Protein 2N93 (pdb70)

Radius of gyration: 13.74 Å; Cα contacts (8 Å, |Δi|>4): 330; chains: 1; bounding box: 31×36×31 Å

Solvent-accessible surface area: 6830 Å² total; per-residue (Å²): 210,72,130,108,34,19,35,0,86,9,87,79,7,62,31,10,53,65,15,1,49,27,20,65,10,78,94,94,32,0,87,148,5,5,34,47,68,26,64,11,44,0,23,1,14,22,136,100,19,30,10,73,7,55,41,63,70,142,12,89,10,98,51,79,79,74,34,110,32,81,17,64,78,0,112,23,88,14,76,6,94,0,70,36,113,53,84,88,1,25,0,55,0,49,3,81,68,45,113,138,16,66,17,49,0,87,36,66,81,160,8,0,36,1,38,6,85,37,94,84,81,55,0,98,2,64,1,30,129,134

Nearest PDB structures (foldseek):
  2n93-assembly1_A  TM=9.831E-01  e=6.015E-20  Abscondita cerata
  7fz5-assembly1_A  TM=6.656E-01  e=4.002E-07  Homo sapiens
  3pp6-assembly1_A  TM=6.828E-01  e=6.454E-07  Doryteuthis pealeii
  3ppt-assembly1_A  TM=6.770E-01  e=1.221E-06  Doryteuthis pealeii
  5gkb-assembly1_A  TM=6.613E-01  e=6.677E-06  Drosophila melanogaster

Sequence (130 aa):
MVQLAGTYKLEKNENFEEYLAALGVPQDSIKKANSPGVVYEIIVNGNKFTFKSSSGMNSTLIVNEEVEEVLGTVNMNIKSFTKLEGSKLVVNSELPDGRKGTRTYEFCDKGFVLTMCAGDMVAKRYFIRTMVQLAGTYKLEKNENFEEYLAALGVPQDSIKKANSPGVVYEIIVNGNKFTFKSSSGMNSTLIVNEEVEEVLGTVNMNIKSFTKLEGSKLVVNSELPDGRKGTRTYEFCDKGFVLTMCAGDMVAKRYFIRTMVQLAGTYKLEKNENFEEYLAALGVPQDSIKKANSPGVVYEIIVNGNKFTFKSSSGMNSTLIVNEEVEEVLGTVNMNIKSFTKLEGSKLVVNSELPDGRKGTRTYEFCDKGFVLTMCAGDMVAKRYFIRTMVQLAGTYKLEKNENFEEYLAALGVPQDSIKKANSPGVVYEIIVNGNKFTFKSSSGMNSTLIVNEEVEEVLGTVNMNIKSFTKLEGSKLVVNSELPDGRKGTRTYEFCDKGFVLTMCAGDMVAKRYFIRTMVQLAGTYKLEKNENFEEYLAALGVPQDSIKKANSPGVVYEIIVNGNKFTFKSSSGMNSTLIVNEEVEEVLGTVNMNIKSFTKLEGSKLVVNSELPDGRKGTRTYEFCDKGFVLTMCAGDMVAKRYFIRTMVQLAGTYKLEKNENFEEYLAALGVPQDSIKKANSPGVVYEIIVNGNKFTFKSSSGMNSTLIVNEEVEEVLGTVNMNIKSFTKLEGSKLVVNSELPDGRKGTRTYEFCDKGFVLTMCAGDMVAKRYFIRTMVQLAGTYKLEKNENFEEYLAALGVPQDSIKKANSPGVVYEIIVNGNKFTFKSSSGMNSTLIVNEEVEEVLGTVNMNIKSFTKLEGSKLVVNSELPDGRKGTRTYEFCDKGFVLTMCAGDMVAKRYFIRTMVQLAGTYKLEKNENFEEYLAALGVPQDSIKKANSPGVVYEIIVNGNKFTFKSSSGMNSTLIVNEEVEEVLGTVNMNIKSFTKLEGSKLVVNSELPDGRKGTRTYEFCDKGFVLTMCAGDMVAKRYFIRTMVQLAGTYKLEKNENFEEYLAALGVPQDSIKKANSPGVVYEIIVNGNKFTFKSSSGMNSTLIVNEEVEEVLGTVNMNIKSFTKLEGSKLVVNSELPDGRKGTRTYEFCDKGFVLTMCAGDMVAKRYFIRTMVQLAGTYKLEKNENFEEYLAALGVPQDSIKKANSPGVVYEIIVNGNKFTFKSSSGMNSTLIVNEEVEEVLGTVNMNIKSFTKLEGSKLVVNSELPDGRKGTRTYEFCDKGFVLTMCAGDMVAKRYFIRT

Organism: NCBI:txid2740424

Structure (mmCIF, N/CA/C/O backbone):
data_2N93
#
_entry.id   2N93
#
loop_
_atom_site.group_PDB
_atom_site.id
_atom_site.type_symbol
_atom_site.label_atom_id
_atom_site.label_alt_id
_atom_site.label_comp_id
_atom_site.label_asym_id
_atom_site.label_entity_id
_atom_site.label_seq_id
_atom_site.pdbx_PDB_ins_code
_atom_site.Cartn_x
_atom_site.Cartn_y
_atom_site.Cartn_z
_atom_site.occupancy
_atom_site.B_iso_or_equiv
_atom_site.auth_seq_id
_atom_site.auth_comp_id
_atom_site.auth_asym_id
_atom_site.auth_atom_id
_atom_site.pdbx_PDB_model_num
ATOM 1 N N . MET A 1 1 ? 15.482 47.648 24.408 1.00 0.00 1 MET A N 1
ATOM 2 C CA . MET A 1 1 ? 15.337 48.790 23.469 1.00 0.00 1 MET A CA 1
ATOM 3 C C . MET A 1 1 ? 16.660 49.435 22.999 1.00 0.00 1 MET A C 1
ATOM 4 O O . MET A 1 1 ? 16.949 49.303 21.818 1.00 0.00 1 MET A O 1
ATOM 20 N N . VAL A 1 2 ? 17.505 50.016 23.866 1.00 0.00 2 VAL A N 1
ATOM 21 C CA . VAL A 1 2 ? 18.921 50.331 23.521 1.00 0.00 2 VAL A CA 1
ATOM 22 C C . VAL A 1 2 ? 19.587 49.220 22.688 1.00 0.00 2 VAL A C 1
ATOM 23 O O . VAL A 1 2 ? 19.336 48.030 22.912 1.00 0.00 2 VAL A O 1
ATOM 36 N N . GLN A 1 3 ? 20.446 49.633 21.752 1.00 0.00 3 GLN A N 1
ATOM 37 C CA . GLN A 1 3 ? 21.309 48.791 20.935 1.00 0.00 3 GLN A CA 1
ATOM 38 C C . GLN A 1 3 ? 22.709 49.443 20.939 1.00 0.00 3 GLN A C 1
ATOM 39 O O . GLN A 1 3 ? 22.861 50.571 20.478 1.00 0.00 3 GLN A O 1
ATOM 53 N N . LEU A 1 4 ? 23.718 48.779 21.524 1.00 0.00 4 LEU A N 1
ATOM 54 C CA . LEU A 1 4 ? 25.115 49.262 21.598 1.00 0.00 4 LEU A CA 1
ATOM 55 C C . LEU A 1 4 ? 26.021 48.435 20.690 1.00 0.00 4 LEU A C 1
ATOM 56 O O . LEU A 1 4 ? 26.870 48.990 19.997 1.00 0.00 4 LEU A O 1
ATOM 72 N N . ALA A 1 5 ? 25.838 47.113 20.715 1.00 0.00 5 ALA A N 1
ATOM 73 C CA . ALA A 1 5 ? 26.661 46.169 19.968 1.00 0.00 5 ALA A CA 1
ATOM 74 C C . ALA A 1 5 ? 25.896 44.898 19.555 1.00 0.00 5 ALA A C 1
ATOM 75 O O . ALA A 1 5 ? 26.159 44.373 18.478 1.00 0.00 5 ALA A O 1
ATOM 82 N N . GLY A 1 6 ? 24.919 44.423 20.345 1.00 0.00 6 GLY A N 1
ATOM 83 C CA . GLY A 1 6 ? 23.969 43.375 19.934 1.00 0.00 6 GLY A CA 1
ATOM 84 C C . GLY A 1 6 ? 23.849 42.215 20.924 1.00 0.00 6 GLY A C 1
ATOM 85 O O . GLY A 1 6 ? 23.790 42.429 22.140 1.00 0.00 6 GLY A O 1
ATOM 89 N N . THR A 1 7 ? 23.788 40.984 20.393 1.00 0.00 7 THR A N 1
ATOM 90 C CA . THR A 1 7 ? 23.728 39.741 21.174 1.00 0.00 7 THR A CA 1
ATOM 91 C C . THR A 1 7 ? 24.641 38.674 20.598 1.00 0.00 7 THR A C 1
ATOM 92 O O . THR A 1 7 ? 24.738 38.527 19.378 1.00 0.00 7 THR A O 1
ATOM 103 N N . TYR A 1 8 ? 25.278 37.922 21.490 1.00 0.00 8 TYR A N 1
ATOM 104 C CA . TYR A 1 8 ? 26.311 36.933 21.195 1.00 0.00 8 TYR A CA 1
ATOM 105 C C . TYR A 1 8 ? 25.973 35.589 21.830 1.00 0.00 8 TYR A C 1
ATOM 106 O O . TYR A 1 8 ? 25.799 35.498 23.042 1.00 0.00 8 TYR A O 1
ATOM 124 N N . LYS A 1 9 ? 25.865 34.542 21.015 1.00 0.00 9 LYS A N 1
ATOM 125 C CA . LYS A 1 9 ? 25.651 33.167 21.468 1.00 0.00 9 LYS A CA 1
ATOM 126 C C . LYS A 1 9 ? 27.008 32.445 21.656 1.00 0.00 9 LYS A C 1
ATOM 127 O O . LYS A 1 9 ? 28.023 32.852 21.086 1.00 0.00 9 LYS A O 1
ATOM 146 N N . LEU A 1 10 ? 27.093 31.387 22.472 1.00 0.00 10 LEU A N 1
ATOM 147 C CA . LEU A 1 10 ? 28.352 30.633 22.605 1.00 0.00 10 LEU A CA 1
ATOM 148 C C . LEU A 1 10 ? 28.694 29.887 21.310 1.00 0.00 10 LEU A C 1
ATOM 149 O O . LEU A 1 10 ? 27.947 28.999 20.904 1.00 0.00 10 LEU A O 1
ATOM 165 N N . GLU A 1 11 ? 29.865 30.196 20.750 1.00 0.00 11 GLU A N 1
ATOM 166 C CA . GLU A 1 11 ? 30.471 29.490 19.618 1.00 0.00 11 GLU A CA 1
ATOM 167 C C . GLU A 1 11 ? 31.784 28.791 19.971 1.00 0.00 11 GLU A C 1
ATOM 168 O O . GLU A 1 11 ? 32.094 27.745 19.415 1.00 0.00 11 GLU A O 1
ATOM 180 N N . LYS A 1 12 ? 32.576 29.347 20.891 1.00 0.00 12 LYS A N 1
ATOM 181 C CA . LYS A 1 12 ? 33.903 28.826 21.198 1.00 0.00 12 LYS A CA 1
ATOM 182 C C . LYS A 1 12 ? 34.190 28.849 22.695 1.00 0.00 12 LYS A C 1
ATOM 183 O O . LYS A 1 12 ? 34.472 29.888 23.273 1.00 0.00 12 LYS A O 1
ATOM 202 N N . ASN A 1 13 ? 34.202 27.681 23.328 1.00 0.00 13 ASN A N 1
ATOM 203 C CA . ASN A 1 13 ? 34.678 27.546 24.700 1.00 0.00 13 ASN A CA 1
ATOM 204 C C . ASN A 1 13 ? 36.109 26.992 24.682 1.00 0.00 13 ASN A C 1
ATOM 205 O O . ASN A 1 13 ? 36.413 26.108 23.878 1.00 0.00 13 ASN A O 1
ATOM 216 N N . GLU A 1 14 ? 36.975 27.475 25.576 1.00 0.00 14 GLU A N 1
ATOM 217 C CA . GLU A 1 14 ? 38.333 26.960 25.793 1.00 0.00 14 GLU A CA 1
ATOM 218 C C . GLU A 1 14 ? 38.666 27.022 27.273 1.00 0.00 14 GLU A C 1
ATOM 219 O O . GLU A 1 14 ? 37.995 27.748 28.005 1.00 0.00 14 GLU A O 1
ATOM 231 N N . ASN A 1 15 ? 39.692 26.294 27.728 1.00 0.00 15 ASN A N 1
ATOM 232 C CA . ASN A 1 15 ? 40.406 26.562 28.983 1.00 0.00 15 ASN A CA 1
ATOM 233 C C . ASN A 1 15 ? 39.518 26.428 30.246 1.00 0.00 15 ASN A C 1
ATOM 234 O O . ASN A 1 15 ? 40.025 26.398 31.358 1.00 0.00 15 ASN A O 1
ATOM 245 N N . PHE A 1 16 ? 38.210 26.180 30.083 1.00 0.00 16 PHE A N 1
ATOM 246 C CA . PHE A 1 16 ? 37.289 25.607 31.050 1.00 0.00 16 PHE A CA 1
ATOM 247 C C . PHE A 1 16 ? 37.885 24.344 31.656 1.00 0.00 16 PHE A C 1
ATOM 248 O O . PHE A 1 16 ? 37.728 24.132 32.850 1.00 0.00 16 PHE A O 1
ATOM 265 N N . GLU A 1 17 ? 38.611 23.563 30.846 1.00 0.00 17 GLU A N 1
ATOM 266 C CA . GLU A 1 17 ? 39.304 22.379 31.316 1.00 0.00 17 GLU A CA 1
ATOM 267 C C . GLU A 1 17 ? 40.284 22.703 32.435 1.00 0.00 17 GLU A C 1
ATOM 268 O O . GLU A 1 17 ? 40.363 21.930 33.369 1.00 0.00 17 GLU A O 1
ATOM 280 N N . GLU A 1 18 ? 40.930 23.868 32.422 1.00 0.00 18 GLU A N 1
ATOM 281 C CA . GLU A 1 18 ? 41.878 24.258 33.457 1.00 0.00 18 GLU A CA 1
ATOM 282 C C . GLU A 1 18 ? 41.196 24.706 34.755 1.00 0.00 18 GLU A C 1
ATOM 283 O O . GLU A 1 18 ? 41.635 24.240 35.800 1.00 0.00 18 GLU A O 1
ATOM 295 N N . TYR A 1 19 ? 40.114 25.512 34.770 1.00 0.00 19 TYR A N 1
ATOM 296 C CA . TYR A 1 19 ? 39.406 25.685 36.057 1.00 0.00 19 TYR A CA 1
ATOM 297 C C . TYR A 1 19 ? 38.809 24.358 36.512 1.00 0.00 19 TYR A C 1
ATOM 298 O O . TYR A 1 19 ? 39.178 23.884 37.570 1.00 0.00 19 TYR A O 1
ATOM 316 N N . LEU A 1 20 ? 37.970 23.704 35.711 1.00 0.00 20 LEU A N 1
ATOM 317 C CA . LEU A 1 20 ? 37.282 22.467 36.089 1.00 0.00 20 LEU A CA 1
ATOM 318 C C . LEU A 1 20 ? 38.256 21.346 36.505 1.00 0.00 20 LEU A C 1
ATOM 319 O O . LEU A 1 20 ? 37.949 20.619 37.446 1.00 0.00 20 LEU A O 1
ATOM 335 N N . ALA A 1 21 ? 39.447 21.230 35.906 1.00 0.00 21 ALA A N 1
ATOM 336 C CA . ALA A 1 21 ? 40.505 20.343 36.402 1.00 0.00 21 ALA A CA 1
ATOM 337 C C . ALA A 1 21 ? 41.100 20.836 37.726 1.00 0.00 21 ALA A C 1
ATOM 338 O O . ALA A 1 21 ? 41.195 20.034 38.652 1.00 0.00 21 ALA A O 1
ATOM 345 N N . ALA A 1 22 ? 41.400 22.135 37.879 1.00 0.00 22 ALA A N 1
ATOM 346 C CA . ALA A 1 22 ? 41.786 22.726 39.169 1.00 0.00 22 ALA A CA 1
ATOM 347 C C . ALA A 1 22 ? 40.812 22.354 40.304 1.00 0.00 22 ALA A C 1
ATOM 348 O O . ALA A 1 22 ? 41.262 22.142 41.430 1.00 0.00 22 ALA A O 1
ATOM 355 N N . LEU A 1 23 ? 39.516 22.220 39.987 1.00 0.00 23 LEU A N 1
ATOM 356 C CA . LEU A 1 23 ? 38.451 21.829 40.920 1.00 0.00 23 LEU A CA 1
ATOM 357 C C . LEU A 1 23 ? 38.297 20.304 41.084 1.00 0.00 23 LEU A C 1
ATOM 358 O O . LEU A 1 23 ? 37.801 19.849 42.114 1.00 0.00 23 LEU A O 1
ATOM 374 N N . GLY A 1 24 ? 38.736 19.503 40.104 1.00 0.00 24 GLY A N 1
ATOM 375 C CA . GLY A 1 24 ? 38.684 18.031 40.139 1.00 0.00 24 GLY A CA 1
ATOM 376 C C . GLY A 1 24 ? 37.648 17.377 39.223 1.00 0.00 24 GLY A C 1
ATOM 377 O O . GLY A 1 24 ? 37.146 16.302 39.542 1.00 0.00 24 GLY A O 1
ATOM 381 N N . VAL A 1 25 ? 37.294 18.001 38.102 1.00 0.00 25 VAL A N 1
ATOM 382 C CA . VAL A 1 25 ? 36.406 17.437 37.064 1.00 0.00 25 VAL A CA 1
ATOM 383 C C . VAL A 1 25 ? 37.226 16.686 35.988 1.00 0.00 25 VAL A C 1
ATOM 384 O O . VAL A 1 25 ? 38.319 17.158 35.663 1.00 0.00 25 VAL A O 1
ATOM 397 N N . PRO A 1 26 ? 36.727 15.570 35.406 1.00 0.00 26 PRO A N 1
ATOM 398 C CA . PRO A 1 26 ? 37.424 14.770 34.392 1.00 0.00 26 PRO A CA 1
ATOM 399 C C . PRO A 1 26 ? 37.536 15.508 33.049 1.00 0.00 26 PRO A C 1
ATOM 400 O O . PRO A 1 26 ? 36.517 15.967 32.542 1.00 0.00 26 PRO A O 1
ATOM 411 N N . GLN A 1 27 ? 38.741 15.601 32.460 1.00 0.00 27 GLN A N 1
ATOM 412 C CA . GLN A 1 27 ? 39.031 16.398 31.254 1.00 0.00 27 GLN A CA 1
ATOM 413 C C . GLN A 1 27 ? 38.261 16.016 29.971 1.00 0.00 27 GLN A C 1
ATOM 414 O O . GLN A 1 27 ? 37.851 16.911 29.243 1.00 0.00 27 GLN A O 1
ATOM 428 N N . ASP A 1 28 ? 38.064 14.737 29.634 1.00 0.00 28 ASP A N 1
ATOM 429 C CA . ASP A 1 28 ? 37.421 14.359 28.365 1.00 0.00 28 ASP A CA 1
ATOM 430 C C . ASP A 1 28 ? 35.923 14.655 28.392 1.00 0.00 28 ASP A C 1
ATOM 431 O O . ASP A 1 28 ? 35.372 15.172 27.416 1.00 0.00 28 ASP A O 1
ATOM 440 N N . SER A 1 29 ? 35.302 14.435 29.550 1.00 0.00 29 SER A N 1
ATOM 441 C CA . SER A 1 29 ? 33.931 14.858 29.811 1.00 0.00 29 SER A CA 1
ATOM 442 C C . SER A 1 29 ? 33.818 16.387 29.905 1.00 0.00 29 SER A C 1
ATOM 443 O O . SER A 1 29 ? 32.928 16.953 29.282 1.00 0.00 29 SER A O 1
ATOM 451 N N . ILE A 1 30 ? 34.769 17.082 30.552 1.00 0.00 30 ILE A N 1
ATOM 452 C CA . ILE A 1 30 ? 34.927 18.560 30.590 1.00 0.00 30 ILE A CA 1
ATOM 453 C C . ILE A 1 30 ? 34.710 19.193 29.212 1.00 0.00 30 ILE A C 1
ATOM 454 O O . ILE A 1 30 ? 34.014 20.202 29.090 1.00 0.00 30 ILE A O 1
ATOM 470 N N . LYS A 1 31 ? 35.273 18.586 28.163 1.00 0.00 31 LYS A N 1
ATOM 471 C CA . LYS A 1 31 ? 35.203 19.070 26.782 1.00 0.00 31 LYS A CA 1
ATOM 472 C C . LYS A 1 31 ? 33.870 18.758 26.092 1.00 0.00 31 LYS A C 1
ATOM 473 O O . LYS A 1 31 ? 33.585 19.359 25.064 1.00 0.00 31 LYS A O 1
ATOM 492 N N . LYS A 1 32 ? 33.034 17.880 26.649 1.00 0.00 32 LYS A N 1
ATOM 493 C CA . LYS A 1 32 ? 31.598 17.757 26.334 1.00 0.00 32 LYS A CA 1
ATOM 494 C C . LYS A 1 32 ? 30.777 18.751 27.182 1.00 0.00 32 LYS A C 1
ATOM 495 O O . LYS A 1 32 ? 29.832 19.388 26.716 1.00 0.00 32 LYS A O 1
ATOM 514 N N . ALA A 1 33 ? 31.186 18.922 28.435 1.00 0.00 33 ALA A N 1
ATOM 515 C CA . ALA A 1 33 ? 30.482 19.600 29.508 1.00 0.00 33 ALA A CA 1
ATOM 516 C C . ALA A 1 33 ? 30.437 21.122 29.353 1.00 0.00 33 ALA A C 1
ATOM 517 O O . ALA A 1 33 ? 29.373 21.733 29.408 1.00 0.00 33 ALA A O 1
ATOM 524 N N . ASN A 1 34 ? 31.599 21.718 29.108 1.00 0.00 34 ASN A N 1
ATOM 525 C CA . ASN A 1 34 ? 31.779 23.104 28.694 1.00 0.00 34 ASN A CA 1
ATOM 526 C C . ASN A 1 34 ? 32.198 23.164 27.208 1.00 0.00 34 ASN A C 1
ATOM 527 O O . ASN A 1 34 ? 32.889 24.090 26.797 1.00 0.00 34 ASN A O 1
ATOM 538 N N . SER A 1 35 ? 31.782 22.206 26.373 1.00 0.00 35 SER A N 1
ATOM 539 C CA . SER A 1 35 ? 31.887 22.370 24.912 1.00 0.00 35 SER A CA 1
ATOM 540 C C . SER A 1 35 ? 31.134 23.631 24.441 1.00 0.00 35 SER A C 1
ATOM 541 O O . SER A 1 35 ? 30.199 24.068 25.124 1.00 0.00 35 SER A O 1
ATOM 549 N N . PRO A 1 36 ? 31.466 24.215 23.275 1.00 0.00 36 PRO A N 1
ATOM 550 C CA . PRO A 1 36 ? 30.572 25.157 22.629 1.00 0.00 36 PRO A CA 1
ATOM 551 C C . PRO A 1 36 ? 29.357 24.442 22.023 1.00 0.00 36 PRO A C 1
ATOM 552 O O . PRO A 1 36 ? 29.094 23.270 22.297 1.00 0.00 36 PRO A O 1
ATOM 563 N N . GLY A 1 37 ? 28.542 25.174 21.257 1.00 0.00 37 GLY A N 1
ATOM 564 C CA . GLY A 1 37 ? 27.269 24.676 20.721 1.00 0.00 37 GLY A CA 1
ATOM 565 C C . GLY A 1 37 ? 26.152 24.680 21.756 1.00 0.00 37 GLY A C 1
ATOM 566 O O . GLY A 1 37 ? 24.990 24.826 21.391 1.00 0.00 37 GLY A O 1
ATOM 570 N N . VAL A 1 38 ? 26.503 24.617 23.042 1.00 0.00 38 VAL A N 1
ATOM 571 C CA . VAL A 1 38 ? 25.630 25.032 24.143 1.00 0.00 38 VAL A CA 1
ATOM 572 C C . VAL A 1 38 ? 25.012 26.381 23.811 1.00 0.00 38 VAL A C 1
ATOM 573 O O . VAL A 1 38 ? 25.738 27.321 23.498 1.00 0.00 38 VAL A O 1
ATOM 586 N N . VAL A 1 39 ? 23.698 26.501 23.966 1.00 0.00 39 VAL A N 1
ATOM 587 C CA . VAL A 1 39 ? 23.048 27.814 23.991 1.00 0.00 39 VAL A CA 1
ATOM 588 C C . VAL A 1 39 ? 23.462 28.574 25.252 1.00 0.00 39 VAL A C 1
ATOM 589 O O . VAL A 1 39 ? 23.037 28.263 26.361 1.00 0.00 39 VAL A O 1
ATOM 602 N N . TYR A 1 40 ? 24.273 29.605 25.051 1.00 0.00 40 TYR A N 1
ATOM 603 C CA . TYR A 1 40 ? 24.370 30.757 25.941 1.00 0.00 40 TYR A CA 1
ATOM 604 C C . TYR A 1 40 ? 23.792 31.970 25.189 1.00 0.00 40 TYR A C 1
ATOM 605 O O . TYR A 1 40 ? 23.941 32.028 23.972 1.00 0.00 40 TYR A O 1
ATOM 623 N N . GLU A 1 41 ? 23.224 32.976 25.856 1.00 0.00 41 GLU A N 1
ATOM 624 C CA . GLU A 1 41 ? 22.760 34.233 25.221 1.00 0.00 41 GLU A CA 1
ATOM 625 C C . GLU A 1 41 ? 23.341 35.377 26.048 1.00 0.00 41 GLU A C 1
ATOM 626 O O . GLU A 1 41 ? 22.956 35.521 27.206 1.00 0.00 41 GLU A O 1
ATOM 638 N N . ILE A 1 42 ? 24.278 36.162 25.503 1.00 0.00 42 ILE A N 1
ATOM 639 C CA . ILE A 1 42 ? 24.679 37.438 26.111 1.00 0.00 42 ILE A CA 1
ATOM 640 C C . ILE A 1 42 ? 24.198 38.583 25.228 1.00 0.00 42 ILE A C 1
ATOM 641 O O . ILE A 1 42 ? 24.706 38.790 24.132 1.00 0.00 42 ILE A O 1
ATOM 657 N N . ILE A 1 43 ? 23.255 39.373 25.726 1.00 0.00 43 ILE A N 1
ATOM 658 C CA . ILE A 1 43 ? 22.854 40.629 25.085 1.00 0.00 43 ILE A CA 1
ATOM 659 C C . ILE A 1 43 ? 23.690 41.735 25.736 1.00 0.00 43 ILE A C 1
ATOM 660 O O . ILE A 1 43 ? 23.742 41.790 26.967 1.00 0.00 43 ILE A O 1
ATOM 676 N N . VAL A 1 44 ? 24.326 42.617 24.958 1.00 0.00 44 VAL A N 1
ATOM 677 C CA . VAL A 1 44 ? 24.913 43.847 25.514 1.00 0.00 44 VAL A CA 1
ATOM 678 C C . VAL A 1 44 ? 24.619 45.065 24.662 1.00 0.00 44 VAL A C 1
ATOM 679 O O . VAL A 1 44 ? 24.945 45.153 23.478 1.00 0.00 44 VAL A O 1
ATOM 692 N N . ASN A 1 45 ? 23.976 46.011 25.331 1.00 0.00 45 ASN A N 1
ATOM 693 C CA . ASN A 1 45 ? 23.315 47.162 24.764 1.00 0.00 45 ASN A CA 1
ATOM 694 C C . ASN A 1 45 ? 23.159 48.265 25.830 1.00 0.00 45 ASN A C 1
ATOM 695 O O . ASN A 1 45 ? 22.049 48.699 26.114 1.00 0.00 45 ASN A O 1
ATOM 706 N N . GLY A 1 46 ? 24.268 48.690 26.450 1.00 0.00 46 GLY A N 1
ATOM 707 C CA . GLY A 1 46 ? 24.328 49.854 27.348 1.00 0.00 46 GLY A CA 1
ATOM 708 C C . GLY A 1 46 ? 23.393 49.715 28.546 1.00 0.00 46 GLY A C 1
ATOM 709 O O . GLY A 1 46 ? 23.650 48.924 29.443 1.00 0.00 46 GLY A O 1
ATOM 713 N N . ASN A 1 47 ? 22.268 50.431 28.539 1.00 0.00 47 ASN A N 1
ATOM 714 C CA . ASN A 1 47 ? 21.179 50.247 29.509 1.00 0.00 47 ASN A CA 1
ATOM 715 C C . ASN A 1 47 ? 20.392 48.921 29.302 1.00 0.00 47 ASN A C 1
ATOM 716 O O . ASN A 1 47 ? 19.162 48.892 29.355 1.00 0.00 47 ASN A O 1
ATOM 727 N N . LYS A 1 48 ? 21.110 47.823 29.044 1.00 0.00 48 LYS A N 1
ATOM 728 C CA . LYS A 1 48 ? 20.628 46.477 28.730 1.00 0.00 48 LYS A CA 1
ATOM 729 C C . LYS A 1 48 ? 21.834 45.513 28.658 1.00 0.00 48 LYS A C 1
ATOM 730 O O . LYS A 1 48 ? 22.494 45.442 27.625 1.00 0.00 48 LYS A O 1
ATOM 749 N N . PHE A 1 49 ? 22.117 44.757 29.727 1.00 0.00 49 PHE A N 1
ATOM 750 C CA . PHE A 1 49 ? 23.047 43.614 29.695 1.00 0.00 49 PHE A CA 1
ATOM 751 C C . PHE A 1 49 ? 22.372 42.372 30.320 1.00 0.00 49 PHE A C 1
ATOM 752 O O . PHE A 1 49 ? 21.642 42.496 31.316 1.00 0.00 49 PHE A O 1
ATOM 769 N N . THR A 1 50 ? 22.569 41.203 29.697 1.00 0.00 50 THR A N 1
ATOM 770 C CA . THR A 1 50 ? 21.910 39.909 29.986 1.00 0.00 50 THR A CA 1
ATOM 771 C C . THR A 1 50 ? 22.900 38.811 29.642 1.00 0.00 50 THR A C 1
ATOM 772 O O . THR A 1 50 ? 23.431 38.888 28.547 1.00 0.00 50 THR A O 1
ATOM 783 N N . PHE A 1 51 ? 23.087 37.783 30.476 1.00 0.00 51 PHE A N 1
ATOM 784 C CA . PHE A 1 51 ? 23.845 36.555 30.163 1.00 0.00 51 PHE A CA 1
ATOM 785 C C . PHE A 1 51 ? 23.081 35.339 30.683 1.00 0.00 51 PHE A C 1
ATOM 786 O O . PHE A 1 51 ? 22.760 35.263 31.862 1.00 0.00 51 PHE A O 1
ATOM 803 N N . LYS A 1 52 ? 22.764 34.383 29.815 1.00 0.00 52 LYS A N 1
ATOM 804 C CA . LYS A 1 52 ? 22.216 33.078 30.207 1.00 0.00 52 LYS A CA 1
ATOM 805 C C . LYS A 1 52 ? 22.994 31.887 29.647 1.00 0.00 52 LYS A C 1
ATOM 806 O O . LYS A 1 52 ? 23.726 32.017 28.667 1.00 0.00 52 LYS A O 1
ATOM 825 N N . SER A 1 53 ? 22.762 30.722 30.229 1.00 0.00 53 SER A N 1
ATOM 826 C CA . SER A 1 53 ? 23.163 29.394 29.772 1.00 0.00 53 SER A CA 1
ATOM 827 C C . SER A 1 53 ? 21.927 28.475 29.780 1.00 0.00 53 SER A C 1
ATOM 828 O O . SER A 1 53 ? 21.073 28.573 30.656 1.00 0.00 53 SER A O 1
ATOM 836 N N . SER A 1 54 ? 21.807 27.611 28.772 1.00 0.00 54 SER A N 1
ATOM 837 C CA . SER A 1 54 ? 20.652 26.726 28.528 1.00 0.00 54 SER A CA 1
ATOM 838 C C . SER A 1 54 ? 21.128 25.276 28.244 1.00 0.00 54 SER A C 1
ATOM 839 O O . SER A 1 54 ? 20.466 24.502 27.549 1.00 0.00 54 SER A O 1
ATOM 847 N N . SER A 1 55 ? 22.325 24.913 28.730 1.00 0.00 55 SER A N 1
ATOM 848 C CA . SER A 1 55 ? 23.089 23.667 28.478 1.00 0.00 55 SER A CA 1
ATOM 849 C C . SER A 1 55 ? 22.495 22.395 29.114 1.00 0.00 55 SER A C 1
ATOM 850 O O . SER A 1 55 ? 23.221 21.428 29.352 1.00 0.00 55 SER A O 1
ATOM 858 N N . GLY A 1 56 ? 21.211 22.403 29.462 1.00 0.00 56 GLY A N 1
ATOM 859 C CA . GLY A 1 56 ? 20.581 21.439 30.373 1.00 0.00 56 GLY A CA 1
ATOM 860 C C . GLY A 1 56 ? 20.102 22.098 31.662 1.00 0.00 56 GLY A C 1
ATOM 861 O O . GLY A 1 56 ? 19.103 21.668 32.228 1.00 0.00 56 GLY A O 1
ATOM 865 N N . MET A 1 57 ? 20.750 23.188 32.074 1.00 0.00 57 MET A N 1
ATOM 866 C CA . MET A 1 57 ? 20.300 24.091 33.134 1.00 0.00 57 MET A CA 1
ATOM 867 C C . MET A 1 57 ? 19.718 25.353 32.511 1.00 0.00 57 MET A C 1
ATOM 868 O O . MET A 1 57 ? 20.299 25.896 31.578 1.00 0.00 57 MET A O 1
ATOM 882 N N . ASN A 1 58 ? 18.586 25.819 33.035 1.00 0.00 58 ASN A N 1
ATOM 883 C CA . ASN A 1 58 ? 17.909 27.039 32.583 1.00 0.00 58 ASN A CA 1
ATOM 884 C C . ASN A 1 58 ? 18.372 28.255 33.419 1.00 0.00 58 ASN A C 1
ATOM 885 O O . ASN A 1 58 ? 17.625 28.753 34.266 1.00 0.00 58 ASN A O 1
ATOM 896 N N . SER A 1 59 ? 19.607 28.721 33.215 1.00 0.00 59 SER A N 1
ATOM 897 C CA . SER A 1 59 ? 20.257 29.720 34.085 1.00 0.00 59 SER A CA 1
ATOM 898 C C . SER A 1 59 ? 20.374 31.082 33.397 1.00 0.00 59 SER A C 1
ATOM 899 O O . SER A 1 59 ? 20.991 31.177 32.340 1.00 0.00 59 SER A O 1
ATOM 907 N N . THR A 1 60 ? 19.829 32.157 33.981 1.00 0.00 60 THR A N 1
ATOM 908 C CA . THR A 1 60 ? 19.617 33.433 33.277 1.00 0.00 60 THR A CA 1
ATOM 909 C C . THR A 1 60 ? 19.727 34.603 34.248 1.00 0.00 60 THR A C 1
ATOM 910 O O . THR A 1 60 ? 19.039 34.641 35.262 1.00 0.00 60 THR A O 1
ATOM 921 N N . LEU A 1 61 ? 20.622 35.544 33.948 1.00 0.00 61 LEU A N 1
ATOM 922 C CA . LEU A 1 61 ? 20.952 36.688 34.800 1.00 0.00 61 LEU A CA 1
ATOM 923 C C . LEU A 1 61 ? 21.088 37.989 33.990 1.00 0.00 61 LEU A C 1
ATOM 924 O O . LEU A 1 61 ? 21.121 37.977 32.758 1.00 0.00 61 LEU A O 1
ATOM 940 N N . ILE A 1 62 ? 21.158 39.129 34.673 1.00 0.00 62 ILE A N 1
ATOM 941 C CA . ILE A 1 62 ? 21.183 40.477 34.063 1.00 0.00 62 ILE A CA 1
ATOM 942 C C . ILE A 1 62 ? 22.408 41.302 34.524 1.00 0.00 62 ILE A C 1
ATOM 943 O O . ILE A 1 62 ? 23.416 40.732 34.955 1.00 0.00 62 ILE A O 1
ATOM 959 N N . VAL A 1 63 ? 22.356 42.631 34.378 1.00 0.00 63 VAL A N 1
ATOM 960 C CA . VAL A 1 63 ? 23.371 43.598 34.832 1.00 0.00 63 VAL A CA 1
ATOM 961 C C . VAL A 1 63 ? 23.520 43.482 36.346 1.00 0.00 63 VAL A C 1
ATOM 962 O O . VAL A 1 63 ? 22.504 43.556 37.026 1.00 0.00 63 VAL A O 1
ATOM 975 N N . ASN A 1 64 ? 24.746 43.377 36.872 1.00 0.00 64 ASN A N 1
ATOM 976 C CA . ASN A 1 64 ? 25.016 43.410 38.321 1.00 0.00 64 ASN A CA 1
ATOM 977 C C . ASN A 1 64 ? 24.077 42.479 39.130 1.00 0.00 64 ASN A C 1
ATOM 978 O O . ASN A 1 64 ? 23.187 42.965 39.821 1.00 0.00 64 ASN A O 1
ATOM 989 N N . GLU A 1 65 ? 24.243 41.158 39.025 1.00 0.00 65 GLU A N 1
ATOM 990 C CA . GLU A 1 65 ? 23.412 40.161 39.719 1.00 0.00 65 GLU A CA 1
ATOM 991 C C . GLU A 1 65 ? 24.223 38.944 40.184 1.00 0.00 65 GLU A C 1
ATOM 992 O O . GLU A 1 65 ? 25.446 38.969 40.197 1.00 0.00 65 GLU A O 1
ATOM 1004 N N . GLU A 1 66 ? 23.564 37.852 40.557 1.00 0.00 66 GLU A N 1
ATOM 1005 C CA . GLU A 1 66 ? 24.179 36.572 40.868 1.00 0.00 66 GLU A CA 1
ATOM 1006 C C . GLU A 1 66 ? 23.330 35.446 40.250 1.00 0.00 66 GLU A C 1
ATOM 1007 O O . GLU A 1 66 ? 22.169 35.654 39.884 1.00 0.00 66 GLU A O 1
ATOM 1019 N N . VAL A 1 67 ? 23.935 34.268 40.085 1.00 0.00 67 VAL A N 1
ATOM 1020 C CA . VAL A 1 67 ? 23.262 33.016 39.709 1.00 0.00 67 VAL A CA 1
ATOM 1021 C C . VAL A 1 67 ? 24.079 31.806 40.177 1.00 0.00 67 VAL A C 1
ATOM 1022 O O . VAL A 1 67 ? 25.308 31.884 40.276 1.00 0.00 67 VAL A O 1
ATOM 1035 N N . GLU A 1 68 ? 23.417 30.670 40.389 1.00 0.00 68 GLU A N 1
ATOM 1036 C CA . GLU A 1 68 ? 24.044 29.372 40.650 1.00 0.00 68 GLU A CA 1
ATOM 1037 C C . GLU A 1 68 ? 23.754 28.393 39.504 1.00 0.00 68 GLU A C 1
ATOM 1038 O O . GLU A 1 68 ? 22.729 28.499 38.828 1.00 0.00 68 GLU A O 1
ATOM 1050 N N . GLU A 1 69 ? 24.649 27.429 39.265 1.00 0.00 69 GLU A N 1
ATOM 1051 C CA . GLU A 1 69 ? 24.452 26.426 38.217 1.00 0.00 69 GLU A CA 1
ATOM 1052 C C . GLU A 1 69 ? 25.301 25.173 38.464 1.00 0.00 69 GLU A C 1
ATOM 1053 O O . GLU A 1 69 ? 26.532 25.244 38.543 1.00 0.00 69 GLU A O 1
ATOM 1065 N N . VAL A 1 70 ? 24.623 24.024 38.509 1.00 0.00 70 VAL A N 1
ATOM 1066 C CA . VAL A 1 70 ? 25.212 22.679 38.547 1.00 0.00 70 VAL A CA 1
ATOM 1067 C C . VAL A 1 70 ? 25.045 21.984 37.204 1.00 0.00 70 VAL A C 1
ATOM 1068 O O . VAL A 1 70 ? 23.978 22.081 36.627 1.00 0.00 70 VAL A O 1
ATOM 1081 N N . LEU A 1 71 ? 26.055 21.262 36.711 1.00 0.00 71 LEU A N 1
ATOM 1082 C CA . LEU A 1 71 ? 25.972 20.554 35.428 1.00 0.00 71 LEU A CA 1
ATOM 1083 C C . LEU A 1 71 ? 26.368 19.084 35.576 1.00 0.00 71 LEU A C 1
ATOM 1084 O O . LEU A 1 71 ? 27.316 18.774 36.298 1.00 0.00 71 LEU A O 1
ATOM 1100 N N . GLY A 1 72 ? 25.705 18.195 34.829 1.00 0.00 72 GLY A N 1
ATOM 1101 C CA . GLY A 1 72 ? 25.898 16.742 34.910 1.00 0.00 72 GLY A CA 1
ATOM 1102 C C . GLY A 1 72 ? 27.235 16.269 34.344 1.00 0.00 72 GLY A C 1
ATOM 1103 O O . GLY A 1 72 ? 28.071 15.770 35.091 1.00 0.00 72 GLY A O 1
ATOM 1107 N N . THR A 1 73 ? 27.472 16.517 33.049 1.00 0.00 73 THR A N 1
ATOM 1108 C CA . THR A 1 73 ? 28.741 16.269 32.335 1.00 0.00 73 THR A CA 1
ATOM 1109 C C . THR A 1 73 ? 29.931 16.977 32.969 1.00 0.00 73 THR A C 1
ATOM 1110 O O . THR A 1 73 ? 31.034 16.454 32.924 1.00 0.00 73 THR A O 1
ATOM 1121 N N . VAL A 1 74 ? 29.726 18.152 33.570 1.00 0.00 74 VAL A N 1
ATOM 1122 C CA . VAL A 1 74 ? 30.812 18.874 34.262 1.00 0.00 74 VAL A CA 1
ATOM 1123 C C . VAL A 1 74 ? 30.998 18.341 35.690 1.00 0.00 74 VAL A C 1
ATOM 1124 O O . VAL A 1 74 ? 31.958 18.684 36.360 1.00 0.00 74 VAL A O 1
ATOM 1137 N N . ASN A 1 75 ? 30.051 17.558 36.206 1.00 0.00 75 ASN A N 1
ATOM 1138 C CA . ASN A 1 75 ? 29.998 17.073 37.583 1.00 0.00 75 ASN A CA 1
ATOM 1139 C C . ASN A 1 75 ? 30.295 18.149 38.660 1.00 0.00 75 ASN A C 1
ATOM 1140 O O . ASN A 1 75 ? 30.849 17.865 39.723 1.00 0.00 75 ASN A O 1
ATOM 1151 N N . MET A 1 76 ? 29.959 19.412 38.362 1.00 0.00 76 MET A N 1
ATOM 1152 C CA . MET A 1 76 ? 30.395 20.599 39.104 1.00 0.00 76 MET A CA 1
ATOM 1153 C C . MET A 1 76 ? 29.221 21.535 39.381 1.00 0.00 76 MET A C 1
ATOM 1154 O O . MET A 1 76 ? 28.416 21.791 38.488 1.00 0.00 76 MET A O 1
ATOM 1168 N N . ASN A 1 77 ? 29.137 22.030 40.617 1.00 0.00 77 ASN A N 1
ATOM 1169 C CA . ASN A 1 77 ? 28.056 22.859 41.163 1.00 0.00 77 ASN A CA 1
ATOM 1170 C C . ASN A 1 77 ? 28.650 24.135 41.762 1.00 0.00 77 ASN A C 1
ATOM 1171 O O . ASN A 1 77 ? 29.267 24.106 42.828 1.00 0.00 77 ASN A O 1
ATOM 1182 N N . ILE A 1 78 ? 28.538 25.246 41.032 1.00 0.00 78 ILE A N 1
ATOM 1183 C CA . ILE A 1 78 ? 29.309 26.472 41.296 1.00 0.00 78 ILE A CA 1
ATOM 1184 C C . ILE A 1 78 ? 28.410 27.693 41.144 1.00 0.00 78 ILE A C 1
ATOM 1185 O O . ILE A 1 78 ? 27.319 27.611 40.573 1.00 0.00 78 ILE A O 1
ATOM 1201 N N . LYS A 1 79 ? 28.860 28.831 41.665 1.00 0.00 79 LYS A N 1
ATOM 1202 C CA . LYS A 1 79 ? 28.067 30.060 41.642 1.00 0.00 79 LYS A CA 1
ATOM 1203 C C . LYS A 1 79 ? 28.835 31.219 41.012 1.00 0.00 79 LYS A C 1
ATOM 1204 O O . LYS A 1 79 ? 30.064 31.213 40.918 1.00 0.00 79 LYS A O 1
ATOM 1223 N N . SER A 1 80 ? 28.104 32.230 40.571 1.00 0.00 80 SER A N 1
ATOM 1224 C CA . SER A 1 80 ? 28.632 33.286 39.720 1.00 0.00 80 SER A CA 1
ATOM 1225 C C . SER A 1 80 ? 27.924 34.610 40.014 1.00 0.00 80 SER A C 1
ATOM 1226 O O . SER A 1 80 ? 26.708 34.705 39.859 1.00 0.00 80 SER A O 1
ATOM 1234 N N . PHE A 1 81 ? 28.683 35.621 40.441 1.00 0.00 81 PHE A N 1
ATOM 1235 C CA . PHE A 1 81 ? 28.184 36.927 40.868 1.00 0.00 81 PHE A CA 1
ATOM 1236 C C . PHE A 1 81 ? 28.594 37.990 39.849 1.00 0.00 81 PHE A C 1
ATOM 1237 O O . PHE A 1 81 ? 29.733 38.457 39.893 1.00 0.00 81 PHE A O 1
ATOM 1254 N N . THR A 1 82 ? 27.698 38.364 38.934 1.00 0.00 82 THR A N 1
ATOM 1255 C CA . THR A 1 82 ? 27.945 39.343 37.871 1.00 0.00 82 THR A CA 1
ATOM 1256 C C . THR A 1 82 ? 27.970 40.765 38.403 1.00 0.00 82 THR A C 1
ATOM 1257 O O . THR A 1 82 ? 27.374 41.101 39.422 1.00 0.00 82 THR A O 1
ATOM 1268 N N . LYS A 1 83 ? 28.675 41.620 37.678 1.00 0.00 83 LYS A N 1
ATOM 1269 C CA . LYS A 1 83 ? 28.908 43.018 38.021 1.00 0.00 83 LYS A CA 1
ATOM 1270 C C . LYS A 1 83 ? 29.435 43.802 36.820 1.00 0.00 83 LYS A C 1
ATOM 1271 O O . LYS A 1 83 ? 30.142 43.237 35.980 1.00 0.00 83 LYS A O 1
ATOM 1290 N N . LEU A 1 84 ? 29.012 45.054 36.654 1.00 0.00 84 LEU A N 1
ATOM 1291 C CA . LEU A 1 84 ? 29.248 45.809 35.422 1.00 0.00 84 LEU A CA 1
ATOM 1292 C C . LEU A 1 84 ? 30.309 46.890 35.625 1.00 0.00 84 LEU A C 1
ATOM 1293 O O . LEU A 1 84 ? 30.065 47.901 36.280 1.00 0.00 84 LEU A O 1
ATOM 1309 N N . GLU A 1 85 ? 31.478 46.676 35.025 1.00 0.00 85 GLU A N 1
ATOM 1310 C CA . GLU A 1 85 ? 32.634 47.565 35.078 1.00 0.00 85 GLU A CA 1
ATOM 1311 C C . GLU A 1 85 ? 32.700 48.413 33.793 1.00 0.00 85 GLU A C 1
ATOM 1312 O O . GLU A 1 85 ? 33.716 48.513 33.103 1.00 0.00 85 GLU A O 1
ATOM 1324 N N . GLY A 1 86 ? 31.553 49.017 33.464 1.00 0.00 86 GLY A N 1
ATOM 1325 C CA . GLY A 1 86 ? 31.393 50.000 32.402 1.00 0.00 86 GLY A CA 1
ATOM 1326 C C . GLY A 1 86 ? 31.372 49.394 31.012 1.00 0.00 86 GLY A C 1
ATOM 1327 O O . GLY A 1 86 ? 30.329 48.939 30.560 1.00 0.00 86 GLY A O 1
ATOM 1331 N N . SER A 1 87 ? 32.496 49.445 30.298 1.00 0.00 87 SER A N 1
ATOM 1332 C CA . SER A 1 87 ? 32.639 48.794 28.987 1.00 0.00 87 SER A CA 1
ATOM 1333 C C . SER A 1 87 ? 33.302 47.405 29.089 1.00 0.00 87 SER A C 1
ATOM 1334 O O . SER A 1 87 ? 34.029 46.960 28.201 1.00 0.00 87 SER A O 1
ATOM 1342 N N . LYS A 1 88 ? 33.042 46.712 30.200 1.00 0.00 88 LYS A N 1
ATOM 1343 C CA . LYS A 1 88 ? 33.235 45.273 30.398 1.00 0.00 88 LYS A CA 1
ATOM 1344 C C . LYS A 1 88 ? 32.356 44.793 31.560 1.00 0.00 88 LYS A C 1
ATOM 1345 O O . LYS A 1 88 ? 32.137 45.511 32.537 1.00 0.00 88 LYS A O 1
ATOM 1364 N N . LEU A 1 89 ? 31.841 43.574 31.484 1.00 0.00 89 LEU A N 1
ATOM 1365 C CA . LEU A 1 89 ? 31.183 42.917 32.609 1.00 0.00 89 LEU A CA 1
ATOM 1366 C C . LEU A 1 89 ? 32.227 42.076 33.360 1.00 0.00 89 LEU A C 1
ATOM 1367 O O . LEU A 1 89 ? 33.244 41.706 32.798 1.00 0.00 89 LEU A O 1
ATOM 1383 N N . VAL A 1 90 ? 31.994 41.777 34.631 1.00 0.00 90 VAL A N 1
ATOM 1384 C CA . VAL A 1 90 ? 32.785 40.857 35.459 1.00 0.00 90 VAL A CA 1
ATOM 1385 C C . VAL A 1 90 ? 31.820 39.844 36.092 1.00 0.00 90 VAL A C 1
ATOM 1386 O O . VAL A 1 90 ? 30.661 40.196 36.285 1.00 0.00 90 VAL A O 1
ATOM 1399 N N . VAL A 1 91 ? 32.240 38.610 36.409 1.00 0.00 91 VAL A N 1
ATOM 1400 C CA . VAL A 1 91 ? 31.457 37.697 37.274 1.00 0.00 91 VAL A CA 1
ATOM 1401 C C . VAL A 1 91 ? 32.387 36.988 38.260 1.00 0.00 91 VAL A C 1
ATOM 1402 O O . VAL A 1 91 ? 33.260 36.229 37.865 1.00 0.00 91 VAL A O 1
ATOM 1415 N N . ASN A 1 92 ? 32.226 37.213 39.560 1.00 0.00 92 ASN A N 1
ATOM 1416 C CA . ASN A 1 92 ? 32.989 36.463 40.555 1.00 0.00 92 ASN A CA 1
ATOM 1417 C C . ASN A 1 92 ? 32.463 35.018 40.587 1.00 0.00 92 ASN A C 1
ATOM 1418 O O . ASN A 1 92 ? 31.340 34.765 41.012 1.00 0.00 92 ASN A O 1
ATOM 1429 N N . SER A 1 93 ? 33.226 34.076 40.041 1.00 0.00 93 SER A N 1
ATOM 1430 C CA . SER A 1 93 ? 32.875 32.659 40.026 1.00 0.00 93 SER A CA 1
ATOM 1431 C C . SER A 1 93 ? 33.464 31.992 41.260 1.00 0.00 93 SER A C 1
ATOM 1432 O O . SER A 1 93 ? 34.676 31.784 41.336 1.00 0.00 93 SER A O 1
ATOM 1440 N N . GLU A 1 94 ? 32.596 31.649 42.209 1.00 0.00 94 GLU A N 1
ATOM 1441 C CA . GLU A 1 94 ? 32.965 30.917 43.407 1.00 0.00 94 GLU A CA 1
ATOM 1442 C C . GLU A 1 94 ? 32.828 29.422 43.163 1.00 0.00 94 GLU A C 1
ATOM 1443 O O . GLU A 1 94 ? 31.837 28.943 42.607 1.00 0.00 94 GLU A O 1
ATOM 1455 N N . LEU A 1 95 ? 33.853 28.695 43.591 1.00 0.00 95 LEU A N 1
ATOM 1456 C CA . LEU A 1 95 ? 33.980 27.261 43.449 1.00 0.00 95 LEU A CA 1
ATOM 1457 C C . LEU A 1 95 ? 33.916 26.685 44.886 1.00 0.00 95 LEU A C 1
ATOM 1458 O O . LEU A 1 95 ? 34.838 26.925 45.677 1.00 0.00 95 LEU A O 1
ATOM 1474 N N . PRO A 1 96 ? 32.776 26.076 45.287 1.00 0.00 96 PRO A N 1
ATOM 1475 C CA . PRO A 1 96 ? 32.521 25.602 46.655 1.00 0.00 96 PRO A CA 1
ATOM 1476 C C . PRO A 1 96 ? 33.414 24.454 47.133 1.00 0.00 96 PRO A C 1
ATOM 1477 O O . PRO A 1 96 ? 33.414 24.138 48.319 1.00 0.00 96 PRO A O 1
ATOM 1488 N N . ASP A 1 97 ? 34.189 23.856 46.232 1.00 0.00 97 ASP A N 1
ATOM 1489 C CA . ASP A 1 97 ? 35.207 22.839 46.497 1.00 0.00 97 ASP A CA 1
ATOM 1490 C C . ASP A 1 97 ? 36.458 23.404 47.211 1.00 0.00 97 ASP A C 1
ATOM 1491 O O . ASP A 1 97 ? 37.252 22.650 47.774 1.00 0.00 97 ASP A O 1
ATOM 1500 N N . GLY A 1 98 ? 36.628 24.734 47.188 1.00 0.00 98 GLY A N 1
ATOM 1501 C CA . GLY A 1 98 ? 37.668 25.487 47.893 1.00 0.00 98 GLY A CA 1
ATOM 1502 C C . GLY A 1 98 ? 38.429 26.467 47.009 1.00 0.00 98 GLY A C 1
ATOM 1503 O O . GLY A 1 98 ? 38.696 27.586 47.454 1.00 0.00 98 GLY A O 1
ATOM 1507 N N . ARG A 1 99 ? 38.768 26.082 45.773 1.00 0.00 99 ARG A N 1
ATOM 1508 C CA . ARG A 1 99 ? 39.602 26.889 44.864 1.00 0.00 99 ARG A CA 1
ATOM 1509 C C . ARG A 1 99 ? 38.751 27.906 44.088 1.00 0.00 99 ARG A C 1
ATOM 1510 O O . ARG A 1 99 ? 38.593 27.847 42.874 1.00 0.00 99 ARG A O 1
ATOM 1531 N N . LYS A 1 100 ? 38.186 28.867 44.827 1.00 0.00 100 LYS A N 1
ATOM 1532 C CA . LYS A 1 100 ? 37.425 30.015 44.310 1.00 0.00 100 LYS A CA 1
ATOM 1533 C C . LYS A 1 100 ? 38.281 30.926 43.390 1.00 0.00 100 LYS A C 1
ATOM 1534 O O . LYS A 1 100 ? 39.506 30.936 43.510 1.00 0.00 100 LYS A O 1
ATOM 1553 N N . GLY A 1 101 ? 37.664 31.733 42.513 1.00 0.00 101 GLY A N 1
ATOM 1554 C CA . GLY A 1 101 ? 38.381 32.687 41.639 1.00 0.00 101 GLY A CA 1
ATOM 1555 C C . GLY A 1 101 ? 37.501 33.835 41.125 1.00 0.00 101 GLY A C 1
ATOM 1556 O O . GLY A 1 101 ? 36.414 34.050 41.655 1.00 0.00 101 GLY A O 1
ATOM 1560 N N . THR A 1 102 ? 37.916 34.537 40.061 1.00 0.00 102 THR A N 1
ATOM 1561 C CA . THR A 1 102 ? 37.120 35.595 39.404 1.00 0.00 102 THR A CA 1
ATOM 1562 C C . THR A 1 102 ? 37.121 35.437 37.886 1.00 0.00 102 THR A C 1
ATOM 1563 O O . THR A 1 102 ? 38.179 35.415 37.266 1.00 0.00 102 THR A O 1
ATOM 1574 N N . ARG A 1 103 ? 35.927 35.362 37.282 1.00 0.00 103 ARG A N 1
ATOM 1575 C CA . ARG A 1 103 ? 35.682 35.518 35.838 1.00 0.00 103 ARG A CA 1
ATOM 1576 C C . ARG A 1 103 ? 35.471 37.007 35.486 1.00 0.00 103 ARG A C 1
ATOM 1577 O O . ARG A 1 103 ? 34.888 37.768 36.258 1.00 0.00 103 ARG A O 1
ATOM 1598 N N . THR A 1 104 ? 35.822 37.406 34.266 1.00 0.00 104 THR A N 1
ATOM 1599 C CA . THR A 1 104 ? 35.581 38.710 33.644 1.00 0.00 104 THR A CA 1
ATOM 1600 C C . THR A 1 104 ? 35.149 38.524 32.195 1.00 0.00 104 THR A C 1
ATOM 1601 O O . THR A 1 104 ? 35.512 37.532 31.575 1.00 0.00 104 THR A O 1
ATOM 1612 N N . TYR A 1 105 ? 34.306 39.421 31.693 1.00 0.00 105 TYR A N 1
ATOM 1613 C CA . TYR A 1 105 ? 33.574 39.325 30.427 1.00 0.00 105 TYR A CA 1
ATOM 1614 C C . TYR A 1 105 ? 33.726 40.613 29.582 1.00 0.00 105 TYR A C 1
ATOM 1615 O O . TYR A 1 105 ? 33.018 41.602 29.798 1.00 0.00 105 TYR A O 1
ATOM 1633 N N . GLU A 1 106 ? 34.622 40.606 28.591 1.00 0.00 106 GLU A N 1
ATOM 1634 C CA . GLU A 1 106 ? 34.905 41.794 27.772 1.00 0.00 106 GLU A CA 1
ATOM 1635 C C . GLU A 1 106 ? 33.800 42.082 26.751 1.00 0.00 106 GLU A C 1
ATOM 1636 O O . GLU A 1 106 ? 33.245 41.160 26.149 1.00 0.00 106 GLU A O 1
ATOM 1648 N N . PHE A 1 107 ? 33.520 43.370 26.536 1.00 0.00 107 PHE A N 1
ATOM 1649 C CA . PHE A 1 107 ? 32.542 43.847 25.565 1.00 0.00 107 PHE A CA 1
ATOM 1650 C C . PHE A 1 107 ? 33.177 44.030 24.176 1.00 0.00 107 PHE A C 1
ATOM 1651 O O . PHE A 1 107 ? 34.001 44.928 23.983 1.00 0.00 107 PHE A O 1
ATOM 1668 N N . CYS A 1 108 ? 32.728 43.223 23.209 1.00 0.00 108 CYS A N 1
ATOM 1669 C CA . CYS A 1 108 ? 33.050 43.307 21.780 1.00 0.00 108 CYS A CA 1
ATOM 1670 C C . CYS A 1 108 ? 31.910 42.684 20.953 1.00 0.00 108 CYS A C 1
ATOM 1671 O O . CYS A 1 108 ? 31.362 41.651 21.330 1.00 0.00 108 CYS A O 1
ATOM 1679 N N . ASP A 1 109 ? 31.572 43.284 19.812 1.00 0.00 109 ASP A N 1
ATOM 1680 C CA . ASP A 1 109 ? 30.491 42.833 18.922 1.00 0.00 109 ASP A CA 1
ATOM 1681 C C . ASP A 1 109 ? 30.816 41.530 18.171 1.00 0.00 109 ASP A C 1
ATOM 1682 O O . ASP A 1 109 ? 30.006 40.605 18.146 1.00 0.00 109 ASP A O 1
ATOM 1691 N N . LYS A 1 110 ? 32.019 41.427 17.601 1.00 0.00 110 LYS A N 1
ATOM 1692 C CA . LYS A 1 110 ? 32.541 40.220 16.948 1.00 0.00 110 LYS A CA 1
ATOM 1693 C C . LYS A 1 110 ? 32.985 39.146 17.968 1.00 0.00 110 LYS A C 1
ATOM 1694 O O . LYS A 1 110 ? 33.648 38.186 17.588 1.00 0.00 110 LYS A O 1
ATOM 1713 N N . GLY A 1 111 ? 32.654 39.287 19.256 1.00 0.00 111 GLY A N 1
ATOM 1714 C CA . GLY A 1 111 ? 33.083 38.348 20.291 1.00 0.00 111 GLY A CA 1
ATOM 1715 C C . GLY A 1 111 ? 33.110 38.921 21.694 1.00 0.00 111 GLY A C 1
ATOM 1716 O O . GLY A 1 111 ? 33.975 39.715 22.038 1.00 0.00 111 GLY A O 1
ATOM 1720 N N . PHE A 1 112 ? 32.224 38.405 22.530 1.00 0.00 112 PHE A N 1
ATOM 1721 C CA . PHE A 1 112 ? 32.356 38.420 23.973 1.00 0.00 112 PHE A CA 1
ATOM 1722 C C . PHE A 1 112 ? 33.375 37.371 24.393 1.00 0.00 112 PHE A C 1
ATOM 1723 O O . PHE A 1 112 ? 33.411 36.301 23.798 1.00 0.00 112 PHE A O 1
ATOM 1740 N N . VAL A 1 113 ? 34.136 37.626 25.450 1.00 0.00 113 VAL A N 1
ATOM 1741 C CA . VAL A 1 113 ? 35.059 36.630 26.020 1.00 0.00 113 VAL A CA 1
ATOM 1742 C C . VAL A 1 113 ? 34.921 36.637 27.524 1.00 0.00 113 VAL A C 1
ATOM 1743 O O . VAL A 1 113 ? 35.122 37.677 28.146 1.00 0.00 113 VAL A O 1
ATOM 1756 N N . LEU A 1 114 ? 34.657 35.465 28.095 1.00 0.00 114 LEU A N 1
ATOM 1757 C CA . LEU A 1 114 ? 34.615 35.237 29.525 1.00 0.00 114 LEU A CA 1
ATOM 1758 C C . LEU A 1 114 ? 35.913 34.551 29.968 1.00 0.00 114 LEU A C 1
ATOM 1759 O O . LEU A 1 114 ? 36.056 33.353 29.755 1.00 0.00 114 LEU A O 1
ATOM 1775 N N . THR A 1 115 ? 36.875 35.270 30.554 1.00 0.00 115 THR A N 1
ATOM 1776 C CA . THR A 1 115 ? 38.074 34.654 31.153 1.00 0.00 115 THR A CA 1
ATOM 1777 C C . THR A 1 115 ? 37.982 34.703 32.658 1.00 0.00 115 THR A C 1
ATOM 1778 O O . THR A 1 115 ? 37.599 35.725 33.197 1.00 0.00 115 THR A O 1
ATOM 1789 N N . MET A 1 116 ? 38.352 33.637 33.355 1.00 0.00 116 MET A N 1
ATOM 1790 C CA . MET A 1 116 ? 38.779 33.742 34.751 1.00 0.00 116 MET A CA 1
ATOM 1791 C C . MET A 1 116 ? 40.277 33.523 34.868 1.00 0.00 116 MET A C 1
ATOM 1792 O O . MET A 1 116 ? 40.820 32.643 34.198 1.00 0.00 116 MET A O 1
ATOM 1806 N N . CYS A 1 117 ? 40.922 34.266 35.769 1.00 0.00 117 CYS A N 1
ATOM 1807 C CA . CYS A 1 117 ? 42.295 33.990 36.171 1.00 0.00 117 CYS A CA 1
ATOM 1808 C C . CYS A 1 117 ? 42.463 33.943 37.697 1.00 0.00 117 CYS A C 1
ATOM 1809 O O . CYS A 1 117 ? 42.279 34.943 38.395 1.00 0.00 117 CYS A O 1
ATOM 1817 N N . ALA A 1 118 ? 42.856 32.770 38.196 1.00 0.00 118 ALA A N 1
ATOM 1818 C CA . ALA A 1 118 ? 43.276 32.532 39.571 1.00 0.00 118 ALA A CA 1
ATOM 1819 C C . ALA A 1 118 ? 44.764 32.172 39.628 1.00 0.00 118 ALA A C 1
ATOM 1820 O O . ALA A 1 118 ? 45.361 31.762 38.629 1.00 0.00 118 ALA A O 1
ATOM 1827 N N . GLY A 1 119 ? 45.336 32.267 40.831 1.00 0.00 119 GLY A N 1
ATOM 1828 C CA . GLY A 1 119 ? 46.724 31.877 41.103 1.00 0.00 119 GLY A CA 1
ATOM 1829 C C . GLY A 1 119 ? 46.951 30.362 41.078 1.00 0.00 119 GLY A C 1
ATOM 1830 O O . GLY A 1 119 ? 48.099 29.922 41.114 1.00 0.00 119 GLY A O 1
ATOM 1834 N N . ASP A 1 120 ? 45.859 29.595 41.011 1.00 0.00 120 ASP A N 1
ATOM 1835 C CA . ASP A 1 120 ? 45.812 28.136 40.968 1.00 0.00 120 ASP A CA 1
ATOM 1836 C C . ASP A 1 120 ? 45.618 27.572 39.542 1.00 0.00 120 ASP A C 1
ATOM 1837 O O . ASP A 1 120 ? 45.981 26.420 39.318 1.00 0.00 120 ASP A O 1
ATOM 1846 N N . MET A 1 121 ? 45.050 28.350 38.595 1.00 0.00 121 MET A N 1
ATOM 1847 C CA . MET A 1 121 ? 44.668 27.970 37.209 1.00 0.00 121 MET A CA 1
ATOM 1848 C C . MET A 1 121 ? 43.838 29.077 36.517 1.00 0.00 121 MET A C 1
ATOM 1849 O O . MET A 1 121 ? 43.321 29.970 37.185 1.00 0.00 121 MET A O 1
ATOM 1863 N N . VAL A 1 122 ? 43.603 29.004 35.201 1.00 0.00 122 VAL A N 1
ATOM 1864 C CA . VAL A 1 122 ? 42.788 29.986 34.425 1.00 0.00 122 VAL A CA 1
ATOM 1865 C C . VAL A 1 122 ? 41.678 29.314 33.582 1.00 0.00 122 VAL A C 1
ATOM 1866 O O . VAL A 1 122 ? 41.707 28.095 33.462 1.00 0.00 122 VAL A O 1
ATOM 1879 N N . ALA A 1 123 ? 40.718 30.064 32.998 1.00 0.00 123 ALA A N 1
ATOM 1880 C CA . ALA A 1 123 ? 39.688 29.526 32.077 1.00 0.00 123 ALA A CA 1
ATOM 1881 C C . ALA A 1 123 ? 38.915 30.554 31.221 1.00 0.00 123 ALA A C 1
ATOM 1882 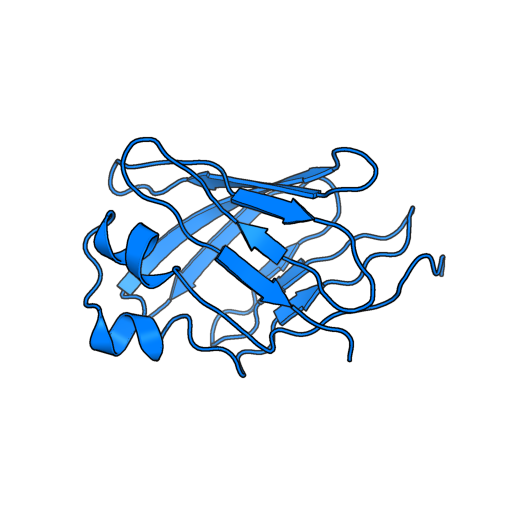O O . ALA A 1 123 ? 38.074 31.274 31.758 1.00 0.00 123 ALA A O 1
ATOM 1889 N N . LYS A 1 124 ? 39.067 30.515 29.886 1.00 0.00 124 LYS A N 1
ATOM 1890 C CA . LYS A 1 124 ? 38.518 31.506 28.933 1.00 0.00 124 LYS A CA 1
ATOM 1891 C C . LYS A 1 124 ? 37.673 30.993 27.752 1.00 0.00 124 LYS A C 1
ATOM 1892 O O . LYS A 1 124 ? 38.118 30.187 26.942 1.00 0.00 124 LYS A O 1
ATOM 1911 N N . ARG A 1 125 ? 36.467 31.544 27.600 1.00 0.00 125 ARG A N 1
ATOM 1912 C CA . ARG A 1 125 ? 35.401 31.028 26.739 1.00 0.00 125 ARG A CA 1
ATOM 1913 C C . ARG A 1 125 ? 34.590 32.166 26.098 1.00 0.00 125 ARG A C 1
ATOM 1914 O O . ARG A 1 125 ? 34.097 33.052 26.789 1.00 0.00 125 ARG A O 1
ATOM 1935 N N . TYR A 1 126 ? 34.439 32.158 24.780 1.00 0.00 126 TYR A N 1
ATOM 1936 C CA . TYR A 1 126 ? 33.977 33.305 24.005 1.00 0.00 126 TYR A CA 1
ATOM 1937 C C . TYR A 1 126 ? 32.668 33.094 23.220 1.00 0.00 126 TYR A C 1
ATOM 1938 O O . TYR A 1 126 ? 32.484 32.149 22.445 1.00 0.00 126 TYR A O 1
ATOM 1956 N N . PHE A 1 127 ? 31.721 34.000 23.481 1.00 0.00 127 PHE A N 1
ATOM 1957 C CA . PHE A 1 127 ? 30.386 34.046 22.897 1.00 0.00 127 PHE A CA 1
ATOM 1958 C C . PHE A 1 127 ? 30.409 35.034 21.724 1.00 0.00 127 PHE A C 1
ATOM 1959 O O . PHE A 1 127 ? 30.675 36.207 21.934 1.00 0.00 127 PHE A O 1
ATOM 1976 N N . ILE A 1 128 ? 30.162 34.603 20.486 1.00 0.00 128 ILE A N 1
ATOM 1977 C CA . ILE A 1 128 ? 30.255 35.473 19.294 1.00 0.00 128 ILE A CA 1
ATOM 1978 C C . ILE A 1 128 ? 28.840 35.795 18.786 1.00 0.00 128 ILE A C 1
ATOM 1979 O O . ILE A 1 128 ? 27.912 35.014 19.003 1.00 0.00 128 ILE A O 1
ATOM 1995 N N . ARG A 1 129 ? 28.660 36.958 18.145 1.00 0.00 129 ARG A N 1
ATOM 1996 C CA . ARG A 1 129 ? 27.371 37.440 17.629 1.00 0.00 129 ARG A CA 1
ATOM 1997 C C . ARG A 1 129 ? 26.509 36.380 16.922 1.00 0.00 129 ARG A C 1
ATOM 1998 O O . ARG A 1 129 ? 27.030 35.511 16.221 1.00 0.00 129 ARG A O 1
ATOM 2019 N N . THR A 1 130 ? 25.188 36.492 17.130 1.00 0.00 130 THR A N 1
ATOM 2020 C CA . THR A 1 130 ? 24.141 35.671 16.479 1.00 0.00 130 THR A CA 1
ATOM 2021 C C . THR A 1 130 ? 24.334 35.615 14.977 1.00 0.00 130 THR A C 1
ATOM 2022 O O . THR A 1 130 ? 24.658 36.661 14.371 1.00 0.00 130 THR A O 1
ATOM 2034 N N . MET A 1 1 ? 14.906 52.671 20.070 1.00 0.00 1 MET A N 2
ATOM 2035 C CA . MET A 1 1 ? 15.546 52.991 21.392 1.00 0.00 1 MET A CA 2
ATOM 2036 C C . MET A 1 1 ? 17.006 53.493 21.218 1.00 0.00 1 MET A C 2
ATOM 2037 O O . MET A 1 1 ? 17.438 53.657 20.076 1.00 0.00 1 MET A O 2
ATOM 2053 N N . VAL A 1 2 ? 17.763 53.735 22.295 1.00 0.00 2 VAL A N 2
ATOM 2054 C CA . VAL A 1 2 ? 19.235 53.867 22.237 1.00 0.00 2 VAL A CA 2
ATOM 2055 C C . VAL A 1 2 ? 19.883 52.613 21.622 1.00 0.00 2 VAL A C 2
ATOM 2056 O O . VAL A 1 2 ? 19.375 51.506 21.793 1.00 0.00 2 VAL A O 2
ATOM 2069 N N . GLN A 1 3 ? 21.028 52.784 20.951 1.00 0.00 3 GLN A N 2
ATOM 2070 C CA . GLN A 1 3 ? 21.831 51.691 20.407 1.00 0.00 3 GLN A CA 2
ATOM 2071 C C . GLN A 1 3 ? 23.327 52.016 20.593 1.00 0.00 3 GLN A C 2
ATOM 2072 O O . GLN A 1 3 ? 23.873 52.871 19.902 1.00 0.00 3 GLN A O 2
ATOM 2086 N N . LEU A 1 4 ? 23.988 51.394 21.582 1.00 0.00 4 LEU A N 2
ATOM 2087 C CA . LEU A 1 4 ? 25.423 51.611 21.866 1.00 0.00 4 LEU A CA 2
ATOM 2088 C C . LEU A 1 4 ? 26.297 50.687 21.004 1.00 0.00 4 LEU A C 2
ATOM 2089 O O . LEU A 1 4 ? 27.274 51.123 20.398 1.00 0.00 4 LEU A O 2
ATOM 2105 N N . ALA A 1 5 ? 25.939 49.401 20.957 1.00 0.00 5 ALA A N 2
ATOM 2106 C CA . ALA A 1 5 ? 26.685 48.384 20.224 1.00 0.00 5 ALA A CA 2
ATOM 2107 C C . ALA A 1 5 ? 25.767 47.456 19.420 1.00 0.00 5 ALA A C 2
ATOM 2108 O O . ALA A 1 5 ? 25.902 47.392 18.203 1.00 0.00 5 ALA A O 2
ATOM 2115 N N . GLY A 1 6 ? 24.837 46.752 20.085 1.00 0.00 6 GLY A N 2
ATOM 2116 C CA . GLY A 1 6 ? 24.059 45.675 19.464 1.00 0.00 6 GLY A CA 2
ATOM 2117 C C . GLY A 1 6 ? 23.620 44.607 20.465 1.00 0.00 6 GLY A C 2
ATOM 2118 O O . GLY A 1 6 ? 23.117 44.921 21.544 1.00 0.00 6 GLY A O 2
ATOM 2122 N N . THR A 1 7 ? 23.826 43.350 20.075 1.00 0.00 7 THR A N 2
ATOM 2123 C CA . THR A 1 7 ? 23.461 42.126 20.796 1.00 0.00 7 THR A CA 2
ATOM 2124 C C . THR A 1 7 ? 24.440 41.044 20.429 1.00 0.00 7 THR A C 2
ATOM 2125 O O . THR A 1 7 ? 24.814 40.965 19.264 1.00 0.00 7 THR A O 2
ATOM 2136 N N . TYR A 1 8 ? 24.768 40.180 21.383 1.00 0.00 8 TYR A N 2
ATOM 2137 C CA . TYR A 1 8 ? 25.696 39.069 21.226 1.00 0.00 8 TYR A CA 2
ATOM 2138 C C . TYR A 1 8 ? 25.128 37.762 21.814 1.00 0.00 8 TYR A C 2
ATOM 2139 O O . TYR A 1 8 ? 24.421 37.768 22.823 1.00 0.00 8 TYR A O 2
ATOM 2157 N N . LYS A 1 9 ? 25.409 36.631 21.167 1.00 0.00 9 LYS A N 2
ATOM 2158 C CA . LYS A 1 9 ? 25.091 35.269 21.621 1.00 0.00 9 LYS A CA 2
ATOM 2159 C C . LYS A 1 9 ? 26.356 34.419 21.685 1.00 0.00 9 LYS A C 2
ATOM 2160 O O . LYS A 1 9 ? 27.378 34.816 21.138 1.00 0.00 9 LYS A O 2
ATOM 2179 N N . LEU A 1 10 ? 26.359 33.283 22.389 1.00 0.00 10 LEU A N 2
ATOM 2180 C CA . LEU A 1 10 ? 27.610 32.531 22.541 1.00 0.00 10 LEU A CA 2
ATOM 2181 C C . LEU A 1 10 ? 28.195 32.143 21.169 1.00 0.00 10 LEU A C 2
ATOM 2182 O O . LEU A 1 10 ? 27.463 31.688 20.289 1.00 0.00 10 LEU A O 2
ATOM 2198 N N . GLU A 1 11 ? 29.510 32.325 21.026 1.00 0.00 11 GLU A N 2
ATOM 2199 C CA . GLU A 1 11 ? 30.311 31.833 19.904 1.00 0.00 11 GLU A CA 2
ATOM 2200 C C . GLU A 1 11 ? 31.237 30.721 20.403 1.00 0.00 11 GLU A C 2
ATOM 2201 O O . GLU A 1 11 ? 31.055 29.560 20.048 1.00 0.00 11 GLU A O 2
ATOM 2213 N N . LYS A 1 12 ? 32.214 31.042 21.260 1.00 0.00 12 LYS A N 2
ATOM 2214 C CA . LYS A 1 12 ? 33.215 30.074 21.709 1.00 0.00 12 LYS A CA 2
ATOM 2215 C C . LYS A 1 12 ? 33.453 30.095 23.221 1.00 0.00 12 LYS A C 2
ATOM 2216 O O . LYS A 1 12 ? 33.382 31.139 23.865 1.00 0.00 12 LYS A O 2
ATOM 2235 N N . ASN A 1 13 ? 33.847 28.949 23.775 1.00 0.00 13 ASN A N 2
ATOM 2236 C CA . ASN A 1 13 ? 34.389 28.859 25.129 1.00 0.00 13 ASN A CA 2
ATOM 2237 C C . ASN A 1 13 ? 35.834 28.367 25.074 1.00 0.00 13 ASN A C 2
ATOM 2238 O O . ASN A 1 13 ? 36.071 27.299 24.509 1.00 0.00 13 ASN A O 2
ATOM 2249 N N . GLU A 1 14 ? 36.753 29.098 25.716 1.00 0.00 14 GLU A N 2
ATOM 2250 C CA . GLU A 1 14 ? 38.158 28.744 25.910 1.00 0.00 14 GLU A CA 2
ATOM 2251 C C . GLU A 1 14 ? 38.502 28.674 27.402 1.00 0.00 14 GLU A C 2
ATOM 2252 O O . GLU A 1 14 ? 37.716 29.075 28.262 1.00 0.00 14 GLU A O 2
ATOM 2264 N N . ASN A 1 15 ? 39.700 28.175 27.726 1.00 0.00 15 ASN A N 2
ATOM 2265 C CA . ASN A 1 15 ? 40.271 28.196 29.079 1.00 0.00 15 ASN A CA 2
ATOM 2266 C C . ASN A 1 15 ? 39.418 27.473 30.137 1.00 0.00 15 ASN A C 2
ATOM 2267 O O . ASN A 1 15 ? 39.713 27.469 31.328 1.00 0.00 15 ASN A O 2
ATOM 2278 N N . PHE A 1 16 ? 38.395 26.762 29.678 1.00 0.00 16 PHE A N 2
ATOM 2279 C CA . PHE A 1 16 ? 37.751 25.671 30.372 1.00 0.00 16 PHE A CA 2
ATOM 2280 C C . PHE A 1 16 ? 38.787 24.795 31.091 1.00 0.00 16 PHE A C 2
ATOM 2281 O O . PHE A 1 16 ? 38.518 24.454 32.225 1.00 0.00 16 PHE A O 2
ATOM 2298 N N . GLU A 1 17 ? 39.989 24.558 30.531 1.00 0.00 17 GLU A N 2
ATOM 2299 C CA . GLU A 1 17 ? 41.088 23.812 31.170 1.00 0.00 17 GLU A CA 2
ATOM 2300 C C . GLU A 1 17 ? 41.810 24.499 32.351 1.00 0.00 17 GLU A C 2
ATOM 2301 O O . GLU A 1 17 ? 42.582 23.813 33.022 1.00 0.00 17 GLU A O 2
ATOM 2313 N N . GLU A 1 18 ? 41.600 25.787 32.654 1.00 0.00 18 GLU A N 2
ATOM 2314 C CA . GLU A 1 18 ? 42.042 26.336 33.946 1.00 0.00 18 GLU A CA 2
ATOM 2315 C C . GLU A 1 18 ? 40.959 26.061 34.988 1.00 0.00 18 GLU A C 2
ATOM 2316 O O . GLU A 1 18 ? 41.199 25.282 35.902 1.00 0.00 18 GLU A O 2
ATOM 2328 N N . TYR A 1 19 ? 39.725 26.560 34.818 1.00 0.00 19 TYR A N 2
ATOM 2329 C CA . TYR A 1 19 ? 38.644 26.316 35.790 1.00 0.00 19 TYR A CA 2
ATOM 2330 C C . TYR A 1 19 ? 38.107 24.870 35.728 1.00 0.00 19 TYR A C 2
ATOM 2331 O O . TYR A 1 19 ? 37.128 24.510 36.368 1.00 0.00 19 TYR A O 2
ATOM 2349 N N . LEU A 1 20 ? 38.809 24.025 34.985 1.00 0.00 20 LEU A N 2
ATOM 2350 C CA . LEU A 1 20 ? 38.920 22.591 35.132 1.00 0.00 20 LEU A CA 2
ATOM 2351 C C . LEU A 1 20 ? 39.779 22.194 36.336 1.00 0.00 20 LEU A C 2
ATOM 2352 O O . LEU A 1 20 ? 39.329 21.501 37.243 1.00 0.00 20 LEU A O 2
ATOM 2368 N N . ALA A 1 21 ? 41.059 22.548 36.289 1.00 0.00 21 ALA A N 2
ATOM 2369 C CA . ALA A 1 21 ? 42.129 22.028 37.129 1.00 0.00 21 ALA A CA 2
ATOM 2370 C C . ALA A 1 21 ? 42.356 22.885 38.377 1.00 0.00 21 ALA A C 2
ATOM 2371 O O . ALA A 1 21 ? 42.588 22.342 39.457 1.00 0.00 21 ALA A O 2
ATOM 2378 N N . ALA A 1 22 ? 42.132 24.197 38.278 1.00 0.00 22 ALA A N 2
ATOM 2379 C CA . ALA A 1 22 ? 41.910 25.031 39.445 1.00 0.00 22 ALA A CA 2
ATOM 2380 C C . ALA A 1 22 ? 40.716 24.565 40.277 1.00 0.00 22 ALA A C 2
ATOM 2381 O O . ALA A 1 22 ? 40.710 24.873 41.452 1.00 0.00 22 ALA A O 2
ATOM 2388 N N . LEU A 1 23 ? 39.721 23.834 39.754 1.00 0.00 23 LEU A N 2
ATOM 2389 C CA . LEU A 1 23 ? 38.553 23.415 40.558 1.00 0.00 23 LEU A CA 2
ATOM 2390 C C . LEU A 1 23 ? 38.534 21.915 40.902 1.00 0.00 23 LEU A C 2
ATOM 2391 O O . LEU A 1 23 ? 38.061 21.547 41.977 1.00 0.00 23 LEU A O 2
ATOM 2407 N N . GLY A 1 24 ? 39.112 21.065 40.045 1.00 0.00 24 GLY A N 2
ATOM 2408 C CA . GLY A 1 24 ? 39.220 19.609 40.243 1.00 0.00 24 GLY A CA 2
ATOM 2409 C C . GLY A 1 24 ? 38.263 18.786 39.377 1.00 0.00 24 GLY A C 2
ATOM 2410 O O . GLY A 1 24 ? 37.612 17.858 39.850 1.00 0.00 24 GLY A O 2
ATOM 2414 N N . VAL A 1 25 ? 38.183 19.128 38.096 1.00 0.00 25 VAL A N 2
ATOM 2415 C CA . VAL A 1 25 ? 37.314 18.527 37.070 1.00 0.00 25 VAL A CA 2
ATOM 2416 C C . VAL A 1 25 ? 38.167 17.778 36.002 1.00 0.00 25 VAL A C 2
ATOM 2417 O O . VAL A 1 25 ? 39.327 18.160 35.836 1.00 0.00 25 VAL A O 2
ATOM 2430 N N . PRO A 1 26 ? 37.640 16.768 35.256 1.00 0.00 26 PRO A N 2
ATOM 2431 C CA . PRO A 1 26 ? 38.268 16.083 34.096 1.00 0.00 26 PRO A CA 2
ATOM 2432 C C . PRO A 1 26 ? 38.090 16.825 32.750 1.00 0.00 26 PRO A C 2
ATOM 2433 O O . PRO A 1 26 ? 36.991 17.313 32.500 1.00 0.00 26 PRO A O 2
ATOM 2444 N N . GLN A 1 27 ? 39.117 16.951 31.879 1.00 0.00 27 GLN A N 2
ATOM 2445 C CA . GLN A 1 27 ? 39.029 17.827 30.684 1.00 0.00 27 GLN A CA 2
ATOM 2446 C C . GLN A 1 27 ? 37.926 17.412 29.727 1.00 0.00 27 GLN A C 2
ATOM 2447 O O . GLN A 1 27 ? 37.093 18.244 29.406 1.00 0.00 27 GLN A O 2
ATOM 2461 N N . ASP A 1 28 ? 37.821 16.145 29.335 1.00 0.00 28 ASP A N 2
ATOM 2462 C CA . ASP A 1 28 ? 36.749 15.704 28.435 1.00 0.00 28 ASP A CA 2
ATOM 2463 C C . ASP A 1 28 ? 35.377 15.624 29.109 1.00 0.00 28 ASP A C 2
ATOM 2464 O O . ASP A 1 28 ? 34.380 15.416 28.421 1.00 0.00 28 ASP A O 2
ATOM 2473 N N . SER A 1 29 ? 35.318 15.859 30.421 1.00 0.00 29 SER A N 2
ATOM 2474 C CA . SER A 1 29 ? 34.089 16.090 31.182 1.00 0.00 29 SER A CA 2
ATOM 2475 C C . SER A 1 29 ? 33.728 17.583 31.296 1.00 0.00 29 SER A C 2
ATOM 2476 O O . SER A 1 29 ? 32.549 17.927 31.189 1.00 0.00 29 SER A O 2
ATOM 2484 N N . ILE A 1 30 ? 34.694 18.504 31.433 1.00 0.00 30 ILE A N 2
ATOM 2485 C CA . ILE A 1 30 ? 34.395 19.945 31.373 1.00 0.00 30 ILE A CA 2
ATOM 2486 C C . ILE A 1 30 ? 34.185 20.415 29.946 1.00 0.00 30 ILE A C 2
ATOM 2487 O O . ILE A 1 30 ? 33.345 21.264 29.712 1.00 0.00 30 ILE A O 2
ATOM 2503 N N . LYS A 1 31 ? 34.905 19.883 28.971 1.00 0.00 31 LYS A N 2
ATOM 2504 C CA . LYS A 1 31 ? 34.848 20.349 27.587 1.00 0.00 31 LYS A CA 2
ATOM 2505 C C . LYS A 1 31 ? 33.556 19.928 26.895 1.00 0.00 31 LYS A C 2
ATOM 2506 O O . LYS A 1 31 ? 33.139 20.565 25.934 1.00 0.00 31 LYS A O 2
ATOM 2525 N N . LYS A 1 32 ? 32.876 18.916 27.445 1.00 0.00 32 LYS A N 2
ATOM 2526 C CA . LYS A 1 32 ? 31.479 18.606 27.139 1.00 0.00 32 LYS A CA 2
ATOM 2527 C C . LYS A 1 32 ? 30.454 19.378 28.012 1.00 0.00 32 LYS A C 2
ATOM 2528 O O . LYS A 1 32 ? 29.258 19.363 27.725 1.00 0.00 32 LYS A O 2
ATOM 2547 N N . ALA A 1 33 ? 30.893 20.104 29.048 1.00 0.00 33 ALA A N 2
ATOM 2548 C CA . ALA A 1 33 ? 30.049 20.933 29.923 1.00 0.00 33 ALA A CA 2
ATOM 2549 C C . ALA A 1 33 ? 30.129 22.428 29.586 1.00 0.00 33 ALA A C 2
ATOM 2550 O O . ALA A 1 33 ? 29.166 23.015 29.114 1.00 0.00 33 ALA A O 2
ATOM 2557 N N . ASN A 1 34 ? 31.325 23.000 29.702 1.00 0.00 34 ASN A N 2
ATOM 2558 C CA . ASN A 1 34 ? 31.779 24.224 29.042 1.00 0.00 34 ASN A CA 2
ATOM 2559 C C . ASN A 1 34 ? 31.859 24.065 27.513 1.00 0.00 34 ASN A C 2
ATOM 2560 O O . ASN A 1 34 ? 32.420 24.927 26.833 1.00 0.00 34 ASN A O 2
ATOM 2571 N N . SER A 1 35 ? 31.346 22.959 26.964 1.00 0.00 35 SER A N 2
ATOM 2572 C CA . SER A 1 35 ? 31.018 22.911 25.550 1.00 0.00 35 SER A CA 2
ATOM 2573 C C . SER A 1 35 ? 30.097 24.099 25.245 1.00 0.00 35 SER A C 2
ATOM 2574 O O . SER A 1 35 ? 29.131 24.318 25.994 1.00 0.00 35 SER A O 2
ATOM 2582 N N . PRO A 1 36 ? 30.420 24.889 24.213 1.00 0.00 36 PRO A N 2
ATOM 2583 C CA . PRO A 1 36 ? 29.640 26.040 23.807 1.00 0.00 36 PRO A CA 2
ATOM 2584 C C . PRO A 1 36 ? 28.339 25.596 23.122 1.00 0.00 36 PRO A C 2
ATOM 2585 O O . PRO A 1 36 ? 27.722 24.623 23.545 1.00 0.00 36 PRO A O 2
ATOM 2596 N N . GLY A 1 37 ? 27.812 26.354 22.158 1.00 0.00 37 GLY A N 2
ATOM 2597 C CA . GLY A 1 37 ? 26.464 26.124 21.624 1.00 0.00 37 GLY A CA 2
ATOM 2598 C C . GLY A 1 37 ? 25.350 26.596 22.563 1.00 0.00 37 GLY A C 2
ATOM 2599 O O . GLY A 1 37 ? 24.235 26.789 22.091 1.00 0.00 37 GLY A O 2
ATOM 2603 N N . VAL A 1 38 ? 25.665 26.825 23.844 1.00 0.00 38 VAL A N 2
ATOM 2604 C CA . VAL A 1 38 ? 24.829 27.508 24.847 1.00 0.00 38 VAL A CA 2
ATOM 2605 C C . VAL A 1 38 ? 24.148 28.739 24.253 1.00 0.00 38 VAL A C 2
ATOM 2606 O O . VAL A 1 38 ? 24.829 29.638 23.768 1.00 0.00 38 VAL A O 2
ATOM 2619 N N . VAL A 1 39 ? 22.828 28.840 24.398 1.00 0.00 39 VAL A N 2
ATOM 2620 C CA . VAL A 1 39 ? 22.159 30.150 24.317 1.00 0.00 39 VAL A CA 2
ATOM 2621 C C . VAL A 1 39 ? 22.594 31.019 25.504 1.00 0.00 39 VAL A C 2
ATOM 2622 O O . VAL A 1 39 ? 21.997 30.980 26.575 1.00 0.00 39 VAL A O 2
ATOM 2635 N N . TYR A 1 40 ? 23.635 31.825 25.312 1.00 0.00 40 TYR A N 2
ATOM 2636 C CA . TYR A 1 40 ? 23.797 33.073 26.054 1.00 0.00 40 TYR A CA 2
ATOM 2637 C C . TYR A 1 40 ? 23.183 34.202 25.221 1.00 0.00 40 TYR A C 2
ATOM 2638 O O . TYR A 1 40 ? 23.354 34.178 24.007 1.00 0.00 40 TYR A O 2
ATOM 2656 N N . GLU A 1 41 ? 22.491 35.170 25.824 1.00 0.00 41 GLU A N 2
ATOM 2657 C CA . GLU A 1 41 ? 22.011 36.371 25.124 1.00 0.00 41 GLU A CA 2
ATOM 2658 C C . GLU A 1 41 ? 22.456 37.600 25.917 1.00 0.00 41 GLU A C 2
ATOM 2659 O O . GLU A 1 41 ? 22.079 37.753 27.074 1.00 0.00 41 GLU A O 2
ATOM 2671 N N . ILE A 1 42 ? 23.286 38.461 25.331 1.00 0.00 42 ILE A N 2
ATOM 2672 C CA . ILE A 1 42 ? 23.776 39.708 25.935 1.00 0.00 42 ILE A CA 2
ATOM 2673 C C . ILE A 1 42 ? 23.446 40.875 25.010 1.00 0.00 42 ILE A C 2
ATOM 2674 O O . ILE A 1 42 ? 24.030 41.045 23.947 1.00 0.00 42 ILE A O 2
ATOM 2690 N N . ILE A 1 43 ? 22.520 41.728 25.424 1.00 0.00 43 ILE A N 2
ATOM 2691 C CA . ILE A 1 43 ? 21.930 42.766 24.570 1.00 0.00 43 ILE A CA 2
ATOM 2692 C C . ILE A 1 43 ? 22.348 44.169 25.026 1.00 0.00 43 ILE A C 2
ATOM 2693 O O . ILE A 1 43 ? 21.516 44.905 25.543 1.00 0.00 43 ILE A O 2
ATOM 2709 N N . VAL A 1 44 ? 23.628 44.556 24.907 1.00 0.00 44 VAL A N 2
ATOM 2710 C CA . VAL A 1 44 ? 24.057 45.892 25.396 1.00 0.00 44 VAL A CA 2
ATOM 2711 C C . VAL A 1 44 ? 23.740 47.026 24.412 1.00 0.00 44 VAL A C 2
ATOM 2712 O O . VAL A 1 44 ? 24.108 47.035 23.237 1.00 0.00 44 VAL A O 2
ATOM 2725 N N . ASN A 1 45 ? 23.115 48.055 24.962 1.00 0.00 45 ASN A N 2
ATOM 2726 C CA . ASN A 1 45 ? 22.739 49.296 24.314 1.00 0.00 45 ASN A CA 2
ATOM 2727 C C . ASN A 1 45 ? 22.411 50.354 25.379 1.00 0.00 45 ASN A C 2
ATOM 2728 O O . ASN A 1 45 ? 21.250 50.634 25.644 1.00 0.00 45 ASN A O 2
ATOM 2739 N N . GLY A 1 46 ? 23.462 50.926 25.990 1.00 0.00 46 GLY A N 2
ATOM 2740 C CA . GLY A 1 46 ? 23.438 52.108 26.872 1.00 0.00 46 GLY A CA 2
ATOM 2741 C C . GLY A 1 46 ? 22.388 52.038 27.974 1.00 0.00 46 GLY A C 2
ATOM 2742 O O . GLY A 1 46 ? 22.583 51.397 29.001 1.00 0.00 46 GLY A O 2
ATOM 2746 N N . ASN A 1 47 ? 21.241 52.672 27.737 1.00 0.00 47 ASN A N 2
ATOM 2747 C CA . ASN A 1 47 ? 20.041 52.617 28.583 1.00 0.00 47 ASN A CA 2
ATOM 2748 C C . ASN A 1 47 ? 19.312 51.251 28.560 1.00 0.00 47 ASN A C 2
ATOM 2749 O O . ASN A 1 47 ? 18.096 51.184 28.745 1.00 0.00 47 ASN A O 2
ATOM 2760 N N . LYS A 1 48 ? 20.035 50.175 28.262 1.00 0.00 48 LYS A N 2
ATOM 2761 C CA . LYS A 1 48 ? 19.524 48.829 28.076 1.00 0.00 48 LYS A CA 2
ATOM 2762 C C . LYS A 1 48 ? 20.709 47.862 28.108 1.00 0.00 48 LYS A C 2
ATOM 2763 O O . LYS A 1 48 ? 21.450 47.748 27.138 1.00 0.00 48 LYS A O 2
ATOM 2782 N N . PHE A 1 49 ? 20.880 47.146 29.208 1.00 0.00 49 PHE A N 2
ATOM 2783 C CA . PHE A 1 49 ? 21.913 46.131 29.378 1.00 0.00 49 PHE A CA 2
ATOM 2784 C C . PHE A 1 49 ? 21.247 44.923 30.075 1.00 0.00 49 PHE A C 2
ATOM 2785 O O . PHE A 1 49 ? 20.479 45.119 31.020 1.00 0.00 49 PHE A O 2
ATOM 2802 N N . THR A 1 50 ? 21.521 43.717 29.563 1.00 0.00 50 THR A N 2
ATOM 2803 C CA . THR A 1 50 ? 21.032 42.390 29.982 1.00 0.00 50 THR A CA 2
ATOM 2804 C C . THR A 1 50 ? 21.962 41.306 29.456 1.00 0.00 50 THR A C 2
ATOM 2805 O O . THR A 1 50 ? 22.336 41.364 28.285 1.00 0.00 50 THR A O 2
ATOM 2816 N N . PHE A 1 51 ? 22.284 40.311 30.284 1.00 0.00 51 PHE A N 2
ATOM 2817 C CA . PHE A 1 51 ? 22.947 39.054 29.922 1.00 0.00 51 PHE A CA 2
ATOM 2818 C C . PHE A 1 51 ? 22.180 37.875 30.522 1.00 0.00 51 PHE A C 2
ATOM 2819 O O . PHE A 1 51 ? 21.771 37.911 31.675 1.00 0.00 51 PHE A O 2
ATOM 2836 N N . LYS A 1 52 ? 22.026 36.791 29.767 1.00 0.00 52 LYS A N 2
ATOM 2837 C CA . LYS A 1 52 ? 21.398 35.563 30.259 1.00 0.00 52 LYS A CA 2
ATOM 2838 C C . LYS A 1 52 ? 22.056 34.299 29.712 1.00 0.00 52 LYS A C 2
ATOM 2839 O O . LYS A 1 52 ? 22.615 34.345 28.621 1.00 0.00 52 LYS A O 2
ATOM 2858 N N . SER A 1 53 ? 21.923 33.181 30.414 1.00 0.00 53 SER A N 2
ATOM 2859 C CA . SER A 1 53 ? 22.140 31.816 29.930 1.00 0.00 53 SER A CA 2
ATOM 2860 C C . SER A 1 53 ? 20.784 31.075 29.865 1.00 0.00 53 SER A C 2
ATOM 2861 O O . SER A 1 53 ? 19.901 31.276 30.701 1.00 0.00 53 SER A O 2
ATOM 2869 N N . SER A 1 54 ? 20.614 30.227 28.849 1.00 0.00 54 SER A N 2
ATOM 2870 C CA . SER A 1 54 ? 19.395 29.453 28.553 1.00 0.00 54 SER A CA 2
ATOM 2871 C C . SER A 1 54 ? 19.719 27.965 28.247 1.00 0.00 54 SER A C 2
ATOM 2872 O O . SER A 1 54 ? 18.870 27.217 27.762 1.00 0.00 54 SER A O 2
ATOM 2880 N N . SER A 1 55 ? 20.941 27.487 28.516 1.00 0.00 55 SER A N 2
ATOM 2881 C CA . SER A 1 55 ? 21.433 26.110 28.257 1.00 0.00 55 SER A CA 2
ATOM 2882 C C . SER A 1 55 ? 20.861 25.029 29.202 1.00 0.00 55 SER A C 2
ATOM 2883 O O . SER A 1 55 ? 21.539 24.078 29.586 1.00 0.00 55 SER A O 2
ATOM 2891 N N . GLY A 1 56 ? 19.604 25.186 29.620 1.00 0.00 56 GLY A N 2
ATOM 2892 C CA . GLY A 1 56 ? 18.915 24.303 30.565 1.00 0.00 56 GLY A CA 2
ATOM 2893 C C . GLY A 1 56 ? 18.825 24.903 31.965 1.00 0.00 56 GLY A C 2
ATOM 2894 O O . GLY A 1 56 ? 17.872 24.596 32.677 1.00 0.00 56 GLY A O 2
ATOM 2898 N N . MET A 1 57 ? 19.751 25.789 32.340 1.00 0.00 57 MET A N 2
ATOM 2899 C CA . MET A 1 57 ? 19.617 26.655 33.510 1.00 0.00 57 MET A CA 2
ATOM 2900 C C . MET A 1 57 ? 19.044 28.009 33.078 1.00 0.00 57 MET A C 2
ATOM 2901 O O . MET A 1 57 ? 19.646 28.710 32.268 1.00 0.00 57 MET A O 2
ATOM 2915 N N . ASN A 1 58 ? 17.876 28.377 33.608 1.00 0.00 58 ASN A N 2
ATOM 2916 C CA . ASN A 1 58 ? 17.246 29.670 33.343 1.00 0.00 58 ASN A CA 2
ATOM 2917 C C . ASN A 1 58 ? 17.917 30.785 34.152 1.00 0.00 58 ASN A C 2
ATOM 2918 O O . ASN A 1 58 ? 17.525 31.066 35.283 1.00 0.00 58 ASN A O 2
ATOM 2929 N N . SER A 1 59 ? 18.916 31.436 33.571 1.00 0.00 59 SER A N 2
ATOM 2930 C CA . SER A 1 59 ? 19.714 32.443 34.272 1.00 0.00 59 SER A CA 2
ATOM 2931 C C . SER A 1 59 ? 19.670 33.771 33.535 1.00 0.00 59 SER A C 2
ATOM 2932 O O . SER A 1 59 ? 20.161 33.825 32.416 1.00 0.00 59 SER A O 2
ATOM 2940 N N . THR A 1 60 ? 19.141 34.850 34.120 1.00 0.00 60 THR A N 2
ATOM 2941 C CA . THR A 1 60 ? 19.071 36.153 33.443 1.00 0.00 60 THR A CA 2
ATOM 2942 C C . THR A 1 60 ? 19.285 37.266 34.442 1.00 0.00 60 THR A C 2
ATOM 2943 O O . THR A 1 60 ? 18.641 37.296 35.488 1.00 0.00 60 THR A O 2
ATOM 2954 N N . LEU A 1 61 ? 20.222 38.143 34.098 1.00 0.00 61 LEU A N 2
ATOM 2955 C CA . LEU A 1 61 ? 20.723 39.227 34.920 1.00 0.00 61 LEU A CA 2
ATOM 2956 C C . LEU A 1 61 ? 20.787 40.496 34.076 1.00 0.00 61 LEU A C 2
ATOM 2957 O O . LEU A 1 61 ? 21.331 40.493 32.975 1.00 0.00 61 LEU A O 2
ATOM 2973 N N . ILE A 1 62 ? 20.212 41.601 34.546 1.00 0.00 62 ILE A N 2
ATOM 2974 C CA . ILE A 1 62 ? 20.229 42.830 33.740 1.00 0.00 62 ILE A CA 2
ATOM 2975 C C . ILE A 1 62 ? 21.603 43.498 33.837 1.00 0.00 62 ILE A C 2
ATOM 2976 O O . ILE A 1 62 ? 22.364 43.568 32.874 1.00 0.00 62 ILE A O 2
ATOM 2992 N N . VAL A 1 63 ? 21.927 43.933 35.048 1.00 0.00 63 VAL A N 2
ATOM 2993 C CA . VAL A 1 63 ? 22.981 44.876 35.426 1.00 0.00 63 VAL A CA 2
ATOM 2994 C C . VAL A 1 63 ? 23.047 44.903 36.942 1.00 0.00 63 VAL A C 2
ATOM 2995 O O . VAL A 1 63 ? 22.003 44.965 37.589 1.00 0.00 63 VAL A O 2
ATOM 3008 N N . ASN A 1 64 ? 24.256 44.935 37.501 1.00 0.00 64 ASN A N 2
ATOM 3009 C CA . ASN A 1 64 ? 24.466 45.233 38.918 1.00 0.00 64 ASN A CA 2
ATOM 3010 C C . ASN A 1 64 ? 23.733 44.259 39.866 1.00 0.00 64 ASN A C 2
ATOM 3011 O O . ASN A 1 64 ? 23.305 44.671 40.940 1.00 0.00 64 ASN A O 2
ATOM 3022 N N . GLU A 1 65 ? 23.558 42.995 39.476 1.00 0.00 65 GLU A N 2
ATOM 3023 C CA . GLU A 1 65 ? 22.843 41.965 40.240 1.00 0.00 65 GLU A CA 2
ATOM 3024 C C . GLU A 1 65 ? 23.647 40.658 40.260 1.00 0.00 65 GLU A C 2
ATOM 3025 O O . GLU A 1 65 ? 24.692 40.575 39.629 1.00 0.00 65 GLU A O 2
ATOM 3037 N N . GLU A 1 66 ? 23.180 39.614 40.938 1.00 0.00 66 GLU A N 2
ATOM 3038 C CA . GLU A 1 66 ? 23.876 38.325 40.971 1.00 0.00 66 GLU A CA 2
ATOM 3039 C C . GLU A 1 66 ? 22.992 37.173 40.506 1.00 0.00 66 GLU A C 2
ATOM 3040 O O . GLU A 1 66 ? 21.769 37.286 40.509 1.00 0.00 66 GLU A O 2
ATOM 3052 N N . VAL A 1 67 ? 23.622 36.056 40.156 1.00 0.00 67 VAL A N 2
ATOM 3053 C CA . VAL A 1 67 ? 22.983 34.837 39.658 1.00 0.00 67 VAL A CA 2
ATOM 3054 C C . VAL A 1 67 ? 23.756 33.599 40.123 1.00 0.00 67 VAL A C 2
ATOM 3055 O O . VAL A 1 67 ? 24.918 33.680 40.527 1.00 0.00 67 VAL A O 2
ATOM 3068 N N . GLU A 1 68 ? 23.124 32.442 39.982 1.00 0.00 68 GLU A N 2
ATOM 3069 C CA . GLU A 1 68 ? 23.703 31.114 40.145 1.00 0.00 68 GLU A CA 2
ATOM 3070 C C . GLU A 1 68 ? 23.523 30.337 38.832 1.00 0.00 68 GLU A C 2
ATOM 3071 O O . GLU A 1 68 ? 22.639 30.656 38.040 1.00 0.00 68 GLU A O 2
ATOM 3083 N N . GLU A 1 69 ? 24.354 29.335 38.564 1.00 0.00 69 GLU A N 2
ATOM 3084 C CA . GLU A 1 69 ? 24.079 28.349 37.521 1.00 0.00 69 GLU A CA 2
ATOM 3085 C C . GLU A 1 69 ? 24.778 27.028 37.822 1.00 0.00 69 GLU A C 2
ATOM 3086 O O . GLU A 1 69 ? 25.924 26.998 38.267 1.00 0.00 69 GLU A O 2
ATOM 3098 N N . VAL A 1 70 ? 24.110 25.931 37.488 1.00 0.00 70 VAL A N 2
ATOM 3099 C CA . VAL A 1 70 ? 24.700 24.594 37.431 1.00 0.00 70 VAL A CA 2
ATOM 3100 C C . VAL A 1 70 ? 25.009 24.197 35.982 1.00 0.00 70 VAL A C 2
ATOM 3101 O O . VAL A 1 70 ? 24.287 24.576 35.061 1.00 0.00 70 VAL A O 2
ATOM 3114 N N . LEU A 1 71 ? 26.101 23.450 35.802 1.00 0.00 71 LEU A N 2
ATOM 3115 C CA . LEU A 1 71 ? 26.530 22.806 34.561 1.00 0.00 71 LEU A CA 2
ATOM 3116 C C . LEU A 1 71 ? 26.240 21.294 34.592 1.00 0.00 71 LEU A C 2
ATOM 3117 O O . LEU A 1 71 ? 26.350 20.660 35.641 1.00 0.00 71 LEU A O 2
ATOM 3133 N N . GLY A 1 72 ? 25.990 20.707 33.414 1.00 0.00 72 GLY A N 2
ATOM 3134 C CA . GLY A 1 72 ? 25.582 19.305 33.220 1.00 0.00 72 GLY A CA 2
ATOM 3135 C C . GLY A 1 72 ? 26.645 18.277 33.619 1.00 0.00 72 GLY A C 2
ATOM 3136 O O . GLY A 1 72 ? 26.609 17.741 34.723 1.00 0.00 72 GLY A O 2
ATOM 3140 N N . THR A 1 73 ? 27.596 17.974 32.721 1.00 0.00 73 THR A N 2
ATOM 3141 C CA . THR A 1 73 ? 28.584 16.895 32.933 1.00 0.00 73 THR A CA 2
ATOM 3142 C C . THR A 1 73 ? 29.481 17.170 34.129 1.00 0.00 73 THR A C 2
ATOM 3143 O O . THR A 1 73 ? 29.562 16.371 35.050 1.00 0.00 73 THR A O 2
ATOM 3154 N N . VAL A 1 74 ? 30.166 18.304 34.109 1.00 0.00 74 VAL A N 2
ATOM 3155 C CA . VAL A 1 74 ? 31.073 18.744 35.177 1.00 0.00 74 VAL A CA 2
ATOM 3156 C C . VAL A 1 74 ? 30.385 18.838 36.549 1.00 0.00 74 VAL A C 2
ATOM 3157 O O . VAL A 1 74 ? 31.077 18.899 37.556 1.00 0.00 74 VAL A O 2
ATOM 3170 N N . ASN A 1 75 ? 29.046 18.875 36.613 1.00 0.00 75 ASN A N 2
ATOM 3171 C CA . ASN A 1 75 ? 28.275 18.958 37.856 1.00 0.00 75 ASN A CA 2
ATOM 3172 C C . ASN A 1 75 ? 28.583 20.226 38.688 1.00 0.00 75 ASN A C 2
ATOM 3173 O O . ASN A 1 75 ? 28.217 20.297 39.861 1.00 0.00 75 ASN A O 2
ATOM 3184 N N . MET A 1 76 ? 29.263 21.227 38.114 1.00 0.00 76 MET A N 2
ATOM 3185 C CA . MET A 1 76 ? 29.633 22.462 38.809 1.00 0.00 76 MET A CA 2
ATOM 3186 C C . MET A 1 76 ? 28.396 23.316 39.026 1.00 0.00 76 MET A C 2
ATOM 3187 O O . MET A 1 76 ? 27.820 23.794 38.057 1.00 0.00 76 MET A O 2
ATOM 3201 N N . ASN A 1 77 ? 28.014 23.512 40.285 1.00 0.00 77 ASN A N 2
ATOM 3202 C CA . ASN A 1 77 ? 26.983 24.462 40.695 1.00 0.00 77 ASN A CA 2
ATOM 3203 C C . ASN A 1 77 ? 27.718 25.711 41.217 1.00 0.00 77 ASN A C 2
ATOM 3204 O O . ASN A 1 77 ? 28.322 25.659 42.291 1.00 0.00 77 ASN A O 2
ATOM 3215 N N . ILE A 1 78 ? 27.737 26.815 40.460 1.00 0.00 78 ILE A N 2
ATOM 3216 C CA . ILE A 1 78 ? 28.564 28.003 40.768 1.00 0.00 78 ILE A CA 2
ATOM 3217 C C . ILE A 1 78 ? 27.733 29.281 40.815 1.00 0.00 78 ILE A C 2
ATOM 3218 O O . ILE A 1 78 ? 26.638 29.342 40.264 1.00 0.00 78 ILE A O 2
ATOM 3234 N N . LYS A 1 79 ? 28.272 30.339 41.426 1.00 0.00 79 LYS A N 2
ATOM 3235 C CA . LYS A 1 79 ? 27.577 31.631 41.526 1.00 0.00 79 LYS A CA 2
ATOM 3236 C C . LYS A 1 79 ? 28.388 32.783 40.913 1.00 0.00 79 LYS A C 2
ATOM 3237 O O . LYS A 1 79 ? 29.597 32.681 40.696 1.00 0.00 79 LYS A O 2
ATOM 3256 N N . SER A 1 80 ? 27.716 33.866 40.548 1.00 0.00 80 SER A N 2
ATOM 3257 C CA . SER A 1 80 ? 28.198 34.930 39.659 1.00 0.00 80 SER A CA 2
ATOM 3258 C C . SER A 1 80 ? 27.591 36.271 40.095 1.00 0.00 80 SER A C 2
ATOM 3259 O O . SER A 1 80 ? 26.377 36.338 40.270 1.00 0.00 80 SER A O 2
ATOM 3267 N N . PHE A 1 81 ? 28.395 37.325 40.295 1.00 0.00 81 PHE A N 2
ATOM 3268 C CA . PHE A 1 81 ? 27.924 38.574 40.917 1.00 0.00 81 PHE A CA 2
ATOM 3269 C C . PHE A 1 81 ? 28.227 39.813 40.059 1.00 0.00 81 PHE A C 2
ATOM 3270 O O . PHE A 1 81 ? 29.267 40.457 40.217 1.00 0.00 81 PHE A O 2
ATOM 3287 N N . THR A 1 82 ? 27.307 40.149 39.155 1.00 0.00 82 THR A N 2
ATOM 3288 C CA . THR A 1 82 ? 27.483 41.110 38.064 1.00 0.00 82 THR A CA 2
ATOM 3289 C C . THR A 1 82 ? 27.413 42.544 38.556 1.00 0.00 82 THR A C 2
ATOM 3290 O O . THR A 1 82 ? 26.551 42.919 39.341 1.00 0.00 82 THR A O 2
ATOM 3301 N N . LYS A 1 83 ? 28.336 43.372 38.086 1.00 0.00 83 LYS A N 2
ATOM 3302 C CA . LYS A 1 83 ? 28.405 44.805 38.373 1.00 0.00 83 LYS A CA 2
ATOM 3303 C C . LYS A 1 83 ? 28.940 45.526 37.126 1.00 0.00 83 LYS A C 2
ATOM 3304 O O . LYS A 1 83 ? 29.954 45.108 36.568 1.00 0.00 83 LYS A O 2
ATOM 3323 N N . LEU A 1 84 ? 28.277 46.569 36.630 1.00 0.00 84 LEU A N 2
ATOM 3324 C CA . LEU A 1 84 ? 28.775 47.350 35.492 1.00 0.00 84 LEU A CA 2
ATOM 3325 C C . LEU A 1 84 ? 29.710 48.461 35.979 1.00 0.00 84 LEU A C 2
ATOM 3326 O O . LEU A 1 84 ? 29.509 49.033 37.046 1.00 0.00 84 LEU A O 2
ATOM 3342 N N . GLU A 1 85 ? 30.743 48.735 35.189 1.00 0.00 85 GLU A N 2
ATOM 3343 C CA . GLU A 1 85 ? 31.753 49.771 35.398 1.00 0.00 85 GLU A CA 2
ATOM 3344 C C . GLU A 1 85 ? 31.866 50.576 34.084 1.00 0.00 85 GLU A C 2
ATOM 3345 O O . GLU A 1 85 ? 32.886 50.579 33.392 1.00 0.00 85 GLU A O 2
ATOM 3357 N N . GLY A 1 86 ? 30.759 51.206 33.673 1.00 0.00 86 GLY A N 2
ATOM 3358 C CA . GLY A 1 86 ? 30.702 52.125 32.531 1.00 0.00 86 GLY A CA 2
ATOM 3359 C C . GLY A 1 86 ? 30.770 51.437 31.168 1.00 0.00 86 GLY A C 2
ATOM 3360 O O . GLY A 1 86 ? 29.745 51.198 30.536 1.00 0.00 86 GLY A O 2
ATOM 3364 N N . SER A 1 87 ? 31.984 51.194 30.677 1.00 0.00 87 SER A N 2
ATOM 3365 C CA . SER A 1 87 ? 32.282 50.561 29.375 1.00 0.00 87 SER A CA 2
ATOM 3366 C C . SER A 1 87 ? 32.778 49.106 29.490 1.00 0.00 87 SER A C 2
ATOM 3367 O O . SER A 1 87 ? 33.361 48.560 28.551 1.00 0.00 87 SER A O 2
ATOM 3375 N N . LYS A 1 88 ? 32.559 48.471 30.646 1.00 0.00 88 LYS A N 2
ATOM 3376 C CA . LYS A 1 88 ? 32.880 47.063 30.904 1.00 0.00 88 LYS A CA 2
ATOM 3377 C C . LYS A 1 88 ? 32.076 46.524 32.101 1.00 0.00 88 LYS A C 2
ATOM 3378 O O . LYS A 1 88 ? 31.787 47.269 33.038 1.00 0.00 88 LYS A O 2
ATOM 3397 N N . LEU A 1 89 ? 31.657 45.257 32.087 1.00 0.00 89 LEU A N 2
ATOM 3398 C CA . LEU A 1 89 ? 30.973 44.618 33.218 1.00 0.00 89 LEU A CA 2
ATOM 3399 C C . LEU A 1 89 ? 31.985 43.741 33.974 1.00 0.00 89 LEU A C 2
ATOM 3400 O O . LEU A 1 89 ? 32.916 43.213 33.385 1.00 0.00 89 LEU A O 2
ATOM 3416 N N . VAL A 1 90 ? 31.844 43.629 35.289 1.00 0.00 90 VAL A N 2
ATOM 3417 C CA . VAL A 1 90 ? 32.532 42.657 36.148 1.00 0.00 90 VAL A CA 2
ATOM 3418 C C . VAL A 1 90 ? 31.512 41.646 36.662 1.00 0.00 90 VAL A C 2
ATOM 3419 O O . VAL A 1 90 ? 30.313 41.903 36.600 1.00 0.00 90 VAL A O 2
ATOM 3432 N N . VAL A 1 91 ? 31.970 40.518 37.192 1.00 0.00 91 VAL A N 2
ATOM 3433 C CA . VAL A 1 91 ? 31.116 39.423 37.660 1.00 0.00 91 VAL A CA 2
ATOM 3434 C C . VAL A 1 91 ? 31.890 38.634 38.705 1.00 0.00 91 VAL A C 2
ATOM 3435 O O . VAL A 1 91 ? 32.879 38.015 38.363 1.00 0.00 91 VAL A O 2
ATOM 3448 N N . ASN A 1 92 ? 31.509 38.637 39.978 1.00 0.00 92 ASN A N 2
ATOM 3449 C CA . ASN A 1 92 ? 32.318 37.928 40.981 1.00 0.00 92 ASN A CA 2
ATOM 3450 C C . ASN A 1 92 ? 31.998 36.423 40.894 1.00 0.00 92 ASN A C 2
ATOM 3451 O O . ASN A 1 92 ? 30.923 35.983 41.297 1.00 0.00 92 ASN A O 2
ATOM 3462 N N . SER A 1 93 ? 32.878 35.637 40.272 1.00 0.00 93 SER A N 2
ATOM 3463 C CA . SER A 1 93 ? 32.660 34.214 40.008 1.00 0.00 93 SER A CA 2
ATOM 3464 C C . SER A 1 93 ? 33.133 33.360 41.163 1.00 0.00 93 SER A C 2
ATOM 3465 O O . SER A 1 93 ? 34.330 33.126 41.340 1.00 0.00 93 SER A O 2
ATOM 3473 N N . GLU A 1 94 ? 32.181 32.825 41.910 1.00 0.00 94 GLU A N 2
ATOM 3474 C CA . GLU A 1 94 ? 32.493 31.947 43.007 1.00 0.00 94 GLU A CA 2
ATOM 3475 C C . GLU A 1 94 ? 32.258 30.493 42.671 1.00 0.00 94 GLU A C 2
ATOM 3476 O O . GLU A 1 94 ? 31.215 30.101 42.155 1.00 0.00 94 GLU A O 2
ATOM 3488 N N . LEU A 1 95 ? 33.277 29.707 42.988 1.00 0.00 95 LEU A N 2
ATOM 3489 C CA . LEU A 1 95 ? 33.340 28.278 42.802 1.00 0.00 95 LEU A CA 2
ATOM 3490 C C . LEU A 1 95 ? 33.274 27.682 44.216 1.00 0.00 95 LEU A C 2
ATOM 3491 O O . LEU A 1 95 ? 34.185 27.951 45.008 1.00 0.00 95 LEU A O 2
ATOM 3507 N N . PRO A 1 96 ? 32.170 27.012 44.605 1.00 0.00 96 PRO A N 2
ATOM 3508 C CA . PRO A 1 96 ? 32.031 26.417 45.935 1.00 0.00 96 PRO A CA 2
ATOM 3509 C C . PRO A 1 96 ? 33.072 25.327 46.241 1.00 0.00 96 PRO A C 2
ATOM 3510 O O . PRO A 1 96 ? 33.337 25.073 47.411 1.00 0.00 96 PRO A O 2
ATOM 3521 N N . ASP A 1 97 ? 33.760 24.794 45.218 1.00 0.00 97 ASP A N 2
ATOM 3522 C CA . ASP A 1 97 ? 34.964 23.940 45.317 1.00 0.00 97 ASP A CA 2
ATOM 3523 C C . ASP A 1 97 ? 36.209 24.653 45.905 1.00 0.00 97 ASP A C 2
ATOM 3524 O O . ASP A 1 97 ? 37.335 24.157 45.820 1.00 0.00 97 ASP A O 2
ATOM 3533 N N . GLY A 1 98 ? 36.017 25.849 46.468 1.00 0.00 98 GLY A N 2
ATOM 3534 C CA . GLY A 1 98 ? 37.013 26.639 47.196 1.00 0.00 98 GLY A CA 2
ATOM 3535 C C . GLY A 1 98 ? 37.713 27.676 46.330 1.00 0.00 98 GLY A C 2
ATOM 3536 O O . GLY A 1 98 ? 37.889 28.817 46.761 1.00 0.00 98 GLY A O 2
ATOM 3540 N N . ARG A 1 99 ? 38.065 27.294 45.101 1.00 0.00 99 ARG A N 2
ATOM 3541 C CA . ARG A 1 99 ? 38.920 28.058 44.183 1.00 0.00 99 ARG A CA 2
ATOM 3542 C C . ARG A 1 99 ? 38.150 29.139 43.396 1.00 0.00 99 ARG A C 2
ATOM 3543 O O . ARG A 1 99 ? 38.148 29.196 42.167 1.00 0.00 99 ARG A O 2
ATOM 3564 N N . LYS A 1 100 ? 37.449 29.999 44.134 1.00 0.00 100 LYS A N 2
ATOM 3565 C CA . LYS A 1 100 ? 36.704 31.167 43.645 1.00 0.00 100 LYS A CA 2
ATOM 3566 C C . LYS A 1 100 ? 37.590 32.336 43.163 1.00 0.00 100 LYS A C 2
ATOM 3567 O O . LYS A 1 100 ? 38.768 32.404 43.510 1.00 0.00 100 LYS A O 2
ATOM 3586 N N . GLY A 1 101 ? 37.010 33.278 42.405 1.00 0.00 101 GLY A N 2
ATOM 3587 C CA . GLY A 1 101 ? 37.698 34.489 41.945 1.00 0.00 101 GLY A CA 2
ATOM 3588 C C . GLY A 1 101 ? 36.792 35.604 41.401 1.00 0.00 101 GLY A C 2
ATOM 3589 O O . GLY A 1 101 ? 35.620 35.712 41.772 1.00 0.00 101 GLY A O 2
ATOM 3593 N N . THR A 1 102 ? 37.338 36.451 40.517 1.00 0.00 102 THR A N 2
ATOM 3594 C CA . THR A 1 102 ? 36.637 37.561 39.849 1.00 0.00 102 THR A CA 2
ATOM 3595 C C . THR A 1 102 ? 36.553 37.381 38.326 1.00 0.00 102 THR A C 2
ATOM 3596 O O . THR A 1 102 ? 37.525 37.545 37.597 1.00 0.00 102 THR A O 2
ATOM 3607 N N . ARG A 1 103 ? 35.360 37.099 37.799 1.00 0.00 103 ARG A N 2
ATOM 3608 C CA . ARG A 1 103 ? 35.063 37.176 36.365 1.00 0.00 103 ARG A CA 2
ATOM 3609 C C . ARG A 1 103 ? 35.003 38.660 35.928 1.00 0.00 103 ARG A C 2
ATOM 3610 O O . ARG A 1 103 ? 34.605 39.541 36.696 1.00 0.00 103 ARG A O 2
ATOM 3631 N N . THR A 1 104 ? 35.353 38.946 34.675 1.00 0.00 104 THR A N 2
ATOM 3632 C CA . THR A 1 104 ? 35.240 40.241 33.989 1.00 0.00 104 THR A CA 2
ATOM 3633 C C . THR A 1 104 ? 34.663 39.992 32.607 1.00 0.00 104 THR A C 2
ATOM 3634 O O . THR A 1 104 ? 35.036 39.028 31.943 1.00 0.00 104 THR A O 2
ATOM 3645 N N . TYR A 1 105 ? 33.689 40.807 32.226 1.00 0.00 105 TYR A N 2
ATOM 3646 C CA . TYR A 1 105 ? 32.854 40.673 31.035 1.00 0.00 105 TYR A CA 2
ATOM 3647 C C . TYR A 1 105 ? 32.876 41.978 30.200 1.00 0.00 105 TYR A C 2
ATOM 3648 O O . TYR A 1 105 ? 32.110 42.917 30.443 1.00 0.00 105 TYR A O 2
ATOM 3666 N N . GLU A 1 106 ? 33.724 42.033 29.175 1.00 0.00 106 GLU A N 2
ATOM 3667 C CA . GLU A 1 106 ? 33.772 43.157 28.226 1.00 0.00 106 GLU A CA 2
ATOM 3668 C C . GLU A 1 106 ? 32.641 43.038 27.200 1.00 0.00 106 GLU A C 2
ATOM 3669 O O . GLU A 1 106 ? 32.211 41.918 26.932 1.00 0.00 106 GLU A O 2
ATOM 3681 N N . PHE A 1 107 ? 32.182 44.175 26.643 1.00 0.00 107 PHE A N 2
ATOM 3682 C CA . PHE A 1 107 ? 31.242 44.281 25.521 1.00 0.00 107 PHE A CA 2
ATOM 3683 C C . PHE A 1 107 ? 31.752 45.128 24.336 1.00 0.00 107 PHE A C 2
ATOM 3684 O O . PHE A 1 107 ? 32.215 46.260 24.500 1.00 0.00 107 PHE A O 2
ATOM 3701 N N . CYS A 1 108 ? 31.512 44.591 23.135 1.00 0.00 108 CYS A N 2
ATOM 3702 C CA . CYS A 1 108 ? 31.710 45.151 21.794 1.00 0.00 108 CYS A CA 2
ATOM 3703 C C . CYS A 1 108 ? 30.714 44.488 20.825 1.00 0.00 108 CYS A C 2
ATOM 3704 O O . CYS A 1 108 ? 30.356 43.338 21.040 1.00 0.00 108 CYS A O 2
ATOM 3712 N N . ASP A 1 109 ? 30.314 45.142 19.728 1.00 0.00 109 ASP A N 2
ATOM 3713 C CA . ASP A 1 109 ? 29.498 44.518 18.655 1.00 0.00 109 ASP A CA 2
ATOM 3714 C C . ASP A 1 109 ? 30.140 43.241 18.097 1.00 0.00 109 ASP A C 2
ATOM 3715 O O . ASP A 1 109 ? 29.494 42.204 17.942 1.00 0.00 109 ASP A O 2
ATOM 3724 N N . LYS A 1 110 ? 31.460 43.279 17.920 1.00 0.00 110 LYS A N 2
ATOM 3725 C CA . LYS A 1 110 ? 32.263 42.107 17.587 1.00 0.00 110 LYS A CA 2
ATOM 3726 C C . LYS A 1 110 ? 32.379 41.066 18.715 1.00 0.00 110 LYS A C 2
ATOM 3727 O O . LYS A 1 110 ? 32.901 39.988 18.463 1.00 0.00 110 LYS A O 2
ATOM 3746 N N . GLY A 1 111 ? 31.924 41.327 19.940 1.00 0.00 111 GLY A N 2
ATOM 3747 C CA . GLY A 1 111 ? 31.962 40.338 21.013 1.00 0.00 111 GLY A CA 2
ATOM 3748 C C . GLY A 1 111 ? 31.832 40.879 22.426 1.00 0.00 111 GLY A C 2
ATOM 3749 O O . GLY A 1 111 ? 32.411 41.889 22.801 1.00 0.00 111 GLY A O 2
ATOM 3753 N N . PHE A 1 112 ? 31.133 40.098 23.233 1.00 0.00 112 PHE A N 2
ATOM 3754 C CA . PHE A 1 112 ? 31.231 40.039 24.676 1.00 0.00 112 PHE A CA 2
ATOM 3755 C C . PHE A 1 112 ? 32.288 38.988 25.036 1.00 0.00 112 PHE A C 2
ATOM 3756 O O . PHE A 1 112 ? 32.342 37.961 24.362 1.00 0.00 112 PHE A O 2
ATOM 3773 N N . VAL A 1 113 ? 33.106 39.190 26.068 1.00 0.00 113 VAL A N 2
ATOM 3774 C CA . VAL A 1 113 ? 34.152 38.222 26.465 1.00 0.00 113 VAL A CA 2
ATOM 3775 C C . VAL A 1 113 ? 34.117 37.882 27.968 1.00 0.00 113 VAL A C 2
ATOM 3776 O O . VAL A 1 113 ? 34.613 38.623 28.815 1.00 0.00 113 VAL A O 2
ATOM 3789 N N . LEU A 1 114 ? 33.546 36.705 28.256 1.00 0.00 114 LEU A N 2
ATOM 3790 C CA . LEU A 1 114 ? 33.412 36.020 29.546 1.00 0.00 114 LEU A CA 2
ATOM 3791 C C . LEU A 1 114 ? 34.763 35.550 30.080 1.00 0.00 114 LEU A C 2
ATOM 3792 O O . LEU A 1 114 ? 35.265 34.503 29.668 1.00 0.00 114 LEU A O 2
ATOM 3808 N N . THR A 1 115 ? 35.335 36.278 31.043 1.00 0.00 115 THR A N 2
ATOM 3809 C CA . THR A 1 115 ? 36.686 35.984 31.527 1.00 0.00 115 THR A CA 2
ATOM 3810 C C . THR A 1 115 ? 36.736 35.722 33.015 1.00 0.00 115 THR A C 2
ATOM 3811 O O . THR A 1 115 ? 36.467 36.635 33.767 1.00 0.00 115 THR A O 2
ATOM 3822 N N . MET A 1 116 ? 37.064 34.500 33.459 1.00 0.00 116 MET A N 2
ATOM 3823 C CA . MET A 1 116 ? 37.169 34.119 34.887 1.00 0.00 116 MET A CA 2
ATOM 3824 C C . MET A 1 116 ? 38.588 34.379 35.366 1.00 0.00 116 MET A C 2
ATOM 3825 O O . MET A 1 116 ? 39.450 33.529 35.211 1.00 0.00 116 MET A O 2
ATOM 3839 N N . CYS A 1 117 ? 38.846 35.570 35.899 1.00 0.00 117 CYS A N 2
ATOM 3840 C CA . CYS A 1 117 ? 40.154 35.954 36.413 1.00 0.00 117 CYS A CA 2
ATOM 3841 C C . CYS A 1 117 ? 40.327 35.439 37.848 1.00 0.00 117 CYS A C 2
ATOM 3842 O O . CYS A 1 117 ? 39.423 35.566 38.673 1.00 0.00 117 CYS A O 2
ATOM 3850 N N . ALA A 1 118 ? 41.509 34.955 38.192 1.00 0.00 118 ALA A N 2
ATOM 3851 C CA . ALA A 1 118 ? 41.932 34.608 39.544 1.00 0.00 118 ALA A CA 2
ATOM 3852 C C . ALA A 1 118 ? 43.336 35.186 39.812 1.00 0.00 118 ALA A C 2
ATOM 3853 O O . ALA A 1 118 ? 44.009 35.672 38.903 1.00 0.00 118 ALA A O 2
ATOM 3860 N N . GLY A 1 119 ? 43.803 35.116 41.061 1.00 0.00 119 GLY A N 2
ATOM 3861 C CA . GLY A 1 119 ? 45.222 35.340 41.379 1.00 0.00 119 GLY A CA 2
ATOM 3862 C C . GLY A 1 119 ? 46.102 34.120 41.077 1.00 0.00 119 GLY A C 2
ATOM 3863 O O . GLY A 1 119 ? 47.327 34.223 41.115 1.00 0.00 119 GLY A O 2
ATOM 3867 N N . ASP A 1 120 ? 45.484 32.967 40.800 1.00 0.00 120 ASP A N 2
ATOM 3868 C CA . ASP A 1 120 ? 46.142 31.716 40.393 1.00 0.00 120 ASP A CA 2
ATOM 3869 C C . ASP A 1 120 ? 46.201 31.579 38.856 1.00 0.00 120 ASP A C 2
ATOM 3870 O O . ASP A 1 120 ? 47.209 31.134 38.314 1.00 0.00 120 ASP A O 2
ATOM 3879 N N . MET A 1 121 ? 45.167 32.032 38.138 1.00 0.00 121 MET A N 2
ATOM 3880 C CA . MET A 1 121 ? 44.973 31.847 36.692 1.00 0.00 121 MET A CA 2
ATOM 3881 C C . MET A 1 121 ? 43.997 32.884 36.124 1.00 0.00 121 MET A C 2
ATOM 3882 O O . MET A 1 121 ? 43.563 33.770 36.841 1.00 0.00 121 MET A O 2
ATOM 3896 N N . VAL A 1 122 ? 43.645 32.792 34.839 1.00 0.00 122 VAL A N 2
ATOM 3897 C CA . VAL A 1 122 ? 42.635 33.636 34.174 1.00 0.00 122 VAL A CA 2
ATOM 3898 C C . VAL A 1 122 ? 42.014 32.871 32.996 1.00 0.00 122 VAL A C 2
ATOM 3899 O O . VAL A 1 122 ? 42.745 32.281 32.200 1.00 0.00 122 VAL A O 2
ATOM 3912 N N . ALA A 1 123 ? 40.687 32.916 32.865 1.00 0.00 123 ALA A N 2
ATOM 3913 C CA . ALA A 1 123 ? 39.910 32.224 31.836 1.00 0.00 123 ALA A CA 2
ATOM 3914 C C . ALA A 1 123 ? 39.205 33.133 30.867 1.00 0.00 123 ALA A C 2
ATOM 3915 O O . ALA A 1 123 ? 38.984 34.269 31.226 1.00 0.00 123 ALA A O 2
ATOM 3922 N N . LYS A 1 124 ? 38.859 32.659 29.667 1.00 0.00 124 LYS A N 2
ATOM 3923 C CA . LYS A 1 124 ? 38.401 33.493 28.548 1.00 0.00 124 LYS A CA 2
ATOM 3924 C C . LYS A 1 124 ? 37.428 32.707 27.652 1.00 0.00 124 LYS A C 2
ATOM 3925 O O . LYS A 1 124 ? 37.795 31.675 27.113 1.00 0.00 124 LYS A O 2
ATOM 3944 N N . ARG A 1 125 ? 36.201 33.176 27.468 1.00 0.00 125 ARG A N 2
ATOM 3945 C CA . ARG A 1 125 ? 35.161 32.640 26.573 1.00 0.00 125 ARG A CA 2
ATOM 3946 C C . ARG A 1 125 ? 34.427 33.840 25.977 1.00 0.00 125 ARG A C 2
ATOM 3947 O O . ARG A 1 125 ? 34.585 34.933 26.501 1.00 0.00 125 ARG A O 2
ATOM 3968 N N . TYR A 1 126 ? 33.634 33.697 24.923 1.00 0.00 126 TYR A N 2
ATOM 3969 C CA . TYR A 1 126 ? 33.133 34.862 24.196 1.00 0.00 126 TYR A CA 2
ATOM 3970 C C . TYR A 1 126 ? 31.911 34.621 23.313 1.00 0.00 126 TYR A C 2
ATOM 3971 O O . TYR A 1 126 ? 31.702 33.563 22.720 1.00 0.00 126 TYR A O 2
ATOM 3989 N N . PHE A 1 127 ? 31.084 35.658 23.265 1.00 0.00 127 PHE A N 2
ATOM 3990 C CA . PHE A 1 127 ? 29.735 35.668 22.740 1.00 0.00 127 PHE A CA 2
ATOM 3991 C C . PHE A 1 127 ? 29.651 36.813 21.729 1.00 0.00 127 PHE A C 2
ATOM 3992 O O . PHE A 1 127 ? 29.862 37.954 22.108 1.00 0.00 127 PHE A O 2
ATOM 4009 N N . ILE A 1 128 ? 29.375 36.554 20.455 1.00 0.00 128 ILE A N 2
ATOM 4010 C CA . ILE A 1 128 ? 29.324 37.579 19.398 1.00 0.00 128 ILE A CA 2
ATOM 4011 C C . ILE A 1 128 ? 27.917 37.592 18.783 1.00 0.00 128 ILE A C 2
ATOM 4012 O O . ILE A 1 128 ? 27.148 36.657 18.972 1.00 0.00 128 ILE A O 2
ATOM 4028 N N . ARG A 1 129 ? 27.536 38.676 18.109 1.00 0.00 129 ARG A N 2
ATOM 4029 C CA . ARG A 1 129 ? 26.240 38.841 17.442 1.00 0.00 129 ARG A CA 2
ATOM 4030 C C . ARG A 1 129 ? 25.686 37.592 16.711 1.00 0.00 129 ARG A C 2
ATOM 4031 O O . ARG A 1 129 ? 26.421 36.817 16.097 1.00 0.00 129 ARG A O 2
ATOM 4052 N N . THR A 1 130 ? 24.357 37.430 16.790 1.00 0.00 130 THR A N 2
ATOM 4053 C CA . THR A 1 130 ? 23.550 36.445 16.026 1.00 0.00 130 THR A CA 2
ATOM 4054 C C . THR A 1 130 ? 23.656 36.693 14.526 1.00 0.00 130 THR A C 2
ATOM 4055 O O . THR A 1 130 ? 23.947 37.844 14.130 1.00 0.00 130 THR A O 2
ATOM 4067 N N . MET A 1 1 ? 14.570 53.321 22.208 1.00 0.00 1 MET A N 3
ATOM 4068 C CA . MET A 1 1 ? 15.427 52.093 22.359 1.00 0.00 1 MET A CA 3
ATOM 4069 C C . MET A 1 1 ? 16.936 52.444 22.325 1.00 0.00 1 MET A C 3
ATOM 4070 O O . MET A 1 1 ? 17.255 53.592 22.031 1.00 0.00 1 MET A O 3
ATOM 4086 N N . VAL A 1 2 ? 17.852 51.507 22.580 1.00 0.00 2 VAL A N 3
ATOM 4087 C CA . VAL A 1 2 ? 19.317 51.707 22.468 1.00 0.00 2 VAL A CA 3
ATOM 4088 C C . VAL A 1 2 ? 19.904 50.560 21.653 1.00 0.00 2 VAL A C 3
ATOM 4089 O O . VAL A 1 2 ? 19.490 49.419 21.837 1.00 0.00 2 VAL A O 3
ATOM 4102 N N . GLN A 1 3 ? 20.866 50.859 20.773 1.00 0.00 3 GLN A N 3
ATOM 4103 C CA . GLN A 1 3 ? 21.682 49.857 20.092 1.00 0.00 3 GLN A CA 3
ATOM 4104 C C . GLN A 1 3 ? 23.149 50.305 20.103 1.00 0.00 3 GLN A C 3
ATOM 4105 O O . GLN A 1 3 ? 23.469 51.391 19.621 1.00 0.00 3 GLN A O 3
ATOM 4119 N N . LEU A 1 4 ? 24.028 49.474 20.673 1.00 0.00 4 LEU A N 3
ATOM 4120 C CA . LEU A 1 4 ? 25.491 49.611 20.604 1.00 0.00 4 LEU A CA 3
ATOM 4121 C C . LEU A 1 4 ? 26.000 48.640 19.539 1.00 0.00 4 LEU A C 3
ATOM 4122 O O . LEU A 1 4 ? 26.537 49.041 18.513 1.00 0.00 4 LEU A O 3
ATOM 4138 N N . ALA A 1 5 ? 25.785 47.353 19.797 1.00 0.00 5 ALA A N 3
ATOM 4139 C CA . ALA A 1 5 ? 26.183 46.240 18.959 1.00 0.00 5 ALA A CA 3
ATOM 4140 C C . ALA A 1 5 ? 24.933 45.468 18.508 1.00 0.00 5 ALA A C 3
ATOM 4141 O O . ALA A 1 5 ? 24.259 45.847 17.548 1.00 0.00 5 ALA A O 3
ATOM 4148 N N . GLY A 1 6 ? 24.573 44.428 19.255 1.00 0.00 6 GLY A N 3
ATOM 4149 C CA . GLY A 1 6 ? 23.670 43.366 18.836 1.00 0.00 6 GLY A CA 3
ATOM 4150 C C . GLY A 1 6 ? 23.496 42.326 19.933 1.00 0.00 6 GLY A C 3
ATOM 4151 O O . GLY A 1 6 ? 23.650 42.614 21.125 1.00 0.00 6 GLY A O 3
ATOM 4155 N N . THR A 1 7 ? 23.205 41.101 19.507 1.00 0.00 7 THR A N 3
ATOM 4156 C CA . THR A 1 7 ? 23.152 39.922 20.367 1.00 0.00 7 THR A CA 3
ATOM 4157 C C . THR A 1 7 ? 24.075 38.874 19.811 1.00 0.00 7 THR A C 3
ATOM 4158 O O . THR A 1 7 ? 24.030 38.600 18.615 1.00 0.00 7 THR A O 3
ATOM 4169 N N . TYR A 1 8 ? 24.868 38.279 20.691 1.00 0.00 8 TYR A N 3
ATOM 4170 C CA . TYR A 1 8 ? 25.794 37.201 20.382 1.00 0.00 8 TYR A CA 3
ATOM 4171 C C . TYR A 1 8 ? 25.280 35.862 20.910 1.00 0.00 8 TYR A C 3
ATOM 4172 O O . TYR A 1 8 ? 24.789 35.778 22.032 1.00 0.00 8 TYR A O 3
ATOM 4190 N N . LYS A 1 9 ? 25.395 34.806 20.108 1.00 0.00 9 LYS A N 3
ATOM 4191 C CA . LYS A 1 9 ? 25.286 33.428 20.591 1.00 0.00 9 LYS A CA 3
ATOM 4192 C C . LYS A 1 9 ? 26.671 32.896 20.991 1.00 0.00 9 LYS A C 3
ATOM 4193 O O . LYS A 1 9 ? 27.675 33.591 20.866 1.00 0.00 9 LYS A O 3
ATOM 4212 N N . LEU A 1 10 ? 26.759 31.644 21.435 1.00 0.00 10 LEU A N 3
ATOM 4213 C CA . LEU A 1 10 ? 28.015 30.889 21.503 1.00 0.00 10 LEU A CA 3
ATOM 4214 C C . LEU A 1 10 ? 28.638 30.758 20.109 1.00 0.00 10 LEU A C 3
ATOM 4215 O O . LEU A 1 10 ? 27.949 30.467 19.132 1.00 0.00 10 LEU A O 3
ATOM 4231 N N . GLU A 1 11 ? 29.952 30.948 20.052 1.00 0.00 11 GLU A N 3
ATOM 4232 C CA . GLU A 1 11 ? 30.826 30.413 19.013 1.00 0.00 11 GLU A CA 3
ATOM 4233 C C . GLU A 1 11 ? 31.577 29.221 19.605 1.00 0.00 11 GLU A C 3
ATOM 4234 O O . GLU A 1 11 ? 31.321 28.065 19.277 1.00 0.00 11 GLU A O 3
ATOM 4246 N N . LYS A 1 12 ? 32.490 29.507 20.531 1.00 0.00 12 LYS A N 3
ATOM 4247 C CA . LYS A 1 12 ? 33.549 28.593 20.922 1.00 0.00 12 LYS A CA 3
ATOM 4248 C C . LYS A 1 12 ? 33.697 28.507 22.437 1.00 0.00 12 LYS A C 3
ATOM 4249 O O . LYS A 1 12 ? 33.258 29.381 23.187 1.00 0.00 12 LYS A O 3
ATOM 4268 N N . ASN A 1 13 ? 34.350 27.437 22.878 1.00 0.00 13 ASN A N 3
ATOM 4269 C CA . ASN A 1 13 ? 34.884 27.359 24.224 1.00 0.00 13 ASN A CA 3
ATOM 4270 C C . ASN A 1 13 ? 36.342 26.885 24.156 1.00 0.00 13 ASN A C 3
ATOM 4271 O O . ASN A 1 13 ? 36.638 25.923 23.444 1.00 0.00 13 ASN A O 3
ATOM 4282 N N . GLU A 1 14 ? 37.238 27.530 24.908 1.00 0.00 14 GLU A N 3
ATOM 4283 C CA . GLU A 1 14 ? 38.642 27.158 25.086 1.00 0.00 14 GLU A CA 3
ATOM 4284 C C . GLU A 1 14 ? 39.023 27.342 26.557 1.00 0.00 14 GLU A C 3
ATOM 4285 O O . GLU A 1 14 ? 38.376 28.104 27.278 1.00 0.00 14 GLU A O 3
ATOM 4297 N N . ASN A 1 15 ? 40.074 26.665 27.032 1.00 0.00 15 ASN A N 3
ATOM 4298 C CA . ASN A 1 15 ? 40.832 27.090 28.220 1.00 0.00 15 ASN A CA 3
ATOM 4299 C C . ASN A 1 15 ? 39.999 27.076 29.542 1.00 0.00 15 ASN A C 3
ATOM 4300 O O . ASN A 1 15 ? 40.507 27.325 30.626 1.00 0.00 15 ASN A O 3
ATOM 4311 N N . PHE A 1 16 ? 38.713 26.699 29.478 1.00 0.00 16 PHE A N 3
ATOM 4312 C CA . PHE A 1 16 ? 37.859 26.189 30.546 1.00 0.00 16 PHE A CA 3
ATOM 4313 C C . PHE A 1 16 ? 38.433 24.899 31.124 1.00 0.00 16 PHE A C 3
ATOM 4314 O O . PHE A 1 16 ? 38.103 24.567 32.264 1.00 0.00 16 PHE A O 3
ATOM 4331 N N . GLU A 1 17 ? 39.262 24.192 30.338 1.00 0.00 17 GLU A N 3
ATOM 4332 C CA . GLU A 1 17 ? 40.005 23.032 30.798 1.00 0.00 17 GLU A CA 3
ATOM 4333 C C . GLU A 1 17 ? 40.878 23.423 31.995 1.00 0.00 17 GLU A C 3
ATOM 4334 O O . GLU A 1 17 ? 40.735 22.803 33.038 1.00 0.00 17 GLU A O 3
ATOM 4346 N N . GLU A 1 18 ? 41.594 24.550 31.948 1.00 0.00 18 GLU A N 3
ATOM 4347 C CA . GLU A 1 18 ? 42.349 25.104 33.083 1.00 0.00 18 GLU A CA 3
ATOM 4348 C C . GLU A 1 18 ? 41.516 25.432 34.330 1.00 0.00 18 GLU A C 3
ATOM 4349 O O . GLU A 1 18 ? 42.081 25.497 35.419 1.00 0.00 18 GLU A O 3
ATOM 4361 N N . TYR A 1 19 ? 40.196 25.638 34.229 1.00 0.00 19 TYR A N 3
ATOM 4362 C CA . TYR A 1 19 ? 39.351 25.689 35.429 1.00 0.00 19 TYR A CA 3
ATOM 4363 C C . TYR A 1 19 ? 38.959 24.302 35.829 1.00 0.00 19 TYR A C 3
ATOM 4364 O O . TYR A 1 19 ? 39.451 23.819 36.837 1.00 0.00 19 TYR A O 3
ATOM 4382 N N . LEU A 1 20 ? 38.090 23.667 35.046 1.00 0.00 20 LEU A N 3
ATOM 4383 C CA . LEU A 1 20 ? 37.519 22.366 35.359 1.00 0.00 20 LEU A CA 3
ATOM 4384 C C . LEU A 1 20 ? 38.605 21.341 35.761 1.00 0.00 20 LEU A C 3
ATOM 4385 O O . LEU A 1 20 ? 38.385 20.586 36.699 1.00 0.00 20 LEU A O 3
ATOM 4401 N N . ALA A 1 21 ? 39.800 21.347 35.165 1.00 0.00 21 ALA A N 3
ATOM 4402 C CA . ALA A 1 21 ? 40.898 20.451 35.534 1.00 0.00 21 ALA A CA 3
ATOM 4403 C C . ALA A 1 21 ? 41.673 20.896 36.782 1.00 0.00 21 ALA A C 3
ATOM 4404 O O . ALA A 1 21 ? 42.099 20.034 37.547 1.00 0.00 21 ALA A O 3
ATOM 4411 N N . ALA A 1 22 ? 41.788 22.200 37.056 1.00 0.00 22 ALA A N 3
ATOM 4412 C CA . ALA A 1 22 ? 42.181 22.684 38.381 1.00 0.00 22 ALA A CA 3
ATOM 4413 C C . ALA A 1 22 ? 41.169 22.260 39.463 1.00 0.00 22 ALA A C 3
ATOM 4414 O O . ALA A 1 22 ? 41.578 21.958 40.577 1.00 0.00 22 ALA A O 3
ATOM 4421 N N . LEU A 1 23 ? 39.871 22.148 39.133 1.00 0.00 23 LEU A N 3
ATOM 4422 C CA . LEU A 1 23 ? 38.847 21.550 40.013 1.00 0.00 23 LEU A CA 3
ATOM 4423 C C . LEU A 1 23 ? 38.906 20.010 40.014 1.00 0.00 23 LEU A C 3
ATOM 4424 O O . LEU A 1 23 ? 38.230 19.388 40.825 1.00 0.00 23 LEU A O 3
ATOM 4440 N N . GLY A 1 24 ? 39.663 19.383 39.101 1.00 0.00 24 GLY A N 3
ATOM 4441 C CA . GLY A 1 24 ? 39.881 17.929 39.028 1.00 0.00 24 GLY A CA 3
ATOM 4442 C C . GLY A 1 24 ? 39.113 17.152 37.960 1.00 0.00 24 GLY A C 3
ATOM 4443 O O . GLY A 1 24 ? 39.092 15.929 38.017 1.00 0.00 24 GLY A O 3
ATOM 4447 N N . VAL A 1 25 ? 38.515 17.814 36.975 1.00 0.00 25 VAL A N 3
ATOM 4448 C CA . VAL A 1 25 ? 37.703 17.196 35.904 1.00 0.00 25 VAL A CA 3
ATOM 4449 C C . VAL A 1 25 ? 38.592 16.675 34.738 1.00 0.00 25 VAL A C 3
ATOM 4450 O O . VAL A 1 25 ? 39.557 17.363 34.395 1.00 0.00 25 VAL A O 3
ATOM 4463 N N . PRO A 1 26 ? 38.292 15.512 34.103 1.00 0.00 26 PRO A N 3
ATOM 4464 C CA . PRO A 1 26 ? 39.102 14.917 33.022 1.00 0.00 26 PRO A CA 3
ATOM 4465 C C . PRO A 1 26 ? 39.068 15.716 31.716 1.00 0.00 26 PRO A C 3
ATOM 4466 O O . PRO A 1 26 ? 37.968 16.039 31.277 1.00 0.00 26 PRO A O 3
ATOM 4477 N N . GLN A 1 27 ? 40.211 15.974 31.049 1.00 0.00 27 GLN A N 3
ATOM 4478 C CA . GLN A 1 27 ? 40.236 16.861 29.865 1.00 0.00 27 GLN A CA 3
ATOM 4479 C C . GLN A 1 27 ? 39.322 16.417 28.703 1.00 0.00 27 GLN A C 3
ATOM 4480 O O . GLN A 1 27 ? 38.559 17.228 28.195 1.00 0.00 27 GLN A O 3
ATOM 4494 N N . ASP A 1 28 ? 39.337 15.154 28.273 1.00 0.00 28 ASP A N 3
ATOM 4495 C CA . ASP A 1 28 ? 38.529 14.706 27.126 1.00 0.00 28 ASP A CA 3
ATOM 4496 C C . ASP A 1 28 ? 37.012 14.747 27.381 1.00 0.00 28 ASP A C 3
ATOM 4497 O O . ASP A 1 28 ? 36.245 14.980 26.445 1.00 0.00 28 ASP A O 3
ATOM 4506 N N . SER A 1 29 ? 36.595 14.620 28.643 1.00 0.00 29 SER A N 3
ATOM 4507 C CA . SER A 1 29 ? 35.234 14.899 29.128 1.00 0.00 29 SER A CA 3
ATOM 4508 C C . SER A 1 29 ? 34.969 16.400 29.345 1.00 0.00 29 SER A C 3
ATOM 4509 O O . SER A 1 29 ? 33.831 16.857 29.266 1.00 0.00 29 SER A O 3
ATOM 4517 N N . ILE A 1 30 ? 36.004 17.203 29.583 1.00 0.00 30 ILE A N 3
ATOM 4518 C CA . ILE A 1 30 ? 35.940 18.658 29.810 1.00 0.00 30 ILE A CA 3
ATOM 4519 C C . ILE A 1 30 ? 35.450 19.365 28.553 1.00 0.00 30 ILE A C 3
ATOM 4520 O O . ILE A 1 30 ? 34.568 20.222 28.609 1.00 0.00 30 ILE A O 3
ATOM 4536 N N . LYS A 1 31 ? 35.949 18.938 27.397 1.00 0.00 31 LYS A N 3
ATOM 4537 C CA . LYS A 1 31 ? 35.543 19.434 26.082 1.00 0.00 31 LYS A CA 3
ATOM 4538 C C . LYS A 1 31 ? 34.145 18.907 25.676 1.00 0.00 31 LYS A C 3
ATOM 4539 O O . LYS A 1 31 ? 33.516 19.445 24.764 1.00 0.00 31 LYS A O 3
ATOM 4558 N N . LYS A 1 32 ? 33.590 17.924 26.403 1.00 0.00 32 LYS A N 3
ATOM 4559 C CA . LYS A 1 32 ? 32.152 17.594 26.395 1.00 0.00 32 LYS A CA 3
ATOM 4560 C C . LYS A 1 32 ? 31.367 18.417 27.449 1.00 0.00 32 LYS A C 3
ATOM 4561 O O . LYS A 1 32 ? 30.181 18.676 27.282 1.00 0.00 32 LYS A O 3
ATOM 4580 N N . ALA A 1 33 ? 32.006 18.847 28.541 1.00 0.00 33 ALA A N 3
ATOM 4581 C CA . ALA A 1 33 ? 31.390 19.564 29.658 1.00 0.00 33 ALA A CA 3
ATOM 4582 C C . ALA A 1 33 ? 31.084 21.025 29.330 1.00 0.00 33 ALA A C 3
ATOM 4583 O O . ALA A 1 33 ? 29.936 21.430 29.451 1.00 0.00 33 ALA A O 3
ATOM 4590 N N . ASN A 1 34 ? 32.087 21.780 28.882 1.00 0.00 34 ASN A N 3
ATOM 4591 C CA . ASN A 1 34 ? 31.938 23.106 28.265 1.00 0.00 34 ASN A CA 3
ATOM 4592 C C . ASN A 1 34 ? 31.796 22.963 26.735 1.00 0.00 34 ASN A C 3
ATOM 4593 O O . ASN A 1 34 ? 32.331 23.772 25.975 1.00 0.00 34 ASN A O 3
ATOM 4604 N N . SER A 1 35 ? 31.163 21.896 26.235 1.00 0.00 35 SER A N 3
ATOM 4605 C CA . SER A 1 35 ? 30.972 21.735 24.790 1.00 0.00 35 SER A CA 3
ATOM 4606 C C . SER A 1 35 ? 30.264 22.967 24.188 1.00 0.00 35 SER A C 3
ATOM 4607 O O . SER A 1 35 ? 29.344 23.516 24.814 1.00 0.00 35 SER A O 3
ATOM 4615 N N . PRO A 1 36 ? 30.690 23.433 22.999 1.00 0.00 36 PRO A N 3
ATOM 4616 C CA . PRO A 1 36 ? 29.927 24.373 22.199 1.00 0.00 36 PRO A CA 3
ATOM 4617 C C . PRO A 1 36 ? 28.685 23.673 21.627 1.00 0.00 36 PRO A C 3
ATOM 4618 O O . PRO A 1 36 ? 28.496 22.469 21.793 1.00 0.00 36 PRO A O 3
ATOM 4629 N N . GLY A 1 37 ? 27.805 24.439 20.979 1.00 0.00 37 GLY A N 3
ATOM 4630 C CA . GLY A 1 37 ? 26.454 23.985 20.615 1.00 0.00 37 GLY A CA 3
ATOM 4631 C C . GLY A 1 37 ? 25.408 24.314 21.679 1.00 0.00 37 GLY A C 3
ATOM 4632 O O . GLY A 1 37 ? 24.223 24.104 21.444 1.00 0.00 37 GLY A O 3
ATOM 4636 N N . VAL A 1 38 ? 25.843 24.866 22.812 1.00 0.00 38 VAL A N 3
ATOM 4637 C CA . VAL A 1 38 ? 24.999 25.611 23.751 1.00 0.00 38 VAL A CA 3
ATOM 4638 C C . VAL A 1 38 ? 24.427 26.860 23.071 1.00 0.00 38 VAL A C 3
ATOM 4639 O O . VAL A 1 38 ? 25.138 27.589 22.385 1.00 0.00 38 VAL A O 3
ATOM 4652 N N . VAL A 1 39 ? 23.159 27.139 23.336 1.00 0.00 39 VAL A N 3
ATOM 4653 C CA . VAL A 1 39 ? 22.517 28.445 23.194 1.00 0.00 39 VAL A CA 3
ATOM 4654 C C . VAL A 1 39 ? 22.965 29.333 24.356 1.00 0.00 39 VAL A C 3
ATOM 4655 O O . VAL A 1 39 ? 22.512 29.166 25.491 1.00 0.00 39 VAL A O 3
ATOM 4668 N N . TYR A 1 40 ? 23.850 30.284 24.057 1.00 0.00 40 TYR A N 3
ATOM 4669 C CA . TYR A 1 40 ? 24.281 31.325 24.991 1.00 0.00 40 TYR A CA 3
ATOM 4670 C C . TYR A 1 40 ? 23.947 32.721 24.446 1.00 0.00 40 TYR A C 3
ATOM 4671 O O . TYR A 1 40 ? 24.760 33.286 23.715 1.00 0.00 40 TYR A O 3
ATOM 4689 N N . GLU A 1 41 ? 22.802 33.309 24.791 1.00 0.00 41 GLU A N 3
ATOM 4690 C CA . GLU A 1 41 ? 22.416 34.634 24.282 1.00 0.00 41 GLU A CA 3
ATOM 4691 C C . GLU A 1 41 ? 23.063 35.725 25.136 1.00 0.00 41 GLU A C 3
ATOM 4692 O O . GLU A 1 41 ? 22.776 35.820 26.324 1.00 0.00 41 GLU A O 3
ATOM 4704 N N . ILE A 1 42 ? 23.914 36.560 24.547 1.00 0.00 42 ILE A N 3
ATOM 4705 C CA . ILE A 1 42 ? 24.405 37.796 25.159 1.00 0.00 42 ILE A CA 3
ATOM 4706 C C . ILE A 1 42 ? 23.932 38.994 24.331 1.00 0.00 42 ILE A C 3
ATOM 4707 O O . ILE A 1 42 ? 24.508 39.331 23.303 1.00 0.00 42 ILE A O 3
ATOM 4723 N N . ILE A 1 43 ? 22.857 39.645 24.769 1.00 0.00 43 ILE A N 3
ATOM 4724 C CA . ILE A 1 43 ? 22.367 40.894 24.169 1.00 0.00 43 ILE A CA 3
ATOM 4725 C C . ILE A 1 43 ? 23.227 42.039 24.732 1.00 0.00 43 ILE A C 3
ATOM 4726 O O . ILE A 1 43 ? 23.212 42.233 25.944 1.00 0.00 43 ILE A O 3
ATOM 4742 N N . VAL A 1 44 ? 23.980 42.790 23.917 1.00 0.00 44 VAL A N 3
ATOM 4743 C CA . VAL A 1 44 ? 24.655 44.027 24.372 1.00 0.00 44 VAL A CA 3
ATOM 4744 C C . VAL A 1 44 ? 24.348 45.214 23.467 1.00 0.00 44 VAL A C 3
ATOM 4745 O O . VAL A 1 44 ? 24.502 45.207 22.247 1.00 0.00 44 VAL A O 3
ATOM 4758 N N . ASN A 1 45 ? 23.871 46.258 24.122 1.00 0.00 45 ASN A N 3
ATOM 4759 C CA . ASN A 1 45 ? 23.305 47.465 23.555 1.00 0.00 45 ASN A CA 3
ATOM 4760 C C . ASN A 1 45 ? 23.234 48.555 24.631 1.00 0.00 45 ASN A C 3
ATOM 4761 O O . ASN A 1 45 ? 22.165 49.022 25.021 1.00 0.00 45 ASN A O 3
ATOM 4772 N N . GLY A 1 46 ? 24.419 48.948 25.120 1.00 0.00 46 GLY A N 3
ATOM 4773 C CA . GLY A 1 46 ? 24.643 50.135 25.949 1.00 0.00 46 GLY A CA 3
ATOM 4774 C C . GLY A 1 46 ? 23.957 50.029 27.303 1.00 0.00 46 GLY A C 3
ATOM 4775 O O . GLY A 1 46 ? 24.449 49.381 28.219 1.00 0.00 46 GLY A O 3
ATOM 4779 N N . ASN A 1 47 ? 22.781 50.639 27.414 1.00 0.00 47 ASN A N 3
ATOM 4780 C CA . ASN A 1 47 ? 21.929 50.578 28.610 1.00 0.00 47 ASN A CA 3
ATOM 4781 C C . ASN A 1 47 ? 21.259 49.194 28.812 1.00 0.00 47 ASN A C 3
ATOM 4782 O O . ASN A 1 47 ? 20.450 49.006 29.716 1.00 0.00 47 ASN A O 3
ATOM 4793 N N . LYS A 1 48 ? 21.587 48.216 27.964 1.00 0.00 48 LYS A N 3
ATOM 4794 C CA . LYS A 1 48 ? 21.068 46.851 27.973 1.00 0.00 48 LYS A CA 3
ATOM 4795 C C . LYS A 1 48 ? 22.218 45.865 27.722 1.00 0.00 48 LYS A C 3
ATOM 4796 O O . LYS A 1 48 ? 22.773 45.843 26.631 1.00 0.00 48 LYS A O 3
ATOM 4815 N N . PHE A 1 49 ? 22.573 45.077 28.736 1.00 0.00 49 PHE A N 3
ATOM 4816 C CA . PHE A 1 49 ? 23.471 43.920 28.663 1.00 0.00 49 PHE A CA 3
ATOM 4817 C C . PHE A 1 49 ? 22.735 42.748 29.366 1.00 0.00 49 PHE A C 3
ATOM 4818 O O . PHE A 1 49 ? 22.288 42.929 30.506 1.00 0.00 49 PHE A O 3
ATOM 4835 N N . THR A 1 50 ? 22.578 41.583 28.718 1.00 0.00 50 THR A N 3
ATOM 4836 C CA . THR A 1 50 ? 21.910 40.371 29.268 1.00 0.00 50 THR A CA 3
ATOM 4837 C C . THR A 1 50 ? 22.601 39.134 28.735 1.00 0.00 50 THR A C 3
ATOM 4838 O O . THR A 1 50 ? 22.763 39.065 27.527 1.00 0.00 50 THR A O 3
ATOM 4849 N N . PHE A 1 51 ? 22.944 38.171 29.591 1.00 0.00 51 PHE A N 3
ATOM 4850 C CA . PHE A 1 51 ? 23.672 36.939 29.265 1.00 0.00 51 PHE A CA 3
ATOM 4851 C C . PHE A 1 51 ? 22.833 35.748 29.730 1.00 0.00 51 PHE A C 3
ATOM 4852 O O . PHE A 1 51 ? 22.361 35.743 30.865 1.00 0.00 51 PHE A O 3
ATOM 4869 N N . LYS A 1 52 ? 22.682 34.709 28.914 1.00 0.00 52 LYS A N 3
ATOM 4870 C CA . LYS A 1 52 ? 21.809 33.581 29.256 1.00 0.00 52 LYS A CA 3
ATOM 4871 C C . LYS A 1 52 ? 22.279 32.257 28.658 1.00 0.00 52 LYS A C 3
ATOM 4872 O O . LYS A 1 52 ? 22.698 32.229 27.507 1.00 0.00 52 LYS A O 3
ATOM 4891 N N . SER A 1 53 ? 22.168 31.168 29.403 1.00 0.00 53 SER A N 3
ATOM 4892 C CA . SER A 1 53 ? 22.419 29.791 28.968 1.00 0.00 53 SER A CA 3
ATOM 4893 C C . SER A 1 53 ? 21.054 29.086 28.860 1.00 0.00 53 SER A C 3
ATOM 4894 O O . SER A 1 53 ? 20.262 29.145 29.800 1.00 0.00 53 SER A O 3
ATOM 4902 N N . SER A 1 54 ? 20.738 28.454 27.725 1.00 0.00 54 SER A N 3
ATOM 4903 C CA . SER A 1 54 ? 19.454 27.742 27.507 1.00 0.00 54 SER A CA 3
ATOM 4904 C C . SER A 1 54 ? 19.663 26.228 27.277 1.00 0.00 54 SER A C 3
ATOM 4905 O O . SER A 1 54 ? 18.797 25.519 26.765 1.00 0.00 54 SER A O 3
ATOM 4913 N N . SER A 1 55 ? 20.843 25.714 27.620 1.00 0.00 55 SER A N 3
ATOM 4914 C CA . SER A 1 55 ? 21.363 24.365 27.353 1.00 0.00 55 SER A CA 3
ATOM 4915 C C . SER A 1 55 ? 20.737 23.236 28.193 1.00 0.00 55 SER A C 3
ATOM 4916 O O . SER A 1 55 ? 21.324 22.157 28.317 1.00 0.00 55 SER A O 3
ATOM 4924 N N . GLY A 1 56 ? 19.551 23.459 28.762 1.00 0.00 56 GLY A N 3
ATOM 4925 C CA . GLY A 1 56 ? 18.845 22.547 29.674 1.00 0.00 56 GLY A CA 3
ATOM 4926 C C . GLY A 1 56 ? 18.713 23.134 31.075 1.00 0.00 56 GLY A C 3
ATOM 4927 O O . GLY A 1 56 ? 17.653 23.051 31.702 1.00 0.00 56 GLY A O 3
ATOM 4931 N N . MET A 1 57 ? 19.738 23.865 31.508 1.00 0.00 57 MET A N 3
ATOM 4932 C CA . MET A 1 57 ? 19.601 24.909 32.514 1.00 0.00 57 MET A CA 3
ATOM 4933 C C . MET A 1 57 ? 18.928 26.129 31.865 1.00 0.00 57 MET A C 3
ATOM 4934 O O . MET A 1 57 ? 19.286 26.510 30.754 1.00 0.00 57 MET A O 3
ATOM 4948 N N . ASN A 1 58 ? 17.925 26.718 32.517 1.00 0.00 58 ASN A N 3
ATOM 4949 C CA . ASN A 1 58 ? 17.213 27.922 32.051 1.00 0.00 58 ASN A CA 3
ATOM 4950 C C . ASN A 1 58 ? 17.776 29.209 32.695 1.00 0.00 58 ASN A C 3
ATOM 4951 O O . ASN A 1 58 ? 17.072 29.955 33.380 1.00 0.00 58 ASN A O 3
ATOM 4962 N N . SER A 1 59 ? 19.068 29.471 32.511 1.00 0.00 59 SER A N 3
ATOM 4963 C CA . SER A 1 59 ? 19.792 30.544 33.208 1.00 0.00 59 SER A CA 3
ATOM 4964 C C . SER A 1 59 ? 19.780 31.853 32.417 1.00 0.00 59 SER A C 3
ATOM 4965 O O . SER A 1 59 ? 20.196 31.850 31.263 1.00 0.00 59 SER A O 3
ATOM 4973 N N . THR A 1 60 ? 19.397 32.980 33.034 1.00 0.00 60 THR A N 3
ATOM 4974 C CA . THR A 1 60 ? 19.555 34.324 32.456 1.00 0.00 60 THR A CA 3
ATOM 4975 C C . THR A 1 60 ? 19.829 35.342 33.545 1.00 0.00 60 THR A C 3
ATOM 4976 O O . THR A 1 60 ? 19.267 35.248 34.635 1.00 0.00 60 THR A O 3
ATOM 4987 N N . LEU A 1 61 ? 20.675 36.312 33.214 1.00 0.00 61 LEU A N 3
ATOM 4988 C CA . LEU A 1 61 ? 21.080 37.431 34.054 1.00 0.00 61 LEU A CA 3
ATOM 4989 C C . LEU A 1 61 ? 21.150 38.699 33.203 1.00 0.00 61 LEU A C 3
ATOM 4990 O O . LEU A 1 61 ? 21.487 38.646 32.023 1.00 0.00 61 LEU A O 3
ATOM 5006 N N . ILE A 1 62 ? 20.834 39.855 33.780 1.00 0.00 62 ILE A N 3
ATOM 5007 C CA . ILE A 1 62 ? 21.021 41.162 33.122 1.00 0.00 62 ILE A CA 3
ATOM 5008 C C . ILE A 1 62 ? 22.267 41.882 33.683 1.00 0.00 62 ILE A C 3
ATOM 5009 O O . ILE A 1 62 ? 23.050 41.317 34.447 1.00 0.00 62 ILE A O 3
ATOM 5025 N N . VAL A 1 63 ? 22.433 43.147 33.306 1.00 0.00 63 VAL A N 3
ATOM 5026 C CA . VAL A 1 63 ? 23.414 44.103 33.838 1.00 0.00 63 VAL A CA 3
ATOM 5027 C C . VAL A 1 63 ? 23.519 44.044 35.373 1.00 0.00 63 VAL A C 3
ATOM 5028 O O . VAL A 1 63 ? 22.527 44.272 36.061 1.00 0.00 63 VAL A O 3
ATOM 5041 N N . ASN A 1 64 ? 24.725 43.799 35.901 1.00 0.00 64 ASN A N 3
ATOM 5042 C CA . ASN A 1 64 ? 25.062 43.901 37.336 1.00 0.00 64 ASN A CA 3
ATOM 5043 C C . ASN A 1 64 ? 24.283 42.927 38.271 1.00 0.00 64 ASN A C 3
ATOM 5044 O O . ASN A 1 64 ? 24.042 43.262 39.430 1.00 0.00 64 ASN A O 3
ATOM 5055 N N . GLU A 1 65 ? 23.865 41.757 37.779 1.00 0.00 65 GLU A N 3
ATOM 5056 C CA . GLU A 1 65 ? 23.118 40.734 38.532 1.00 0.00 65 GLU A CA 3
ATOM 5057 C C . GLU A 1 65 ? 23.998 39.531 38.927 1.00 0.00 65 GLU A C 3
ATOM 5058 O O . GLU A 1 65 ? 25.150 39.700 39.298 1.00 0.00 65 GLU A O 3
ATOM 5070 N N . GLU A 1 66 ? 23.480 38.303 38.867 1.00 0.00 66 GLU A N 3
ATOM 5071 C CA . GLU A 1 66 ? 24.154 37.047 39.188 1.00 0.00 66 GLU A CA 3
ATOM 5072 C C . GLU A 1 66 ? 23.258 35.865 38.786 1.00 0.00 66 GLU A C 3
ATOM 5073 O O . GLU A 1 66 ? 22.050 36.039 38.629 1.00 0.00 66 GLU A O 3
ATOM 5085 N N . VAL A 1 67 ? 23.825 34.667 38.639 1.00 0.00 67 VAL A N 3
ATOM 5086 C CA . VAL A 1 67 ? 23.083 33.439 38.295 1.00 0.00 67 VAL A CA 3
ATOM 5087 C C . VAL A 1 67 ? 23.841 32.178 38.713 1.00 0.00 67 VAL A C 3
ATOM 5088 O O . VAL A 1 67 ? 25.060 32.207 38.871 1.00 0.00 67 VAL A O 3
ATOM 5101 N N . GLU A 1 68 ? 23.137 31.053 38.812 1.00 0.00 68 GLU A N 3
ATOM 5102 C CA . GLU A 1 68 ? 23.676 29.706 39.009 1.00 0.00 68 GLU A CA 3
ATOM 5103 C C . GLU A 1 68 ? 23.345 28.801 37.810 1.00 0.00 68 GLU A C 3
ATOM 5104 O O . GLU A 1 68 ? 22.218 28.821 37.315 1.00 0.00 68 GLU A O 3
ATOM 5116 N N . GLU A 1 69 ? 24.314 28.013 37.329 1.00 0.00 69 GLU A N 3
ATOM 5117 C CA . GLU A 1 69 ? 24.103 27.024 36.261 1.00 0.00 69 GLU A CA 3
ATOM 5118 C C . GLU A 1 69 ? 24.730 25.668 36.616 1.00 0.00 69 GLU A C 3
ATOM 5119 O O . GLU A 1 69 ? 25.561 25.566 37.520 1.00 0.00 69 GLU A O 3
ATOM 5131 N N . VAL A 1 70 ? 24.315 24.616 35.905 1.00 0.00 70 VAL A N 3
ATOM 5132 C CA . VAL A 1 70 ? 24.880 23.262 36.012 1.00 0.00 70 VAL A CA 3
ATOM 5133 C C . VAL A 1 70 ? 25.367 22.801 34.645 1.00 0.00 70 VAL A C 3
ATOM 5134 O O . VAL A 1 70 ? 24.714 23.053 33.632 1.00 0.00 70 VAL A O 3
ATOM 5147 N N . LEU A 1 71 ? 26.533 22.161 34.627 1.00 0.00 71 LEU A N 3
ATOM 5148 C CA . LEU A 1 71 ? 27.225 21.722 33.419 1.00 0.00 71 LEU A CA 3
ATOM 5149 C C . LEU A 1 71 ? 26.938 20.249 33.086 1.00 0.00 71 LEU A C 3
ATOM 5150 O O . LEU A 1 71 ? 26.836 19.408 33.980 1.00 0.00 71 LEU A O 3
ATOM 5166 N N . GLY A 1 72 ? 26.889 19.932 31.784 1.00 0.00 72 GLY A N 3
ATOM 5167 C CA . GLY A 1 72 ? 26.507 18.619 31.235 1.00 0.00 72 GLY A CA 3
ATOM 5168 C C . GLY A 1 72 ? 27.382 17.447 31.691 1.00 0.00 72 GLY A C 3
ATOM 5169 O O . GLY A 1 72 ? 27.043 16.780 32.664 1.00 0.00 72 GLY A O 3
ATOM 5173 N N . THR A 1 73 ? 28.467 17.150 30.961 1.00 0.00 73 THR A N 3
ATOM 5174 C CA . THR A 1 73 ? 29.330 15.964 31.186 1.00 0.00 73 THR A CA 3
ATOM 5175 C C . THR A 1 73 ? 30.019 15.927 32.547 1.00 0.00 73 THR A C 3
ATOM 5176 O O . THR A 1 73 ? 30.087 14.878 33.164 1.00 0.00 73 THR A O 3
ATOM 5187 N N . VAL A 1 74 ? 30.536 17.065 32.992 1.00 0.00 74 VAL A N 3
ATOM 5188 C CA . VAL A 1 74 ? 31.287 17.233 34.252 1.00 0.00 74 VAL A CA 3
ATOM 5189 C C . VAL A 1 74 ? 30.427 17.040 35.514 1.00 0.00 74 VAL A C 3
ATOM 5190 O O . VAL A 1 74 ? 30.970 16.819 36.596 1.00 0.00 74 VAL A O 3
ATOM 5203 N N . ASN A 1 75 ? 29.100 17.181 35.395 1.00 0.00 75 ASN A N 3
ATOM 5204 C CA . ASN A 1 75 ? 28.122 17.047 36.482 1.00 0.00 75 ASN A CA 3
ATOM 5205 C C . ASN A 1 75 ? 28.216 18.127 37.591 1.00 0.00 75 ASN A C 3
ATOM 5206 O O . ASN A 1 75 ? 27.593 17.999 38.652 1.00 0.00 75 ASN A O 3
ATOM 5217 N N . MET A 1 76 ? 28.967 19.210 37.352 1.00 0.00 76 MET A N 3
ATOM 5218 C CA . MET A 1 76 ? 29.284 20.261 38.329 1.00 0.00 76 MET A CA 3
ATOM 5219 C C . MET A 1 76 ? 28.360 21.480 38.223 1.00 0.00 76 MET A C 3
ATOM 5220 O O . MET A 1 76 ? 28.053 21.958 37.134 1.00 0.00 76 MET A O 3
ATOM 5234 N N . ASN A 1 77 ? 27.964 21.986 39.389 1.00 0.00 77 ASN A N 3
ATOM 5235 C CA . ASN A 1 77 ? 27.186 23.206 39.604 1.00 0.00 77 ASN A CA 3
ATOM 5236 C C . ASN A 1 77 ? 28.130 24.404 39.827 1.00 0.00 77 ASN A C 3
ATOM 5237 O O . ASN A 1 77 ? 29.052 24.300 40.639 1.00 0.00 77 ASN A O 3
ATOM 5248 N N . ILE A 1 78 ? 27.960 25.518 39.103 1.00 0.00 78 ILE A N 3
ATOM 5249 C CA . ILE A 1 78 ? 28.799 26.727 39.247 1.00 0.00 78 ILE A CA 3
ATOM 5250 C C . ILE A 1 78 ? 27.928 27.984 39.337 1.00 0.00 78 ILE A C 3
ATOM 5251 O O . ILE A 1 78 ? 26.913 28.107 38.651 1.00 0.00 78 ILE A O 3
ATOM 5267 N N . LYS A 1 79 ? 28.335 28.927 40.189 1.00 0.00 79 LYS A N 3
ATOM 5268 C CA . LYS A 1 79 ? 27.676 30.232 40.332 1.00 0.00 79 LYS A CA 3
ATOM 5269 C C . LYS A 1 79 ? 28.480 31.352 39.664 1.00 0.00 79 LYS A C 3
ATOM 5270 O O . LYS A 1 79 ? 29.680 31.217 39.428 1.00 0.00 79 LYS A O 3
ATOM 5289 N N . SER A 1 80 ? 27.824 32.475 39.385 1.00 0.00 80 SER A N 3
ATOM 5290 C CA . SER A 1 80 ? 28.351 33.584 38.588 1.00 0.00 80 SER A CA 3
ATOM 5291 C C . SER A 1 80 ? 27.765 34.913 39.051 1.00 0.00 80 SER A C 3
ATOM 5292 O O . SER A 1 80 ? 26.554 35.094 38.944 1.00 0.00 80 SER A O 3
ATOM 5300 N N . PHE A 1 81 ? 28.600 35.851 39.508 1.00 0.00 81 PHE A N 3
ATOM 5301 C CA . PHE A 1 81 ? 28.150 37.147 40.020 1.00 0.00 81 PHE A CA 3
ATOM 5302 C C . PHE A 1 81 ? 28.541 38.303 39.098 1.00 0.00 81 PHE A C 3
ATOM 5303 O O . PHE A 1 81 ? 29.725 38.631 39.018 1.00 0.00 81 PHE A O 3
ATOM 5320 N N . THR A 1 82 ? 27.578 38.911 38.400 1.00 0.00 82 THR A N 3
ATOM 5321 C CA . THR A 1 82 ? 27.828 39.811 37.269 1.00 0.00 82 THR A CA 3
ATOM 5322 C C . THR A 1 82 ? 27.934 41.253 37.707 1.00 0.00 82 THR A C 3
ATOM 5323 O O . THR A 1 82 ? 27.263 41.726 38.614 1.00 0.00 82 THR A O 3
ATOM 5334 N N . LYS A 1 83 ? 28.803 41.973 37.018 1.00 0.00 83 LYS A N 3
ATOM 5335 C CA . LYS A 1 83 ? 29.095 43.376 37.255 1.00 0.00 83 LYS A CA 3
ATOM 5336 C C . LYS A 1 83 ? 29.599 44.009 35.950 1.00 0.00 83 LYS A C 3
ATOM 5337 O O . LYS A 1 83 ? 30.616 43.602 35.376 1.00 0.00 83 LYS A O 3
ATOM 5356 N N . LEU A 1 84 ? 28.854 44.983 35.429 1.00 0.00 84 LEU A N 3
ATOM 5357 C CA . LEU A 1 84 ? 29.223 45.775 34.260 1.00 0.00 84 LEU A CA 3
ATOM 5358 C C . LEU A 1 84 ? 30.171 46.900 34.674 1.00 0.00 84 LEU A C 3
ATOM 5359 O O . LEU A 1 84 ? 30.026 47.490 35.741 1.00 0.00 84 LEU A O 3
ATOM 5375 N N . GLU A 1 85 ? 31.140 47.199 33.824 1.00 0.00 85 GLU A N 3
ATOM 5376 C CA . GLU A 1 85 ? 32.177 48.200 34.055 1.00 0.00 85 GLU A CA 3
ATOM 5377 C C . GLU A 1 85 ? 32.164 49.220 32.901 1.00 0.00 85 GLU A C 3
ATOM 5378 O O . GLU A 1 85 ? 33.211 49.619 32.395 1.00 0.00 85 GLU A O 3
ATOM 5390 N N . GLY A 1 86 ? 30.960 49.577 32.430 1.00 0.00 86 GLY A N 3
ATOM 5391 C CA . GLY A 1 86 ? 30.715 50.392 31.239 1.00 0.00 86 GLY A CA 3
ATOM 5392 C C . GLY A 1 86 ? 30.694 49.532 29.982 1.00 0.00 86 GLY A C 3
ATOM 5393 O O . GLY A 1 86 ? 29.893 48.612 29.871 1.00 0.00 86 GLY A O 3
ATOM 5397 N N . SER A 1 87 ? 31.577 49.820 29.030 1.00 0.00 87 SER A N 3
ATOM 5398 C CA . SER A 1 87 ? 31.681 49.097 27.749 1.00 0.00 87 SER A CA 3
ATOM 5399 C C . SER A 1 87 ? 32.352 47.715 27.882 1.00 0.00 87 SER A C 3
ATOM 5400 O O . SER A 1 87 ? 33.230 47.385 27.089 1.00 0.00 87 SER A O 3
ATOM 5408 N N . LYS A 1 88 ? 31.987 46.933 28.910 1.00 0.00 88 LYS A N 3
ATOM 5409 C CA . LYS A 1 88 ? 32.538 45.617 29.280 1.00 0.00 88 LYS A CA 3
ATOM 5410 C C . LYS A 1 88 ? 31.831 45.008 30.502 1.00 0.00 88 LYS A C 3
ATOM 5411 O O . LYS A 1 88 ? 31.447 45.738 31.423 1.00 0.00 88 LYS A O 3
ATOM 5430 N N . LEU A 1 89 ? 31.676 43.681 30.551 1.00 0.00 89 LEU A N 3
ATOM 5431 C CA . LEU A 1 89 ? 31.109 42.974 31.708 1.00 0.00 89 LEU A CA 3
ATOM 5432 C C . LEU A 1 89 ? 32.154 42.076 32.371 1.00 0.00 89 LEU A C 3
ATOM 5433 O O . LEU A 1 89 ? 33.104 41.637 31.738 1.00 0.00 89 LEU A O 3
ATOM 5449 N N . VAL A 1 90 ? 31.950 41.779 33.648 1.00 0.00 90 VAL A N 3
ATOM 5450 C CA . VAL A 1 90 ? 32.646 40.747 34.414 1.00 0.00 90 VAL A CA 3
ATOM 5451 C C . VAL A 1 90 ? 31.582 39.879 35.103 1.00 0.00 90 VAL A C 3
ATOM 5452 O O . VAL A 1 90 ? 30.524 40.405 35.431 1.00 0.00 90 VAL A O 3
ATOM 5465 N N . VAL A 1 91 ? 31.817 38.575 35.293 1.00 0.00 91 VAL A N 3
ATOM 5466 C CA . VAL A 1 91 ? 31.044 37.728 36.223 1.00 0.00 91 VAL A CA 3
ATOM 5467 C C . VAL A 1 91 ? 32.002 36.920 37.080 1.00 0.00 91 VAL A C 3
ATOM 5468 O O . VAL A 1 91 ? 32.753 36.099 36.571 1.00 0.00 91 VAL A O 3
ATOM 5481 N N . ASN A 1 92 ? 31.985 37.113 38.389 1.00 0.00 92 ASN A N 3
ATOM 5482 C CA . ASN A 1 92 ? 32.834 36.329 39.269 1.00 0.00 92 ASN A CA 3
ATOM 5483 C C . ASN A 1 92 ? 32.268 34.906 39.360 1.00 0.00 92 ASN A C 3
ATOM 5484 O O . ASN A 1 92 ? 31.250 34.665 40.004 1.00 0.00 92 ASN A O 3
ATOM 5495 N N . SER A 1 93 ? 32.869 33.964 38.636 1.00 0.00 93 SER A N 3
ATOM 5496 C CA . SER A 1 93 ? 32.472 32.560 38.644 1.00 0.00 93 SER A CA 3
ATOM 5497 C C . SER A 1 93 ? 33.090 31.836 39.838 1.00 0.00 93 SER A C 3
ATOM 5498 O O . SER A 1 93 ? 34.316 31.704 39.932 1.00 0.00 93 SER A O 3
ATOM 5506 N N . GLU A 1 94 ? 32.237 31.338 40.732 1.00 0.00 94 GLU A N 3
ATOM 5507 C CA . GLU A 1 94 ? 32.666 30.516 41.849 1.00 0.00 94 GLU A CA 3
ATOM 5508 C C . GLU A 1 94 ? 32.489 29.035 41.549 1.00 0.00 94 GLU A C 3
ATOM 5509 O O . GLU A 1 94 ? 31.508 28.589 40.949 1.00 0.00 94 GLU A O 3
ATOM 5521 N N . LEU A 1 95 ? 33.486 28.286 42.006 1.00 0.00 95 LEU A N 3
ATOM 5522 C CA . LEU A 1 95 ? 33.564 26.847 41.911 1.00 0.00 95 LEU A CA 3
ATOM 5523 C C . LEU A 1 95 ? 33.476 26.316 43.350 1.00 0.00 95 LEU A C 3
ATOM 5524 O O . LEU A 1 95 ? 34.470 26.411 44.081 1.00 0.00 95 LEU A O 3
ATOM 5540 N N . PRO A 1 96 ? 32.289 25.833 43.774 1.00 0.00 96 PRO A N 3
ATOM 5541 C CA . PRO A 1 96 ? 32.044 25.145 45.033 1.00 0.00 96 PRO A CA 3
ATOM 5542 C C . PRO A 1 96 ? 33.137 24.209 45.565 1.00 0.00 96 PRO A C 3
ATOM 5543 O O . PRO A 1 96 ? 33.312 24.154 46.781 1.00 0.00 96 PRO A O 3
ATOM 5554 N N . ASP A 1 97 ? 33.915 23.551 44.694 1.00 0.00 97 ASP A N 3
ATOM 5555 C CA . ASP A 1 97 ? 35.026 22.657 45.073 1.00 0.00 97 ASP A CA 3
ATOM 5556 C C . ASP A 1 97 ? 36.152 23.334 45.893 1.00 0.00 97 ASP A C 3
ATOM 5557 O O . ASP A 1 97 ? 37.007 22.654 46.458 1.00 0.00 97 ASP A O 3
ATOM 5566 N N . GLY A 1 98 ? 36.153 24.672 45.979 1.00 0.00 98 GLY A N 3
ATOM 5567 C CA . GLY A 1 98 ? 37.069 25.475 46.809 1.00 0.00 98 GLY A CA 3
ATOM 5568 C C . GLY A 1 98 ? 38.059 26.336 46.021 1.00 0.00 98 GLY A C 3
ATOM 5569 O O . GLY A 1 98 ? 38.803 27.113 46.624 1.00 0.00 98 GLY A O 3
ATOM 5573 N N . ARG A 1 99 ? 38.045 26.220 44.687 1.00 0.00 99 ARG A N 3
ATOM 5574 C CA . ARG A 1 99 ? 38.937 26.902 43.735 1.00 0.00 99 ARG A CA 3
ATOM 5575 C C . ARG A 1 99 ? 38.172 27.872 42.809 1.00 0.00 99 ARG A C 3
ATOM 5576 O O . ARG A 1 99 ? 38.226 27.795 41.582 1.00 0.00 99 ARG A O 3
ATOM 5597 N N . LYS A 1 100 ? 37.413 28.804 43.396 1.00 0.00 100 LYS A N 3
ATOM 5598 C CA . LYS A 1 100 ? 36.744 29.918 42.693 1.00 0.00 100 LYS A CA 3
ATOM 5599 C C . LYS A 1 100 ? 37.709 30.893 41.979 1.00 0.00 100 LYS A C 3
ATOM 5600 O O . LYS A 1 100 ? 38.877 31.024 42.353 1.00 0.00 100 LYS A O 3
ATOM 5619 N N . GLY A 1 101 ? 37.208 31.668 41.009 1.00 0.00 101 GLY A N 3
ATOM 5620 C CA . GLY A 1 101 ? 37.965 32.750 40.352 1.00 0.00 101 GLY A CA 3
ATOM 5621 C C . GLY A 1 101 ? 37.066 33.891 39.879 1.00 0.00 101 GLY A C 3
ATOM 5622 O O . GLY A 1 101 ? 36.085 34.217 40.554 1.00 0.00 101 GLY A O 3
ATOM 5626 N N . THR A 1 102 ? 37.390 34.488 38.722 1.00 0.00 102 THR A N 3
ATOM 5627 C CA . THR A 1 102 ? 36.558 35.518 38.071 1.00 0.00 102 THR A CA 3
ATOM 5628 C C . THR A 1 102 ? 36.506 35.338 36.557 1.00 0.00 102 THR A C 3
ATOM 5629 O O . THR A 1 102 ? 37.545 35.250 35.918 1.00 0.00 102 THR A O 3
ATOM 5640 N N . ARG A 1 103 ? 35.316 35.273 35.958 1.00 0.00 103 ARG A N 3
ATOM 5641 C CA . ARG A 1 103 ? 35.094 35.349 34.504 1.00 0.00 103 ARG A CA 3
ATOM 5642 C C . ARG A 1 103 ? 34.884 36.820 34.085 1.00 0.00 103 ARG A C 3
ATOM 5643 O O . ARG A 1 103 ? 34.312 37.600 34.835 1.00 0.00 103 ARG A O 3
ATOM 5664 N N . THR A 1 104 ? 35.307 37.216 32.888 1.00 0.00 104 THR A N 3
ATOM 5665 C CA . THR A 1 104 ? 35.229 38.567 32.317 1.00 0.00 104 THR A CA 3
ATOM 5666 C C . THR A 1 104 ? 34.853 38.471 30.856 1.00 0.00 104 THR A C 3
ATOM 5667 O O . THR A 1 104 ? 35.205 37.498 30.211 1.00 0.00 104 THR A O 3
ATOM 5678 N N . TYR A 1 105 ? 34.084 39.423 30.348 1.00 0.00 105 TYR A N 3
ATOM 5679 C CA . TYR A 1 105 ? 33.482 39.392 29.020 1.00 0.00 105 TYR A CA 3
ATOM 5680 C C . TYR A 1 105 ? 33.693 40.763 28.355 1.00 0.00 105 TYR A C 3
ATOM 5681 O O . TYR A 1 105 ? 33.024 41.744 28.698 1.00 0.00 105 TYR A O 3
ATOM 5699 N N . GLU A 1 106 ? 34.646 40.846 27.422 1.00 0.00 106 GLU A N 3
ATOM 5700 C CA . GLU A 1 106 ? 35.048 42.123 26.824 1.00 0.00 106 GLU A CA 3
ATOM 5701 C C . GLU A 1 106 ? 35.385 41.966 25.346 1.00 0.00 106 GLU A C 3
ATOM 5702 O O . GLU A 1 106 ? 36.247 41.154 25.004 1.00 0.00 106 GLU A O 3
ATOM 5714 N N . PHE A 1 107 ? 34.691 42.727 24.487 1.00 0.00 107 PHE A N 3
ATOM 5715 C CA . PHE A 1 107 ? 34.807 42.735 23.024 1.00 0.00 107 PHE A CA 3
ATOM 5716 C C . PHE A 1 107 ? 33.829 43.756 22.389 1.00 0.00 107 PHE A C 3
ATOM 5717 O O . PHE A 1 107 ? 33.202 44.544 23.094 1.00 0.00 107 PHE A O 3
ATOM 5734 N N . CYS A 1 108 ? 33.686 43.736 21.060 1.00 0.00 108 CYS A N 3
ATOM 5735 C CA . CYS A 1 108 ? 32.769 44.589 20.283 1.00 0.00 108 CYS A CA 3
ATOM 5736 C C . CYS A 1 108 ? 31.673 43.752 19.588 1.00 0.00 108 CYS A C 3
ATOM 5737 O O . CYS A 1 108 ? 31.621 42.551 19.789 1.00 0.00 108 CYS A O 3
ATOM 5745 N N . ASP A 1 109 ? 30.859 44.320 18.689 1.00 0.00 109 ASP A N 3
ATOM 5746 C CA . ASP A 1 109 ? 29.771 43.616 17.968 1.00 0.00 109 ASP A CA 3
ATOM 5747 C C . ASP A 1 109 ? 30.187 42.331 17.228 1.00 0.00 109 ASP A C 3
ATOM 5748 O O . ASP A 1 109 ? 29.371 41.445 16.980 1.00 0.00 109 ASP A O 3
ATOM 5757 N N . LYS A 1 110 ? 31.473 42.192 16.907 1.00 0.00 110 LYS A N 3
ATOM 5758 C CA . LYS A 1 110 ? 32.029 40.954 16.370 1.00 0.00 110 LYS A CA 3
ATOM 5759 C C . LYS A 1 110 ? 32.379 39.888 17.436 1.00 0.00 110 LYS A C 3
ATOM 5760 O O . LYS A 1 110 ? 33.068 38.922 17.115 1.00 0.00 110 LYS A O 3
ATOM 5779 N N . GLY A 1 111 ? 31.933 40.009 18.689 1.00 0.00 111 GLY A N 3
ATOM 5780 C CA . GLY A 1 111 ? 32.119 38.960 19.694 1.00 0.00 111 GLY A CA 3
ATOM 5781 C C . GLY A 1 111 ? 31.935 39.365 21.145 1.00 0.00 111 GLY A C 3
ATOM 5782 O O . GLY A 1 111 ? 31.309 40.367 21.430 1.00 0.00 111 GLY A O 3
ATOM 5786 N N . PHE A 1 112 ? 32.489 38.563 22.058 1.00 0.00 112 PHE A N 3
ATOM 5787 C CA . PHE A 1 112 ? 32.459 38.722 23.515 1.00 0.00 112 PHE A CA 3
ATOM 5788 C C . PHE A 1 112 ? 33.234 37.571 24.151 1.00 0.00 112 PHE A C 3
ATOM 5789 O O . PHE A 1 112 ? 32.726 36.455 24.247 1.00 0.00 112 PHE A O 3
ATOM 5806 N N . VAL A 1 113 ? 34.484 37.831 24.539 1.00 0.00 113 VAL A N 3
ATOM 5807 C CA . VAL A 1 113 ? 35.381 36.788 25.047 1.00 0.00 113 VAL A CA 3
ATOM 5808 C C . VAL A 1 113 ? 35.183 36.653 26.553 1.00 0.00 113 VAL A C 3
ATOM 5809 O O . VAL A 1 113 ? 35.666 37.479 27.323 1.00 0.00 113 VAL A O 3
ATOM 5822 N N . LEU A 1 114 ? 34.481 35.589 26.937 1.00 0.00 114 LEU A N 3
ATOM 5823 C CA . LEU A 1 114 ? 34.346 35.066 28.288 1.00 0.00 114 LEU A CA 3
ATOM 5824 C C . LEU A 1 114 ? 35.680 34.453 28.751 1.00 0.00 114 LEU A C 3
ATOM 5825 O O . LEU A 1 114 ? 35.961 33.271 28.558 1.00 0.00 114 LEU A O 3
ATOM 5841 N N . THR A 1 115 ? 36.520 35.268 29.378 1.00 0.00 115 THR A N 3
ATOM 5842 C CA . THR A 1 115 ? 37.832 34.901 29.910 1.00 0.00 115 THR A CA 3
ATOM 5843 C C . THR A 1 115 ? 37.766 34.718 31.412 1.00 0.00 115 THR A C 3
ATOM 5844 O O . THR A 1 115 ? 37.230 35.573 32.090 1.00 0.00 115 THR A O 3
ATOM 5855 N N . MET A 1 116 ? 38.298 33.633 31.969 1.00 0.00 116 MET A N 3
ATOM 5856 C CA . MET A 1 116 ? 38.398 33.465 33.431 1.00 0.00 116 MET A CA 3
ATOM 5857 C C . MET A 1 116 ? 39.815 33.764 33.921 1.00 0.00 116 MET A C 3
ATOM 5858 O O . MET A 1 116 ? 40.748 33.595 33.152 1.00 0.00 116 MET A O 3
ATOM 5872 N N . CYS A 1 117 ? 39.981 34.216 35.165 1.00 0.00 117 CYS A N 3
ATOM 5873 C CA . CYS A 1 117 ? 41.269 34.535 35.781 1.00 0.00 117 CYS A CA 3
ATOM 5874 C C . CYS A 1 117 ? 41.348 34.016 37.232 1.00 0.00 117 CYS A C 3
ATOM 5875 O O . CYS A 1 117 ? 40.330 33.885 37.924 1.00 0.00 117 CYS A O 3
ATOM 5883 N N . ALA A 1 118 ? 42.568 33.671 37.646 1.00 0.00 118 ALA A N 3
ATOM 5884 C CA . ALA A 1 118 ? 42.982 33.114 38.935 1.00 0.00 118 ALA A CA 3
ATOM 5885 C C . ALA A 1 118 ? 44.506 33.313 39.098 1.00 0.00 118 ALA A C 3
ATOM 5886 O O . ALA A 1 118 ? 45.179 33.781 38.179 1.00 0.00 118 ALA A O 3
ATOM 5893 N N . GLY A 1 119 ? 45.070 32.977 40.265 1.00 0.00 119 GLY A N 3
ATOM 5894 C CA . GLY A 1 119 ? 46.527 33.057 40.493 1.00 0.00 119 GLY A CA 3
ATOM 5895 C C . GLY A 1 119 ? 47.301 31.934 39.805 1.00 0.00 119 GLY A C 3
ATOM 5896 O O . GLY A 1 119 ? 48.415 32.152 39.327 1.00 0.00 119 GLY A O 3
ATOM 5900 N N . ASP A 1 120 ? 46.692 30.753 39.745 1.00 0.00 120 ASP A N 3
ATOM 5901 C CA . ASP A 1 120 ? 47.235 29.530 39.157 1.00 0.00 120 ASP A CA 3
ATOM 5902 C C . ASP A 1 120 ? 47.035 29.491 37.621 1.00 0.00 120 ASP A C 3
ATOM 5903 O O . ASP A 1 120 ? 47.959 29.089 36.915 1.00 0.00 120 ASP A O 3
ATOM 5912 N N . MET A 1 121 ? 45.920 30.012 37.073 1.00 0.00 121 MET A N 3
ATOM 5913 C CA . MET A 1 121 ? 45.575 29.885 35.641 1.00 0.00 121 MET A CA 3
ATOM 5914 C C . MET A 1 121 ? 44.545 30.904 35.100 1.00 0.00 121 MET A C 3
ATOM 5915 O O . MET A 1 121 ? 44.123 31.805 35.823 1.00 0.00 121 MET A O 3
ATOM 5929 N N . VAL A 1 122 ? 44.164 30.772 33.816 1.00 0.00 122 VAL A N 3
ATOM 5930 C CA . VAL A 1 122 ? 43.136 31.576 33.107 1.00 0.00 122 VAL A CA 3
ATOM 5931 C C . VAL A 1 122 ? 42.339 30.717 32.099 1.00 0.00 122 VAL A C 3
ATOM 5932 O O . VAL A 1 122 ? 42.803 29.639 31.735 1.00 0.00 122 VAL A O 3
ATOM 5945 N N . ALA A 1 123 ? 41.165 31.197 31.651 1.00 0.00 123 ALA A N 3
ATOM 5946 C CA . ALA A 1 123 ? 40.321 30.616 30.583 1.00 0.00 123 ALA A CA 3
ATOM 5947 C C . ALA A 1 123 ? 39.959 31.664 29.525 1.00 0.00 123 ALA A C 3
ATOM 5948 O O . ALA A 1 123 ? 40.027 32.839 29.845 1.00 0.00 123 ALA A O 3
ATOM 5955 N N . LYS A 1 124 ? 39.479 31.277 28.337 1.00 0.00 124 LYS A N 3
ATOM 5956 C CA . LYS A 1 124 ? 38.977 32.160 27.265 1.00 0.00 124 LYS A CA 3
ATOM 5957 C C . LYS A 1 124 ? 37.948 31.397 26.416 1.00 0.00 124 LYS A C 3
ATOM 5958 O O . LYS A 1 124 ? 38.259 30.336 25.909 1.00 0.00 124 LYS A O 3
ATOM 5977 N N . ARG A 1 125 ? 36.730 31.897 26.246 1.00 0.00 125 ARG A N 3
ATOM 5978 C CA . ARG A 1 125 ? 35.694 31.253 25.431 1.00 0.00 125 ARG A CA 3
ATOM 5979 C C . ARG A 1 125 ? 34.810 32.324 24.819 1.00 0.00 125 ARG A C 3
ATOM 5980 O O . ARG A 1 125 ? 34.504 33.284 25.509 1.00 0.00 125 ARG A O 3
ATOM 6001 N N . TYR A 1 126 ? 34.445 32.248 23.541 1.00 0.00 126 TYR A N 3
ATOM 6002 C CA . TYR A 1 126 ? 33.826 33.398 22.865 1.00 0.00 126 TYR A CA 3
ATOM 6003 C C . TYR A 1 126 ? 32.390 33.200 22.369 1.00 0.00 126 TYR A C 3
ATOM 6004 O O . TYR A 1 126 ? 32.000 32.176 21.805 1.00 0.00 126 TYR A O 3
ATOM 6022 N N . PHE A 1 127 ? 31.613 34.263 22.575 1.00 0.00 127 PHE A N 3
ATOM 6023 C CA . PHE A 1 127 ? 30.268 34.482 22.066 1.00 0.00 127 PHE A CA 3
ATOM 6024 C C . PHE A 1 127 ? 30.356 35.430 20.857 1.00 0.00 127 PHE A C 3
ATOM 6025 O O . PHE A 1 127 ? 31.094 36.400 20.952 1.00 0.00 127 PHE A O 3
ATOM 6042 N N . ILE A 1 128 ? 29.655 35.203 19.736 1.00 0.00 128 ILE A N 3
ATOM 6043 C CA . ILE A 1 128 ? 29.653 36.104 18.551 1.00 0.00 128 ILE A CA 3
ATOM 6044 C C . ILE A 1 128 ? 28.244 36.240 17.941 1.00 0.00 128 ILE A C 3
ATOM 6045 O O . ILE A 1 128 ? 27.403 35.365 18.140 1.00 0.00 128 ILE A O 3
ATOM 6061 N N . ARG A 1 129 ? 27.955 37.388 17.301 1.00 0.00 129 ARG A N 3
ATOM 6062 C CA . ARG A 1 129 ? 26.620 37.802 16.838 1.00 0.00 129 ARG A CA 3
ATOM 6063 C C . ARG A 1 129 ? 25.803 36.707 16.136 1.00 0.00 129 ARG A C 3
ATOM 6064 O O . ARG A 1 129 ? 26.380 35.855 15.454 1.00 0.00 129 ARG A O 3
ATOM 6085 N N . THR A 1 130 ? 24.478 36.752 16.336 1.00 0.00 130 THR A N 3
ATOM 6086 C CA . THR A 1 130 ? 23.489 35.741 15.903 1.00 0.00 130 THR A CA 3
ATOM 6087 C C . THR A 1 130 ? 23.616 35.333 14.454 1.00 0.00 130 THR A C 3
ATOM 6088 O O . THR A 1 130 ? 23.617 36.238 13.592 1.00 0.00 130 THR A O 3
ATOM 6100 N N . MET A 1 1 ? 14.270 52.180 21.368 1.00 0.00 1 MET A N 4
ATOM 6101 C CA . MET A 1 1 ? 14.546 53.291 22.342 1.00 0.00 1 MET A CA 4
ATOM 6102 C C . MET A 1 1 ? 16.019 53.760 22.511 1.00 0.00 1 MET A C 4
ATOM 6103 O O . MET A 1 1 ? 16.228 54.967 22.631 1.00 0.00 1 MET A O 4
ATOM 6119 N N . VAL A 1 2 ? 17.034 52.882 22.522 1.00 0.00 2 VAL A N 4
ATOM 6120 C CA . VAL A 1 2 ? 18.454 53.290 22.618 1.00 0.00 2 VAL A CA 4
ATOM 6121 C C . VAL A 1 2 ? 19.369 52.153 22.145 1.00 0.00 2 VAL A C 4
ATOM 6122 O O . VAL A 1 2 ? 19.193 51.023 22.589 1.00 0.00 2 VAL A O 4
ATOM 6135 N N . GLN A 1 3 ? 20.296 52.422 21.214 1.00 0.00 3 GLN A N 4
ATOM 6136 C CA . GLN A 1 3 ? 21.039 51.378 20.499 1.00 0.00 3 GLN A CA 4
ATOM 6137 C C . GLN A 1 3 ? 22.555 51.571 20.607 1.00 0.00 3 GLN A C 4
ATOM 6138 O O . GLN A 1 3 ? 23.188 52.152 19.729 1.00 0.00 3 GLN A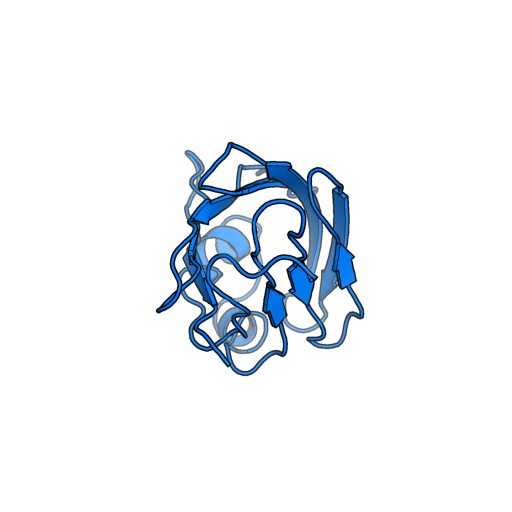 O 4
ATOM 6152 N N . LEU A 1 4 ? 23.157 51.045 21.678 1.00 0.00 4 LEU A N 4
ATOM 6153 C CA . LEU A 1 4 ? 24.616 51.011 21.821 1.00 0.00 4 LEU A CA 4
ATOM 6154 C C . LEU A 1 4 ? 25.216 49.982 20.857 1.00 0.00 4 LEU A C 4
ATOM 6155 O O . LEU A 1 4 ? 25.800 50.354 19.846 1.00 0.00 4 LEU A O 4
ATOM 6171 N N . ALA A 1 5 ? 25.066 48.690 21.161 1.00 0.00 5 ALA A N 4
ATOM 6172 C CA . ALA A 1 5 ? 25.651 47.601 20.388 1.00 0.00 5 ALA A CA 4
ATOM 6173 C C . ALA A 1 5 ? 24.568 46.797 19.652 1.00 0.00 5 ALA A C 4
ATOM 6174 O O . ALA A 1 5 ? 24.300 47.064 18.481 1.00 0.00 5 ALA A O 4
ATOM 6181 N N . GLY A 1 6 ? 23.912 45.852 20.335 1.00 0.00 6 GLY A N 4
ATOM 6182 C CA . GLY A 1 6 ? 22.884 44.961 19.781 1.00 0.00 6 GLY A CA 4
ATOM 6183 C C . GLY A 1 6 ? 22.551 43.806 20.721 1.00 0.00 6 GLY A C 4
ATOM 6184 O O . GLY A 1 6 ? 22.469 44.009 21.936 1.00 0.00 6 GLY A O 4
ATOM 6188 N N . THR A 1 7 ? 22.382 42.601 20.172 1.00 0.00 7 THR A N 4
ATOM 6189 C CA . THR A 1 7 ? 22.362 41.353 20.941 1.00 0.00 7 THR A CA 4
ATOM 6190 C C . THR A 1 7 ? 23.428 40.395 20.459 1.00 0.00 7 THR A C 4
ATOM 6191 O O . THR A 1 7 ? 23.923 40.531 19.338 1.00 0.00 7 THR A O 4
ATOM 6202 N N . TYR A 1 8 ? 23.739 39.426 21.314 1.00 0.00 8 TYR A N 4
ATOM 6203 C CA . TYR A 1 8 ? 24.628 38.300 21.079 1.00 0.00 8 TYR A CA 4
ATOM 6204 C C . TYR A 1 8 ? 23.971 36.977 21.531 1.00 0.00 8 TYR A C 4
ATOM 6205 O O . TYR A 1 8 ? 23.603 36.822 22.694 1.00 0.00 8 TYR A O 4
ATOM 6223 N N . LYS A 1 9 ? 23.801 36.020 20.605 1.00 0.00 9 LYS A N 4
ATOM 6224 C CA . LYS A 1 9 ? 23.472 34.617 20.914 1.00 0.00 9 LYS A CA 4
ATOM 6225 C C . LYS A 1 9 ? 24.765 33.804 21.147 1.00 0.00 9 LYS A C 4
ATOM 6226 O O . LYS A 1 9 ? 25.861 34.343 21.026 1.00 0.00 9 LYS A O 4
ATOM 6245 N N . LEU A 1 10 ? 24.723 32.513 21.491 1.00 0.00 10 LEU A N 4
ATOM 6246 C CA . LEU A 1 10 ? 25.974 31.754 21.663 1.00 0.00 10 LEU A CA 4
ATOM 6247 C C . LEU A 1 10 ? 26.614 31.438 20.303 1.00 0.00 10 LEU A C 4
ATOM 6248 O O . LEU A 1 10 ? 25.955 30.849 19.452 1.00 0.00 10 LEU A O 4
ATOM 6264 N N . GLU A 1 11 ? 27.902 31.758 20.158 1.00 0.00 11 GLU A N 4
ATOM 6265 C CA . GLU A 1 11 ? 28.779 31.228 19.114 1.00 0.00 11 GLU A CA 4
ATOM 6266 C C . GLU A 1 11 ? 29.636 30.073 19.654 1.00 0.00 11 GLU A C 4
ATOM 6267 O O . GLU A 1 11 ? 29.399 28.902 19.361 1.00 0.00 11 GLU A O 4
ATOM 6279 N N . LYS A 1 12 ? 30.608 30.394 20.512 1.00 0.00 12 LYS A N 4
ATOM 6280 C CA . LYS A 1 12 ? 31.585 29.448 21.039 1.00 0.00 12 LYS A CA 4
ATOM 6281 C C . LYS A 1 12 ? 31.747 29.543 22.552 1.00 0.00 12 LYS A C 4
ATOM 6282 O O . LYS A 1 12 ? 31.367 30.500 23.227 1.00 0.00 12 LYS A O 4
ATOM 6301 N N . ASN A 1 13 ? 32.429 28.546 23.091 1.00 0.00 13 ASN A N 4
ATOM 6302 C CA . ASN A 1 13 ? 32.887 28.543 24.461 1.00 0.00 13 ASN A CA 4
ATOM 6303 C C . ASN A 1 13 ? 34.278 27.890 24.486 1.00 0.00 13 ASN A C 4
ATOM 6304 O O . ASN A 1 13 ? 34.575 27.031 23.656 1.00 0.00 13 ASN A O 4
ATOM 6315 N N . GLU A 1 14 ? 35.145 28.368 25.370 1.00 0.00 14 GLU A N 4
ATOM 6316 C CA . GLU A 1 14 ? 36.517 27.922 25.554 1.00 0.00 14 GLU A CA 4
ATOM 6317 C C . GLU A 1 14 ? 36.905 28.262 26.985 1.00 0.00 14 GLU A C 4
ATOM 6318 O O . GLU A 1 14 ? 36.344 29.175 27.600 1.00 0.00 14 GLU A O 4
ATOM 6330 N N . ASN A 1 15 ? 37.886 27.543 27.515 1.00 0.00 15 ASN A N 4
ATOM 6331 C CA . ASN A 1 15 ? 38.650 27.901 28.700 1.00 0.00 15 ASN A CA 4
ATOM 6332 C C . ASN A 1 15 ? 37.791 27.974 29.996 1.00 0.00 15 ASN A C 4
ATOM 6333 O O . ASN A 1 15 ? 38.343 28.055 31.087 1.00 0.00 15 ASN A O 4
ATOM 6344 N N . PHE A 1 16 ? 36.453 27.812 29.926 1.00 0.00 16 PHE A N 4
ATOM 6345 C CA . PHE A 1 16 ? 35.562 27.491 31.053 1.00 0.00 16 PHE A CA 4
ATOM 6346 C C . PHE A 1 16 ? 36.106 26.249 31.761 1.00 0.00 16 PHE A C 4
ATOM 6347 O O . PHE A 1 16 ? 36.164 26.217 32.987 1.00 0.00 16 PHE A O 4
ATOM 6364 N N . GLU A 1 17 ? 36.601 25.303 30.968 1.00 0.00 17 GLU A N 4
ATOM 6365 C CA . GLU A 1 17 ? 37.343 24.135 31.400 1.00 0.00 17 GLU A CA 4
ATOM 6366 C C . GLU A 1 17 ? 38.497 24.440 32.367 1.00 0.00 17 GLU A C 4
ATOM 6367 O O . GLU A 1 17 ? 38.701 23.679 33.296 1.00 0.00 17 GLU A O 4
ATOM 6379 N N . GLU A 1 18 ? 39.230 25.545 32.261 1.00 0.00 18 GLU A N 4
ATOM 6380 C CA . GLU A 1 18 ? 40.391 25.736 33.134 1.00 0.00 18 GLU A CA 4
ATOM 6381 C C . GLU A 1 18 ? 40.004 26.054 34.582 1.00 0.00 18 GLU A C 4
ATOM 6382 O O . GLU A 1 18 ? 40.658 25.539 35.485 1.00 0.00 18 GLU A O 4
ATOM 6394 N N . TYR A 1 19 ? 38.935 26.824 34.859 1.00 0.00 19 TYR A N 4
ATOM 6395 C CA . TYR A 1 19 ? 38.500 26.933 36.261 1.00 0.00 19 TYR A CA 4
ATOM 6396 C C . TYR A 1 19 ? 37.796 25.663 36.755 1.00 0.00 19 TYR A C 4
ATOM 6397 O O . TYR A 1 19 ? 38.227 25.172 37.784 1.00 0.00 19 TYR A O 4
ATOM 6415 N N . LEU A 1 20 ? 36.836 25.043 36.043 1.00 0.00 20 LEU A N 4
ATOM 6416 C CA . LEU A 1 20 ? 36.247 23.730 36.421 1.00 0.00 20 LEU A CA 4
ATOM 6417 C C . LEU A 1 20 ? 37.354 22.643 36.589 1.00 0.00 20 LEU A C 4
ATOM 6418 O O . LEU A 1 20 ? 37.214 21.745 37.418 1.00 0.00 20 LEU A O 4
ATOM 6434 N N . ALA A 1 21 ? 38.489 22.717 35.880 1.00 0.00 21 ALA A N 4
ATOM 6435 C CA . ALA A 1 21 ? 39.646 21.836 36.083 1.00 0.00 21 ALA A CA 4
ATOM 6436 C C . ALA A 1 21 ? 40.436 22.224 37.341 1.00 0.00 21 ALA A C 4
ATOM 6437 O O . ALA A 1 21 ? 40.796 21.336 38.109 1.00 0.00 21 ALA A O 4
ATOM 6444 N N . ALA A 1 22 ? 40.617 23.523 37.607 1.00 0.00 22 ALA A N 4
ATOM 6445 C CA . ALA A 1 22 ? 41.121 24.056 38.877 1.00 0.00 22 ALA A CA 4
ATOM 6446 C C . ALA A 1 22 ? 40.255 23.673 40.102 1.00 0.00 22 ALA A C 4
ATOM 6447 O O . ALA A 1 22 ? 40.779 23.602 41.219 1.00 0.00 22 ALA A O 4
ATOM 6454 N N . LEU A 1 23 ? 38.951 23.405 39.923 1.00 0.00 23 LEU A N 4
ATOM 6455 C CA . LEU A 1 23 ? 38.072 22.871 40.980 1.00 0.00 23 LEU A CA 4
ATOM 6456 C C . LEU A 1 23 ? 38.163 21.342 41.068 1.00 0.00 23 LEU A C 4
ATOM 6457 O O . LEU A 1 23 ? 38.236 20.814 42.179 1.00 0.00 23 LEU A O 4
ATOM 6473 N N . GLY A 1 24 ? 38.201 20.652 39.917 1.00 0.00 24 GLY A N 4
ATOM 6474 C CA . GLY A 1 24 ? 38.466 19.210 39.842 1.00 0.00 24 GLY A CA 4
ATOM 6475 C C . GLY A 1 24 ? 37.667 18.372 38.837 1.00 0.00 24 GLY A C 4
ATOM 6476 O O . GLY A 1 24 ? 37.333 17.239 39.176 1.00 0.00 24 GLY A O 4
ATOM 6480 N N . VAL A 1 25 ? 37.395 18.844 37.614 1.00 0.00 25 VAL A N 4
ATOM 6481 C CA . VAL A 1 25 ? 36.698 18.037 36.571 1.00 0.00 25 VAL A CA 4
ATOM 6482 C C . VAL A 1 25 ? 37.633 17.548 35.433 1.00 0.00 25 VAL A C 4
ATOM 6483 O O . VAL A 1 25 ? 38.455 18.338 34.962 1.00 0.00 25 VAL A O 4
ATOM 6496 N N . PRO A 1 26 ? 37.497 16.290 34.948 1.00 0.00 26 PRO A N 4
ATOM 6497 C CA . PRO A 1 26 ? 38.274 15.707 33.840 1.00 0.00 26 PRO A CA 4
ATOM 6498 C C . PRO A 1 26 ? 38.083 16.358 32.467 1.00 0.00 26 PRO A C 4
ATOM 6499 O O . PRO A 1 26 ? 36.939 16.576 32.086 1.00 0.00 26 PRO A O 4
ATOM 6510 N N . GLN A 1 27 ? 39.166 16.564 31.695 1.00 0.00 27 GLN A N 4
ATOM 6511 C CA . GLN A 1 27 ? 39.177 17.257 30.383 1.00 0.00 27 GLN A CA 4
ATOM 6512 C C . GLN A 1 27 ? 38.109 16.779 29.382 1.00 0.00 27 GLN A C 4
ATOM 6513 O O . GLN A 1 27 ? 37.414 17.600 28.806 1.00 0.00 27 GLN A O 4
ATOM 6527 N N . ASP A 1 28 ? 37.898 15.485 29.157 1.00 0.00 28 ASP A N 4
ATOM 6528 C CA . ASP A 1 28 ? 36.888 15.059 28.174 1.00 0.00 28 ASP A CA 4
ATOM 6529 C C . ASP A 1 28 ? 35.444 15.121 28.688 1.00 0.00 28 ASP A C 4
ATOM 6530 O O . ASP A 1 28 ? 34.510 15.087 27.891 1.00 0.00 28 ASP A O 4
ATOM 6539 N N . SER A 1 29 ? 35.255 15.252 30.000 1.00 0.00 29 SER A N 4
ATOM 6540 C CA . SER A 1 29 ? 33.947 15.426 30.646 1.00 0.00 29 SER A CA 4
ATOM 6541 C C . SER A 1 29 ? 33.582 16.909 30.829 1.00 0.00 29 SER A C 4
ATOM 6542 O O . SER A 1 29 ? 32.434 17.316 30.650 1.00 0.00 29 SER A O 4
ATOM 6550 N N . ILE A 1 30 ? 34.585 17.729 31.138 1.00 0.00 30 ILE A N 4
ATOM 6551 C CA . ILE A 1 30 ? 34.513 19.174 31.354 1.00 0.00 30 ILE A CA 4
ATOM 6552 C C . ILE A 1 30 ? 34.436 19.919 30.021 1.00 0.00 30 ILE A C 4
ATOM 6553 O O . ILE A 1 30 ? 33.498 20.678 29.824 1.00 0.00 30 ILE A O 4
ATOM 6569 N N . LYS A 1 31 ? 35.324 19.651 29.056 1.00 0.00 31 LYS A N 4
ATOM 6570 C CA . LYS A 1 31 ? 35.334 20.310 27.747 1.00 0.00 31 LYS A CA 4
ATOM 6571 C C . LYS A 1 31 ? 34.048 19.963 26.985 1.00 0.00 31 LYS A C 4
ATOM 6572 O O . LYS A 1 31 ? 33.476 20.825 26.324 1.00 0.00 31 LYS A O 4
ATOM 6591 N N . LYS A 1 32 ? 33.507 18.746 27.158 1.00 0.00 32 LYS A N 4
ATOM 6592 C CA . LYS A 1 32 ? 32.206 18.374 26.586 1.00 0.00 32 LYS A CA 4
ATOM 6593 C C . LYS A 1 32 ? 30.992 18.945 27.344 1.00 0.00 32 LYS A C 4
ATOM 6594 O O . LYS A 1 32 ? 29.927 19.072 26.751 1.00 0.00 32 LYS A O 4
ATOM 6613 N N . ALA A 1 33 ? 31.131 19.329 28.620 1.00 0.00 33 ALA A N 4
ATOM 6614 C CA . ALA A 1 33 ? 30.113 20.113 29.331 1.00 0.00 33 ALA A CA 4
ATOM 6615 C C . ALA A 1 33 ? 30.151 21.588 28.935 1.00 0.00 33 ALA A C 4
ATOM 6616 O O . ALA A 1 33 ? 29.124 22.241 28.802 1.00 0.00 33 ALA A O 4
ATOM 6623 N N . ASN A 1 34 ? 31.371 22.098 28.795 1.00 0.00 34 ASN A N 4
ATOM 6624 C CA . ASN A 1 34 ? 31.668 23.473 28.448 1.00 0.00 34 ASN A CA 4
ATOM 6625 C C . ASN A 1 34 ? 31.553 23.738 26.959 1.00 0.00 34 ASN A C 4
ATOM 6626 O O . ASN A 1 34 ? 31.595 24.894 26.539 1.00 0.00 34 ASN A O 4
ATOM 6637 N N . SER A 1 35 ? 31.420 22.673 26.180 1.00 0.00 35 SER A N 4
ATOM 6638 C CA . SER A 1 35 ? 30.888 22.682 24.836 1.00 0.00 35 SER A CA 4
ATOM 6639 C C . SER A 1 35 ? 29.708 23.667 24.762 1.00 0.00 35 SER A C 4
ATOM 6640 O O . SER A 1 35 ? 28.890 23.691 25.689 1.00 0.00 35 SER A O 4
ATOM 6648 N N . PRO A 1 36 ? 29.674 24.539 23.742 1.00 0.00 36 PRO A N 4
ATOM 6649 C CA . PRO A 1 36 ? 28.701 25.611 23.645 1.00 0.00 36 PRO A CA 4
ATOM 6650 C C . PRO A 1 36 ? 27.308 25.055 23.313 1.00 0.00 36 PRO A C 4
ATOM 6651 O O . PRO A 1 36 ? 26.691 24.420 24.161 1.00 0.00 36 PRO A O 4
ATOM 6662 N N . GLY A 1 37 ? 26.741 25.346 22.140 1.00 0.00 37 GLY A N 4
ATOM 6663 C CA . GLY A 1 37 ? 25.391 24.913 21.762 1.00 0.00 37 GLY A CA 4
ATOM 6664 C C . GLY A 1 37 ? 24.253 25.647 22.489 1.00 0.00 37 GLY A C 4
ATOM 6665 O O . GLY A 1 37 ? 23.275 25.986 21.829 1.00 0.00 37 GLY A O 4
ATOM 6669 N N . VAL A 1 38 ? 24.394 25.909 23.794 1.00 0.00 38 VAL A N 4
ATOM 6670 C CA . VAL A 1 38 ? 23.465 26.650 24.678 1.00 0.00 38 VAL A CA 4
ATOM 6671 C C . VAL A 1 38 ? 22.842 27.867 23.978 1.00 0.00 38 VAL A C 4
ATOM 6672 O O . VAL A 1 38 ? 23.510 28.614 23.274 1.00 0.00 38 VAL A O 4
ATOM 6685 N N . VAL A 1 39 ? 21.564 28.130 24.221 1.00 0.00 39 VAL A N 4
ATOM 6686 C CA . VAL A 1 39 ? 20.965 29.441 23.927 1.00 0.00 39 VAL A CA 4
ATOM 6687 C C . VAL A 1 39 ? 21.410 30.449 25.000 1.00 0.00 39 VAL A C 4
ATOM 6688 O O . VAL A 1 39 ? 20.777 30.547 26.044 1.00 0.00 39 VAL A O 4
ATOM 6701 N N . TYR A 1 40 ? 22.489 31.206 24.760 1.00 0.00 40 TYR A N 4
ATOM 6702 C CA . TYR A 1 40 ? 22.921 32.333 25.609 1.00 0.00 40 TYR A CA 4
ATOM 6703 C C . TYR A 1 40 ? 22.575 33.684 24.954 1.00 0.00 40 TYR A C 4
ATOM 6704 O O . TYR A 1 40 ? 23.255 34.066 24.009 1.00 0.00 40 TYR A O 4
ATOM 6722 N N . GLU A 1 41 ? 21.526 34.393 25.398 1.00 0.00 41 GLU A N 4
ATOM 6723 C CA . GLU A 1 41 ? 21.083 35.677 24.805 1.00 0.00 41 GLU A CA 4
ATOM 6724 C C . GLU A 1 41 ? 21.537 36.825 25.705 1.00 0.00 41 GLU A C 4
ATOM 6725 O O . GLU A 1 41 ? 21.104 36.928 26.846 1.00 0.00 41 GLU A O 4
ATOM 6737 N N . ILE A 1 42 ? 22.421 37.681 25.205 1.00 0.00 42 ILE A N 4
ATOM 6738 C CA . ILE A 1 42 ? 22.885 38.903 25.874 1.00 0.00 42 ILE A CA 4
ATOM 6739 C C . ILE A 1 42 ? 22.517 40.084 24.980 1.00 0.00 42 ILE A C 4
ATOM 6740 O O . ILE A 1 42 ? 23.173 40.344 23.975 1.00 0.00 42 ILE A O 4
ATOM 6756 N N . ILE A 1 43 ? 21.482 40.825 25.363 1.00 0.00 43 ILE A N 4
ATOM 6757 C CA . ILE A 1 43 ? 21.069 42.047 24.671 1.00 0.00 43 ILE A CA 4
ATOM 6758 C C . ILE A 1 43 ? 21.750 43.226 25.381 1.00 0.00 43 ILE A C 4
ATOM 6759 O O . ILE A 1 43 ? 21.544 43.417 26.575 1.00 0.00 43 ILE A O 4
ATOM 6775 N N . VAL A 1 44 ? 22.564 44.028 24.694 1.00 0.00 44 VAL A N 4
ATOM 6776 C CA . VAL A 1 44 ? 23.236 45.191 25.306 1.00 0.00 44 VAL A CA 4
ATOM 6777 C C . VAL A 1 44 ? 23.200 46.411 24.411 1.00 0.00 44 VAL A C 4
ATOM 6778 O O . VAL A 1 44 ? 23.620 46.417 23.256 1.00 0.00 44 VAL A O 4
ATOM 6791 N N . ASN A 1 45 ? 22.637 47.462 24.986 1.00 0.00 45 ASN A N 4
ATOM 6792 C CA . ASN A 1 45 ? 22.201 48.650 24.286 1.00 0.00 45 ASN A CA 4
ATOM 6793 C C . ASN A 1 45 ? 21.885 49.759 25.302 1.00 0.00 45 ASN A C 4
ATOM 6794 O O . ASN A 1 45 ? 20.739 50.138 25.506 1.00 0.00 45 ASN A O 4
ATOM 6805 N N . GLY A 1 46 ? 22.945 50.256 25.958 1.00 0.00 46 GLY A N 4
ATOM 6806 C CA . GLY A 1 46 ? 22.974 51.488 26.764 1.00 0.00 46 GLY A CA 4
ATOM 6807 C C . GLY A 1 46 ? 22.082 51.428 28.001 1.00 0.00 46 GLY A C 4
ATOM 6808 O O . GLY A 1 46 ? 22.458 50.888 29.040 1.00 0.00 46 GLY A O 4
ATOM 6812 N N . ASN A 1 47 ? 20.882 51.983 27.862 1.00 0.00 47 ASN A N 4
ATOM 6813 C CA . ASN A 1 47 ? 19.798 51.986 28.847 1.00 0.00 47 ASN A CA 4
ATOM 6814 C C . ASN A 1 47 ? 19.003 50.656 28.854 1.00 0.00 47 ASN A C 4
ATOM 6815 O O . ASN A 1 47 ? 17.815 50.649 29.156 1.00 0.00 47 ASN A O 4
ATOM 6826 N N . LYS A 1 48 ? 19.623 49.538 28.454 1.00 0.00 48 LYS A N 4
ATOM 6827 C CA . LYS A 1 48 ? 19.015 48.202 28.381 1.00 0.00 48 LYS A CA 4
ATOM 6828 C C . LYS A 1 48 ? 20.129 47.148 28.236 1.00 0.00 48 LYS A C 4
ATOM 6829 O O . LYS A 1 48 ? 20.802 47.096 27.204 1.00 0.00 48 LYS A O 4
ATOM 6848 N N . PHE A 1 49 ? 20.353 46.350 29.282 1.00 0.00 49 PHE A N 4
ATOM 6849 C CA . PHE A 1 49 ? 21.309 45.237 29.318 1.00 0.00 49 PHE A CA 4
ATOM 6850 C C . PHE A 1 49 ? 20.582 44.024 29.961 1.00 0.00 49 PHE A C 4
ATOM 6851 O O . PHE A 1 49 ? 20.109 44.112 31.101 1.00 0.00 49 PHE A O 4
ATOM 6868 N N . THR A 1 50 ? 20.454 42.913 29.220 1.00 0.00 50 THR A N 4
ATOM 6869 C CA . THR A 1 50 ? 19.941 41.604 29.693 1.00 0.00 50 THR A CA 4
ATOM 6870 C C . THR A 1 50 ? 20.958 40.557 29.309 1.00 0.00 50 THR A C 4
ATOM 6871 O O . THR A 1 50 ? 21.494 40.624 28.210 1.00 0.00 50 THR A O 4
ATOM 6882 N N . PHE A 1 51 ? 21.163 39.553 30.151 1.00 0.00 51 PHE A N 4
ATOM 6883 C CA . PHE A 1 51 ? 21.870 38.333 29.782 1.00 0.00 51 PHE A CA 4
ATOM 6884 C C . PHE A 1 51 ? 21.083 37.116 30.281 1.00 0.00 51 PHE A C 4
ATOM 6885 O O . PHE A 1 51 ? 20.473 37.153 31.343 1.00 0.00 51 PHE A O 4
ATOM 6902 N N . LYS A 1 52 ? 21.048 36.045 29.494 1.00 0.00 52 LYS A N 4
ATOM 6903 C CA . LYS A 1 52 ? 20.311 34.829 29.822 1.00 0.00 52 LYS A CA 4
ATOM 6904 C C . LYS A 1 52 ? 20.944 33.570 29.243 1.00 0.00 52 LYS A C 4
ATOM 6905 O O . LYS A 1 52 ? 21.722 33.625 28.289 1.00 0.00 52 LYS A O 4
ATOM 6924 N N . SER A 1 53 ? 20.486 32.431 29.730 1.00 0.00 53 SER A N 4
ATOM 6925 C CA . SER A 1 53 ? 20.762 31.098 29.227 1.00 0.00 53 SER A CA 4
ATOM 6926 C C . SER A 1 53 ? 19.495 30.220 29.219 1.00 0.00 53 SER A C 4
ATOM 6927 O O . SER A 1 53 ? 18.590 30.384 30.043 1.00 0.00 53 SER A O 4
ATOM 6935 N N . SER A 1 54 ? 19.409 29.303 28.251 1.00 0.00 54 SER A N 4
ATOM 6936 C CA . SER A 1 54 ? 18.255 28.403 28.079 1.00 0.00 54 SER A CA 4
ATOM 6937 C C . SER A 1 54 ? 18.663 26.951 27.739 1.00 0.00 54 SER A C 4
ATOM 6938 O O . SER A 1 54 ? 17.952 26.245 27.016 1.00 0.00 54 SER A O 4
ATOM 6946 N N . SER A 1 55 ? 19.827 26.490 28.206 1.00 0.00 55 SER A N 4
ATOM 6947 C CA . SER A 1 55 ? 20.350 25.119 28.030 1.00 0.00 55 SER A CA 4
ATOM 6948 C C . SER A 1 55 ? 19.701 24.093 28.968 1.00 0.00 55 SER A C 4
ATOM 6949 O O . SER A 1 55 ? 20.383 23.302 29.619 1.00 0.00 55 SER A O 4
ATOM 6957 N N . GLY A 1 56 ? 18.377 24.138 29.109 1.00 0.00 56 GLY A N 4
ATOM 6958 C CA . GLY A 1 56 ? 17.633 23.283 30.039 1.00 0.00 56 GLY A CA 4
ATOM 6959 C C . GLY A 1 56 ? 17.551 23.871 31.447 1.00 0.00 56 GLY A C 4
ATOM 6960 O O . GLY A 1 56 ? 16.517 23.744 32.104 1.00 0.00 56 GLY A O 4
ATOM 6964 N N . MET A 1 57 ? 18.587 24.597 31.882 1.00 0.00 57 MET A N 4
ATOM 6965 C CA . MET A 1 57 ? 18.409 25.663 32.866 1.00 0.00 57 MET A CA 4
ATOM 6966 C C . MET A 1 57 ? 17.773 26.866 32.166 1.00 0.00 57 MET A C 4
ATOM 6967 O O . MET A 1 57 ? 18.296 27.345 31.160 1.00 0.00 57 MET A O 4
ATOM 6981 N N . ASN A 1 58 ? 16.662 27.358 32.707 1.00 0.00 58 ASN A N 4
ATOM 6982 C CA . ASN A 1 58 ? 16.117 28.669 32.374 1.00 0.00 58 ASN A CA 4
ATOM 6983 C C . ASN A 1 58 ? 16.689 29.692 33.367 1.00 0.00 58 ASN A C 4
ATOM 6984 O O . ASN A 1 58 ? 16.239 29.745 34.512 1.00 0.00 58 ASN A O 4
ATOM 6995 N N . SER A 1 59 ? 17.662 30.503 32.954 1.00 0.00 59 SER A N 4
ATOM 6996 C CA . SER A 1 59 ? 18.248 31.550 33.808 1.00 0.00 59 SER A CA 4
ATOM 6997 C C . SER A 1 59 ? 18.312 32.870 33.026 1.00 0.00 59 SER A C 4
ATOM 6998 O O . SER A 1 59 ? 18.985 32.938 32.002 1.00 0.00 59 SER A O 4
ATOM 7006 N N . THR A 1 60 ? 17.612 33.924 33.479 1.00 0.00 60 THR A N 4
ATOM 7007 C CA . THR A 1 60 ? 17.580 35.249 32.825 1.00 0.00 60 THR A CA 4
ATOM 7008 C C . THR A 1 60 ? 17.696 36.350 33.867 1.00 0.00 60 THR A C 4
ATOM 7009 O O . THR A 1 60 ? 16.968 36.357 34.861 1.00 0.00 60 THR A O 4
ATOM 7020 N N . LEU A 1 61 ? 18.619 37.273 33.610 1.00 0.00 61 LEU A N 4
ATOM 7021 C CA . LEU A 1 61 ? 19.095 38.314 34.517 1.00 0.00 61 LEU A CA 4
ATOM 7022 C C . LEU A 1 61 ? 19.294 39.630 33.744 1.00 0.00 61 LEU A C 4
ATOM 7023 O O . LEU A 1 61 ? 19.417 39.648 32.521 1.00 0.00 61 LEU A O 4
ATOM 7039 N N . ILE A 1 62 ? 19.315 40.761 34.444 1.00 0.00 62 ILE A N 4
ATOM 7040 C CA . ILE A 1 62 ? 19.468 42.107 33.851 1.00 0.00 62 ILE A CA 4
ATOM 7041 C C . ILE A 1 62 ? 20.636 42.857 34.504 1.00 0.00 62 ILE A C 4
ATOM 7042 O O . ILE A 1 62 ? 21.414 42.255 35.243 1.00 0.00 62 ILE A O 4
ATOM 7058 N N . VAL A 1 63 ? 20.808 44.139 34.189 1.00 0.00 63 VAL A N 4
ATOM 7059 C CA . VAL A 1 63 ? 21.893 44.998 34.699 1.00 0.00 63 VAL A CA 4
ATOM 7060 C C . VAL A 1 63 ? 22.035 44.917 36.224 1.00 0.00 63 VAL A C 4
ATOM 7061 O O . VAL A 1 63 ? 21.078 45.199 36.940 1.00 0.00 63 VAL A O 4
ATOM 7074 N N . ASN A 1 64 ? 23.240 44.588 36.705 1.00 0.00 64 ASN A N 4
ATOM 7075 C CA . ASN A 1 64 ? 23.590 44.546 38.132 1.00 0.00 64 ASN A CA 4
ATOM 7076 C C . ASN A 1 64 ? 22.722 43.560 38.971 1.00 0.00 64 ASN A C 4
ATOM 7077 O O . ASN A 1 64 ? 22.257 43.927 40.046 1.00 0.00 64 ASN A O 4
ATOM 7088 N N . GLU A 1 65 ? 22.501 42.322 38.496 1.00 0.00 65 GLU A N 4
ATOM 7089 C CA . GLU A 1 65 ? 21.733 41.257 39.192 1.00 0.00 65 GLU A CA 4
ATOM 7090 C C . GLU A 1 65 ? 22.480 39.918 39.307 1.00 0.00 65 GLU A C 4
ATOM 7091 O O . GLU A 1 65 ? 23.484 39.712 38.636 1.00 0.00 65 GLU A O 4
ATOM 7103 N N . GLU A 1 66 ? 21.972 38.957 40.083 1.00 0.00 66 GLU A N 4
ATOM 7104 C CA . GLU A 1 66 ? 22.597 37.647 40.325 1.00 0.00 66 GLU A CA 4
ATOM 7105 C C . GLU A 1 66 ? 21.716 36.472 39.854 1.00 0.00 66 GLU A C 4
ATOM 7106 O O . GLU A 1 66 ? 20.498 36.603 39.774 1.00 0.00 66 GLU A O 4
ATOM 7118 N N . VAL A 1 67 ? 22.308 35.299 39.591 1.00 0.00 67 VAL A N 4
ATOM 7119 C CA . VAL A 1 67 ? 21.593 34.061 39.193 1.00 0.00 67 VAL A CA 4
ATOM 7120 C C . VAL A 1 67 ? 22.381 32.795 39.543 1.00 0.00 67 VAL A C 4
ATOM 7121 O O . VAL A 1 67 ? 23.606 32.849 39.662 1.00 0.00 67 VAL A O 4
ATOM 7134 N N . GLU A 1 68 ? 21.692 31.651 39.605 1.00 0.00 68 GLU A N 4
ATOM 7135 C CA . GLU A 1 68 ? 22.285 30.309 39.595 1.00 0.00 68 GLU A CA 4
ATOM 7136 C C . GLU A 1 68 ? 22.058 29.599 38.247 1.00 0.00 68 GLU A C 4
ATOM 7137 O O . GLU A 1 68 ? 21.089 29.878 37.532 1.00 0.00 68 GLU A O 4
ATOM 7149 N N . GLU A 1 69 ? 22.962 28.678 37.900 1.00 0.00 69 GLU A N 4
ATOM 7150 C CA . GLU A 1 69 ? 22.847 27.791 36.747 1.00 0.00 69 GLU A CA 4
ATOM 7151 C C . GLU A 1 69 ? 23.722 26.540 36.912 1.00 0.00 69 GLU A C 4
ATOM 7152 O O . GLU A 1 69 ? 24.868 26.630 37.364 1.00 0.00 69 GLU A O 4
ATOM 7164 N N . VAL A 1 70 ? 23.194 25.402 36.447 1.00 0.00 70 VAL A N 4
ATOM 7165 C CA . VAL A 1 70 ? 23.895 24.119 36.307 1.00 0.00 70 VAL A CA 4
ATOM 7166 C C . VAL A 1 70 ? 24.266 23.797 34.849 1.00 0.00 70 VAL A C 4
ATOM 7167 O O . VAL A 1 70 ? 23.519 24.113 33.921 1.00 0.00 70 VAL A O 4
ATOM 7180 N N . LEU A 1 71 ? 25.417 23.143 34.657 1.00 0.00 71 LEU A N 4
ATOM 7181 C CA . LEU A 1 71 ? 25.868 22.571 33.382 1.00 0.00 71 LEU A CA 4
ATOM 7182 C C . LEU A 1 71 ? 25.450 21.096 33.209 1.00 0.00 71 LEU A C 4
ATOM 7183 O O . LEU A 1 71 ? 25.339 20.347 34.181 1.00 0.00 71 LEU A O 4
ATOM 7199 N N . GLY A 1 72 ? 25.323 20.657 31.951 1.00 0.00 72 GLY A N 4
ATOM 7200 C CA . GLY A 1 72 ? 24.744 19.366 31.555 1.00 0.00 72 GLY A CA 4
ATOM 7201 C C . GLY A 1 72 ? 25.615 18.138 31.828 1.00 0.00 72 GLY A C 4
ATOM 7202 O O . GLY A 1 72 ? 25.164 17.218 32.506 1.00 0.00 72 GLY A O 4
ATOM 7206 N N . THR A 1 73 ? 26.849 18.090 31.300 1.00 0.00 73 THR A N 4
ATOM 7207 C CA . THR A 1 73 ? 27.724 16.899 31.430 1.00 0.00 73 THR A CA 4
ATOM 7208 C C . THR A 1 73 ? 28.468 16.864 32.759 1.00 0.00 73 THR A C 4
ATOM 7209 O O . THR A 1 73 ? 28.505 15.841 33.430 1.00 0.00 73 THR A O 4
ATOM 7220 N N . VAL A 1 74 ? 29.074 17.986 33.130 1.00 0.00 74 VAL A N 4
ATOM 7221 C CA . VAL A 1 74 ? 29.859 18.167 34.365 1.00 0.00 74 VAL A CA 4
ATOM 7222 C C . VAL A 1 74 ? 28.994 18.235 35.628 1.00 0.00 74 VAL A C 4
ATOM 7223 O O . VAL A 1 74 ? 29.525 18.132 36.728 1.00 0.00 74 VAL A O 4
ATOM 7236 N N . ASN A 1 75 ? 27.681 18.457 35.490 1.00 0.00 75 ASN A N 4
ATOM 7237 C CA . ASN A 1 75 ? 26.726 18.533 36.601 1.00 0.00 75 ASN A CA 4
ATOM 7238 C C . ASN A 1 75 ? 27.010 19.676 37.613 1.00 0.00 75 ASN A C 4
ATOM 7239 O O . ASN A 1 75 ? 26.329 19.778 38.637 1.00 0.00 75 ASN A O 4
ATOM 7250 N N . MET A 1 76 ? 27.981 20.561 37.345 1.00 0.00 76 MET A N 4
ATOM 7251 C CA . MET A 1 76 ? 28.334 21.685 38.218 1.00 0.00 76 MET A CA 4
ATOM 7252 C C . MET A 1 76 ? 27.259 22.765 38.190 1.00 0.00 76 MET A C 4
ATOM 7253 O O . MET A 1 76 ? 26.899 23.229 37.117 1.00 0.00 76 MET A O 4
ATOM 7267 N N . ASN A 1 77 ? 26.829 23.183 39.377 1.00 0.00 77 ASN A N 4
ATOM 7268 C CA . ASN A 1 77 ? 25.791 24.172 39.672 1.00 0.00 77 ASN A CA 4
ATOM 7269 C C . ASN A 1 77 ? 26.420 25.347 40.426 1.00 0.00 77 ASN A C 4
ATOM 7270 O O . ASN A 1 77 ? 26.875 25.196 41.565 1.00 0.00 77 ASN A O 4
ATOM 7281 N N . ILE A 1 78 ? 26.491 26.509 39.772 1.00 0.00 78 ILE A N 4
ATOM 7282 C CA . ILE A 1 78 ? 27.250 27.675 40.253 1.00 0.00 78 ILE A CA 4
ATOM 7283 C C . ILE A 1 78 ? 26.425 28.951 40.205 1.00 0.00 78 ILE A C 4
ATOM 7284 O O . ILE A 1 78 ? 25.693 29.215 39.248 1.00 0.00 78 ILE A O 4
ATOM 7300 N N . LYS A 1 79 ? 26.594 29.787 41.225 1.00 0.00 79 LYS A N 4
ATOM 7301 C CA . LYS A 1 79 ? 26.054 31.142 41.205 1.00 0.00 79 LYS A CA 4
ATOM 7302 C C . LYS A 1 79 ? 26.972 32.112 40.455 1.00 0.00 79 LYS A C 4
ATOM 7303 O O . LYS A 1 79 ? 28.188 31.938 40.370 1.00 0.00 79 LYS A O 4
ATOM 7322 N N . SER A 1 80 ? 26.371 33.193 39.989 1.00 0.00 80 SER A N 4
ATOM 7323 C CA . SER A 1 80 ? 26.984 34.280 39.241 1.00 0.00 80 SER A CA 4
ATOM 7324 C C . SER A 1 80 ? 26.301 35.593 39.630 1.00 0.00 80 SER A C 4
ATOM 7325 O O . SER A 1 80 ? 25.082 35.708 39.497 1.00 0.00 80 SER A O 4
ATOM 7333 N N . PHE A 1 81 ? 27.072 36.576 40.098 1.00 0.00 81 PHE A N 4
ATOM 7334 C CA . PHE A 1 81 ? 26.592 37.894 40.512 1.00 0.00 81 PHE A CA 4
ATOM 7335 C C . PHE A 1 81 ? 27.070 38.961 39.535 1.00 0.00 81 PHE A C 4
ATOM 7336 O O . PHE A 1 81 ? 28.222 39.387 39.596 1.00 0.00 81 PHE A O 4
ATOM 7353 N N . THR A 1 82 ? 26.186 39.351 38.613 1.00 0.00 82 THR A N 4
ATOM 7354 C CA . THR A 1 82 ? 26.483 40.268 37.515 1.00 0.00 82 THR A CA 4
ATOM 7355 C C . THR A 1 82 ? 26.535 41.698 38.018 1.00 0.00 82 THR A C 4
ATOM 7356 O O . THR A 1 82 ? 25.708 42.124 38.815 1.00 0.00 82 THR A O 4
ATOM 7367 N N . LYS A 1 83 ? 27.478 42.456 37.477 1.00 0.00 83 LYS A N 4
ATOM 7368 C CA . LYS A 1 83 ? 27.621 43.887 37.684 1.00 0.00 83 LYS A CA 4
ATOM 7369 C C . LYS A 1 83 ? 28.157 44.590 36.430 1.00 0.00 83 LYS A C 4
ATOM 7370 O O . LYS A 1 83 ? 28.988 44.042 35.696 1.00 0.00 83 LYS A O 4
ATOM 7389 N N . LEU A 1 84 ? 27.680 45.803 36.157 1.00 0.00 84 LEU A N 4
ATOM 7390 C CA . LEU A 1 84 ? 28.097 46.598 34.999 1.00 0.00 84 LEU A CA 4
ATOM 7391 C C . LEU A 1 84 ? 29.222 47.555 35.407 1.00 0.00 84 LEU A C 4
ATOM 7392 O O . LEU A 1 84 ? 29.137 48.194 36.450 1.00 0.00 84 LEU A O 4
ATOM 7408 N N . GLU A 1 85 ? 30.273 47.648 34.594 1.00 0.00 85 GLU A N 4
ATOM 7409 C CA . GLU A 1 85 ? 31.483 48.458 34.808 1.00 0.00 85 GLU A CA 4
ATOM 7410 C C . GLU A 1 85 ? 31.632 49.489 33.659 1.00 0.00 85 GLU A C 4
ATOM 7411 O O . GLU A 1 85 ? 32.713 49.731 33.114 1.00 0.00 85 GLU A O 4
ATOM 7423 N N . GLY A 1 86 ? 30.500 50.084 33.259 1.00 0.00 86 GLY A N 4
ATOM 7424 C CA . GLY A 1 86 ? 30.371 51.073 32.190 1.00 0.00 86 GLY A CA 4
ATOM 7425 C C . GLY A 1 86 ? 30.370 50.400 30.824 1.00 0.00 86 GLY A C 4
ATOM 7426 O O . GLY A 1 86 ? 29.351 49.883 30.380 1.00 0.00 86 GLY A O 4
ATOM 7430 N N . SER A 1 87 ? 31.519 50.388 30.154 1.00 0.00 87 SER A N 4
ATOM 7431 C CA . SER A 1 87 ? 31.679 49.761 28.833 1.00 0.00 87 SER A CA 4
ATOM 7432 C C . SER A 1 87 ? 32.085 48.281 28.884 1.00 0.00 87 SER A C 4
ATOM 7433 O O . SER A 1 87 ? 32.778 47.785 27.992 1.00 0.00 87 SER A O 4
ATOM 7441 N N . LYS A 1 88 ? 31.664 47.568 29.933 1.00 0.00 88 LYS A N 4
ATOM 7442 C CA . LYS A 1 88 ? 31.947 46.145 30.145 1.00 0.00 88 LYS A CA 4
ATOM 7443 C C . LYS A 1 88 ? 31.060 45.546 31.247 1.00 0.00 88 LYS A C 4
ATOM 7444 O O . LYS A 1 88 ? 30.951 46.098 32.343 1.00 0.00 88 LYS A O 4
ATOM 7463 N N . LEU A 1 89 ? 30.396 44.422 30.977 1.00 0.00 89 LEU A N 4
ATOM 7464 C CA . LEU A 1 89 ? 29.662 43.658 31.986 1.00 0.00 89 LEU A CA 4
ATOM 7465 C C . LEU A 1 89 ? 30.661 42.755 32.709 1.00 0.00 89 LEU A C 4
ATOM 7466 O O . LEU A 1 89 ? 31.667 42.355 32.138 1.00 0.00 89 LEU A O 4
ATOM 7482 N N . VAL A 1 90 ? 30.402 42.432 33.964 1.00 0.00 90 VAL A N 4
ATOM 7483 C CA . VAL A 1 90 ? 31.204 41.522 34.784 1.00 0.00 90 VAL A CA 4
ATOM 7484 C C . VAL A 1 90 ? 30.233 40.624 35.556 1.00 0.00 90 VAL A C 4
ATOM 7485 O O . VAL A 1 90 ? 29.085 41.019 35.714 1.00 0.00 90 VAL A O 4
ATOM 7498 N N . VAL A 1 91 ? 30.636 39.432 36.010 1.00 0.00 91 VAL A N 4
ATOM 7499 C CA . VAL A 1 91 ? 29.859 38.615 36.957 1.00 0.00 91 VAL A CA 4
ATOM 7500 C C . VAL A 1 91 ? 30.789 37.829 37.889 1.00 0.00 91 VAL A C 4
ATOM 7501 O O . VAL A 1 91 ? 31.617 37.053 37.425 1.00 0.00 91 VAL A O 4
ATOM 7514 N N . ASN A 1 92 ? 30.649 37.992 39.204 1.00 0.00 92 ASN A N 4
ATOM 7515 C CA . ASN A 1 92 ? 31.390 37.198 40.185 1.00 0.00 92 ASN A CA 4
ATOM 7516 C C . ASN A 1 92 ? 30.781 35.793 40.262 1.00 0.00 92 ASN A C 4
ATOM 7517 O O . ASN A 1 92 ? 29.667 35.610 40.750 1.00 0.00 92 ASN A O 4
ATOM 7528 N N . SER A 1 93 ? 31.474 34.801 39.717 1.00 0.00 93 SER A N 4
ATOM 7529 C CA . SER A 1 93 ? 31.016 33.415 39.685 1.00 0.00 93 SER A CA 4
ATOM 7530 C C . SER A 1 93 ? 31.595 32.654 40.875 1.00 0.00 93 SER A C 4
ATOM 7531 O O . SER A 1 93 ? 32.813 32.499 40.998 1.00 0.00 93 SER A O 4
ATOM 7539 N N . GLU A 1 94 ? 30.723 32.163 41.752 1.00 0.00 94 GLU A N 4
ATOM 7540 C CA . GLU A 1 94 ? 31.141 31.397 42.916 1.00 0.00 94 GLU A CA 4
ATOM 7541 C C . GLU A 1 94 ? 31.109 29.902 42.616 1.00 0.00 94 GLU A C 4
ATOM 7542 O O . GLU A 1 94 ? 30.158 29.362 42.053 1.00 0.00 94 GLU A O 4
ATOM 7554 N N . LEU A 1 95 ? 32.192 29.251 43.020 1.00 0.00 95 LEU A N 4
ATOM 7555 C CA . LEU A 1 95 ? 32.436 27.827 42.942 1.00 0.00 95 LEU A CA 4
ATOM 7556 C C . LEU A 1 95 ? 32.369 27.278 44.381 1.00 0.00 95 LEU A C 4
ATOM 7557 O O . LEU A 1 95 ? 33.305 27.532 45.157 1.00 0.00 95 LEU A O 4
ATOM 7573 N N . PRO A 1 96 ? 31.262 26.611 44.771 1.00 0.00 96 PRO A N 4
ATOM 7574 C CA . PRO A 1 96 ? 31.042 26.167 46.147 1.00 0.00 96 PRO A CA 4
ATOM 7575 C C . PRO A 1 96 ? 32.154 25.264 46.699 1.00 0.00 96 PRO A C 4
ATOM 7576 O O . PRO A 1 96 ? 32.468 25.382 47.881 1.00 0.00 96 PRO A O 4
ATOM 7587 N N . ASP A 1 97 ? 32.825 24.477 45.840 1.00 0.00 97 ASP A N 4
ATOM 7588 C CA . ASP A 1 97 ? 34.002 23.639 46.153 1.00 0.00 97 ASP A CA 4
ATOM 7589 C C . ASP A 1 97 ? 35.153 24.384 46.862 1.00 0.00 97 ASP A C 4
ATOM 7590 O O . ASP A 1 97 ? 36.033 23.760 47.453 1.00 0.00 97 ASP A O 4
ATOM 7599 N N . GLY A 1 98 ? 35.143 25.722 46.848 1.00 0.00 98 GLY A N 4
ATOM 7600 C CA . GLY A 1 98 ? 36.007 26.584 47.669 1.00 0.00 98 GLY A CA 4
ATOM 7601 C C . GLY A 1 98 ? 36.889 27.527 46.862 1.00 0.00 98 GLY A C 4
ATOM 7602 O O . GLY A 1 98 ? 37.371 28.518 47.408 1.00 0.00 98 GLY A O 4
ATOM 7606 N N . ARG A 1 99 ? 37.048 27.251 45.567 1.00 0.00 99 ARG A N 4
ATOM 7607 C CA . ARG A 1 99 ? 37.903 27.970 44.617 1.00 0.00 99 ARG A CA 4
ATOM 7608 C C . ARG A 1 99 ? 37.080 28.905 43.713 1.00 0.00 99 ARG A C 4
ATOM 7609 O O . ARG A 1 99 ? 36.935 28.673 42.515 1.00 0.00 99 ARG A O 4
ATOM 7630 N N . LYS A 1 100 ? 36.473 29.942 44.303 1.00 0.00 100 LYS A N 4
ATOM 7631 C CA . LYS A 1 100 ? 35.639 30.918 43.576 1.00 0.00 100 LYS A CA 4
ATOM 7632 C C . LYS A 1 100 ? 36.463 31.847 42.643 1.00 0.00 100 LYS A C 4
ATOM 7633 O O . LYS A 1 100 ? 37.677 31.947 42.806 1.00 0.00 100 LYS A O 4
ATOM 7652 N N . GLY A 1 101 ? 35.809 32.555 41.706 1.00 0.00 101 GLY A N 4
ATOM 7653 C CA . GLY A 1 101 ? 36.459 33.517 40.797 1.00 0.00 101 GLY A CA 4
ATOM 7654 C C . GLY A 1 101 ? 35.522 34.604 40.252 1.00 0.00 101 GLY A C 4
ATOM 7655 O O . GLY A 1 101 ? 34.480 34.885 40.849 1.00 0.00 101 GLY A O 4
ATOM 7659 N N . THR A 1 102 ? 35.889 35.218 39.114 1.00 0.00 102 THR A N 4
ATOM 7660 C CA . THR A 1 102 ? 35.127 36.314 38.479 1.00 0.00 102 THR A CA 4
ATOM 7661 C C . THR A 1 102 ? 35.152 36.240 36.959 1.00 0.00 102 THR A C 4
ATOM 7662 O O . THR A 1 102 ? 36.185 36.427 36.326 1.00 0.00 102 THR A O 4
ATOM 7673 N N . ARG A 1 103 ? 33.980 35.984 36.374 1.00 0.00 103 ARG A N 4
ATOM 7674 C CA . ARG A 1 103 ? 33.647 36.139 34.953 1.00 0.00 103 ARG A CA 4
ATOM 7675 C C . ARG A 1 103 ? 33.621 37.641 34.597 1.00 0.00 103 ARG A C 4
ATOM 7676 O O . ARG A 1 103 ? 33.088 38.447 35.352 1.00 0.00 103 ARG A O 4
ATOM 7697 N N . THR A 1 104 ? 34.087 38.022 33.411 1.00 0.00 104 THR A N 4
ATOM 7698 C CA . THR A 1 104 ? 34.060 39.382 32.859 1.00 0.00 104 THR A CA 4
ATOM 7699 C C . THR A 1 104 ? 33.611 39.293 31.417 1.00 0.00 104 THR A C 4
ATOM 7700 O O . THR A 1 104 ? 34.152 38.487 30.680 1.00 0.00 104 THR A O 4
ATOM 7711 N N . TYR A 1 105 ? 32.580 40.021 31.016 1.00 0.00 105 TYR A N 4
ATOM 7712 C CA . TYR A 1 105 ? 31.991 39.946 29.680 1.00 0.00 105 TYR A CA 4
ATOM 7713 C C . TYR A 1 105 ? 32.107 41.307 28.965 1.00 0.00 105 TYR A C 4
ATOM 7714 O O . TYR A 1 105 ? 31.277 42.206 29.127 1.00 0.00 105 TYR A O 4
ATOM 7732 N N . GLU A 1 106 ? 33.153 41.446 28.154 1.00 0.00 106 GLU A N 4
ATOM 7733 C CA . GLU A 1 106 ? 33.487 42.673 27.432 1.00 0.00 106 GLU A CA 4
ATOM 7734 C C . GLU A 1 106 ? 33.607 42.359 25.939 1.00 0.00 106 GLU A C 4
ATOM 7735 O O . GLU A 1 106 ? 34.220 41.339 25.593 1.00 0.00 106 GLU A O 4
ATOM 7747 N N . PHE A 1 107 ? 32.974 43.197 25.096 1.00 0.00 107 PHE A N 4
ATOM 7748 C CA . PHE A 1 107 ? 32.989 43.196 23.622 1.00 0.00 107 PHE A CA 4
ATOM 7749 C C . PHE A 1 107 ? 32.043 44.269 23.015 1.00 0.00 107 PHE A C 4
ATOM 7750 O O . PHE A 1 107 ? 31.773 45.282 23.649 1.00 0.00 107 PHE A O 4
ATOM 7767 N N . CYS A 1 108 ? 31.531 44.034 21.798 1.00 0.00 108 CYS A N 4
ATOM 7768 C CA . CYS A 1 108 ? 30.569 44.832 21.018 1.00 0.00 108 CYS A CA 4
ATOM 7769 C C . CYS A 1 108 ? 29.845 43.918 20.013 1.00 0.00 108 CYS A C 4
ATOM 7770 O O . CYS A 1 108 ? 30.177 42.750 19.950 1.00 0.00 108 CYS A O 4
ATOM 7778 N N . ASP A 1 109 ? 28.960 44.448 19.160 1.00 0.00 109 ASP A N 4
ATOM 7779 C CA . ASP A 1 109 ? 28.202 43.805 18.058 1.00 0.00 109 ASP A CA 4
ATOM 7780 C C . ASP A 1 109 ? 28.719 42.457 17.524 1.00 0.00 109 ASP A C 4
ATOM 7781 O O . ASP A 1 109 ? 27.951 41.521 17.319 1.00 0.00 109 ASP A O 4
ATOM 7790 N N . LYS A 1 110 ? 30.021 42.386 17.249 1.00 0.00 110 LYS A N 4
ATOM 7791 C CA . LYS A 1 110 ? 30.752 41.223 16.756 1.00 0.00 110 LYS A CA 4
ATOM 7792 C C . LYS A 1 110 ? 30.974 40.109 17.815 1.00 0.00 110 LYS A C 4
ATOM 7793 O O . LYS A 1 110 ? 31.701 39.167 17.511 1.00 0.00 110 LYS A O 4
ATOM 7812 N N . GLY A 1 111 ? 30.400 40.181 19.027 1.00 0.00 111 GLY A N 4
ATOM 7813 C CA . GLY A 1 111 ? 30.576 39.185 20.095 1.00 0.00 111 GLY A CA 4
ATOM 7814 C C . GLY A 1 111 ? 30.349 39.648 21.536 1.00 0.00 111 GLY A C 4
ATOM 7815 O O . GLY A 1 111 ? 29.738 40.679 21.782 1.00 0.00 111 GLY A O 4
ATOM 7819 N N . PHE A 1 112 ? 30.852 38.861 22.495 1.00 0.00 112 PHE A N 4
ATOM 7820 C CA . PHE A 1 112 ? 30.689 39.053 23.941 1.00 0.00 112 PHE A CA 4
ATOM 7821 C C . PHE A 1 112 ? 31.549 38.052 24.696 1.00 0.00 112 PHE A C 4
ATOM 7822 O O . PHE A 1 112 ? 31.168 36.887 24.781 1.00 0.00 112 PHE A O 4
ATOM 7839 N N . VAL A 1 113 ? 32.712 38.466 25.203 1.00 0.00 113 VAL A N 4
ATOM 7840 C CA . VAL A 1 113 ? 33.727 37.499 25.637 1.00 0.00 113 VAL A CA 4
ATOM 7841 C C . VAL A 1 113 ? 33.720 37.385 27.156 1.00 0.00 113 VAL A C 4
ATOM 7842 O O . VAL A 1 113 ? 34.306 38.219 27.843 1.00 0.00 113 VAL A O 4
ATOM 7855 N N . LEU A 1 114 ? 33.055 36.341 27.659 1.00 0.00 114 LEU A N 4
ATOM 7856 C CA . LEU A 1 114 ? 33.027 35.949 29.064 1.00 0.00 114 LEU A CA 4
ATOM 7857 C C . LEU A 1 114 ? 34.359 35.305 29.435 1.00 0.00 114 LEU A C 4
ATOM 7858 O O . LEU A 1 114 ? 34.609 34.140 29.118 1.00 0.00 114 LEU A O 4
ATOM 7874 N N . THR A 1 115 ? 35.176 36.015 30.200 1.00 0.00 115 THR A N 4
ATOM 7875 C CA . THR A 1 115 ? 36.456 35.549 30.710 1.00 0.00 115 THR A CA 4
ATOM 7876 C C . THR A 1 115 ? 36.382 35.378 32.212 1.00 0.00 115 THR A C 4
ATOM 7877 O O . THR A 1 115 ? 36.106 36.351 32.886 1.00 0.00 115 THR A O 4
ATOM 7888 N N . MET A 1 116 ? 36.566 34.177 32.767 1.00 0.00 116 MET A N 4
ATOM 7889 C CA . MET A 1 116 ? 36.627 34.036 34.232 1.00 0.00 116 MET A CA 4
ATOM 7890 C C . MET A 1 116 ? 38.065 34.069 34.693 1.00 0.00 116 MET A C 4
ATOM 7891 O O . MET A 1 116 ? 38.748 33.081 34.508 1.00 0.00 116 MET A O 4
ATOM 7905 N N . CYS A 1 117 ? 38.519 35.150 35.306 1.00 0.00 117 CYS A N 4
ATOM 7906 C CA . CYS A 1 117 ? 39.827 35.164 35.946 1.00 0.00 117 CYS A CA 4
ATOM 7907 C C . CYS A 1 117 ? 39.734 34.663 37.397 1.00 0.00 117 CYS A C 4
ATOM 7908 O O . CYS A 1 117 ? 38.759 34.925 38.109 1.00 0.00 117 CYS A O 4
ATOM 7916 N N . ALA A 1 118 ? 40.777 33.949 37.811 1.00 0.00 118 ALA A N 4
ATOM 7917 C CA . ALA A 1 118 ? 41.118 33.607 39.184 1.00 0.00 118 ALA A CA 4
ATOM 7918 C C . ALA A 1 118 ? 42.649 33.659 39.343 1.00 0.00 118 ALA A C 4
ATOM 7919 O O . ALA A 1 118 ? 43.395 33.702 38.360 1.00 0.00 118 ALA A O 4
ATOM 7926 N N . GLY A 1 119 ? 43.136 33.615 40.584 1.00 0.00 119 GLY A N 4
ATOM 7927 C CA . GLY A 1 119 ? 44.578 33.576 40.865 1.00 0.00 119 GLY A CA 4
ATOM 7928 C C . GLY A 1 119 ? 45.220 32.211 40.607 1.00 0.00 119 GLY A C 4
ATOM 7929 O O . GLY A 1 119 ? 46.440 32.103 40.676 1.00 0.00 119 GLY A O 4
ATOM 7933 N N . ASP A 1 120 ? 44.408 31.191 40.332 1.00 0.00 120 ASP A N 4
ATOM 7934 C CA . ASP A 1 120 ? 44.832 29.800 40.140 1.00 0.00 120 ASP A CA 4
ATOM 7935 C C . ASP A 1 120 ? 44.651 29.310 38.684 1.00 0.00 120 ASP A C 4
ATOM 7936 O O . ASP A 1 120 ? 45.334 28.378 38.258 1.00 0.00 120 ASP A O 4
ATOM 7945 N N . MET A 1 121 ? 43.756 29.958 37.918 1.00 0.00 121 MET A N 4
ATOM 7946 C CA . MET A 1 121 ? 43.490 29.714 36.491 1.00 0.00 121 MET A CA 4
ATOM 7947 C C . MET A 1 121 ? 42.592 30.799 35.864 1.00 0.00 121 MET A C 4
ATOM 7948 O O . MET A 1 121 ? 42.184 31.731 36.552 1.00 0.00 121 MET A O 4
ATOM 7962 N N . VAL A 1 122 ? 42.270 30.693 34.567 1.00 0.00 122 VAL A N 4
ATOM 7963 C CA . VAL A 1 122 ? 41.409 31.655 33.839 1.00 0.00 122 VAL A CA 4
ATOM 7964 C C . VAL A 1 122 ? 40.508 30.965 32.798 1.00 0.00 122 VAL A C 4
ATOM 7965 O O . VAL A 1 122 ? 40.827 29.860 32.390 1.00 0.00 122 VAL A O 4
ATOM 7978 N N . ALA A 1 123 ? 39.433 31.621 32.336 1.00 0.00 123 ALA A N 4
ATOM 7979 C CA . ALA A 1 123 ? 38.507 31.183 31.273 1.00 0.00 123 ALA A CA 4
ATOM 7980 C C . ALA A 1 123 ? 38.264 32.270 30.221 1.00 0.00 123 ALA A C 4
ATOM 7981 O O . ALA A 1 123 ? 38.434 33.420 30.579 1.00 0.00 123 ALA A O 4
ATOM 7988 N N . LYS A 1 124 ? 37.794 31.955 29.001 1.00 0.00 124 LYS A N 4
ATOM 7989 C CA . LYS A 1 124 ? 37.483 32.873 27.873 1.00 0.00 124 LYS A CA 4
ATOM 7990 C C . LYS A 1 124 ? 36.521 32.205 26.857 1.00 0.00 124 LYS A C 4
ATOM 7991 O O . LYS A 1 124 ? 36.926 31.362 26.070 1.00 0.00 124 LYS A O 4
ATOM 8010 N N . ARG A 1 125 ? 35.239 32.573 26.867 1.00 0.00 125 ARG A N 4
ATOM 8011 C CA . ARG A 1 125 ? 34.154 32.001 26.046 1.00 0.00 125 ARG A CA 4
ATOM 8012 C C . ARG A 1 125 ? 33.358 33.131 2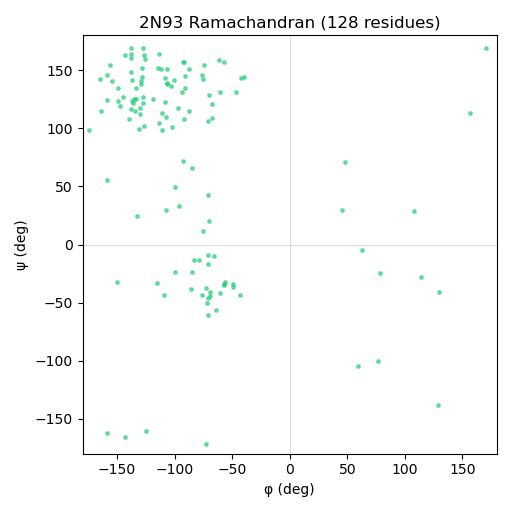5.378 1.00 0.00 125 ARG A C 4
ATOM 8013 O O . ARG A 1 125 ? 33.397 34.234 25.905 1.00 0.00 125 ARG A O 4
ATOM 8034 N N . TYR A 1 126 ? 32.652 32.916 24.257 1.00 0.00 126 TYR A N 4
ATOM 8035 C CA . TYR A 1 126 ? 32.144 34.049 23.458 1.00 0.00 126 TYR A CA 4
ATOM 8036 C C . TYR A 1 126 ? 30.829 33.865 22.680 1.00 0.00 126 TYR A C 4
ATOM 8037 O O . TYR A 1 126 ? 30.639 32.947 21.884 1.00 0.00 126 TYR A O 4
ATOM 8055 N N . PHE A 1 127 ? 29.910 34.807 22.905 1.00 0.00 127 PHE A N 4
ATOM 8056 C CA . PHE A 1 127 ? 28.553 34.833 22.356 1.00 0.00 127 PHE A CA 4
ATOM 8057 C C . PHE A 1 127 ? 28.497 35.915 21.260 1.00 0.00 127 PHE A C 4
ATOM 8058 O O . PHE A 1 127 ? 28.910 37.030 21.537 1.00 0.00 127 PHE A O 4
ATOM 8075 N N . ILE A 1 128 ? 28.047 35.621 20.029 1.00 0.00 128 ILE A N 4
ATOM 8076 C CA . ILE A 1 128 ? 27.926 36.582 18.908 1.00 0.00 128 ILE A CA 4
ATOM 8077 C C . ILE A 1 128 ? 26.475 36.614 18.384 1.00 0.00 128 ILE A C 4
ATOM 8078 O O . ILE A 1 128 ? 25.729 35.655 18.535 1.00 0.00 128 ILE A O 4
ATOM 8094 N N . ARG A 1 129 ? 26.065 37.757 17.824 1.00 0.00 129 ARG A N 4
ATOM 8095 C CA . ARG A 1 129 ? 24.703 38.119 17.405 1.00 0.00 129 ARG A CA 4
ATOM 8096 C C . ARG A 1 129 ? 23.802 37.032 16.806 1.00 0.00 129 ARG A C 4
ATOM 8097 O O . ARG A 1 129 ? 24.247 36.155 16.063 1.00 0.00 129 ARG A O 4
ATOM 8118 N N . THR A 1 130 ? 22.510 37.184 17.152 1.00 0.00 130 THR A N 4
ATOM 8119 C CA . THR A 1 130 ? 21.345 36.488 16.571 1.00 0.00 130 THR A CA 4
ATOM 8120 C C . THR A 1 130 ? 21.371 36.567 15.067 1.00 0.00 130 THR A C 4
ATOM 8121 O O . THR A 1 130 ? 21.011 35.557 14.459 1.00 0.00 130 THR A O 4
ATOM 8133 N N . MET A 1 1 ? 14.798 48.430 22.101 1.00 0.00 1 MET A N 5
ATOM 8134 C CA . MET A 1 1 ? 14.860 49.865 22.532 1.00 0.00 1 MET A CA 5
ATOM 8135 C C . MET A 1 1 ? 16.201 50.515 22.106 1.00 0.00 1 MET A C 5
ATOM 8136 O O . MET A 1 1 ? 16.380 50.731 20.911 1.00 0.00 1 MET A O 5
ATOM 8152 N N . VAL A 1 2 ? 17.179 50.697 22.997 1.00 0.00 2 VAL A N 5
ATOM 8153 C CA . VAL A 1 2 ? 18.557 51.074 22.612 1.00 0.00 2 VAL A CA 5
ATOM 8154 C C . VAL A 1 2 ? 19.216 50.001 21.720 1.00 0.00 2 VAL A C 5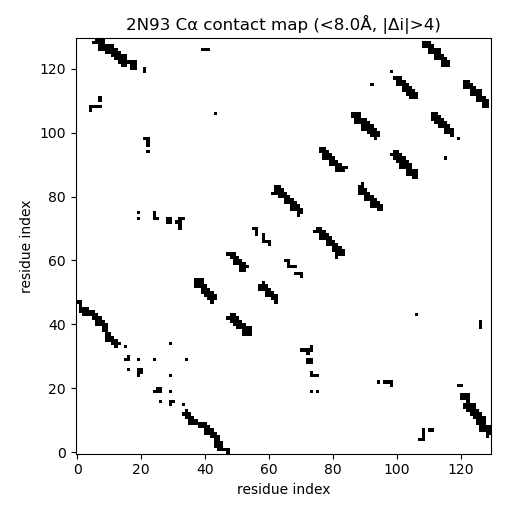
ATOM 8155 O O . VAL A 1 2 ? 18.882 48.821 21.833 1.00 0.00 2 VAL A O 5
ATOM 8168 N N . GLN A 1 3 ? 20.182 50.405 20.879 1.00 0.00 3 GLN A N 5
ATOM 8169 C CA . GLN A 1 3 ? 21.121 49.526 20.174 1.00 0.00 3 GLN A CA 5
ATOM 8170 C C . GLN A 1 3 ? 22.575 50.052 20.309 1.00 0.00 3 GLN A C 5
ATOM 8171 O O . GLN A 1 3 ? 22.899 51.091 19.730 1.00 0.00 3 GLN A O 5
ATOM 8185 N N . LEU A 1 4 ? 23.457 49.339 21.035 1.00 0.00 4 LEU A N 5
ATOM 8186 C CA . LEU A 1 4 ? 24.904 49.647 21.167 1.00 0.00 4 LEU A CA 5
ATOM 8187 C C . LEU A 1 4 ? 25.727 48.764 20.227 1.00 0.00 4 LEU A C 5
ATOM 8188 O O . LEU A 1 4 ? 26.580 49.267 19.501 1.00 0.00 4 LEU A O 5
ATOM 8204 N N . ALA A 1 5 ? 25.456 47.458 20.219 1.00 0.00 5 ALA A N 5
ATOM 8205 C CA . ALA A 1 5 ? 26.260 46.473 19.491 1.00 0.00 5 ALA A CA 5
ATOM 8206 C C . ALA A 1 5 ? 25.456 45.279 18.958 1.00 0.00 5 ALA A C 5
ATOM 8207 O O . ALA A 1 5 ? 25.872 44.654 17.982 1.00 0.00 5 ALA A O 5
ATOM 8214 N N . GLY A 1 6 ? 24.331 44.937 19.596 1.00 0.00 6 GLY A N 5
ATOM 8215 C CA . GLY A 1 6 ? 23.495 43.803 19.211 1.00 0.00 6 GLY A CA 5
ATOM 8216 C C . GLY A 1 6 ? 23.439 42.715 20.278 1.00 0.00 6 GLY A C 5
ATOM 8217 O O . GLY A 1 6 ? 23.392 42.985 21.485 1.00 0.00 6 GLY A O 5
ATOM 8221 N N . THR A 1 7 ? 23.422 41.478 19.783 1.00 0.00 7 THR A N 5
ATOM 8222 C CA . THR A 1 7 ? 23.165 40.241 20.521 1.00 0.00 7 THR A CA 5
ATOM 8223 C C . THR A 1 7 ? 24.220 39.219 20.169 1.00 0.00 7 THR A C 5
ATOM 8224 O O . THR A 1 7 ? 24.630 39.175 19.012 1.00 0.00 7 THR A O 5
ATOM 8235 N N . TYR A 1 8 ? 24.607 38.380 21.127 1.00 0.00 8 TYR A N 5
ATOM 8236 C CA . TYR A 1 8 ? 25.613 37.324 20.988 1.00 0.00 8 TYR A CA 5
ATOM 8237 C C . TYR A 1 8 ? 25.096 35.981 21.527 1.00 0.00 8 TYR A C 5
ATOM 8238 O O . TYR A 1 8 ? 24.660 35.941 22.666 1.00 0.00 8 TYR A O 5
ATOM 8256 N N . LYS A 1 9 ? 25.143 34.892 20.749 1.00 0.00 9 LYS A N 5
ATOM 8257 C CA . LYS A 1 9 ? 24.973 33.497 21.226 1.00 0.00 9 LYS A CA 5
ATOM 8258 C C . LYS A 1 9 ? 26.360 32.851 21.505 1.00 0.00 9 LYS A C 5
ATOM 8259 O O . LYS A 1 9 ? 27.372 33.524 21.346 1.00 0.00 9 LYS A O 5
ATOM 8278 N N . LEU A 1 10 ? 26.492 31.570 21.893 1.00 0.00 10 LEU A N 5
ATOM 8279 C CA . LEU A 1 10 ? 27.828 30.940 22.023 1.00 0.00 10 LEU A CA 5
ATOM 8280 C C . LEU A 1 10 ? 28.287 30.255 20.720 1.00 0.00 10 LEU A C 5
ATOM 8281 O O . LEU A 1 10 ? 27.657 29.297 20.272 1.00 0.00 10 LEU A O 5
ATOM 8297 N N . GLU A 1 11 ? 29.447 30.688 20.200 1.00 0.00 11 GLU A N 5
ATOM 8298 C CA . GLU A 1 11 ? 30.197 30.007 19.134 1.00 0.00 11 GLU A CA 5
ATOM 8299 C C . GLU A 1 11 ? 31.477 29.317 19.638 1.00 0.00 11 GLU A C 5
ATOM 8300 O O . GLU A 1 11 ? 31.703 28.167 19.286 1.00 0.00 11 GLU A O 5
ATOM 8312 N N . LYS A 1 12 ? 32.286 29.940 20.512 1.00 0.00 12 LYS A N 5
ATOM 8313 C CA . LYS A 1 12 ? 33.548 29.350 20.987 1.00 0.00 12 LYS A CA 5
ATOM 8314 C C . LYS A 1 12 ? 33.739 29.395 22.506 1.00 0.00 12 LYS A C 5
ATOM 8315 O O . LYS A 1 12 ? 33.346 30.336 23.193 1.00 0.00 12 LYS A O 5
ATOM 8334 N N . ASN A 1 13 ? 34.436 28.402 23.051 1.00 0.00 13 ASN A N 5
ATOM 8335 C CA . ASN A 1 13 ? 34.796 28.369 24.463 1.00 0.00 13 ASN A CA 5
ATOM 8336 C C . ASN A 1 13 ? 36.249 27.842 24.605 1.00 0.00 13 ASN A C 5
ATOM 8337 O O . ASN A 1 13 ? 36.634 26.923 23.882 1.00 0.00 13 ASN A O 5
ATOM 8348 N N . GLU A 1 14 ? 37.102 28.424 25.454 1.00 0.00 14 GLU A N 5
ATOM 8349 C CA . GLU A 1 14 ? 38.476 27.947 25.692 1.00 0.00 14 GLU A CA 5
ATOM 8350 C C . GLU A 1 14 ? 38.781 27.994 27.192 1.00 0.00 14 GLU A C 5
ATOM 8351 O O . GLU A 1 14 ? 38.244 28.838 27.907 1.00 0.00 14 GLU A O 5
ATOM 8363 N N . ASN A 1 15 ? 39.626 27.102 27.714 1.00 0.00 15 ASN A N 5
ATOM 8364 C CA . ASN A 1 15 ? 40.137 27.203 29.088 1.00 0.00 15 ASN A CA 5
ATOM 8365 C C . ASN A 1 15 ? 39.053 27.070 30.189 1.00 0.00 15 ASN A C 5
ATOM 8366 O O . ASN A 1 15 ? 39.363 27.091 31.378 1.00 0.00 15 ASN A O 5
ATOM 8377 N N . PHE A 1 16 ? 37.785 26.853 29.807 1.00 0.00 16 PHE A N 5
ATOM 8378 C CA . PHE A 1 16 ? 36.770 26.161 30.603 1.00 0.00 16 PHE A CA 5
ATOM 8379 C C . PHE A 1 16 ? 37.353 24.899 31.218 1.00 0.00 16 PHE A C 5
ATOM 8380 O O . PHE A 1 16 ? 37.074 24.618 32.380 1.00 0.00 16 PHE A O 5
ATOM 8397 N N . GLU A 1 17 ? 38.189 24.193 30.447 1.00 0.00 17 GLU A N 5
ATOM 8398 C CA . GLU A 1 17 ? 38.914 23.036 30.915 1.00 0.00 17 GLU A CA 5
ATOM 8399 C C . GLU A 1 17 ? 39.811 23.402 32.088 1.00 0.00 17 GLU A C 5
ATOM 8400 O O . GLU A 1 17 ? 39.679 22.790 33.129 1.00 0.00 17 GLU A O 5
ATOM 8412 N N . GLU A 1 18 ? 40.596 24.468 32.003 1.00 0.00 18 GLU A N 5
ATOM 8413 C CA . GLU A 1 18 ? 41.529 24.900 33.042 1.00 0.00 18 GLU A CA 5
ATOM 8414 C C . GLU A 1 18 ? 40.892 25.244 34.400 1.00 0.00 18 GLU A C 5
ATOM 8415 O O . GLU A 1 18 ? 41.417 24.829 35.431 1.00 0.00 18 GLU A O 5
ATOM 8427 N N . TYR A 1 19 ? 39.783 26.003 34.466 1.00 0.00 19 TYR A N 5
ATOM 8428 C CA . TYR A 1 19 ? 39.126 26.194 35.769 1.00 0.00 19 TYR A CA 5
ATOM 8429 C C . TYR A 1 19 ? 38.383 24.945 36.203 1.00 0.00 19 TYR A C 5
ATOM 8430 O O . TYR A 1 19 ? 38.693 24.468 37.280 1.00 0.00 19 TYR A O 5
ATOM 8448 N N . LEU A 1 20 ? 37.489 24.353 35.403 1.00 0.00 20 LEU A N 5
ATOM 8449 C CA . LEU A 1 20 ? 36.804 23.110 35.791 1.00 0.00 20 LEU A CA 5
ATOM 8450 C C . LEU A 1 20 ? 37.804 21.991 36.197 1.00 0.00 20 LEU A C 5
ATOM 8451 O O . LEU A 1 20 ? 37.512 21.196 37.090 1.00 0.00 20 LEU A O 5
ATOM 8467 N N . ALA A 1 21 ? 39.007 21.951 35.615 1.00 0.00 21 ALA A N 5
ATOM 8468 C CA . ALA A 1 21 ? 40.099 21.046 35.982 1.00 0.00 21 ALA A CA 5
ATOM 8469 C C . ALA A 1 21 ? 40.803 21.472 37.265 1.00 0.00 21 ALA A C 5
ATOM 8470 O O . ALA A 1 21 ? 41.042 20.603 38.099 1.00 0.00 21 ALA A O 5
ATOM 8477 N N . ALA A 1 22 ? 41.054 22.774 37.465 1.00 0.00 22 ALA A N 5
ATOM 8478 C CA . ALA A 1 22 ? 41.430 23.326 38.766 1.00 0.00 22 ALA A CA 5
ATOM 8479 C C . ALA A 1 22 ? 40.441 22.914 39.869 1.00 0.00 22 ALA A C 5
ATOM 8480 O O . ALA A 1 22 ? 40.869 22.722 41.001 1.00 0.00 22 ALA A O 5
ATOM 8487 N N . LEU A 1 23 ? 39.154 22.715 39.563 1.00 0.00 23 LEU A N 5
ATOM 8488 C CA . LEU A 1 23 ? 38.164 22.162 40.503 1.00 0.00 23 LEU A CA 5
ATOM 8489 C C . LEU A 1 23 ? 38.373 20.650 40.668 1.00 0.00 23 LEU A C 5
ATOM 8490 O O . LEU A 1 23 ? 38.534 20.168 41.789 1.00 0.00 23 LEU A O 5
ATOM 8506 N N . GLY A 1 24 ? 38.500 19.937 39.546 1.00 0.00 24 GLY A N 5
ATOM 8507 C CA . GLY A 1 24 ? 38.828 18.505 39.488 1.00 0.00 24 GLY A CA 5
ATOM 8508 C C . GLY A 1 24 ? 38.164 17.725 38.357 1.00 0.00 24 GLY A C 5
ATOM 8509 O O . GLY A 1 24 ? 38.338 16.514 38.274 1.00 0.00 24 GLY A O 5
ATOM 8513 N N . VAL A 1 25 ? 37.404 18.388 37.488 1.00 0.00 25 VAL A N 5
ATOM 8514 C CA . VAL A 1 25 ? 36.584 17.747 36.449 1.00 0.00 25 VAL A CA 5
ATOM 8515 C C . VAL A 1 25 ? 37.473 17.138 35.336 1.00 0.00 25 VAL A C 5
ATOM 8516 O O . VAL A 1 25 ? 38.457 17.782 34.968 1.00 0.00 25 VAL A O 5
ATOM 8529 N N . PRO A 1 26 ? 37.153 15.950 34.775 1.00 0.00 26 PRO A N 5
ATOM 8530 C CA . PRO A 1 26 ? 37.905 15.307 33.686 1.00 0.00 26 PRO A CA 5
ATOM 8531 C C . PRO A 1 26 ? 37.729 16.001 32.329 1.00 0.00 26 PRO A C 5
ATOM 8532 O O . PRO A 1 26 ? 36.607 16.370 32.012 1.00 0.00 26 PRO A O 5
ATOM 8543 N N . GLN A 1 27 ? 38.786 16.129 31.509 1.00 0.00 27 GLN A N 5
ATOM 8544 C CA . GLN A 1 27 ? 38.807 16.946 30.277 1.00 0.00 27 GLN A CA 5
ATOM 8545 C C . GLN A 1 27 ? 37.780 16.532 29.216 1.00 0.00 27 GLN A C 5
ATOM 8546 O O . GLN A 1 27 ? 36.988 17.373 28.830 1.00 0.00 27 GLN A O 5
ATOM 8560 N N . ASP A 1 28 ? 37.707 15.290 28.732 1.00 0.00 28 ASP A N 5
ATOM 8561 C CA . ASP A 1 28 ? 36.677 14.931 27.734 1.00 0.00 28 ASP A CA 5
ATOM 8562 C C . ASP A 1 28 ? 35.251 15.157 28.263 1.00 0.00 28 ASP A C 5
ATOM 8563 O O . ASP A 1 28 ? 34.352 15.521 27.509 1.00 0.00 28 ASP A O 5
ATOM 8572 N N . SER A 1 29 ? 35.058 15.032 29.576 1.00 0.00 29 SER A N 5
ATOM 8573 C CA . SER A 1 29 ? 33.819 15.395 30.271 1.00 0.00 29 SER A CA 5
ATOM 8574 C C . SER A 1 29 ? 33.636 16.907 30.496 1.00 0.00 29 SER A C 5
ATOM 8575 O O . SER A 1 29 ? 32.525 17.356 30.762 1.00 0.00 29 SER A O 5
ATOM 8583 N N . ILE A 1 30 ? 34.703 17.693 30.343 1.00 0.00 30 ILE A N 5
ATOM 8584 C CA . ILE A 1 30 ? 34.804 19.154 30.483 1.00 0.00 30 ILE A CA 5
ATOM 8585 C C . ILE A 1 30 ? 34.552 19.835 29.137 1.00 0.00 30 ILE A C 5
ATOM 8586 O O . ILE A 1 30 ? 33.819 20.820 29.072 1.00 0.00 30 ILE A O 5
ATOM 8602 N N . LYS A 1 31 ? 35.109 19.295 28.049 1.00 0.00 31 LYS A N 5
ATOM 8603 C CA . LYS A 1 31 ? 34.962 19.849 26.707 1.00 0.00 31 LYS A CA 5
ATOM 8604 C C . LYS A 1 31 ? 33.667 19.372 26.048 1.00 0.00 31 LYS A C 5
ATOM 8605 O O . LYS A 1 31 ? 33.147 20.094 25.213 1.00 0.00 31 LYS A O 5
ATOM 8624 N N . LYS A 1 32 ? 33.068 18.256 26.498 1.00 0.00 32 LYS A N 5
ATOM 8625 C CA . LYS A 1 32 ? 31.649 17.940 26.237 1.00 0.00 32 LYS A CA 5
ATOM 8626 C C . LYS A 1 32 ? 30.685 18.533 27.299 1.00 0.00 32 LYS A C 5
ATOM 8627 O O . LYS A 1 32 ? 29.479 18.286 27.255 1.00 0.00 32 LYS A O 5
ATOM 8646 N N . ALA A 1 33 ? 31.190 19.282 28.291 1.00 0.00 33 ALA A N 5
ATOM 8647 C CA . ALA A 1 33 ? 30.379 20.054 29.242 1.00 0.00 33 ALA A CA 5
ATOM 8648 C C . ALA A 1 33 ? 30.254 21.516 28.823 1.00 0.00 33 ALA A C 5
ATOM 8649 O O . ALA A 1 33 ? 29.147 22.002 28.642 1.00 0.00 33 ALA A O 5
ATOM 8656 N N . ASN A 1 34 ? 31.384 22.209 28.682 1.00 0.00 34 ASN A N 5
ATOM 8657 C CA . ASN A 1 34 ? 31.480 23.551 28.108 1.00 0.00 34 ASN A CA 5
ATOM 8658 C C . ASN A 1 34 ? 31.688 23.501 26.578 1.00 0.00 34 ASN A C 5
ATOM 8659 O O . ASN A 1 34 ? 32.144 24.478 25.984 1.00 0.00 34 ASN A O 5
ATOM 8670 N N . SER A 1 35 ? 31.320 22.398 25.925 1.00 0.00 35 SER A N 5
ATOM 8671 C CA . SER A 1 35 ? 31.199 22.298 24.466 1.00 0.00 35 SER A CA 5
ATOM 8672 C C . SER A 1 35 ? 30.335 23.447 23.941 1.00 0.00 35 SER A C 5
ATOM 8673 O O . SER A 1 35 ? 29.278 23.689 24.531 1.00 0.00 35 SER A O 5
ATOM 8681 N N . PRO A 1 36 ? 30.729 24.140 22.858 1.00 0.00 36 PRO A N 5
ATOM 8682 C CA . PRO A 1 36 ? 29.974 25.252 22.312 1.00 0.00 36 PRO A CA 5
ATOM 8683 C C . PRO A 1 36 ? 28.764 24.739 21.526 1.00 0.00 36 PRO A C 5
ATOM 8684 O O . PRO A 1 36 ? 28.490 23.540 21.495 1.00 0.00 36 PRO A O 5
ATOM 8695 N N . GLY A 1 37 ? 27.986 25.644 20.923 1.00 0.00 37 GLY A N 5
ATOM 8696 C CA . GLY A 1 37 ? 26.652 25.305 20.397 1.00 0.00 37 GLY A CA 5
ATOM 8697 C C . GLY A 1 37 ? 25.596 25.177 21.488 1.00 0.00 37 GLY A C 5
ATOM 8698 O O . GLY A 1 37 ? 24.458 24.818 21.211 1.00 0.00 37 GLY A O 5
ATOM 8702 N N . VAL A 1 38 ? 25.987 25.534 22.710 1.00 0.00 38 VAL A N 5
ATOM 8703 C CA . VAL A 1 38 ? 25.099 26.089 23.728 1.00 0.00 38 VAL A CA 5
ATOM 8704 C C . VAL A 1 38 ? 24.513 27.401 23.219 1.00 0.00 38 VAL A C 5
ATOM 8705 O O . VAL A 1 38 ? 25.162 28.165 22.502 1.00 0.00 38 VAL A O 5
ATOM 8718 N N . VAL A 1 39 ? 23.318 27.696 23.689 1.00 0.00 39 VAL A N 5
ATOM 8719 C CA . VAL A 1 39 ? 22.692 29.006 23.629 1.00 0.00 39 VAL A CA 5
ATOM 8720 C C . VAL A 1 39 ? 23.086 29.784 24.880 1.00 0.00 39 VAL A C 5
ATOM 8721 O O . VAL A 1 39 ? 22.618 29.514 25.985 1.00 0.00 39 VAL A O 5
ATOM 8734 N N . TYR A 1 40 ? 23.947 30.776 24.683 1.00 0.00 40 TYR A N 5
ATOM 8735 C CA . TYR A 1 40 ? 24.250 31.794 25.680 1.00 0.00 40 TYR A CA 5
ATOM 8736 C C . TYR A 1 40 ? 23.955 33.178 25.094 1.00 0.00 40 TYR A C 5
ATOM 8737 O O . TYR A 1 40 ? 24.825 33.735 24.431 1.00 0.00 40 TYR A O 5
ATOM 8755 N N . GLU A 1 41 ? 22.730 33.689 25.253 1.00 0.00 41 GLU A N 5
ATOM 8756 C CA . GLU A 1 41 ? 22.293 34.914 24.576 1.00 0.00 41 GLU A CA 5
ATOM 8757 C C . GLU A 1 41 ? 22.630 36.140 25.432 1.00 0.00 41 GLU A C 5
ATOM 8758 O O . GLU A 1 41 ? 22.047 36.331 26.496 1.00 0.00 41 GLU A O 5
ATOM 8770 N N . ILE A 1 42 ? 23.563 36.982 24.990 1.00 0.00 42 ILE A N 5
ATOM 8771 C CA . ILE A 1 42 ? 23.839 38.274 25.624 1.00 0.00 42 ILE A CA 5
ATOM 8772 C C . ILE A 1 42 ? 23.407 39.393 24.695 1.00 0.00 42 ILE A C 5
ATOM 8773 O O . ILE A 1 42 ? 23.932 39.525 23.596 1.00 0.00 42 ILE A O 5
ATOM 8789 N N . ILE A 1 43 ? 22.478 40.224 25.135 1.00 0.00 43 ILE A N 5
ATOM 8790 C CA . ILE A 1 43 ? 21.966 41.358 24.369 1.00 0.00 43 ILE A CA 5
ATOM 8791 C C . ILE A 1 43 ? 22.519 42.631 25.020 1.00 0.00 43 ILE A C 5
ATOM 8792 O O . ILE A 1 43 ? 22.058 43.001 26.100 1.00 0.00 43 ILE A O 5
ATOM 8808 N N . VAL A 1 44 ? 23.544 43.264 24.425 1.00 0.00 44 VAL A N 5
ATOM 8809 C CA . VAL A 1 44 ? 24.129 44.503 24.979 1.00 0.00 44 VAL A CA 5
ATOM 8810 C C . VAL A 1 44 ? 23.920 45.713 24.094 1.00 0.00 44 VAL A C 5
ATOM 8811 O O . VAL A 1 44 ? 24.384 45.817 22.958 1.00 0.00 44 VAL A O 5
ATOM 8824 N N . ASN A 1 45 ? 23.211 46.654 24.702 1.00 0.00 45 ASN A N 5
ATOM 8825 C CA . ASN A 1 45 ? 22.665 47.849 24.110 1.00 0.00 45 ASN A CA 5
ATOM 8826 C C . ASN A 1 45 ? 22.526 48.953 25.170 1.00 0.00 45 ASN A C 5
ATOM 8827 O O . ASN A 1 45 ? 21.438 49.467 25.397 1.00 0.00 45 ASN A O 5
ATOM 8838 N N . GLY A 1 46 ? 23.624 49.301 25.848 1.00 0.00 46 GLY A N 5
ATOM 8839 C CA . GLY A 1 46 ? 23.721 50.481 26.716 1.00 0.00 46 GLY A CA 5
ATOM 8840 C C . GLY A 1 46 ? 22.719 50.471 27.872 1.00 0.00 46 GLY A C 5
ATOM 8841 O O . GLY A 1 46 ? 22.903 49.793 28.874 1.00 0.00 46 GLY A O 5
ATOM 8845 N N . ASN A 1 47 ? 21.614 51.199 27.729 1.00 0.00 47 ASN A N 5
ATOM 8846 C CA . ASN A 1 47 ? 20.471 51.123 28.650 1.00 0.00 47 ASN A CA 5
ATOM 8847 C C . ASN A 1 47 ? 19.582 49.881 28.358 1.00 0.00 47 ASN A C 5
ATOM 8848 O O . ASN A 1 47 ? 18.360 49.975 28.241 1.00 0.00 47 ASN A O 5
ATOM 8859 N N . LYS A 1 48 ? 20.220 48.717 28.182 1.00 0.00 48 LYS A N 5
ATOM 8860 C CA . LYS A 1 48 ? 19.635 47.421 27.809 1.00 0.00 48 LYS A CA 5
ATOM 8861 C C . LYS A 1 48 ? 20.760 46.374 27.810 1.00 0.00 48 LYS A C 5
ATOM 8862 O O . LYS A 1 48 ? 21.498 46.255 26.838 1.00 0.00 48 LYS A O 5
ATOM 8881 N N . PHE A 1 49 ? 20.904 45.630 28.901 1.00 0.00 49 PHE A N 5
ATOM 8882 C CA . PHE A 1 49 ? 21.922 44.594 29.063 1.00 0.00 49 PHE A CA 5
ATOM 8883 C C . PHE A 1 49 ? 21.256 43.380 29.750 1.00 0.00 49 PHE A C 5
ATOM 8884 O O . PHE A 1 49 ? 20.795 43.505 30.890 1.00 0.00 49 PHE A O 5
ATOM 8901 N N . THR A 1 50 ? 21.174 42.240 29.049 1.00 0.00 50 THR A N 5
ATOM 8902 C CA . THR A 1 50 ? 20.691 40.941 29.570 1.00 0.00 50 THR A CA 5
ATOM 8903 C C . THR A 1 50 ? 21.635 39.864 29.066 1.00 0.00 50 THR A C 5
ATOM 8904 O O . THR A 1 50 ? 21.961 39.869 27.882 1.00 0.00 50 THR A O 5
ATOM 8915 N N . PHE A 1 51 ? 22.008 38.909 29.915 1.00 0.00 51 PHE A N 5
ATOM 8916 C CA . PHE A 1 51 ? 22.758 37.717 29.524 1.00 0.00 51 PHE A CA 5
ATOM 8917 C C . PHE A 1 51 ? 22.069 36.452 30.046 1.00 0.00 51 PHE A C 5
ATOM 8918 O O . PHE A 1 51 ? 21.713 36.373 31.214 1.00 0.00 51 PHE A O 5
ATOM 8935 N N . LYS A 1 52 ? 21.906 35.434 29.201 1.00 0.00 52 LYS A N 5
ATOM 8936 C CA . LYS A 1 52 ? 21.320 34.147 29.580 1.00 0.00 52 LYS A CA 5
ATOM 8937 C C . LYS A 1 52 ? 22.113 32.928 29.116 1.00 0.00 52 LYS A C 5
ATOM 8938 O O . LYS A 1 52 ? 22.913 33.002 28.189 1.00 0.00 52 LYS A O 5
ATOM 8957 N N . SER A 1 53 ? 21.845 31.788 29.734 1.00 0.00 53 SER A N 5
ATOM 8958 C CA . SER A 1 53 ? 22.374 30.466 29.430 1.00 0.00 53 SER A CA 5
ATOM 8959 C C . SER A 1 53 ? 21.204 29.469 29.309 1.00 0.00 53 SER A C 5
ATOM 8960 O O . SER A 1 53 ? 20.232 29.554 30.060 1.00 0.00 53 SER A O 5
ATOM 8968 N N . SER A 1 54 ? 21.228 28.580 28.311 1.00 0.00 54 SER A N 5
ATOM 8969 C CA . SER A 1 54 ? 20.173 27.576 28.056 1.00 0.00 54 SER A CA 5
ATOM 8970 C C . SER A 1 54 ? 20.778 26.169 27.867 1.00 0.00 54 SER A C 5
ATOM 8971 O O . SER A 1 54 ? 20.243 25.333 27.134 1.00 0.00 54 SER A O 5
ATOM 8979 N N . SER A 1 55 ? 21.914 25.886 28.513 1.00 0.00 55 SER A N 5
ATOM 8980 C CA . SER A 1 55 ? 22.678 24.630 28.392 1.00 0.00 55 SER A CA 5
ATOM 8981 C C . SER A 1 55 ? 22.018 23.429 29.095 1.00 0.00 55 SER A C 5
ATOM 8982 O O . SER A 1 55 ? 22.601 22.346 29.175 1.00 0.00 55 SER A O 5
ATOM 8990 N N . GLY A 1 56 ? 20.782 23.630 29.569 1.00 0.00 56 GLY A N 5
ATOM 8991 C CA . GLY A 1 56 ? 19.934 22.731 30.357 1.00 0.00 56 GLY A CA 5
ATOM 8992 C C . GLY A 1 56 ? 19.448 23.404 31.639 1.00 0.00 56 GLY A C 5
ATOM 8993 O O . GLY A 1 56 ? 18.309 23.201 32.065 1.00 0.00 56 GLY A O 5
ATOM 8997 N N . MET A 1 57 ? 20.265 24.304 32.191 1.00 0.00 57 MET A N 5
ATOM 8998 C CA . MET A 1 57 ? 19.807 25.328 33.128 1.00 0.00 57 MET A CA 5
ATOM 8999 C C . MET A 1 57 ? 19.157 26.473 32.342 1.00 0.00 57 MET A C 5
ATOM 9000 O O . MET A 1 57 ? 19.794 27.036 31.457 1.00 0.00 57 MET A O 5
ATOM 9014 N N . ASN A 1 58 ? 17.917 26.839 32.665 1.00 0.00 58 ASN A N 5
ATOM 9015 C CA . ASN A 1 58 ? 17.187 27.930 32.009 1.00 0.00 58 ASN A CA 5
ATOM 9016 C C . ASN A 1 58 ? 17.451 29.277 32.732 1.00 0.00 58 ASN A C 5
ATOM 9017 O O . ASN A 1 58 ? 16.546 29.864 33.331 1.00 0.00 58 ASN A O 5
ATOM 9028 N N . SER A 1 59 ? 18.690 29.776 32.731 1.00 0.00 59 SER A N 5
ATOM 9029 C CA . SER A 1 59 ? 19.106 30.939 33.547 1.00 0.00 59 SER A CA 5
ATOM 9030 C C . SER A 1 59 ? 19.253 32.215 32.699 1.00 0.00 59 SER A C 5
ATOM 9031 O O . SER A 1 59 ? 19.980 32.209 31.714 1.00 0.00 59 SER A O 5
ATOM 9039 N N . THR A 1 60 ? 18.611 33.329 33.086 1.00 0.00 60 THR A N 5
ATOM 9040 C CA . THR A 1 60 ? 18.781 34.657 32.462 1.00 0.00 60 THR A CA 5
ATOM 9041 C C . THR A 1 60 ? 18.999 35.674 33.563 1.00 0.00 60 THR A C 5
ATOM 9042 O O . THR A 1 60 ? 18.241 35.697 34.525 1.00 0.00 60 THR A O 5
ATOM 9053 N N . LEU A 1 61 ? 20.023 36.501 33.413 1.00 0.00 61 LEU A N 5
ATOM 9054 C CA . LEU A 1 61 ? 20.443 37.511 34.374 1.00 0.00 61 LEU A CA 5
ATOM 9055 C C . LEU A 1 61 ? 20.597 38.881 33.697 1.00 0.00 61 LEU A C 5
ATOM 9056 O O . LEU A 1 61 ? 20.525 38.994 32.470 1.00 0.00 61 LEU A O 5
ATOM 9072 N N . ILE A 1 62 ? 20.819 39.930 34.485 1.00 0.00 62 ILE A N 5
ATOM 9073 C CA . ILE A 1 62 ? 20.926 41.323 34.009 1.00 0.00 62 ILE A CA 5
ATOM 9074 C C . ILE A 1 62 ? 22.115 42.092 34.641 1.00 0.00 62 ILE A C 5
ATOM 9075 O O . ILE A 1 62 ? 23.112 41.492 35.053 1.00 0.00 62 ILE A O 5
ATOM 9091 N N . VAL A 1 63 ? 22.058 43.428 34.659 1.00 0.00 63 VAL A N 5
ATOM 9092 C CA . VAL A 1 63 ? 23.130 44.322 35.142 1.00 0.00 63 VAL A CA 5
ATOM 9093 C C . VAL A 1 63 ? 23.271 44.279 36.657 1.00 0.00 63 VAL A C 5
ATOM 9094 O O . VAL A 1 63 ? 22.283 44.438 37.372 1.00 0.00 63 VAL A O 5
ATOM 9107 N N . ASN A 1 64 ? 24.517 44.187 37.132 1.00 0.00 64 ASN A N 5
ATOM 9108 C CA . ASN A 1 64 ? 24.874 44.418 38.535 1.00 0.00 64 ASN A CA 5
ATOM 9109 C C . ASN A 1 64 ? 24.164 43.442 39.496 1.00 0.00 64 ASN A C 5
ATOM 9110 O O . ASN A 1 64 ? 23.871 43.818 40.628 1.00 0.00 64 ASN A O 5
ATOM 9121 N N . GLU A 1 65 ? 23.878 42.209 39.067 1.00 0.00 65 GLU A N 5
ATOM 9122 C CA . GLU A 1 65 ? 23.165 41.217 39.880 1.00 0.00 65 GLU A CA 5
ATOM 9123 C C . GLU A 1 65 ? 23.882 39.865 39.922 1.00 0.00 65 GLU A C 5
ATOM 9124 O O . GLU A 1 65 ? 25.026 39.766 39.515 1.00 0.00 65 GLU A O 5
ATOM 9136 N N . GLU A 1 66 ? 23.241 38.795 40.384 1.00 0.00 66 GLU A N 5
ATOM 9137 C CA . GLU A 1 66 ? 23.856 37.471 40.440 1.00 0.00 66 GLU A CA 5
ATOM 9138 C C . GLU A 1 66 ? 22.869 36.365 40.048 1.00 0.00 66 GLU A C 5
ATOM 9139 O O . GLU A 1 66 ? 21.656 36.569 40.052 1.00 0.00 66 GLU A O 5
ATOM 9151 N N . VAL A 1 67 ? 23.388 35.189 39.699 1.00 0.00 67 VAL A N 5
ATOM 9152 C CA . VAL A 1 67 ? 22.603 33.995 39.345 1.00 0.00 67 VAL A CA 5
ATOM 9153 C C . VAL A 1 67 ? 23.328 32.713 39.742 1.00 0.00 67 VAL A C 5
ATOM 9154 O O . VAL A 1 67 ? 24.553 32.691 39.875 1.00 0.00 67 VAL A O 5
ATOM 9167 N N . GLU A 1 68 ? 22.564 31.640 39.899 1.00 0.00 68 GLU A N 5
ATOM 9168 C CA . GLU A 1 68 ? 23.067 30.273 39.900 1.00 0.00 68 GLU A CA 5
ATOM 9169 C C . GLU A 1 68 ? 22.783 29.588 38.560 1.00 0.00 68 GLU A C 5
ATOM 9170 O O . GLU A 1 68 ? 21.806 29.897 37.865 1.00 0.00 68 GLU A O 5
ATOM 9182 N N . GLU A 1 69 ? 23.628 28.622 38.206 1.00 0.00 69 GLU A N 5
ATOM 9183 C CA . GLU A 1 69 ? 23.391 27.769 37.051 1.00 0.00 69 GLU A CA 5
ATOM 9184 C C . GLU A 1 69 ? 24.109 26.428 37.189 1.00 0.00 69 GLU A C 5
ATOM 9185 O O . GLU A 1 69 ? 25.164 26.336 37.822 1.00 0.00 69 GLU A O 5
ATOM 9197 N N . VAL A 1 70 ? 23.532 25.385 36.594 1.00 0.00 70 VAL A N 5
ATOM 9198 C CA . VAL A 1 70 ? 24.177 24.075 36.446 1.00 0.00 70 VAL A CA 5
ATOM 9199 C C . VAL A 1 70 ? 24.618 23.834 34.998 1.00 0.00 70 VAL A C 5
ATOM 9200 O O . VAL A 1 70 ? 24.164 24.504 34.067 1.00 0.00 70 VAL A O 5
ATOM 9213 N N . LEU A 1 71 ? 25.528 22.879 34.829 1.00 0.00 71 LEU A N 5
ATOM 9214 C CA . LEU A 1 71 ? 26.038 22.380 33.552 1.00 0.00 71 LEU A CA 5
ATOM 9215 C C . LEU A 1 71 ? 25.630 20.913 33.328 1.00 0.00 71 LEU A C 5
ATOM 9216 O O . LEU A 1 71 ? 25.496 20.162 34.292 1.00 0.00 71 LEU A O 5
ATOM 9232 N N . GLY A 1 72 ? 25.515 20.485 32.063 1.00 0.00 72 GLY A N 5
ATOM 9233 C CA . GLY A 1 72 ? 24.934 19.182 31.697 1.00 0.00 72 GLY A CA 5
ATOM 9234 C C . GLY A 1 72 ? 25.815 17.959 31.953 1.00 0.00 72 GLY A C 5
ATOM 9235 O O . GLY A 1 72 ? 25.427 17.075 32.710 1.00 0.00 72 GLY A O 5
ATOM 9239 N N . THR A 1 73 ? 26.994 17.882 31.320 1.00 0.00 73 THR A N 5
ATOM 9240 C CA . THR A 1 73 ? 27.892 16.712 31.434 1.00 0.00 73 THR A CA 5
ATOM 9241 C C . THR A 1 73 ? 28.613 16.674 32.772 1.00 0.00 73 THR A C 5
ATOM 9242 O O . THR A 1 73 ? 28.571 15.676 33.475 1.00 0.00 73 THR A O 5
ATOM 9253 N N . VAL A 1 74 ? 29.289 17.770 33.094 1.00 0.00 74 VAL A N 5
ATOM 9254 C CA . VAL A 1 74 ? 30.100 17.980 34.305 1.00 0.00 74 VAL A CA 5
ATOM 9255 C C . VAL A 1 74 ? 29.254 18.053 35.588 1.00 0.00 74 VAL A C 5
ATOM 9256 O O . VAL A 1 74 ? 29.816 18.019 36.679 1.00 0.00 74 VAL A O 5
ATOM 9269 N N . ASN A 1 75 ? 27.923 18.189 35.472 1.00 0.00 75 ASN A N 5
ATOM 9270 C CA . ASN A 1 75 ? 26.956 18.284 36.581 1.00 0.00 75 ASN A CA 5
ATOM 9271 C C . ASN A 1 75 ? 27.274 19.389 37.619 1.00 0.00 75 ASN A C 5
ATOM 9272 O O . ASN A 1 75 ? 26.701 19.420 38.713 1.00 0.00 75 ASN A O 5
ATOM 9283 N N . MET A 1 76 ? 28.177 20.314 37.288 1.00 0.00 76 MET A N 5
ATOM 9284 C CA . MET A 1 76 ? 28.668 21.343 38.197 1.00 0.00 76 MET A CA 5
ATOM 9285 C C . MET A 1 76 ? 27.642 22.455 38.374 1.00 0.00 76 MET A C 5
ATOM 9286 O O . MET A 1 76 ? 27.086 22.951 37.397 1.00 0.00 76 MET A O 5
ATOM 9300 N N . ASN A 1 77 ? 27.422 22.825 39.633 1.00 0.00 77 ASN A N 5
ATOM 9301 C CA . ASN A 1 77 ? 26.434 23.793 40.097 1.00 0.00 77 ASN A CA 5
ATOM 9302 C C . ASN A 1 77 ? 27.158 24.976 40.759 1.00 0.00 77 ASN A C 5
ATOM 9303 O O . ASN A 1 77 ? 27.588 24.897 41.908 1.00 0.00 77 ASN A O 5
ATOM 9314 N N . ILE A 1 78 ? 27.359 26.065 40.010 1.00 0.00 78 ILE A N 5
ATOM 9315 C CA . ILE A 1 78 ? 28.197 27.196 40.444 1.00 0.00 78 ILE A CA 5
ATOM 9316 C C . ILE A 1 78 ? 27.455 28.524 40.345 1.00 0.00 78 ILE A C 5
ATOM 9317 O O . ILE A 1 78 ? 26.544 28.701 39.533 1.00 0.00 78 ILE A O 5
ATOM 9333 N N . LYS A 1 79 ? 27.851 29.463 41.202 1.00 0.00 79 LYS A N 5
ATOM 9334 C CA . LYS A 1 79 ? 27.231 30.783 41.283 1.00 0.00 79 LYS A CA 5
ATOM 9335 C C . LYS A 1 79 ? 28.078 31.866 40.594 1.00 0.00 79 LYS A C 5
ATOM 9336 O O . LYS A 1 79 ? 29.296 31.754 40.420 1.00 0.00 79 LYS A O 5
ATOM 9355 N N . SER A 1 80 ? 27.392 32.930 40.199 1.00 0.00 80 SER A N 5
ATOM 9356 C CA . SER A 1 80 ? 27.885 33.950 39.283 1.00 0.00 80 SER A CA 5
ATOM 9357 C C . SER A 1 80 ? 27.339 35.325 39.662 1.00 0.00 80 SER A C 5
ATOM 9358 O O . SER A 1 80 ? 26.125 35.507 39.636 1.00 0.00 80 SER A O 5
ATOM 9366 N N . PHE A 1 81 ? 28.210 36.288 39.976 1.00 0.00 81 PHE A N 5
ATOM 9367 C CA . PHE A 1 81 ? 27.850 37.640 40.411 1.00 0.00 81 PHE A CA 5
ATOM 9368 C C . PHE A 1 81 ? 28.316 38.680 39.380 1.00 0.00 81 PHE A C 5
ATOM 9369 O O . PHE A 1 81 ? 29.492 39.038 39.341 1.00 0.00 81 PHE A O 5
ATOM 9386 N N . THR A 1 82 ? 27.399 39.145 38.527 1.00 0.00 82 THR A N 5
ATOM 9387 C CA . THR A 1 82 ? 27.615 40.167 37.497 1.00 0.00 82 THR A CA 5
ATOM 9388 C C . THR A 1 82 ? 27.780 41.541 38.131 1.00 0.00 82 THR A C 5
ATOM 9389 O O . THR A 1 82 ? 27.171 41.881 39.143 1.00 0.00 82 THR A O 5
ATOM 9400 N N . LYS A 1 83 ? 28.608 42.359 37.492 1.00 0.00 83 LYS A N 5
ATOM 9401 C CA . LYS A 1 83 ? 28.806 43.767 37.820 1.00 0.00 83 LYS A CA 5
ATOM 9402 C C . LYS A 1 83 ? 29.466 44.522 36.673 1.00 0.00 83 LYS A C 5
ATOM 9403 O O . LYS A 1 83 ? 30.448 44.066 36.095 1.00 0.00 83 LYS A O 5
ATOM 9422 N N . LEU A 1 84 ? 28.879 45.639 36.268 1.00 0.00 84 LEU A N 5
ATOM 9423 C CA . LEU A 1 84 ? 29.236 46.377 35.067 1.00 0.00 84 LEU A CA 5
ATOM 9424 C C . LEU A 1 84 ? 30.184 47.518 35.397 1.00 0.00 84 LEU A C 5
ATOM 9425 O O . LEU A 1 84 ? 29.917 48.296 36.304 1.00 0.00 84 LEU A O 5
ATOM 9441 N N . GLU A 1 85 ? 31.249 47.640 34.612 1.00 0.00 85 GLU A N 5
ATOM 9442 C CA . GLU A 1 85 ? 32.223 48.725 34.667 1.00 0.00 85 GLU A CA 5
ATOM 9443 C C . GLU A 1 85 ? 32.156 49.543 33.358 1.00 0.00 85 GLU A C 5
ATOM 9444 O O . GLU A 1 85 ? 33.161 49.841 32.709 1.00 0.00 85 GLU A O 5
ATOM 9456 N N . GLY A 1 86 ? 30.929 49.874 32.936 1.00 0.00 86 GLY A N 5
ATOM 9457 C CA . GLY A 1 86 ? 30.620 50.738 31.793 1.00 0.00 86 GLY A CA 5
ATOM 9458 C C . GLY A 1 86 ? 30.576 49.992 30.467 1.00 0.00 86 GLY A C 5
ATOM 9459 O O . GLY A 1 86 ? 29.526 49.523 30.045 1.00 0.00 86 GLY A O 5
ATOM 9463 N N . SER A 1 87 ? 31.721 49.915 29.795 1.00 0.00 87 SER A N 5
ATOM 9464 C CA . SER A 1 87 ? 31.859 49.284 28.466 1.00 0.00 87 SER A CA 5
ATOM 9465 C C . SER A 1 87 ? 32.419 47.850 28.540 1.00 0.00 87 SER A C 5
ATOM 9466 O O . SER A 1 87 ? 32.965 47.323 27.575 1.00 0.00 87 SER A O 5
ATOM 9474 N N . LYS A 1 88 ? 32.367 47.252 29.730 1.00 0.00 88 LYS A N 5
ATOM 9475 C CA . LYS A 1 88 ? 32.899 45.934 30.081 1.00 0.00 88 LYS A CA 5
ATOM 9476 C C . LYS A 1 88 ? 32.170 45.441 31.341 1.00 0.00 88 LYS A C 5
ATOM 9477 O O . LYS A 1 88 ? 32.096 46.169 32.338 1.00 0.00 88 LYS A O 5
ATOM 9496 N N . LEU A 1 89 ? 31.582 44.244 31.318 1.00 0.00 89 LEU A N 5
ATOM 9497 C CA . LEU A 1 89 ? 30.977 43.628 32.503 1.00 0.00 89 LEU A CA 5
ATOM 9498 C C . LEU A 1 89 ? 32.005 42.704 33.155 1.00 0.00 89 LEU A C 5
ATOM 9499 O O . LEU A 1 89 ? 32.857 42.155 32.485 1.00 0.00 89 LEU A O 5
ATOM 9515 N N . VAL A 1 90 ? 31.934 42.536 34.464 1.00 0.00 90 VAL A N 5
ATOM 9516 C CA . VAL A 1 90 ? 32.720 41.604 35.272 1.00 0.00 90 VAL A CA 5
ATOM 9517 C C . VAL A 1 90 ? 31.754 40.572 35.862 1.00 0.00 90 VAL A C 5
ATOM 9518 O O . VAL A 1 90 ? 30.611 40.918 36.126 1.00 0.00 90 VAL A O 5
ATOM 9531 N N . VAL A 1 91 ? 32.179 39.332 36.103 1.00 0.00 91 VAL A N 5
ATOM 9532 C CA . VAL A 1 91 ? 31.346 38.283 36.717 1.00 0.00 91 VAL A CA 5
ATOM 9533 C C . VAL A 1 91 ? 32.160 37.531 37.767 1.00 0.00 91 VAL A C 5
ATOM 9534 O O . VAL A 1 91 ? 32.980 36.689 37.435 1.00 0.00 91 VAL A O 5
ATOM 9547 N N . ASN A 1 92 ? 31.952 37.824 39.047 1.00 0.00 92 ASN A N 5
ATOM 9548 C CA . ASN A 1 92 ? 32.572 37.070 40.131 1.00 0.00 92 ASN A CA 5
ATOM 9549 C C . ASN A 1 92 ? 32.005 35.640 40.138 1.00 0.00 92 ASN A C 5
ATOM 9550 O O . ASN A 1 92 ? 30.869 35.418 40.545 1.00 0.00 92 ASN A O 5
ATOM 9561 N N . SER A 1 93 ? 32.775 34.653 39.694 1.00 0.00 93 SER A N 5
ATOM 9562 C CA . SER A 1 93 ? 32.360 33.247 39.693 1.00 0.00 93 SER A CA 5
ATOM 9563 C C . SER A 1 93 ? 32.887 32.552 40.938 1.00 0.00 93 SER A C 5
ATOM 9564 O O . SER A 1 93 ? 34.087 32.581 41.226 1.00 0.00 93 SER A O 5
ATOM 9572 N N . GLU A 1 94 ? 31.994 31.910 41.679 1.00 0.00 94 GLU A N 5
ATOM 9573 C CA . GLU A 1 94 ? 32.379 31.113 42.828 1.00 0.00 94 GLU A CA 5
ATOM 9574 C C . GLU A 1 94 ? 32.232 29.640 42.497 1.00 0.00 94 GLU A C 5
ATOM 9575 O O . GLU A 1 94 ? 31.245 29.209 41.905 1.00 0.00 94 GLU A O 5
ATOM 9587 N N . LEU A 1 95 ? 33.238 28.869 42.887 1.00 0.00 95 LEU A N 5
ATOM 9588 C CA . LEU A 1 95 ? 33.291 27.441 42.653 1.00 0.00 95 LEU A CA 5
ATOM 9589 C C . LEU A 1 95 ? 33.277 26.779 44.041 1.00 0.00 95 LEU A C 5
ATOM 9590 O O . LEU A 1 95 ? 34.271 26.928 44.763 1.00 0.00 95 LEU A O 5
ATOM 9606 N N . PRO A 1 96 ? 32.149 26.160 44.454 1.00 0.00 96 PRO A N 5
ATOM 9607 C CA . PRO A 1 96 ? 31.967 25.554 45.776 1.00 0.00 96 PRO A CA 5
ATOM 9608 C C . PRO A 1 96 ? 33.036 24.527 46.151 1.00 0.00 96 PRO A C 5
ATOM 9609 O O . PRO A 1 96 ? 33.357 24.381 47.329 1.00 0.00 96 PRO A O 5
ATOM 9620 N N . ASP A 1 97 ? 33.642 23.897 45.140 1.00 0.00 97 ASP A N 5
ATOM 9621 C CA . ASP A 1 97 ? 34.772 22.965 45.202 1.00 0.00 97 ASP A CA 5
ATOM 9622 C C . ASP A 1 97 ? 36.016 23.539 45.915 1.00 0.00 97 ASP A C 5
ATOM 9623 O O . ASP A 1 97 ? 36.980 22.816 46.169 1.00 0.00 97 ASP A O 5
ATOM 9632 N N . GLY A 1 98 ? 36.001 24.845 46.207 1.00 0.00 98 GLY A N 5
ATOM 9633 C CA . GLY A 1 98 ? 36.938 25.567 47.068 1.00 0.00 98 GLY A CA 5
ATOM 9634 C C . GLY A 1 98 ? 37.786 26.592 46.328 1.00 0.00 98 GLY A C 5
ATOM 9635 O O . GLY A 1 98 ? 38.225 27.549 46.964 1.00 0.00 98 GLY A O 5
ATOM 9639 N N . ARG A 1 99 ? 37.980 26.415 45.011 1.00 0.00 99 ARG A N 5
ATOM 9640 C CA . ARG A 1 99 ? 38.884 27.209 44.162 1.00 0.00 99 ARG A CA 5
ATOM 9641 C C . ARG A 1 99 ? 38.111 28.285 43.384 1.00 0.00 99 ARG A C 5
ATOM 9642 O O . ARG A 1 99 ? 37.775 28.105 42.213 1.00 0.00 99 ARG A O 5
ATOM 9663 N N . LYS A 1 100 ? 37.776 29.409 44.019 1.00 0.00 100 LYS A N 5
ATOM 9664 C CA . LYS A 1 100 ? 36.976 30.477 43.386 1.00 0.00 100 LYS A CA 5
ATOM 9665 C C . LYS A 1 100 ? 37.792 31.303 42.360 1.00 0.00 100 LYS A C 5
ATOM 9666 O O . LYS A 1 100 ? 39.025 31.280 42.402 1.00 0.00 100 LYS A O 5
ATOM 9685 N N . GLY A 1 101 ? 37.157 32.067 41.461 1.00 0.00 101 GLY A N 5
ATOM 9686 C CA . GLY A 1 101 ? 37.885 32.916 40.498 1.00 0.00 101 GLY A CA 5
ATOM 9687 C C . GLY A 1 101 ? 37.008 33.960 39.820 1.00 0.00 101 GLY A C 5
ATOM 9688 O O . GLY A 1 101 ? 35.955 33.607 39.302 1.00 0.00 101 GLY A O 5
ATOM 9692 N N . THR A 1 102 ? 37.417 35.233 39.775 1.00 0.00 102 THR A N 5
ATOM 9693 C CA . THR A 1 102 ? 36.657 36.306 39.100 1.00 0.00 102 THR A CA 5
ATOM 9694 C C . THR A 1 102 ? 36.734 36.147 37.578 1.00 0.00 102 THR A C 5
ATOM 9695 O O . THR A 1 102 ? 37.815 36.241 36.998 1.00 0.00 102 THR A O 5
ATOM 9706 N N . ARG A 1 103 ? 35.582 35.910 36.938 1.00 0.00 103 ARG A N 5
ATOM 9707 C CA . ARG A 1 103 ? 35.359 36.009 35.487 1.00 0.00 103 ARG A CA 5
ATOM 9708 C C . ARG A 1 103 ? 35.051 37.466 35.078 1.00 0.00 103 ARG A C 5
ATOM 9709 O O . ARG A 1 103 ? 34.770 38.325 35.918 1.00 0.00 103 ARG A O 5
ATOM 9730 N N . THR A 1 104 ? 35.031 37.764 33.778 1.00 0.00 104 THR A N 5
ATOM 9731 C CA . THR A 1 104 ? 34.696 39.076 33.193 1.00 0.00 104 THR A CA 5
ATOM 9732 C C . THR A 1 104 ? 34.178 38.886 31.776 1.00 0.00 104 THR A C 5
ATOM 9733 O O . THR A 1 104 ? 34.630 37.966 31.114 1.00 0.00 104 THR A O 5
ATOM 9744 N N . TYR A 1 105 ? 33.232 39.708 31.331 1.00 0.00 105 TYR A N 5
ATOM 9745 C CA . TYR A 1 105 ? 32.605 39.692 30.003 1.00 0.00 105 TYR A CA 5
ATOM 9746 C C . TYR A 1 105 ? 32.780 41.034 29.241 1.00 0.00 105 TYR A C 5
ATOM 9747 O O . TYR A 1 105 ? 32.058 42.005 29.501 1.00 0.00 105 TYR A O 5
ATOM 9765 N N . GLU A 1 106 ? 33.685 41.085 28.257 1.00 0.00 106 GLU A N 5
ATOM 9766 C CA . GLU A 1 106 ? 33.899 42.296 27.441 1.00 0.00 106 GLU A CA 5
ATOM 9767 C C . GLU A 1 106 ? 32.805 42.481 26.381 1.00 0.00 106 GLU A C 5
ATOM 9768 O O . GLU A 1 106 ? 32.230 41.495 25.923 1.00 0.00 106 GLU A O 5
ATOM 9780 N N . PHE A 1 107 ? 32.542 43.727 25.967 1.00 0.00 107 PHE A N 5
ATOM 9781 C CA . PHE A 1 107 ? 31.440 44.071 25.062 1.00 0.00 107 PHE A CA 5
ATOM 9782 C C . PHE A 1 107 ? 31.945 44.375 23.641 1.00 0.00 107 PHE A C 5
ATOM 9783 O O . PHE A 1 107 ? 32.503 45.446 23.398 1.00 0.00 107 PHE A O 5
ATOM 9800 N N . CYS A 1 108 ? 31.667 43.492 22.678 1.00 0.00 108 CYS A N 5
ATOM 9801 C CA . CYS A 1 108 ? 32.019 43.665 21.263 1.00 0.00 108 CYS A CA 5
ATOM 9802 C C . CYS A 1 108 ? 30.905 43.119 20.362 1.00 0.00 108 CYS A C 5
ATOM 9803 O O . CYS A 1 108 ? 30.407 42.026 20.608 1.00 0.00 108 CYS A O 5
ATOM 9811 N N . ASP A 1 109 ? 30.510 43.830 19.296 1.00 0.00 109 ASP A N 5
ATOM 9812 C CA . ASP A 1 109 ? 29.486 43.329 18.356 1.00 0.00 109 ASP A CA 5
ATOM 9813 C C . ASP A 1 109 ? 29.873 41.959 17.781 1.00 0.00 109 ASP A C 5
ATOM 9814 O O . ASP A 1 109 ? 29.038 41.063 17.652 1.00 0.00 109 ASP A O 5
ATOM 9823 N N . LYS A 1 110 ? 31.170 41.803 17.514 1.00 0.00 110 LYS A N 5
ATOM 9824 C CA . LYS A 1 110 ? 31.829 40.591 17.051 1.00 0.00 110 LYS A CA 5
ATOM 9825 C C . LYS A 1 110 ? 32.158 39.566 18.152 1.00 0.00 110 LYS A C 5
ATOM 9826 O O . LYS A 1 110 ? 32.770 38.554 17.812 1.00 0.00 110 LYS A O 5
ATOM 9845 N N . GLY A 1 111 ? 31.785 39.780 19.421 1.00 0.00 111 GLY A N 5
ATOM 9846 C CA . GLY A 1 111 ? 32.040 38.822 20.501 1.00 0.00 111 GLY A CA 5
ATOM 9847 C C . GLY A 1 111 ? 31.961 39.353 21.929 1.00 0.00 111 GLY A C 5
ATOM 9848 O O . GLY A 1 111 ? 32.248 40.500 22.232 1.00 0.00 111 GLY A O 5
ATOM 9852 N N . PHE A 1 112 ? 31.613 38.448 22.831 1.00 0.00 112 PHE A N 5
ATOM 9853 C CA . PHE A 1 112 ? 31.507 38.655 24.261 1.00 0.00 112 PHE A CA 5
ATOM 9854 C C . PHE A 1 112 ? 32.482 37.703 24.914 1.00 0.00 112 PHE A C 5
ATOM 9855 O O . PHE A 1 112 ? 32.235 36.498 24.953 1.00 0.00 112 PHE A O 5
ATOM 9872 N N . VAL A 1 113 ? 33.617 38.220 25.356 1.00 0.00 113 VAL A N 5
ATOM 9873 C CA . VAL A 1 113 ? 34.711 37.355 25.796 1.00 0.00 113 VAL A CA 5
ATOM 9874 C C . VAL A 1 113 ? 34.652 37.228 27.299 1.00 0.00 113 VAL A C 5
ATOM 9875 O O . VAL A 1 113 ? 34.845 38.199 28.032 1.00 0.00 113 VAL A O 5
ATOM 9888 N N . LEU A 1 114 ? 34.404 35.998 27.726 1.00 0.00 114 LEU A N 5
ATOM 9889 C CA . LEU A 1 114 ? 34.435 35.573 29.097 1.00 0.00 114 LEU A CA 5
ATOM 9890 C C . LEU A 1 114 ? 35.860 35.209 29.471 1.00 0.00 114 LEU A C 5
ATOM 9891 O O . LEU A 1 114 ? 36.249 34.063 29.250 1.00 0.00 114 LEU A O 5
ATOM 9907 N N . THR A 1 115 ? 36.626 36.144 30.044 1.00 0.00 115 THR A N 5
ATOM 9908 C CA . THR A 1 115 ? 37.915 35.804 30.658 1.00 0.00 115 THR A CA 5
ATOM 9909 C C . THR A 1 115 ? 37.769 35.569 32.168 1.00 0.00 115 THR A C 5
ATOM 9910 O O . THR A 1 115 ? 36.708 35.837 32.720 1.00 0.00 115 THR A O 5
ATOM 9921 N N . MET A 1 116 ? 38.754 34.965 32.830 1.00 0.00 116 MET A N 5
ATOM 9922 C CA . MET A 1 116 ? 38.862 34.719 34.281 1.00 0.00 116 MET A CA 5
ATOM 9923 C C . MET A 1 116 ? 40.321 34.867 34.678 1.00 0.00 116 MET A C 5
ATOM 9924 O O . MET A 1 116 ? 41.201 34.564 33.871 1.00 0.00 116 MET A O 5
ATOM 9938 N N . CYS A 1 117 ? 40.579 35.247 35.926 1.00 0.00 117 CYS A N 5
ATOM 9939 C CA . CYS A 1 117 ? 41.893 35.070 36.532 1.00 0.00 117 CYS A CA 5
ATOM 9940 C C . CYS A 1 117 ? 41.822 34.201 37.798 1.00 0.00 117 CYS A C 5
ATOM 9941 O O . CYS A 1 117 ? 40.828 34.201 38.527 1.00 0.00 117 CYS A O 5
ATOM 9949 N N . ALA A 1 118 ? 42.922 33.504 38.056 1.00 0.00 118 ALA A N 5
ATOM 9950 C CA . ALA A 1 118 ? 43.296 32.897 39.327 1.00 0.00 118 ALA A CA 5
ATOM 9951 C C . ALA A 1 118 ? 44.775 33.241 39.603 1.00 0.00 118 ALA A C 5
ATOM 9952 O O . ALA A 1 118 ? 45.410 33.928 38.802 1.00 0.00 118 ALA A O 5
ATOM 9959 N N . GLY A 1 119 ? 45.360 32.783 40.716 1.00 0.00 119 GLY A N 5
ATOM 9960 C CA . GLY A 1 119 ? 46.821 32.871 40.910 1.00 0.00 119 GLY A CA 5
ATOM 9961 C C . GLY A 1 119 ? 47.569 31.907 39.985 1.00 0.00 119 GLY A C 5
ATOM 9962 O O . GLY A 1 119 ? 48.635 32.225 39.459 1.00 0.00 119 GLY A O 5
ATOM 9966 N N . ASP A 1 120 ? 46.968 30.743 39.757 1.00 0.00 120 ASP A N 5
ATOM 9967 C CA . ASP A 1 120 ? 47.568 29.597 39.067 1.00 0.00 120 ASP A CA 5
ATOM 9968 C C . ASP A 1 120 ? 47.479 29.740 37.538 1.00 0.00 120 ASP A C 5
ATOM 9969 O O . ASP A 1 120 ? 48.442 29.468 36.825 1.00 0.00 120 ASP A O 5
ATOM 9978 N N . MET A 1 121 ? 46.331 30.209 37.032 1.00 0.00 121 MET A N 5
ATOM 9979 C CA . MET A 1 121 ? 45.910 30.126 35.623 1.00 0.00 121 MET A CA 5
ATOM 9980 C C . MET A 1 121 ? 44.991 31.298 35.223 1.00 0.00 121 MET A C 5
ATOM 9981 O O . MET A 1 121 ? 44.576 32.065 36.090 1.00 0.00 121 MET A O 5
ATOM 9995 N N . VAL A 1 122 ? 44.655 31.442 33.930 1.00 0.00 122 VAL A N 5
ATOM 9996 C CA . VAL A 1 122 ? 43.725 32.476 33.415 1.00 0.00 122 VAL A CA 5
ATOM 9997 C C . VAL A 1 122 ? 42.895 31.899 32.262 1.00 0.00 122 VAL A C 5
ATOM 9998 O O . VAL A 1 122 ? 43.458 31.323 31.331 1.00 0.00 122 VAL A O 5
ATOM 10011 N N . ALA A 1 123 ? 41.567 32.036 32.324 1.00 0.00 123 ALA A N 5
ATOM 10012 C CA . ALA A 1 123 ? 40.645 31.307 31.443 1.00 0.00 123 ALA A CA 5
ATOM 10013 C C . ALA A 1 123 ? 39.871 32.184 30.481 1.00 0.00 123 ALA A C 5
ATOM 10014 O O . ALA A 1 123 ? 39.436 33.221 30.917 1.00 0.00 123 ALA A O 5
ATOM 10021 N N . LYS A 1 124 ? 39.568 31.775 29.242 1.00 0.00 124 LYS A N 5
ATOM 10022 C CA . LYS A 1 124 ? 38.977 32.674 28.229 1.00 0.00 124 LYS A CA 5
ATOM 10023 C C . LYS A 1 124 ? 38.098 31.968 27.185 1.00 0.00 124 LYS A C 5
ATOM 10024 O O . LYS A 1 124 ? 38.581 31.131 26.445 1.00 0.00 124 LYS A O 5
ATOM 10043 N N . ARG A 1 125 ? 36.811 32.313 27.123 1.00 0.00 125 ARG A N 5
ATOM 10044 C CA . ARG A 1 125 ? 35.802 31.803 26.181 1.00 0.00 125 ARG A CA 5
ATOM 10045 C C . ARG A 1 125 ? 35.074 32.958 25.499 1.00 0.00 125 ARG A C 5
ATOM 10046 O O . ARG A 1 125 ? 35.179 34.069 25.994 1.00 0.00 125 ARG A O 5
ATOM 10067 N N . TYR A 1 126 ? 34.319 32.739 24.417 1.00 0.00 126 TYR A N 5
ATOM 10068 C CA . TYR A 1 126 ? 33.746 33.857 23.657 1.00 0.00 126 TYR A CA 5
ATOM 10069 C C . TYR A 1 126 ? 32.455 33.572 22.867 1.00 0.00 126 TYR A C 5
ATOM 10070 O O . TYR A 1 126 ? 32.372 32.736 21.965 1.00 0.00 126 TYR A O 5
ATOM 10088 N N . PHE A 1 127 ? 31.410 34.311 23.242 1.00 0.00 127 PHE A N 5
ATOM 10089 C CA . PHE A 1 127 ? 30.048 34.185 22.738 1.00 0.00 127 PHE A CA 5
ATOM 10090 C C . PHE A 1 127 ? 29.834 35.281 21.672 1.00 0.00 127 PHE A C 5
ATOM 10091 O O . PHE A 1 127 ? 30.000 36.451 21.975 1.00 0.00 127 PHE A O 5
ATOM 10108 N N . ILE A 1 128 ? 29.518 34.947 20.416 1.00 0.00 128 ILE A N 5
ATOM 10109 C CA . ILE A 1 128 ? 29.420 35.892 19.279 1.00 0.00 128 ILE A CA 5
ATOM 10110 C C . ILE A 1 128 ? 27.992 35.898 18.696 1.00 0.00 128 ILE A C 5
ATOM 10111 O O . ILE A 1 128 ? 27.254 34.932 18.862 1.00 0.00 128 ILE A O 5
ATOM 10127 N N . ARG A 1 129 ? 27.580 36.971 18.004 1.00 0.00 129 ARG A N 5
ATOM 10128 C CA . ARG A 1 129 ? 26.286 37.075 17.301 1.00 0.00 129 ARG A CA 5
ATOM 10129 C C . ARG A 1 129 ? 25.840 35.808 16.543 1.00 0.00 129 ARG A C 5
ATOM 10130 O O . ARG A 1 129 ? 26.664 35.121 15.934 1.00 0.00 129 ARG A O 5
ATOM 10151 N N . THR A 1 130 ? 24.537 35.509 16.632 1.00 0.00 130 THR A N 5
ATOM 10152 C CA . THR A 1 130 ? 23.833 34.343 16.047 1.00 0.00 130 THR A CA 5
ATOM 10153 C C . THR A 1 130 ? 24.070 34.187 14.558 1.00 0.00 130 THR A C 5
ATOM 10154 O O . THR A 1 130 ? 24.310 33.031 14.145 1.00 0.00 130 THR A O 5
ATOM 10166 N N . MET A 1 1 ? 13.993 51.565 22.420 1.00 0.00 1 MET A N 6
ATOM 10167 C CA . MET A 1 1 ? 14.254 52.894 23.060 1.00 0.00 1 MET A CA 6
ATOM 10168 C C . MET A 1 1 ? 15.659 53.515 22.808 1.00 0.00 1 MET A C 6
ATOM 10169 O O . MET A 1 1 ? 15.760 54.736 22.706 1.00 0.00 1 MET A O 6
ATOM 10185 N N . VAL A 1 2 ? 16.728 52.717 22.716 1.00 0.00 2 VAL A N 6
ATOM 10186 C CA . VAL A 1 2 ? 18.085 53.189 22.385 1.00 0.00 2 VAL A CA 6
ATOM 10187 C C . VAL A 1 2 ? 18.873 52.058 21.720 1.00 0.00 2 VAL A C 6
ATOM 10188 O O . VAL A 1 2 ? 18.583 50.890 21.977 1.00 0.00 2 VAL A O 6
ATOM 10201 N N . GLN A 1 3 ? 19.885 52.383 20.909 1.00 0.00 3 GLN A N 6
ATOM 10202 C CA . GLN A 1 3 ? 20.663 51.387 20.179 1.00 0.00 3 GLN A CA 6
ATOM 10203 C C . GLN A 1 3 ? 22.162 51.720 20.224 1.00 0.00 3 GLN A C 6
ATOM 10204 O O . GLN A 1 3 ? 22.664 52.462 19.387 1.00 0.00 3 GLN A O 6
ATOM 10218 N N . LEU A 1 4 ? 22.880 51.166 21.212 1.00 0.00 4 LEU A N 6
ATOM 10219 C CA . LEU A 1 4 ? 24.336 51.341 21.345 1.00 0.00 4 LEU A CA 6
ATOM 10220 C C . LEU A 1 4 ? 25.087 50.450 20.344 1.00 0.00 4 LEU A C 6
ATOM 10221 O O . LEU A 1 4 ? 25.989 50.917 19.659 1.00 0.00 4 LEU A O 6
ATOM 10237 N N . ALA A 1 5 ? 24.708 49.171 20.267 1.00 0.00 5 ALA A N 6
ATOM 10238 C CA . ALA A 1 5 ? 25.295 48.194 19.354 1.00 0.00 5 ALA A CA 6
ATOM 10239 C C . ALA A 1 5 ? 24.194 47.342 18.692 1.00 0.00 5 ALA A C 6
ATOM 10240 O O . ALA A 1 5 ? 23.777 47.624 17.574 1.00 0.00 5 ALA A O 6
ATOM 10247 N N . GLY A 1 6 ? 23.658 46.349 19.403 1.00 0.00 6 GLY A N 6
ATOM 10248 C CA . GLY A 1 6 ? 22.819 45.273 18.852 1.00 0.00 6 GLY A CA 6
ATOM 10249 C C . GLY A 1 6 ? 22.468 44.218 19.904 1.00 0.00 6 GLY A C 6
ATOM 10250 O O . GLY A 1 6 ? 22.054 44.551 21.014 1.00 0.00 6 GLY A O 6
ATOM 10254 N N . THR A 1 7 ? 22.779 42.951 19.617 1.00 0.00 7 THR A N 6
ATOM 10255 C CA . THR A 1 7 ? 22.648 41.801 20.538 1.00 0.00 7 THR A CA 6
ATOM 10256 C C . THR A 1 7 ? 23.685 40.753 20.195 1.00 0.00 7 THR A C 6
ATOM 10257 O O . THR A 1 7 ? 24.014 40.648 19.022 1.00 0.00 7 THR A O 6
ATOM 10268 N N . TYR A 1 8 ? 24.129 39.939 21.156 1.00 0.00 8 TYR A N 6
ATOM 10269 C CA . TYR A 1 8 ? 25.090 38.846 20.927 1.00 0.00 8 TYR A CA 6
ATOM 10270 C C . TYR A 1 8 ? 24.617 37.482 21.443 1.00 0.00 8 TYR A C 6
ATOM 10271 O O . TYR A 1 8 ? 24.269 37.345 22.611 1.00 0.00 8 TYR A O 6
ATOM 10289 N N . LYS A 1 9 ? 24.657 36.445 20.614 1.00 0.00 9 LYS A N 6
ATOM 10290 C CA . LYS A 1 9 ? 24.457 35.045 21.016 1.00 0.00 9 LYS A CA 6
ATOM 10291 C C . LYS A 1 9 ? 25.798 34.297 21.071 1.00 0.00 9 LYS A C 6
ATOM 10292 O O . LYS A 1 9 ? 26.829 34.898 20.816 1.00 0.00 9 LYS A O 6
ATOM 10311 N N . LEU A 1 10 ? 25.873 33.026 21.469 1.00 0.00 10 LEU A N 6
ATOM 10312 C CA . LEU A 1 10 ? 27.177 32.339 21.516 1.00 0.00 10 LEU A CA 6
ATOM 10313 C C . LEU A 1 10 ? 27.817 32.230 20.115 1.00 0.00 10 LEU A C 6
ATOM 10314 O O . LEU A 1 10 ? 27.105 32.138 19.123 1.00 0.00 10 LEU A O 6
ATOM 10330 N N . GLU A 1 11 ? 29.153 32.260 20.065 1.00 0.00 11 GLU A N 6
ATOM 10331 C CA . GLU A 1 11 ? 29.978 31.954 18.889 1.00 0.00 11 GLU A CA 6
ATOM 10332 C C . GLU A 1 11 ? 31.029 30.888 19.250 1.00 0.00 11 GLU A C 6
ATOM 10333 O O . GLU A 1 11 ? 30.974 29.739 18.818 1.00 0.00 11 GLU A O 6
ATOM 10345 N N . LYS A 1 12 ? 31.990 31.244 20.106 1.00 0.00 12 LYS A N 6
ATOM 10346 C CA . LYS A 1 12 ? 33.149 30.411 20.430 1.00 0.00 12 LYS A CA 6
ATOM 10347 C C . LYS A 1 12 ? 33.440 30.410 21.931 1.00 0.00 12 LYS A C 6
ATOM 10348 O O . LYS A 1 12 ? 32.986 31.271 22.690 1.00 0.00 12 LYS A O 6
ATOM 10367 N N . ASN A 1 13 ? 34.290 29.477 22.361 1.00 0.00 13 ASN A N 6
ATOM 10368 C CA . ASN A 1 13 ? 34.716 29.378 23.748 1.00 0.00 13 ASN A CA 6
ATOM 10369 C C . ASN A 1 13 ? 36.132 28.777 23.862 1.00 0.00 13 ASN A C 6
ATOM 10370 O O . ASN A 1 13 ? 36.450 27.792 23.193 1.00 0.00 13 ASN A O 6
ATOM 10381 N N . GLU A 1 14 ? 36.989 29.421 24.660 1.00 0.00 14 GLU A N 6
ATOM 10382 C CA . GLU A 1 14 ? 38.396 29.094 24.910 1.00 0.00 14 GLU A CA 6
ATOM 10383 C C . GLU A 1 14 ? 38.620 29.163 26.430 1.00 0.00 14 GLU A C 6
ATOM 10384 O O . GLU A 1 14 ? 37.936 29.914 27.128 1.00 0.00 14 GLU A O 6
ATOM 10396 N N . ASN A 1 15 ? 39.532 28.357 26.984 1.00 0.00 15 ASN A N 6
ATOM 10397 C CA . ASN A 1 15 ? 39.827 28.329 28.426 1.00 0.00 15 ASN A CA 6
ATOM 10398 C C . ASN A 1 15 ? 38.613 28.107 29.364 1.00 0.00 15 ASN A C 6
ATOM 10399 O O . ASN A 1 15 ? 38.794 28.145 30.577 1.00 0.00 15 ASN A O 6
ATOM 10410 N N . PHE A 1 16 ? 37.408 27.806 28.861 1.00 0.00 16 PHE A N 6
ATOM 10411 C CA . PHE A 1 16 ? 36.362 27.078 29.589 1.00 0.00 16 PHE A CA 6
ATOM 10412 C C . PHE A 1 16 ? 36.976 26.008 30.475 1.00 0.00 16 PHE A C 6
ATOM 10413 O O . PHE A 1 16 ? 36.679 25.928 31.657 1.00 0.00 16 PHE A O 6
ATOM 10430 N N . GLU A 1 17 ? 37.888 25.245 29.885 1.00 0.00 17 GLU A N 6
ATOM 10431 C CA . GLU A 1 17 ? 38.616 24.191 30.543 1.00 0.00 17 GLU A CA 6
ATOM 10432 C C . GLU A 1 17 ? 39.602 24.682 31.614 1.00 0.00 17 GLU A C 6
ATOM 10433 O O . GLU A 1 17 ? 39.735 23.989 32.609 1.00 0.00 17 GLU A O 6
ATOM 10445 N N . GLU A 1 18 ? 40.211 25.873 31.491 1.00 0.00 18 GLU A N 6
ATOM 10446 C CA . GLU A 1 18 ? 41.089 26.430 32.528 1.00 0.00 18 GLU A CA 6
ATOM 10447 C C . GLU A 1 18 ? 40.285 26.766 33.768 1.00 0.00 18 GLU A C 6
ATOM 10448 O O . GLU A 1 18 ? 40.647 26.285 34.830 1.00 0.00 18 GLU A O 6
ATOM 10460 N N . TYR A 1 19 ? 39.190 27.543 33.680 1.00 0.00 19 TYR A N 6
ATOM 10461 C CA . TYR A 1 19 ? 38.386 27.734 34.888 1.00 0.00 19 TYR A CA 6
ATOM 10462 C C . TYR A 1 19 ? 37.769 26.405 35.311 1.00 0.00 19 TYR A C 6
ATOM 10463 O O . TYR A 1 19 ? 38.087 25.937 36.387 1.00 0.00 19 TYR A O 6
ATOM 10481 N N . LEU A 1 20 ? 36.989 25.704 34.493 1.00 0.00 20 LEU A N 6
ATOM 10482 C CA . LEU A 1 20 ? 36.339 24.460 34.929 1.00 0.00 20 LEU A CA 6
ATOM 10483 C C . LEU A 1 20 ? 37.326 23.420 35.532 1.00 0.00 20 LEU A C 6
ATOM 10484 O O . LEU A 1 20 ? 36.953 22.754 36.496 1.00 0.00 20 LEU A O 6
ATOM 10500 N N . ALA A 1 21 ? 38.586 23.314 35.089 1.00 0.00 21 ALA A N 6
ATOM 10501 C CA . ALA A 1 21 ? 39.617 22.488 35.743 1.00 0.00 21 ALA A CA 6
ATOM 10502 C C . ALA A 1 21 ? 40.322 23.180 36.932 1.00 0.00 21 ALA A C 6
ATOM 10503 O O . ALA A 1 21 ? 40.685 22.510 37.901 1.00 0.00 21 ALA A O 6
ATOM 10510 N N . ALA A 1 22 ? 40.483 24.508 36.935 1.00 0.00 22 ALA A N 6
ATOM 10511 C CA . ALA A 1 22 ? 40.844 25.296 38.127 1.00 0.00 22 ALA A CA 6
ATOM 10512 C C . ALA A 1 22 ? 39.830 25.133 39.273 1.00 0.00 22 ALA A C 6
ATOM 10513 O O . ALA A 1 22 ? 40.133 25.441 40.423 1.00 0.00 22 ALA A O 6
ATOM 10520 N N . LEU A 1 23 ? 38.627 24.653 38.961 1.00 0.00 23 LEU A N 6
ATOM 10521 C CA . LEU A 1 23 ? 37.543 24.412 39.908 1.00 0.00 23 LEU A CA 6
ATOM 10522 C C . LEU A 1 23 ? 37.474 22.925 40.275 1.00 0.00 23 LEU A C 6
ATOM 10523 O O . LEU A 1 23 ? 37.519 22.565 41.454 1.00 0.00 23 LEU A O 6
ATOM 10539 N N . GLY A 1 24 ? 37.517 22.076 39.244 1.00 0.00 24 GLY A N 6
ATOM 10540 C CA . GLY A 1 24 ? 37.810 20.646 39.342 1.00 0.00 24 GLY A CA 6
ATOM 10541 C C . GLY A 1 24 ? 36.857 19.741 38.570 1.00 0.00 24 GLY A C 6
ATOM 10542 O O . GLY A 1 24 ? 36.511 18.680 39.080 1.00 0.00 24 GLY A O 6
ATOM 10546 N N . VAL A 1 25 ? 36.425 20.149 37.378 1.00 0.00 25 VAL A N 6
ATOM 10547 C CA . VAL A 1 25 ? 35.546 19.380 36.477 1.00 0.00 25 VAL A CA 6
ATOM 10548 C C . VAL A 1 25 ? 36.396 18.544 35.489 1.00 0.00 25 VAL A C 6
ATOM 10549 O O . VAL A 1 25 ? 37.443 19.038 35.064 1.00 0.00 25 VAL A O 6
ATOM 10562 N N . PRO A 1 26 ? 35.992 17.312 35.102 1.00 0.00 26 PRO A N 6
ATOM 10563 C CA . PRO A 1 26 ? 36.768 16.463 34.190 1.00 0.00 26 PRO A CA 6
ATOM 10564 C C . PRO A 1 26 ? 36.854 17.044 32.778 1.00 0.00 26 PRO A C 6
ATOM 10565 O O . PRO A 1 26 ? 35.866 17.575 32.294 1.00 0.00 26 PRO A O 6
ATOM 10576 N N . GLN A 1 27 ? 38.000 16.920 32.102 1.00 0.00 27 GLN A N 6
ATOM 10577 C CA . GLN A 1 27 ? 38.343 17.657 30.875 1.00 0.00 27 GLN A CA 6
ATOM 10578 C C . GLN A 1 27 ? 37.528 17.313 29.612 1.00 0.00 27 GLN A C 6
ATOM 10579 O O . GLN A 1 27 ? 37.210 18.221 28.846 1.00 0.00 27 GLN A O 6
ATOM 10593 N N . ASP A 1 28 ? 37.182 16.041 29.370 1.00 0.00 28 ASP A N 6
ATOM 10594 C CA . ASP A 1 28 ? 36.360 15.643 28.209 1.00 0.00 28 ASP A CA 6
ATOM 10595 C C . ASP A 1 28 ? 34.867 15.883 28.486 1.00 0.00 28 ASP A C 6
ATOM 10596 O O . ASP A 1 28 ? 34.101 16.216 27.585 1.00 0.00 28 ASP A O 6
ATOM 10605 N N . SER A 1 29 ? 34.467 15.802 29.756 1.00 0.00 29 SER A N 6
ATOM 10606 C CA . SER A 1 29 ? 33.155 16.241 30.241 1.00 0.00 29 SER A CA 6
ATOM 10607 C C . SER A 1 29 ? 33.024 17.775 30.165 1.00 0.00 29 SER A C 6
ATOM 10608 O O . SER A 1 29 ? 31.992 18.287 29.751 1.00 0.00 29 SER A O 6
ATOM 10616 N N . ILE A 1 30 ? 34.105 18.513 30.445 1.00 0.00 30 ILE A N 6
ATOM 10617 C CA . ILE A 1 30 ? 34.273 19.977 30.322 1.00 0.00 30 ILE A CA 6
ATOM 10618 C C . ILE A 1 30 ? 34.017 20.469 28.907 1.00 0.00 30 ILE A C 6
ATOM 10619 O O . ILE A 1 30 ? 33.418 21.527 28.701 1.00 0.00 30 ILE A O 6
ATOM 10635 N N . LYS A 1 31 ? 34.492 19.707 27.928 1.00 0.00 31 LYS A N 6
ATOM 10636 C CA . LYS A 1 31 ? 34.367 20.052 26.525 1.00 0.00 31 LYS A CA 6
ATOM 10637 C C . LYS A 1 31 ? 32.908 19.920 26.097 1.00 0.00 31 LYS A C 6
ATOM 10638 O O . LYS A 1 31 ? 32.345 20.923 25.685 1.00 0.00 31 LYS A O 6
ATOM 10657 N N . LYS A 1 32 ? 32.224 18.802 26.363 1.00 0.00 32 LYS A N 6
ATOM 10658 C CA . LYS A 1 32 ? 30.764 18.666 26.148 1.00 0.00 32 LYS A CA 6
ATOM 10659 C C . LYS A 1 32 ? 29.880 19.519 27.102 1.00 0.00 32 LYS A C 6
ATOM 10660 O O . LYS A 1 32 ? 28.668 19.614 26.916 1.00 0.00 32 LYS A O 6
ATOM 10679 N N . ALA A 1 33 ? 30.463 20.119 28.142 1.00 0.00 33 ALA A N 6
ATOM 10680 C CA . ALA A 1 33 ? 29.809 20.938 29.169 1.00 0.00 33 ALA A CA 6
ATOM 10681 C C . ALA A 1 33 ? 29.746 22.423 28.824 1.00 0.00 33 ALA A C 6
ATOM 10682 O O . ALA A 1 33 ? 28.681 23.035 28.722 1.00 0.00 33 ALA A O 6
ATOM 10689 N N . ASN A 1 34 ? 30.929 23.015 28.692 1.00 0.00 34 ASN A N 6
ATOM 10690 C CA . ASN A 1 34 ? 31.087 24.385 28.243 1.00 0.00 34 ASN A CA 6
ATOM 10691 C C . ASN A 1 34 ? 31.107 24.473 26.713 1.00 0.00 34 ASN A C 6
ATOM 10692 O O . ASN A 1 34 ? 31.307 25.570 26.188 1.00 0.00 34 ASN A O 6
ATOM 10703 N N . SER A 1 35 ? 30.907 23.350 26.009 1.00 0.00 35 SER A N 6
ATOM 10704 C CA . SER A 1 35 ? 30.742 23.292 24.554 1.00 0.00 35 SER A CA 6
ATOM 10705 C C . SER A 1 35 ? 29.842 24.442 24.078 1.00 0.00 35 SER A C 6
ATOM 10706 O O . SER A 1 35 ? 28.875 24.788 24.766 1.00 0.00 35 SER A O 6
ATOM 10714 N N . PRO A 1 36 ? 30.173 25.060 22.936 1.00 0.00 36 PRO A N 6
ATOM 10715 C CA . PRO A 1 36 ? 29.309 25.999 22.237 1.00 0.00 36 PRO A CA 6
ATOM 10716 C C . PRO A 1 36 ? 28.027 25.308 21.711 1.00 0.00 36 PRO A C 6
ATOM 10717 O O . PRO A 1 36 ? 27.654 24.225 22.155 1.00 0.00 36 PRO A O 6
ATOM 10728 N N . GLY A 1 37 ? 27.253 25.967 20.847 1.00 0.00 37 GLY A N 6
ATOM 10729 C CA . GLY A 1 37 ? 25.911 25.521 20.430 1.00 0.00 37 GLY A CA 6
ATOM 10730 C C . GLY A 1 37 ? 24.816 25.813 21.455 1.00 0.00 37 GLY A C 6
ATOM 10731 O O . GLY A 1 37 ? 23.637 25.808 21.119 1.00 0.00 37 GLY A O 6
ATOM 10735 N N . VAL A 1 38 ? 25.196 26.102 22.692 1.00 0.00 38 VAL A N 6
ATOM 10736 C CA . VAL A 1 38 ? 24.326 26.657 23.735 1.00 0.00 38 VAL A CA 6
ATOM 10737 C C . VAL A 1 38 ? 23.652 27.939 23.259 1.00 0.00 38 VAL A C 6
ATOM 10738 O O . VAL A 1 38 ? 24.332 28.853 22.783 1.00 0.00 38 VAL A O 6
ATOM 10751 N N . VAL A 1 39 ? 22.344 28.049 23.497 1.00 0.00 39 VAL A N 6
ATOM 10752 C CA . VAL A 1 39 ? 21.689 29.357 23.485 1.00 0.00 39 VAL A CA 6
ATOM 10753 C C . VAL A 1 39 ? 22.177 30.193 24.659 1.00 0.00 39 VAL A C 6
ATOM 10754 O O . VAL A 1 39 ? 21.850 29.958 25.822 1.00 0.00 39 VAL A O 6
ATOM 10767 N N . TYR A 1 40 ? 22.899 31.241 24.301 1.00 0.00 40 TYR A N 6
ATOM 10768 C CA . TYR A 1 40 ? 23.090 32.427 25.115 1.00 0.00 40 TYR A CA 6
ATOM 10769 C C . TYR A 1 40 ? 22.542 33.645 24.334 1.00 0.00 40 TYR A C 6
ATOM 10770 O O . TYR A 1 40 ? 22.527 33.598 23.105 1.00 0.00 40 TYR A O 6
ATOM 10788 N N . GLU A 1 41 ? 22.080 34.721 24.981 1.00 0.00 41 GLU A N 6
ATOM 10789 C CA . GLU A 1 41 ? 21.633 35.959 24.298 1.00 0.00 41 GLU A CA 6
ATOM 10790 C C . GLU A 1 41 ? 21.956 37.173 25.173 1.00 0.00 41 GLU A C 6
ATOM 10791 O O . GLU A 1 41 ? 21.558 37.210 26.329 1.00 0.00 41 GLU A O 6
ATOM 10803 N N . ILE A 1 42 ? 22.690 38.150 24.643 1.00 0.00 42 ILE A N 6
ATOM 10804 C CA . ILE A 1 42 ? 23.184 39.335 25.351 1.00 0.00 42 ILE A CA 6
ATOM 10805 C C . ILE A 1 42 ? 22.720 40.604 24.626 1.00 0.00 42 ILE A C 6
ATOM 10806 O O . ILE A 1 42 ? 23.342 41.082 23.678 1.00 0.00 42 ILE A O 6
ATOM 10822 N N . ILE A 1 43 ? 21.597 41.160 25.050 1.00 0.00 43 ILE A N 6
ATOM 10823 C CA . ILE A 1 43 ? 20.900 42.251 24.355 1.00 0.00 43 ILE A CA 6
ATOM 10824 C C . ILE A 1 43 ? 21.381 43.606 24.888 1.00 0.00 43 ILE A C 6
ATOM 10825 O O . ILE A 1 43 ? 20.690 44.250 25.680 1.00 0.00 43 ILE A O 6
ATOM 10841 N N . VAL A 1 44 ? 22.600 44.004 24.507 1.00 0.00 44 VAL A N 6
ATOM 10842 C CA . VAL A 1 44 ? 23.203 45.271 24.964 1.00 0.00 44 VAL A CA 6
ATOM 10843 C C . VAL A 1 44 ? 22.946 46.440 24.020 1.00 0.00 44 VAL A C 6
ATOM 10844 O O . VAL A 1 44 ? 23.282 46.453 22.840 1.00 0.00 44 VAL A O 6
ATOM 10857 N N . ASN A 1 45 ? 22.360 47.474 24.603 1.00 0.00 45 ASN A N 6
ATOM 10858 C CA . ASN A 1 45 ? 21.941 48.692 23.943 1.00 0.00 45 ASN A CA 6
ATOM 10859 C C . ASN A 1 45 ? 21.808 49.779 25.021 1.00 0.00 45 ASN A C 6
ATOM 10860 O O . ASN A 1 45 ? 20.701 50.174 25.354 1.00 0.00 45 ASN A O 6
ATOM 10871 N N . GLY A 1 46 ? 22.943 50.214 25.596 1.00 0.00 46 GLY A N 6
ATOM 10872 C CA . GLY A 1 46 ? 23.101 51.377 26.492 1.00 0.00 46 GLY A CA 6
ATOM 10873 C C . GLY A 1 46 ? 22.132 51.429 27.672 1.00 0.00 46 GLY A C 6
ATOM 10874 O O . GLY A 1 46 ? 22.421 51.045 28.797 1.00 0.00 46 GLY A O 6
ATOM 10878 N N . ASN A 1 47 ? 20.945 51.938 27.400 1.00 0.00 47 ASN A N 6
ATOM 10879 C CA . ASN A 1 47 ? 19.803 52.013 28.299 1.00 0.00 47 ASN A CA 6
ATOM 10880 C C . ASN A 1 47 ? 18.987 50.696 28.261 1.00 0.00 47 ASN A C 6
ATOM 10881 O O . ASN A 1 47 ? 17.768 50.706 28.112 1.00 0.00 47 ASN A O 6
ATOM 10892 N N . LYS A 1 48 ? 19.690 49.560 28.280 1.00 0.00 48 LYS A N 6
ATOM 10893 C CA . LYS A 1 48 ? 19.210 48.178 28.122 1.00 0.00 48 LYS A CA 6
ATOM 10894 C C . LYS A 1 48 ? 20.435 47.260 28.123 1.00 0.00 48 LYS A C 6
ATOM 10895 O O . LYS A 1 48 ? 21.190 47.280 27.151 1.00 0.00 48 LYS A O 6
ATOM 10914 N N . PHE A 1 49 ? 20.620 46.437 29.155 1.00 0.00 49 PHE A N 6
ATOM 10915 C CA . PHE A 1 49 ? 21.610 45.362 29.136 1.00 0.00 49 PHE A CA 6
ATOM 10916 C C . PHE A 1 49 ? 21.029 44.128 29.847 1.00 0.00 49 PHE A C 6
ATOM 10917 O O . PHE A 1 49 ? 20.679 44.193 31.030 1.00 0.00 49 PHE A O 6
ATOM 10934 N N . THR A 1 50 ? 20.933 43.008 29.121 1.00 0.00 50 THR A N 6
ATOM 10935 C CA . THR A 1 50 ? 20.468 41.693 29.604 1.00 0.00 50 THR A CA 6
ATOM 10936 C C . THR A 1 50 ? 21.359 40.634 28.990 1.00 0.00 50 THR A C 6
ATOM 10937 O O . THR A 1 50 ? 21.724 40.769 27.827 1.00 0.00 50 THR A O 6
ATOM 10948 N N . PHE A 1 51 ? 21.679 39.592 29.750 1.00 0.00 51 PHE A N 6
ATOM 10949 C CA . PHE A 1 51 ? 22.356 38.391 29.274 1.00 0.00 51 PHE A CA 6
ATOM 10950 C C . PHE A 1 51 ? 21.630 37.152 29.822 1.00 0.00 51 PHE A C 6
ATOM 10951 O O . PHE A 1 51 ? 21.352 37.069 31.012 1.00 0.00 51 PHE A O 6
ATOM 10968 N N . LYS A 1 52 ? 21.304 36.194 28.951 1.00 0.00 52 LYS A N 6
ATOM 10969 C CA . LYS A 1 52 ? 20.626 34.945 29.311 1.00 0.00 52 LYS A CA 6
ATOM 10970 C C . LYS A 1 52 ? 21.353 33.681 28.827 1.00 0.00 52 LYS A C 6
ATOM 10971 O O . LYS A 1 52 ? 22.088 33.721 27.838 1.00 0.00 52 LYS A O 6
ATOM 10990 N N . SER A 1 53 ? 21.060 32.556 29.474 1.00 0.00 53 SER A N 6
ATOM 10991 C CA . SER A 1 53 ? 21.470 31.185 29.140 1.00 0.00 53 SER A CA 6
ATOM 10992 C C . SER A 1 53 ? 20.207 30.308 28.996 1.00 0.00 53 SER A C 6
ATOM 10993 O O . SER A 1 53 ? 19.271 30.448 29.782 1.00 0.00 53 SER A O 6
ATOM 11001 N N . SER A 1 54 ? 20.164 29.400 28.018 1.00 0.00 54 SER A N 6
ATOM 11002 C CA . SER A 1 54 ? 19.056 28.440 27.822 1.00 0.00 54 SER A CA 6
ATOM 11003 C C . SER A 1 54 ? 19.581 26.992 27.670 1.00 0.00 54 SER A C 6
ATOM 11004 O O . SER A 1 54 ? 18.988 26.164 26.978 1.00 0.00 54 SER A O 6
ATOM 11012 N N . SER A 1 55 ? 20.731 26.663 28.272 1.00 0.00 55 SER A N 6
ATOM 11013 C CA . SER A 1 55 ? 21.342 25.319 28.224 1.00 0.00 55 SER A CA 6
ATOM 11014 C C . SER A 1 55 ? 20.673 24.379 29.246 1.00 0.00 55 SER A C 6
ATOM 11015 O O . SER A 1 55 ? 21.298 23.912 30.200 1.00 0.00 55 SER A O 6
ATOM 11023 N N . GLY A 1 56 ? 19.353 24.197 29.136 1.00 0.00 56 GLY A N 6
ATOM 11024 C CA . GLY A 1 56 ? 18.541 23.369 30.044 1.00 0.00 56 GLY A CA 6
ATOM 11025 C C . GLY A 1 56 ? 18.231 24.035 31.389 1.00 0.00 56 GLY A C 6
ATOM 11026 O O . GLY A 1 56 ? 17.140 23.856 31.932 1.00 0.00 56 GLY A O 6
ATOM 11030 N N . MET A 1 57 ? 19.146 24.863 31.895 1.00 0.00 57 MET A N 6
ATOM 11031 C CA . MET A 1 57 ? 18.807 25.972 32.790 1.00 0.00 57 MET A CA 6
ATOM 11032 C C . MET A 1 57 ? 18.198 27.108 31.971 1.00 0.00 57 MET A C 6
ATOM 11033 O O . MET A 1 57 ? 18.758 27.529 30.961 1.00 0.00 57 MET A O 6
ATOM 11047 N N . ASN A 1 58 ? 17.065 27.622 32.438 1.00 0.00 58 ASN A N 6
ATOM 11048 C CA . ASN A 1 58 ? 16.532 28.910 32.015 1.00 0.00 58 ASN A CA 6
ATOM 11049 C C . ASN A 1 58 ? 17.101 30.005 32.932 1.00 0.00 58 ASN A C 6
ATOM 11050 O O . ASN A 1 58 ? 16.591 30.233 34.031 1.00 0.00 58 ASN A O 6
ATOM 11061 N N . SER A 1 59 ? 18.138 30.706 32.488 1.00 0.00 59 SER A N 6
ATOM 11062 C CA . SER A 1 59 ? 18.788 31.774 33.259 1.00 0.00 59 SER A CA 6
ATOM 11063 C C . SER A 1 59 ? 18.686 33.086 32.475 1.00 0.00 59 SER A C 6
ATOM 11064 O O . SER A 1 59 ? 19.000 33.092 31.289 1.00 0.00 59 SER A O 6
ATOM 11072 N N . THR A 1 60 ? 18.274 34.206 33.085 1.00 0.00 60 THR A N 6
ATOM 11073 C CA . THR A 1 60 ? 18.311 35.537 32.449 1.00 0.00 60 THR A CA 6
ATOM 11074 C C . THR A 1 60 ? 18.584 36.596 33.498 1.00 0.00 60 THR A C 6
ATOM 11075 O O . THR A 1 60 ? 17.814 36.750 34.440 1.00 0.00 60 THR A O 6
ATOM 11086 N N . LEU A 1 61 ? 19.700 37.298 33.338 1.00 0.00 61 LEU A N 6
ATOM 11087 C CA . LEU A 1 61 ? 20.160 38.372 34.211 1.00 0.00 61 LEU A CA 6
ATOM 11088 C C . LEU A 1 61 ? 20.252 39.687 33.432 1.00 0.00 61 LEU A C 6
ATOM 11089 O O . LEU A 1 61 ? 20.157 39.725 32.208 1.00 0.00 61 LEU A O 6
ATOM 11105 N N . ILE A 1 62 ? 20.432 40.793 34.137 1.00 0.00 62 ILE A N 6
ATOM 11106 C CA . ILE A 1 62 ? 20.414 42.157 33.585 1.00 0.00 62 ILE A CA 6
ATOM 11107 C C . ILE A 1 62 ? 21.659 42.946 34.014 1.00 0.00 62 ILE A C 6
ATOM 11108 O O . ILE A 1 62 ? 22.606 42.373 34.558 1.00 0.00 62 ILE A O 6
ATOM 11124 N N . VAL A 1 63 ? 21.660 44.252 33.737 1.00 0.00 63 VAL A N 6
ATOM 11125 C CA . VAL A 1 63 ? 22.601 45.231 34.294 1.00 0.00 63 VAL A CA 6
ATOM 11126 C C . VAL A 1 63 ? 22.818 44.963 35.784 1.00 0.00 63 VAL A C 6
ATOM 11127 O O . VAL A 1 63 ? 21.844 44.852 36.517 1.00 0.00 63 VAL A O 6
ATOM 11140 N N . ASN A 1 64 ? 24.080 44.913 36.209 1.00 0.00 64 ASN A N 6
ATOM 11141 C CA . ASN A 1 64 ? 24.516 44.983 37.611 1.00 0.00 64 ASN A CA 6
ATOM 11142 C C . ASN A 1 64 ? 23.782 44.100 38.661 1.00 0.00 64 ASN A C 6
ATOM 11143 O O . ASN A 1 64 ? 23.685 44.484 39.824 1.00 0.00 64 ASN A O 6
ATOM 11154 N N . GLU A 1 65 ? 23.327 42.910 38.254 1.00 0.00 65 GLU A N 6
ATOM 11155 C CA . GLU A 1 65 ? 22.562 41.936 39.047 1.00 0.00 65 GLU A CA 6
ATOM 11156 C C . GLU A 1 65 ? 23.390 40.698 39.454 1.00 0.00 65 GLU A C 6
ATOM 11157 O O . GLU A 1 65 ? 24.591 40.769 39.660 1.00 0.00 65 GLU A O 6
ATOM 11169 N N . GLU A 1 66 ? 22.757 39.535 39.576 1.00 0.00 66 GLU A N 6
ATOM 11170 C CA . GLU A 1 66 ? 23.318 38.251 39.957 1.00 0.00 66 GLU A CA 6
ATOM 11171 C C . GLU A 1 66 ? 22.357 37.139 39.492 1.00 0.00 66 GLU A C 6
ATOM 11172 O O . GLU A 1 66 ? 21.180 37.420 39.251 1.00 0.00 66 GLU A O 6
ATOM 11184 N N . VAL A 1 67 ? 22.865 35.914 39.319 1.00 0.00 67 VAL A N 6
ATOM 11185 C CA . VAL A 1 67 ? 22.127 34.713 38.860 1.00 0.00 67 VAL A CA 6
ATOM 11186 C C . VAL A 1 67 ? 22.879 33.437 39.239 1.00 0.00 67 VAL A C 6
ATOM 11187 O O . VAL A 1 67 ? 24.104 33.469 39.395 1.00 0.00 67 VAL A O 6
ATOM 11200 N N . GLU A 1 68 ? 22.172 32.304 39.316 1.00 0.00 68 GLU A N 6
ATOM 11201 C CA . GLU A 1 68 ? 22.768 31.001 39.622 1.00 0.00 68 GLU A CA 6
ATOM 11202 C C . GLU A 1 68 ? 22.330 29.927 38.625 1.00 0.00 68 GLU A C 6
ATOM 11203 O O . GLU A 1 68 ? 21.139 29.770 38.348 1.00 0.00 68 GLU A O 6
ATOM 11215 N N . GLU A 1 69 ? 23.292 29.154 38.112 1.00 0.00 69 GLU A N 6
ATOM 11216 C CA . GLU A 1 69 ? 23.050 28.171 37.057 1.00 0.00 69 GLU A CA 6
ATOM 11217 C C . GLU A 1 69 ? 23.831 26.868 37.317 1.00 0.00 69 GLU A C 6
ATOM 11218 O O . GLU A 1 69 ? 24.998 26.895 37.695 1.00 0.00 69 GLU A O 6
ATOM 11230 N N . VAL A 1 70 ? 23.162 25.718 37.179 1.00 0.00 70 VAL A N 6
ATOM 11231 C CA . VAL A 1 70 ? 23.740 24.371 37.345 1.00 0.00 70 VAL A CA 6
ATOM 11232 C C . VAL A 1 70 ? 23.633 23.603 36.037 1.00 0.00 70 VAL A C 6
ATOM 11233 O O . VAL A 1 70 ? 22.559 23.501 35.452 1.00 0.00 70 VAL A O 6
ATOM 11246 N N . LEU A 1 71 ? 24.757 23.061 35.581 1.00 0.00 71 LEU A N 6
ATOM 11247 C CA . LEU A 1 71 ? 24.867 22.452 34.263 1.00 0.00 71 LEU A CA 6
ATOM 11248 C C . LEU A 1 71 ? 25.086 20.932 34.366 1.00 0.00 71 LEU A C 6
ATOM 11249 O O . LEU A 1 71 ? 25.775 20.449 35.266 1.00 0.00 71 LEU A O 6
ATOM 11265 N N . GLY A 1 72 ? 24.521 20.173 33.421 1.00 0.00 72 GLY A N 6
ATOM 11266 C CA . GLY A 1 72 ? 24.342 18.717 33.504 1.00 0.00 72 GLY A CA 6
ATOM 11267 C C . GLY A 1 72 ? 25.450 17.865 32.896 1.00 0.00 72 GLY A C 6
ATOM 11268 O O . GLY A 1 72 ? 25.770 16.828 33.474 1.00 0.00 72 GLY A O 6
ATOM 11272 N N . THR A 1 73 ? 26.087 18.282 31.790 1.00 0.00 73 THR A N 6
ATOM 11273 C CA . THR A 1 73 ? 27.299 17.606 31.252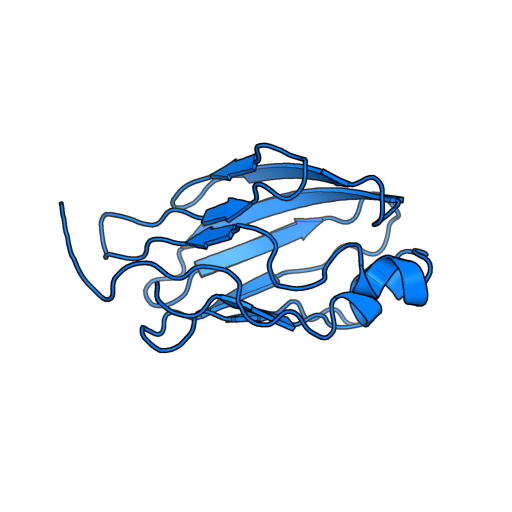 1.00 0.00 73 THR A CA 6
ATOM 11274 C C . THR A 1 73 ? 28.531 17.768 32.142 1.00 0.00 73 THR A C 6
ATOM 11275 O O . THR A 1 73 ? 29.500 17.029 32.032 1.00 0.00 73 THR A O 6
ATOM 11286 N N . VAL A 1 74 ? 28.444 18.764 33.006 1.00 0.00 74 VAL A N 6
ATOM 11287 C CA . VAL A 1 74 ? 29.468 19.395 33.849 1.00 0.00 74 VAL A CA 6
ATOM 11288 C C . VAL A 1 74 ? 29.316 18.969 35.313 1.00 0.00 74 VAL A C 6
ATOM 11289 O O . VAL A 1 74 ? 30.248 19.088 36.103 1.00 0.00 74 VAL A O 6
ATOM 11302 N N . ASN A 1 75 ? 28.090 18.571 35.681 1.00 0.00 75 ASN A N 6
ATOM 11303 C CA . ASN A 1 75 ? 27.647 18.198 37.025 1.00 0.00 75 ASN A CA 6
ATOM 11304 C C . ASN A 1 75 ? 27.831 19.304 38.095 1.00 0.00 75 ASN A C 6
ATOM 11305 O O . ASN A 1 75 ? 27.788 19.050 39.304 1.00 0.00 75 ASN A O 6
ATOM 11316 N N . MET A 1 76 ? 28.004 20.559 37.660 1.00 0.00 76 MET A N 6
ATOM 11317 C CA . MET A 1 76 ? 28.480 21.668 38.493 1.00 0.00 76 MET A CA 6
ATOM 11318 C C . MET A 1 76 ? 27.496 22.823 38.600 1.00 0.00 76 MET A C 6
ATOM 11319 O O . MET A 1 76 ? 27.005 23.333 37.596 1.00 0.00 76 MET A O 6
ATOM 11333 N N . ASN A 1 77 ? 27.276 23.232 39.847 1.00 0.00 77 ASN A N 6
ATOM 11334 C CA . ASN A 1 77 ? 26.386 24.301 40.288 1.00 0.00 77 ASN A CA 6
ATOM 11335 C C . ASN A 1 77 ? 27.207 25.532 40.692 1.00 0.00 77 ASN A C 6
ATOM 11336 O O . ASN A 1 77 ? 28.035 25.448 41.600 1.00 0.00 77 ASN A O 6
ATOM 11347 N N . ILE A 1 78 ? 27.029 26.662 39.996 1.00 0.00 78 ILE A N 6
ATOM 11348 C CA . ILE A 1 78 ? 27.815 27.884 40.223 1.00 0.00 78 ILE A CA 6
ATOM 11349 C C . ILE A 1 78 ? 26.952 29.146 40.218 1.00 0.00 78 ILE A C 6
ATOM 11350 O O . ILE A 1 78 ? 25.853 29.178 39.658 1.00 0.00 78 ILE A O 6
ATOM 11366 N N . LYS A 1 79 ? 27.473 30.214 40.825 1.00 0.00 79 LYS A N 6
ATOM 11367 C CA . LYS A 1 79 ? 26.793 31.511 40.869 1.00 0.00 79 LYS A CA 6
ATOM 11368 C C . LYS A 1 79 ? 27.610 32.597 40.149 1.00 0.00 79 LYS A C 6
ATOM 11369 O O . LYS A 1 79 ? 28.805 32.449 39.869 1.00 0.00 79 LYS A O 6
ATOM 11388 N N . SER A 1 80 ? 26.940 33.683 39.791 1.00 0.00 80 SER A N 6
ATOM 11389 C CA . SER A 1 80 ? 27.431 34.699 38.862 1.00 0.00 80 SER A CA 6
ATOM 11390 C C . SER A 1 80 ? 26.859 36.058 39.281 1.00 0.00 80 SER A C 6
ATOM 11391 O O . SER A 1 80 ? 25.639 36.175 39.394 1.00 0.00 80 SER A O 6
ATOM 11399 N N . PHE A 1 81 ? 27.706 37.059 39.546 1.00 0.00 81 PHE A N 6
ATOM 11400 C CA . PHE A 1 81 ? 27.303 38.344 40.137 1.00 0.00 81 PHE A CA 6
ATOM 11401 C C . PHE A 1 81 ? 27.717 39.506 39.228 1.00 0.00 81 PHE A C 6
ATOM 11402 O O . PHE A 1 81 ? 28.878 39.913 39.258 1.00 0.00 81 PHE A O 6
ATOM 11419 N N . THR A 1 82 ? 26.809 39.991 38.377 1.00 0.00 82 THR A N 6
ATOM 11420 C CA . THR A 1 82 ? 27.107 40.961 37.319 1.00 0.00 82 THR A CA 6
ATOM 11421 C C . THR A 1 82 ? 27.238 42.370 37.870 1.00 0.00 82 THR A C 6
ATOM 11422 O O . THR A 1 82 ? 26.595 42.765 38.833 1.00 0.00 82 THR A O 6
ATOM 11433 N N . LYS A 1 83 ? 28.077 43.166 37.223 1.00 0.00 83 LYS A N 6
ATOM 11434 C CA . LYS A 1 83 ? 28.308 44.570 37.543 1.00 0.00 83 LYS A CA 6
ATOM 11435 C C . LYS A 1 83 ? 28.773 45.297 36.292 1.00 0.00 83 LYS A C 6
ATOM 11436 O O . LYS A 1 83 ? 29.693 44.838 35.609 1.00 0.00 83 LYS A O 6
ATOM 11455 N N . LEU A 1 84 ? 28.124 46.403 35.939 1.00 0.00 84 LEU A N 6
ATOM 11456 C CA . LEU A 1 84 ? 28.524 47.200 34.783 1.00 0.00 84 LEU A CA 6
ATOM 11457 C C . LEU A 1 84 ? 29.381 48.386 35.222 1.00 0.00 84 LEU A C 6
ATOM 11458 O O . LEU A 1 84 ? 29.155 48.981 36.272 1.00 0.00 84 LEU A O 6
ATOM 11474 N N . GLU A 1 85 ? 30.411 48.657 34.427 1.00 0.00 85 GLU A N 6
ATOM 11475 C CA . GLU A 1 85 ? 31.408 49.697 34.655 1.00 0.00 85 GLU A CA 6
ATOM 11476 C C . GLU A 1 85 ? 31.511 50.591 33.398 1.00 0.00 85 GLU A C 6
ATOM 11477 O O . GLU A 1 85 ? 32.603 50.939 32.933 1.00 0.00 85 GLU A O 6
ATOM 11489 N N . GLY A 1 86 ? 30.360 50.898 32.784 1.00 0.00 86 GLY A N 6
ATOM 11490 C CA . GLY A 1 86 ? 30.223 51.767 31.612 1.00 0.00 86 GLY A CA 6
ATOM 11491 C C . GLY A 1 86 ? 30.384 51.044 30.272 1.00 0.00 86 GLY A C 6
ATOM 11492 O O . GLY A 1 86 ? 29.400 50.548 29.726 1.00 0.00 86 GLY A O 6
ATOM 11496 N N . SER A 1 87 ? 31.597 50.989 29.712 1.00 0.00 87 SER A N 6
ATOM 11497 C CA . SER A 1 87 ? 31.884 50.323 28.416 1.00 0.00 87 SER A CA 6
ATOM 11498 C C . SER A 1 87 ? 32.327 48.848 28.544 1.00 0.00 87 SER A C 6
ATOM 11499 O O . SER A 1 87 ? 32.966 48.282 27.656 1.00 0.00 87 SER A O 6
ATOM 11507 N N . LYS A 1 88 ? 32.012 48.219 29.678 1.00 0.00 88 LYS A N 6
ATOM 11508 C CA . LYS A 1 88 ? 32.340 46.827 30.001 1.00 0.00 88 LYS A CA 6
ATOM 11509 C C . LYS A 1 88 ? 31.557 46.358 31.234 1.00 0.00 88 LYS A C 6
ATOM 11510 O O . LYS A 1 88 ? 31.539 47.032 32.269 1.00 0.00 88 LYS A O 6
ATOM 11529 N N . LEU A 1 89 ? 30.907 45.197 31.129 1.00 0.00 89 LEU A N 6
ATOM 11530 C CA . LEU A 1 89 ? 30.351 44.482 32.279 1.00 0.00 89 LEU A CA 6
ATOM 11531 C C . LEU A 1 89 ? 31.453 43.602 32.881 1.00 0.00 89 LEU A C 6
ATOM 11532 O O . LEU A 1 89 ? 32.495 43.358 32.285 1.00 0.00 89 LEU A O 6
ATOM 11548 N N . VAL A 1 90 ? 31.205 43.146 34.087 1.00 0.00 90 VAL A N 6
ATOM 11549 C CA . VAL A 1 90 ? 31.981 42.228 34.906 1.00 0.00 90 VAL A CA 6
ATOM 11550 C C . VAL A 1 90 ? 30.950 41.239 35.468 1.00 0.00 90 VAL A C 6
ATOM 11551 O O . VAL A 1 90 ? 29.798 41.631 35.619 1.00 0.00 90 VAL A O 6
ATOM 11564 N N . VAL A 1 91 ? 31.312 39.994 35.782 1.00 0.00 91 VAL A N 6
ATOM 11565 C CA . VAL A 1 91 ? 30.505 39.121 36.653 1.00 0.00 91 VAL A CA 6
ATOM 11566 C C . VAL A 1 91 ? 31.429 38.351 37.593 1.00 0.00 91 VAL A C 6
ATOM 11567 O O . VAL A 1 91 ? 32.391 37.772 37.119 1.00 0.00 91 VAL A O 6
ATOM 11580 N N . ASN A 1 92 ? 31.190 38.311 38.903 1.00 0.00 92 ASN A N 6
ATOM 11581 C CA . ASN A 1 92 ? 31.972 37.444 39.798 1.00 0.00 92 ASN A CA 6
ATOM 11582 C C . ASN A 1 92 ? 31.475 35.998 39.701 1.00 0.00 92 ASN A C 6
ATOM 11583 O O . ASN A 1 92 ? 30.321 35.696 39.995 1.00 0.00 92 ASN A O 6
ATOM 11594 N N . SER A 1 93 ? 32.343 35.110 39.229 1.00 0.00 93 SER A N 6
ATOM 11595 C CA . SER A 1 93 ? 32.125 33.671 39.150 1.00 0.00 93 SER A CA 6
ATOM 11596 C C . SER A 1 93 ? 32.513 32.982 40.457 1.00 0.00 93 SER A C 6
ATOM 11597 O O . SER A 1 93 ? 33.681 32.639 40.673 1.00 0.00 93 SER A O 6
ATOM 11605 N N . GLU A 1 94 ? 31.524 32.727 41.311 1.00 0.00 94 GLU A N 6
ATOM 11606 C CA . GLU A 1 94 ? 31.755 32.020 42.562 1.00 0.00 94 GLU A CA 6
ATOM 11607 C C . GLU A 1 94 ? 31.489 30.520 42.416 1.00 0.00 94 GLU A C 6
ATOM 11608 O O . GLU A 1 94 ? 30.554 30.073 41.746 1.00 0.00 94 GLU A O 6
ATOM 11620 N N . LEU A 1 95 ? 32.361 29.748 43.060 1.00 0.00 95 LEU A N 6
ATOM 11621 C CA . LEU A 1 95 ? 32.324 28.303 43.155 1.00 0.00 95 LEU A CA 6
ATOM 11622 C C . LEU A 1 95 ? 32.142 27.919 44.631 1.00 0.00 95 LEU A C 6
ATOM 11623 O O . LEU A 1 95 ? 33.060 28.155 45.432 1.00 0.00 95 LEU A O 6
ATOM 11639 N N . PRO A 1 96 ? 30.968 27.372 45.000 1.00 0.00 96 PRO A N 6
ATOM 11640 C CA . PRO A 1 96 ? 30.668 26.909 46.351 1.00 0.00 96 PRO A CA 6
ATOM 11641 C C . PRO A 1 96 ? 31.771 26.031 46.967 1.00 0.00 96 PRO A C 6
ATOM 11642 O O . PRO A 1 96 ? 32.118 26.254 48.128 1.00 0.00 96 PRO A O 6
ATOM 11653 N N . ASP A 1 97 ? 32.398 25.153 46.162 1.00 0.00 97 ASP A N 6
ATOM 11654 C CA . ASP A 1 97 ? 33.574 24.309 46.471 1.00 0.00 97 ASP A CA 6
ATOM 11655 C C . ASP A 1 97 ? 34.737 25.007 47.206 1.00 0.00 97 ASP A C 6
ATOM 11656 O O . ASP A 1 97 ? 35.567 24.351 47.836 1.00 0.00 97 ASP A O 6
ATOM 11665 N N . GLY A 1 98 ? 34.828 26.336 47.098 1.00 0.00 98 GLY A N 6
ATOM 11666 C CA . GLY A 1 98 ? 35.793 27.177 47.815 1.00 0.00 98 GLY A CA 6
ATOM 11667 C C . GLY A 1 98 ? 36.675 28.009 46.891 1.00 0.00 98 GLY A C 6
ATOM 11668 O O . GLY A 1 98 ? 36.987 29.152 47.224 1.00 0.00 98 GLY A O 6
ATOM 11672 N N . ARG A 1 99 ? 37.028 27.477 45.718 1.00 0.00 99 ARG A N 6
ATOM 11673 C CA . ARG A 1 99 ? 37.908 28.113 44.722 1.00 0.00 99 ARG A CA 6
ATOM 11674 C C . ARG A 1 99 ? 37.165 29.123 43.830 1.00 0.00 99 ARG A C 6
ATOM 11675 O O . ARG A 1 99 ? 37.080 28.997 42.616 1.00 0.00 99 ARG A O 6
ATOM 11696 N N . LYS A 1 100 ? 36.562 30.134 44.452 1.00 0.00 100 LYS A N 6
ATOM 11697 C CA . LYS A 1 100 ? 35.821 31.212 43.784 1.00 0.00 100 LYS A CA 6
ATOM 11698 C C . LYS A 1 100 ? 36.769 32.148 43.014 1.00 0.00 100 LYS A C 6
ATOM 11699 O O . LYS A 1 100 ? 37.942 32.285 43.375 1.00 0.00 100 LYS A O 6
ATOM 11718 N N . GLY A 1 101 ? 36.268 32.844 41.992 1.00 0.00 101 GLY A N 6
ATOM 11719 C CA . GLY A 1 101 ? 37.031 33.886 41.304 1.00 0.00 101 GLY A CA 6
ATOM 11720 C C . GLY A 1 101 ? 36.159 34.992 40.729 1.00 0.00 101 GLY A C 6
ATOM 11721 O O . GLY A 1 101 ? 35.090 35.289 41.255 1.00 0.00 101 GLY A O 6
ATOM 11725 N N . THR A 1 102 ? 36.626 35.608 39.645 1.00 0.00 102 THR A N 6
ATOM 11726 C CA . THR A 1 102 ? 35.988 36.761 39.003 1.00 0.00 102 THR A CA 6
ATOM 11727 C C . THR A 1 102 ? 36.040 36.644 37.487 1.00 0.00 102 THR A C 6
ATOM 11728 O O . THR A 1 102 ? 36.822 35.869 36.935 1.00 0.00 102 THR A O 6
ATOM 11739 N N . ARG A 1 103 ? 35.217 37.427 36.792 1.00 0.00 103 ARG A N 6
ATOM 11740 C CA . ARG A 1 103 ? 34.987 37.293 35.349 1.00 0.00 103 ARG A CA 6
ATOM 11741 C C . ARG A 1 103 ? 34.680 38.664 34.729 1.00 0.00 103 ARG A C 6
ATOM 11742 O O . ARG A 1 103 ? 33.934 39.454 35.298 1.00 0.00 103 ARG A O 6
ATOM 11763 N N . THR A 1 104 ? 35.221 38.961 33.550 1.00 0.00 104 THR A N 6
ATOM 11764 C CA . THR A 1 104 ? 35.141 40.254 32.847 1.00 0.00 104 THR A CA 6
ATOM 11765 C C . THR A 1 104 ? 34.415 40.087 31.521 1.00 0.00 104 THR A C 6
ATOM 11766 O O . THR A 1 104 ? 34.713 39.172 30.764 1.00 0.00 104 THR A O 6
ATOM 11777 N N . TYR A 1 105 ? 33.401 40.917 31.280 1.00 0.00 105 TYR A N 6
ATOM 11778 C CA . TYR A 1 105 ? 32.418 40.804 30.189 1.00 0.00 105 TYR A CA 6
ATOM 11779 C C . TYR A 1 105 ? 32.443 42.077 29.309 1.00 0.00 105 TYR A C 6
ATOM 11780 O O . TYR A 1 105 ? 31.610 42.984 29.449 1.00 0.00 105 TYR A O 6
ATOM 11798 N N . GLU A 1 106 ? 33.425 42.159 28.406 1.00 0.00 106 GLU A N 6
ATOM 11799 C CA . GLU A 1 106 ? 33.476 43.195 27.361 1.00 0.00 106 GLU A CA 6
ATOM 11800 C C . GLU A 1 106 ? 32.217 43.120 26.480 1.00 0.00 106 GLU A C 6
ATOM 11801 O O . GLU A 1 106 ? 31.549 42.084 26.438 1.00 0.00 106 GLU A O 6
ATOM 11813 N N . PHE A 1 107 ? 31.879 44.227 25.810 1.00 0.00 107 PHE A N 6
ATOM 11814 C CA . PHE A 1 107 ? 30.782 44.290 24.856 1.00 0.00 107 PHE A CA 6
ATOM 11815 C C . PHE A 1 107 ? 31.109 45.202 23.669 1.00 0.00 107 PHE A C 6
ATOM 11816 O O . PHE A 1 107 ? 31.640 46.302 23.837 1.00 0.00 107 PHE A O 6
ATOM 11833 N N . CYS A 1 108 ? 30.769 44.740 22.467 1.00 0.00 108 CYS A N 6
ATOM 11834 C CA . CYS A 1 108 ? 31.065 45.369 21.182 1.00 0.00 108 CYS A CA 6
ATOM 11835 C C . CYS A 1 108 ? 30.199 44.709 20.104 1.00 0.00 108 CYS A C 6
ATOM 11836 O O . CYS A 1 108 ? 29.929 43.522 20.212 1.00 0.00 108 CYS A O 6
ATOM 11844 N N . ASP A 1 109 ? 29.754 45.432 19.071 1.00 0.00 109 ASP A N 6
ATOM 11845 C CA . ASP A 1 109 ? 28.848 44.904 18.029 1.00 0.00 109 ASP A CA 6
ATOM 11846 C C . ASP A 1 109 ? 29.318 43.543 17.474 1.00 0.00 109 ASP A C 6
ATOM 11847 O O . ASP A 1 109 ? 28.564 42.581 17.374 1.00 0.00 109 ASP A O 6
ATOM 11856 N N . LYS A 1 110 ? 30.623 43.465 17.214 1.00 0.00 110 LYS A N 6
ATOM 11857 C CA . LYS A 1 110 ? 31.372 42.314 16.706 1.00 0.00 110 LYS A CA 6
ATOM 11858 C C . LYS A 1 110 ? 31.626 41.216 17.758 1.00 0.00 110 LYS A C 6
ATOM 11859 O O . LYS A 1 110 ? 32.303 40.239 17.445 1.00 0.00 110 LYS A O 6
ATOM 11878 N N . GLY A 1 111 ? 31.158 41.366 19.000 1.00 0.00 111 GLY A N 6
ATOM 11879 C CA . GLY A 1 111 ? 31.311 40.382 20.069 1.00 0.00 111 GLY A CA 6
ATOM 11880 C C . GLY A 1 111 ? 31.335 40.919 21.495 1.00 0.00 111 GLY A C 6
ATOM 11881 O O . GLY A 1 111 ? 31.814 42.007 21.784 1.00 0.00 111 GLY A O 6
ATOM 11885 N N . PHE A 1 112 ? 30.857 40.057 22.381 1.00 0.00 112 PHE A N 6
ATOM 11886 C CA . PHE A 1 112 ? 30.952 40.100 23.829 1.00 0.00 112 PHE A CA 6
ATOM 11887 C C . PHE A 1 112 ? 31.976 39.060 24.258 1.00 0.00 112 PHE A C 6
ATOM 11888 O O . PHE A 1 112 ? 31.842 37.891 23.888 1.00 0.00 112 PHE A O 6
ATOM 11905 N N . VAL A 1 113 ? 32.940 39.430 25.082 1.00 0.00 113 VAL A N 6
ATOM 11906 C CA . VAL A 1 113 ? 33.998 38.518 25.529 1.00 0.00 113 VAL A CA 6
ATOM 11907 C C . VAL A 1 113 ? 33.915 38.319 27.044 1.00 0.00 113 VAL A C 6
ATOM 11908 O O . VAL A 1 113 ? 34.038 39.270 27.809 1.00 0.00 113 VAL A O 6
ATOM 11921 N N . LEU A 1 114 ? 33.698 37.061 27.448 1.00 0.00 114 LEU A N 6
ATOM 11922 C CA . LEU A 1 114 ? 33.595 36.566 28.831 1.00 0.00 114 LEU A CA 6
ATOM 11923 C C . LEU A 1 114 ? 34.936 35.924 29.175 1.00 0.00 114 LEU A C 6
ATOM 11924 O O . LEU A 1 114 ? 35.242 34.814 28.732 1.00 0.00 114 LEU A O 6
ATOM 11940 N N . THR A 1 115 ? 35.737 36.649 29.948 1.00 0.00 115 THR A N 6
ATOM 11941 C CA . THR A 1 115 ? 37.045 36.220 30.434 1.00 0.00 115 THR A CA 6
ATOM 11942 C C . THR A 1 115 ? 36.983 35.882 31.914 1.00 0.00 115 THR A C 6
ATOM 11943 O O . THR A 1 115 ? 36.420 36.665 32.660 1.00 0.00 115 THR A O 6
ATOM 11954 N N . MET A 1 116 ? 37.575 34.772 32.365 1.00 0.00 116 MET A N 6
ATOM 11955 C CA . MET A 1 116 ? 37.673 34.399 33.793 1.00 0.00 116 MET A CA 6
ATOM 11956 C C . MET A 1 116 ? 39.111 34.516 34.262 1.00 0.00 116 MET A C 6
ATOM 11957 O O . MET A 1 116 ? 39.869 33.560 34.169 1.00 0.00 116 MET A O 6
ATOM 11971 N N . CYS A 1 117 ? 39.499 35.705 34.717 1.00 0.00 117 CYS A N 6
ATOM 11972 C CA . CYS A 1 117 ? 40.801 35.931 35.337 1.00 0.00 117 CYS A CA 6
ATOM 11973 C C . CYS A 1 117 ? 40.779 35.391 36.778 1.00 0.00 117 CYS A C 6
ATOM 11974 O O . CYS A 1 117 ? 39.865 35.688 37.549 1.00 0.00 117 CYS A O 6
ATOM 11982 N N . ALA A 1 118 ? 41.817 34.657 37.152 1.00 0.00 118 ALA A N 6
ATOM 11983 C CA . ALA A 1 118 ? 42.173 34.334 38.528 1.00 0.00 118 ALA A CA 6
ATOM 11984 C C . ALA A 1 118 ? 43.547 34.968 38.835 1.00 0.00 118 ALA A C 6
ATOM 11985 O O . ALA A 1 118 ? 44.110 35.668 37.991 1.00 0.00 118 ALA A O 6
ATOM 11992 N N . GLY A 1 119 ? 44.098 34.757 40.035 1.00 0.00 119 GLY A N 6
ATOM 11993 C CA . GLY A 1 119 ? 45.544 34.925 40.269 1.00 0.00 119 GLY A CA 6
ATOM 11994 C C . GLY A 1 119 ? 46.333 33.712 39.768 1.00 0.00 119 GLY A C 6
ATOM 11995 O O . GLY A 1 119 ? 47.548 33.772 39.605 1.00 0.00 119 GLY A O 6
ATOM 11999 N N . ASP A 1 120 ? 45.613 32.619 39.522 1.00 0.00 120 ASP A N 6
ATOM 12000 C CA . ASP A 1 120 ? 46.116 31.268 39.306 1.00 0.00 120 ASP A CA 6
ATOM 12001 C C . ASP A 1 120 ? 46.205 30.937 37.800 1.00 0.00 120 ASP A C 6
ATOM 12002 O O . ASP A 1 120 ? 47.181 30.344 37.340 1.00 0.00 120 ASP A O 6
ATOM 12011 N N . MET A 1 121 ? 45.230 31.410 37.018 1.00 0.00 121 MET A N 6
ATOM 12012 C CA . MET A 1 121 ? 45.020 31.194 35.578 1.00 0.00 121 MET A CA 6
ATOM 12013 C C . MET A 1 121 ? 44.123 32.303 35.007 1.00 0.00 121 MET A C 6
ATOM 12014 O O . MET A 1 121 ? 43.750 33.217 35.736 1.00 0.00 121 MET A O 6
ATOM 12028 N N . VAL A 1 122 ? 43.784 32.246 33.715 1.00 0.00 122 VAL A N 6
ATOM 12029 C CA . VAL A 1 122 ? 42.779 33.129 33.100 1.00 0.00 122 VAL A CA 6
ATOM 12030 C C . VAL A 1 122 ? 41.985 32.374 32.031 1.00 0.00 122 VAL A C 6
ATOM 12031 O O . VAL A 1 122 ? 42.423 31.317 31.569 1.00 0.00 122 VAL A O 6
ATOM 12044 N N . ALA A 1 123 ? 40.867 32.956 31.585 1.00 0.00 123 ALA A N 6
ATOM 12045 C CA . ALA A 1 123 ? 40.047 32.411 30.509 1.00 0.00 123 ALA A CA 6
ATOM 12046 C C . ALA A 1 123 ? 39.452 33.446 29.560 1.00 0.00 123 ALA A C 6
ATOM 12047 O O . ALA A 1 123 ? 39.505 34.622 29.895 1.00 0.00 123 ALA A O 6
ATOM 12054 N N . LYS A 1 124 ? 38.886 33.006 28.420 1.00 0.00 124 LYS A N 6
ATOM 12055 C CA . LYS A 1 124 ? 38.284 33.818 27.340 1.00 0.00 124 LYS A CA 6
ATOM 12056 C C . LYS A 1 124 ? 37.320 33.004 26.441 1.00 0.00 124 LYS A C 6
ATOM 12057 O O . LYS A 1 124 ? 37.757 32.206 25.624 1.00 0.00 124 LYS A O 6
ATOM 12076 N N . ARG A 1 125 ? 36.011 33.263 26.487 1.00 0.00 125 ARG A N 6
ATOM 12077 C CA . ARG A 1 125 ? 35.066 32.889 25.415 1.00 0.00 125 ARG A CA 6
ATOM 12078 C C . ARG A 1 125 ? 34.562 34.136 24.709 1.00 0.00 125 ARG A C 6
ATOM 12079 O O . ARG A 1 125 ? 34.597 35.216 25.298 1.00 0.00 125 ARG A O 6
ATOM 12100 N N . TYR A 1 126 ? 33.876 33.968 23.576 1.00 0.00 126 TYR A N 6
ATOM 12101 C CA . TYR A 1 126 ? 33.170 35.072 22.923 1.00 0.00 126 TYR A CA 6
ATOM 12102 C C . TYR A 1 126 ? 31.811 34.696 22.312 1.00 0.00 126 TYR A C 6
ATOM 12103 O O . TYR A 1 126 ? 31.644 33.689 21.631 1.00 0.00 126 TYR A O 6
ATOM 12121 N N . PHE A 1 127 ? 30.808 35.515 22.630 1.00 0.00 127 PHE A N 6
ATOM 12122 C CA . PHE A 1 127 ? 29.434 35.440 22.141 1.00 0.00 127 PHE A CA 6
ATOM 12123 C C . PHE A 1 127 ? 29.250 36.642 21.197 1.00 0.00 127 PHE A C 6
ATOM 12124 O O . PHE A 1 127 ? 29.532 37.761 21.604 1.00 0.00 127 PHE A O 6
ATOM 12141 N N . ILE A 1 128 ? 28.824 36.445 19.949 1.00 0.00 128 ILE A N 6
ATOM 12142 C CA . ILE A 1 128 ? 28.674 37.488 18.919 1.00 0.00 128 ILE A CA 6
ATOM 12143 C C . ILE A 1 128 ? 27.247 37.463 18.332 1.00 0.00 128 ILE A C 6
ATOM 12144 O O . ILE A 1 128 ? 26.508 36.507 18.532 1.00 0.00 128 ILE A O 6
ATOM 12160 N N . ARG A 1 129 ? 26.812 38.527 17.658 1.00 0.00 129 ARG A N 6
ATOM 12161 C CA . ARG A 1 129 ? 25.464 38.691 17.093 1.00 0.00 129 ARG A CA 6
ATOM 12162 C C . ARG A 1 129 ? 24.955 37.550 16.186 1.00 0.00 129 ARG A C 6
ATOM 12163 O O . ARG A 1 129 ? 25.742 36.872 15.523 1.00 0.00 129 ARG A O 6
ATOM 12184 N N . THR A 1 130 ? 23.627 37.352 16.222 1.00 0.00 130 THR A N 6
ATOM 12185 C CA . THR A 1 130 ? 22.841 36.250 15.608 1.00 0.00 130 THR A CA 6
ATOM 12186 C C . THR A 1 130 ? 22.802 36.262 14.097 1.00 0.00 130 THR A C 6
ATOM 12187 O O . THR A 1 130 ? 22.351 35.225 13.569 1.00 0.00 130 THR A O 6
ATOM 12199 N N . MET A 1 1 ? 14.345 50.542 21.637 1.00 0.00 1 MET A N 7
ATOM 12200 C CA . MET A 1 1 ? 14.551 51.882 22.296 1.00 0.00 1 MET A CA 7
ATOM 12201 C C . MET A 1 1 ? 16.007 52.405 22.325 1.00 0.00 1 MET A C 7
ATOM 12202 O O . MET A 1 1 ? 16.216 53.604 22.437 1.00 0.00 1 MET A O 7
ATOM 12218 N N . VAL A 1 2 ? 16.999 51.517 22.260 1.00 0.00 2 VAL A N 7
ATOM 12219 C CA . VAL A 1 2 ? 18.425 51.814 22.128 1.00 0.00 2 VAL A CA 7
ATOM 12220 C C . VAL A 1 2 ? 19.076 50.730 21.257 1.00 0.00 2 VAL A C 7
ATOM 12221 O O . VAL A 1 2 ? 18.695 49.563 21.356 1.00 0.00 2 VAL A O 7
ATOM 12234 N N . GLN A 1 3 ? 20.070 51.090 20.443 1.00 0.00 3 GLN A N 7
ATOM 12235 C CA . GLN A 1 3 ? 20.830 50.127 19.651 1.00 0.00 3 GLN A CA 7
ATOM 12236 C C . GLN A 1 3 ? 22.286 50.590 19.536 1.00 0.00 3 GLN A C 7
ATOM 12237 O O . GLN A 1 3 ? 22.628 51.428 18.707 1.00 0.00 3 GLN A O 7
ATOM 12251 N N . LEU A 1 4 ? 23.147 50.068 20.413 1.00 0.00 4 LEU A N 7
ATOM 12252 C CA . LEU A 1 4 ? 24.576 50.396 20.429 1.00 0.00 4 LEU A CA 7
ATOM 12253 C C . LEU A 1 4 ? 25.370 49.352 19.620 1.00 0.00 4 LEU A C 7
ATOM 12254 O O . LEU A 1 4 ? 26.170 49.723 18.767 1.00 0.00 4 LEU A O 7
ATOM 12270 N N . ALA A 1 5 ? 25.119 48.054 19.821 1.00 0.00 5 ALA A N 7
ATOM 12271 C CA . ALA A 1 5 ? 25.790 46.995 19.065 1.00 0.00 5 ALA A CA 7
ATOM 12272 C C . ALA A 1 5 ? 24.821 45.930 18.541 1.00 0.00 5 ALA A C 7
ATOM 12273 O O . ALA A 1 5 ? 24.590 45.837 17.342 1.00 0.00 5 ALA A O 7
ATOM 12280 N N . GLY A 1 6 ? 24.230 45.128 19.427 1.00 0.00 6 GLY A N 7
ATOM 12281 C CA . GLY A 1 6 ? 23.396 43.988 19.059 1.00 0.00 6 GLY A CA 7
ATOM 12282 C C . GLY A 1 6 ? 23.585 42.803 19.994 1.00 0.00 6 GLY A C 7
ATOM 12283 O O . GLY A 1 6 ? 23.620 42.968 21.216 1.00 0.00 6 GLY A O 7
ATOM 12287 N N . THR A 1 7 ? 23.689 41.601 19.428 1.00 0.00 7 THR A N 7
ATOM 12288 C CA . THR A 1 7 ? 23.605 40.358 20.199 1.00 0.00 7 THR A CA 7
ATOM 12289 C C . THR A 1 7 ? 24.540 39.320 19.666 1.00 0.00 7 THR A C 7
ATOM 12290 O O . THR A 1 7 ? 24.597 39.096 18.462 1.00 0.00 7 THR A O 7
ATOM 12301 N N . TYR A 1 8 ? 25.215 38.668 20.602 1.00 0.00 8 TYR A N 7
ATOM 12302 C CA . TYR A 1 8 ? 26.234 37.665 20.366 1.00 0.00 8 TYR A CA 7
ATOM 12303 C C . TYR A 1 8 ? 25.809 36.360 21.021 1.00 0.00 8 TYR A C 7
ATOM 12304 O O . TYR A 1 8 ? 25.386 36.334 22.171 1.00 0.00 8 TYR A O 7
ATOM 12322 N N . LYS A 1 9 ? 25.879 35.270 20.273 1.00 0.00 9 LYS A N 7
ATOM 12323 C CA . LYS A 1 9 ? 25.697 33.919 20.794 1.00 0.00 9 LYS A CA 7
ATOM 12324 C C . LYS A 1 9 ? 27.069 33.302 21.075 1.00 0.00 9 LYS A C 7
ATOM 12325 O O . LYS A 1 9 ? 28.055 33.717 20.473 1.00 0.00 9 LYS A O 7
ATOM 12344 N N . LEU A 1 10 ? 27.205 32.313 21.965 1.00 0.00 10 LEU A N 7
ATOM 12345 C CA . LEU A 1 10 ? 28.484 31.594 22.054 1.00 0.00 10 LEU A CA 7
ATOM 12346 C C . LEU A 1 10 ? 28.839 31.017 20.681 1.00 0.00 10 LEU A C 7
ATOM 12347 O O . LEU A 1 10 ? 27.998 30.389 20.050 1.00 0.00 10 LEU A O 7
ATOM 12363 N N . GLU A 1 11 ? 30.073 31.252 20.236 1.00 0.00 11 GLU A N 7
ATOM 12364 C CA . GLU A 1 11 ? 30.621 30.638 19.036 1.00 0.00 11 GLU A CA 7
ATOM 12365 C C . GLU A 1 11 ? 31.744 29.672 19.409 1.00 0.00 11 GLU A C 7
ATOM 12366 O O . GLU A 1 11 ? 31.652 28.485 19.128 1.00 0.00 11 GLU A O 7
ATOM 12378 N N . LYS A 1 12 ? 32.764 30.150 20.114 1.00 0.00 12 LYS A N 7
ATOM 12379 C CA . LYS A 1 12 ? 34.016 29.442 20.380 1.00 0.00 12 LYS A CA 7
ATOM 12380 C C . LYS A 1 12 ? 34.332 29.323 21.870 1.00 0.00 12 LYS A C 7
ATOM 12381 O O . LYS A 1 12 ? 33.970 30.194 22.660 1.00 0.00 12 LYS A O 7
ATOM 12400 N N . ASN A 1 13 ? 35.049 28.269 22.267 1.00 0.00 13 ASN A N 7
ATOM 12401 C CA . ASN A 1 13 ? 35.456 28.076 23.654 1.00 0.00 13 ASN A CA 7
ATOM 12402 C C . ASN A 1 13 ? 36.965 27.709 23.767 1.00 0.00 13 ASN A C 7
ATOM 12403 O O . ASN A 1 13 ? 37.448 26.930 22.950 1.00 0.00 13 ASN A O 7
ATOM 12414 N N . GLU A 1 14 ? 37.728 28.272 24.723 1.00 0.00 14 GLU A N 7
ATOM 12415 C CA . GLU A 1 14 ? 39.118 27.895 25.100 1.00 0.00 14 GLU A CA 7
ATOM 12416 C C . GLU A 1 14 ? 39.197 27.874 26.619 1.00 0.00 14 GLU A C 7
ATOM 12417 O O . GLU A 1 14 ? 38.435 28.582 27.275 1.00 0.00 14 GLU A O 7
ATOM 12429 N N . ASN A 1 15 ? 40.087 27.075 27.211 1.00 0.00 15 ASN A N 7
ATOM 12430 C CA . ASN A 1 15 ? 40.447 27.181 28.627 1.00 0.00 15 ASN A CA 7
ATOM 12431 C C . ASN A 1 15 ? 39.280 26.995 29.616 1.00 0.00 15 ASN A C 7
ATOM 12432 O O . ASN A 1 15 ? 39.458 27.133 30.822 1.00 0.00 15 ASN A O 7
ATOM 12443 N N . PHE A 1 16 ? 38.088 26.657 29.135 1.00 0.00 16 PHE A N 7
ATOM 12444 C CA . PHE A 1 16 ? 37.068 25.971 29.895 1.00 0.00 16 PHE A CA 7
ATOM 12445 C C . PHE A 1 16 ? 37.729 24.826 30.639 1.00 0.00 16 PHE A C 7
ATOM 12446 O O . PHE A 1 16 ? 37.700 24.826 31.860 1.00 0.00 16 PHE A O 7
ATOM 12463 N N . GLU A 1 17 ? 38.446 23.963 29.919 1.00 0.00 17 GLU A N 7
ATOM 12464 C CA . GLU A 1 17 ? 39.287 22.947 30.523 1.00 0.00 17 GLU A CA 7
ATOM 12465 C C . GLU A 1 17 ? 40.317 23.525 31.500 1.00 0.00 17 GLU A C 7
ATOM 12466 O O . GLU A 1 17 ? 40.525 22.875 32.501 1.00 0.00 17 GLU A O 7
ATOM 12478 N N . GLU A 1 18 ? 40.892 24.720 31.315 1.00 0.00 18 GLU A N 7
ATOM 12479 C CA . GLU A 1 18 ? 41.832 25.285 32.287 1.00 0.00 18 GLU A CA 7
ATOM 12480 C C . GLU A 1 18 ? 41.181 25.529 33.644 1.00 0.00 18 GLU A C 7
ATOM 12481 O O . GLU A 1 18 ? 41.604 24.888 34.595 1.00 0.00 18 GLU A O 7
ATOM 12493 N N . TYR A 1 19 ? 40.166 26.404 33.788 1.00 0.00 19 TYR A N 7
ATOM 12494 C CA . TYR A 1 19 ? 39.533 26.496 35.112 1.00 0.00 19 TYR A CA 7
ATOM 12495 C C . TYR A 1 19 ? 38.918 25.144 35.435 1.00 0.00 19 TYR A C 7
ATOM 12496 O O . TYR A 1 19 ? 39.355 24.535 36.389 1.00 0.00 19 TYR A O 7
ATOM 12514 N N . LEU A 1 20 ? 37.993 24.606 34.643 1.00 0.00 20 LEU A N 7
ATOM 12515 C CA . LEU A 1 20 ? 37.253 23.389 34.990 1.00 0.00 20 LEU A CA 7
ATOM 12516 C C . LEU A 1 20 ? 38.177 22.203 35.375 1.00 0.00 20 LEU A C 7
ATOM 12517 O O . LEU A 1 20 ? 37.851 21.501 36.325 1.00 0.00 20 LEU A O 7
ATOM 12533 N N . ALA A 1 21 ? 39.373 22.027 34.804 1.00 0.00 21 ALA A N 7
ATOM 12534 C CA . ALA A 1 21 ? 40.381 21.061 35.277 1.00 0.00 21 ALA A CA 7
ATOM 12535 C C . ALA A 1 21 ? 41.269 21.557 36.429 1.00 0.00 21 ALA A C 7
ATOM 12536 O O . ALA A 1 21 ? 41.591 20.748 37.295 1.00 0.00 21 ALA A O 7
ATOM 12543 N N . ALA A 1 22 ? 41.577 22.853 36.537 1.00 0.00 22 ALA A N 7
ATOM 12544 C CA . ALA A 1 22 ? 42.058 23.463 37.784 1.00 0.00 22 ALA A CA 7
ATOM 12545 C C . ALA A 1 22 ? 41.126 23.144 38.970 1.00 0.00 22 ALA A C 7
ATOM 12546 O O . ALA A 1 22 ? 41.602 23.016 40.093 1.00 0.00 22 ALA A O 7
ATOM 12553 N N . LEU A 1 23 ? 39.823 22.946 38.725 1.00 0.00 23 LEU A N 7
ATOM 12554 C CA . LEU A 1 23 ? 38.829 22.497 39.713 1.00 0.00 23 LEU A CA 7
ATOM 12555 C C . LEU A 1 23 ? 38.655 20.961 39.759 1.00 0.00 23 LEU A C 7
ATOM 12556 O O . LEU A 1 23 ? 38.114 20.429 40.730 1.00 0.00 23 LEU A O 7
ATOM 12572 N N . GLY A 1 24 ? 39.135 20.246 38.733 1.00 0.00 24 GLY A N 7
ATOM 12573 C CA . GLY A 1 24 ? 39.238 18.779 38.672 1.00 0.00 24 GLY A CA 7
ATOM 12574 C C . GLY A 1 24 ? 38.312 18.073 37.678 1.00 0.00 24 GLY A C 7
ATOM 12575 O O . GLY A 1 24 ? 38.218 16.850 37.711 1.00 0.00 24 GLY A O 7
ATOM 12579 N N . VAL A 1 25 ? 37.659 18.795 36.771 1.00 0.00 25 VAL A N 7
ATOM 12580 C CA . VAL A 1 25 ? 36.731 18.236 35.773 1.00 0.00 25 VAL A CA 7
ATOM 12581 C C . VAL A 1 25 ? 37.484 17.554 34.593 1.00 0.00 25 VAL A C 7
ATOM 12582 O O . VAL A 1 25 ? 38.430 18.159 34.078 1.00 0.00 25 VAL A O 7
ATOM 12595 N N . PRO A 1 26 ? 37.081 16.344 34.125 1.00 0.00 26 PRO A N 7
ATOM 12596 C CA . PRO A 1 26 ? 37.787 15.576 33.085 1.00 0.00 26 PRO A CA 7
ATOM 12597 C C . PRO A 1 26 ? 37.749 16.233 31.707 1.00 0.00 26 PRO A C 7
ATOM 12598 O O . PRO A 1 26 ? 36.740 16.832 31.373 1.00 0.00 26 PRO A O 7
ATOM 12609 N N . GLN A 1 27 ? 38.781 16.080 30.870 1.00 0.00 27 GLN A N 7
ATOM 12610 C CA . GLN A 1 27 ? 38.862 16.792 29.586 1.00 0.00 27 GLN A CA 7
ATOM 12611 C C . GLN A 1 27 ? 37.836 16.329 28.553 1.00 0.00 27 GLN A C 7
ATOM 12612 O O . GLN A 1 27 ? 37.011 17.136 28.173 1.00 0.00 27 GLN A O 7
ATOM 12626 N N . ASP A 1 28 ? 37.804 15.083 28.073 1.00 0.00 28 ASP A N 7
ATOM 12627 C CA . ASP A 1 28 ? 36.826 14.718 27.026 1.00 0.00 28 ASP A CA 7
ATOM 12628 C C . ASP A 1 28 ? 35.378 14.889 27.524 1.00 0.00 28 ASP A C 7
ATOM 12629 O O . ASP A 1 28 ? 34.487 15.191 26.735 1.00 0.00 28 ASP A O 7
ATOM 12638 N N . SER A 1 29 ? 35.174 14.799 28.845 1.00 0.00 29 SER A N 7
ATOM 12639 C CA . SER A 1 29 ? 33.905 15.098 29.514 1.00 0.00 29 SER A CA 7
ATOM 12640 C C . SER A 1 29 ? 33.605 16.606 29.617 1.00 0.00 29 SER A C 7
ATOM 12641 O O . SER A 1 29 ? 32.450 16.993 29.478 1.00 0.00 29 SER A O 7
ATOM 12649 N N . ILE A 1 30 ? 34.598 17.484 29.813 1.00 0.00 30 ILE A N 7
ATOM 12650 C CA . ILE A 1 30 ? 34.411 18.945 29.947 1.00 0.00 30 ILE A CA 7
ATOM 12651 C C . ILE A 1 30 ? 34.462 19.665 28.620 1.00 0.00 30 ILE A C 7
ATOM 12652 O O . ILE A 1 30 ? 33.791 20.668 28.424 1.00 0.00 30 ILE A O 7
ATOM 12668 N N . LYS A 1 31 ? 35.233 19.142 27.684 1.00 0.00 31 LYS A N 7
ATOM 12669 C CA . LYS A 1 31 ? 35.344 19.644 26.332 1.00 0.00 31 LYS A CA 7
ATOM 12670 C C . LYS A 1 31 ? 34.069 19.311 25.560 1.00 0.00 31 LYS A C 7
ATOM 12671 O O . LYS A 1 31 ? 33.684 20.117 24.729 1.00 0.00 31 LYS A O 7
ATOM 12690 N N . LYS A 1 32 ? 33.324 18.253 25.923 1.00 0.00 32 LYS A N 7
ATOM 12691 C CA . LYS A 1 32 ? 31.929 18.062 25.493 1.00 0.00 32 LYS A CA 7
ATOM 12692 C C . LYS A 1 32 ? 30.903 18.858 26.327 1.00 0.00 32 LYS A C 7
ATOM 12693 O O . LYS A 1 32 ? 29.752 18.987 25.918 1.00 0.00 32 LYS A O 7
ATOM 12712 N N . ALA A 1 33 ? 31.284 19.389 27.493 1.00 0.00 33 ALA A N 7
ATOM 12713 C CA . ALA A 1 33 ? 30.370 20.081 28.406 1.00 0.00 33 ALA A CA 7
ATOM 12714 C C . ALA A 1 33 ? 30.371 21.600 28.320 1.00 0.00 33 ALA A C 7
ATOM 12715 O O . ALA A 1 33 ? 29.332 22.224 28.465 1.00 0.00 33 ALA A O 7
ATOM 12722 N N . ASN A 1 34 ? 31.538 22.182 28.111 1.00 0.00 34 ASN A N 7
ATOM 12723 C CA . ASN A 1 34 ? 31.749 23.560 27.705 1.00 0.00 34 ASN A CA 7
ATOM 12724 C C . ASN A 1 34 ? 32.064 23.614 26.200 1.00 0.00 34 ASN A C 7
ATOM 12725 O O . ASN A 1 34 ? 32.561 24.634 25.718 1.00 0.00 34 ASN A O 7
ATOM 12736 N N . SER A 1 35 ? 31.818 22.534 25.445 1.00 0.00 35 SER A N 7
ATOM 12737 C CA . SER A 1 35 ? 31.813 22.608 23.979 1.00 0.00 35 SER A CA 7
ATOM 12738 C C . SER A 1 35 ? 30.831 23.685 23.530 1.00 0.00 35 SER A C 7
ATOM 12739 O O . SER A 1 35 ? 29.756 23.803 24.131 1.00 0.00 35 SER A O 7
ATOM 12747 N N . PRO A 1 36 ? 31.147 24.420 22.453 1.00 0.00 36 PRO A N 7
ATOM 12748 C CA . PRO A 1 36 ? 30.207 25.344 21.855 1.00 0.00 36 PRO A CA 7
ATOM 12749 C C . PRO A 1 36 ? 28.996 24.581 21.278 1.00 0.00 36 PRO A C 7
ATOM 12750 O O . PRO A 1 36 ? 28.905 23.360 21.367 1.00 0.00 36 PRO A O 7
ATOM 12761 N N . GLY A 1 37 ? 28.041 25.296 20.687 1.00 0.00 37 GLY A N 7
ATOM 12762 C CA . GLY A 1 37 ? 26.658 24.857 20.410 1.00 0.00 37 GLY A CA 7
ATOM 12763 C C . GLY A 1 37 ? 25.667 25.164 21.535 1.00 0.00 37 GLY A C 7
ATOM 12764 O O . GLY A 1 37 ? 24.470 24.961 21.371 1.00 0.00 37 GLY A O 7
ATOM 12768 N N . VAL A 1 38 ? 26.177 25.685 22.646 1.00 0.00 38 VAL A N 7
ATOM 12769 C CA . VAL A 1 38 ? 25.450 26.405 23.695 1.00 0.00 38 VAL A CA 7
ATOM 12770 C C . VAL A 1 38 ? 24.807 27.685 23.167 1.00 0.00 38 VAL A C 7
ATOM 12771 O O . VAL A 1 38 ? 25.473 28.609 22.712 1.00 0.00 38 VAL A O 7
ATOM 12784 N N . VAL A 1 39 ? 23.521 27.833 23.405 1.00 0.00 39 VAL A N 7
ATOM 12785 C CA . VAL A 1 39 ? 22.859 29.126 23.257 1.00 0.00 39 VAL A CA 7
ATOM 12786 C C . VAL A 1 39 ? 23.324 30.039 24.386 1.00 0.00 39 VAL A C 7
ATOM 12787 O O . VAL A 1 39 ? 22.993 29.804 25.544 1.00 0.00 39 VAL A O 7
ATOM 12800 N N . TYR A 1 40 ? 24.093 31.078 24.054 1.00 0.00 40 TYR A N 7
ATOM 12801 C CA . TYR A 1 40 ? 24.574 32.062 25.029 1.00 0.00 40 TYR A CA 7
ATOM 12802 C C . TYR A 1 40 ? 24.350 33.503 24.538 1.00 0.00 40 TYR A C 7
ATOM 12803 O O . TYR A 1 40 ? 25.269 34.110 23.997 1.00 0.00 40 TYR A O 7
ATOM 12821 N N . GLU A 1 41 ? 23.126 34.029 24.660 1.00 0.00 41 GLU A N 7
ATOM 12822 C CA . GLU A 1 41 ? 22.758 35.335 24.099 1.00 0.00 41 GLU A CA 7
ATOM 12823 C C . GLU A 1 41 ? 23.227 36.460 25.021 1.00 0.00 41 GLU A C 7
ATOM 12824 O O . GLU A 1 41 ? 22.565 36.781 26.003 1.00 0.00 41 GLU A O 7
ATOM 12836 N N . ILE A 1 42 ? 24.361 37.070 24.687 1.00 0.00 42 ILE A N 7
ATOM 12837 C CA . ILE A 1 42 ? 24.815 38.364 25.199 1.00 0.00 42 ILE A CA 7
ATOM 12838 C C . ILE A 1 42 ? 24.322 39.461 24.260 1.00 0.00 42 ILE A C 7
ATOM 12839 O O . ILE A 1 42 ? 24.899 39.748 23.217 1.00 0.00 42 ILE A O 7
ATOM 12855 N N . ILE A 1 43 ? 23.216 40.078 24.635 1.00 0.00 43 ILE A N 7
ATOM 12856 C CA . ILE A 1 43 ? 22.545 41.147 23.906 1.00 0.00 43 ILE A CA 7
ATOM 12857 C C . ILE A 1 43 ? 22.878 42.471 24.591 1.00 0.00 43 ILE A C 7
ATOM 12858 O O . ILE A 1 43 ? 22.313 42.820 25.627 1.00 0.00 43 ILE A O 7
ATOM 12874 N N . VAL A 1 44 ? 23.815 43.209 24.006 1.00 0.00 44 VAL A N 7
ATOM 12875 C CA . VAL A 1 44 ? 24.228 44.534 24.471 1.00 0.00 44 VAL A CA 7
ATOM 12876 C C . VAL A 1 44 ? 23.822 45.611 23.485 1.00 0.00 44 VAL A C 7
ATOM 12877 O O . VAL A 1 44 ? 23.962 45.508 22.271 1.00 0.00 44 VAL A O 7
ATOM 12890 N N . ASN A 1 45 ? 23.338 46.696 24.055 1.00 0.00 45 ASN A N 7
ATOM 12891 C CA . ASN A 1 45 ? 22.734 47.803 23.353 1.00 0.00 45 ASN A CA 7
ATOM 12892 C C . ASN A 1 45 ? 22.633 48.929 24.385 1.00 0.00 45 ASN A C 7
ATOM 12893 O O . ASN A 1 45 ? 21.566 49.169 24.904 1.00 0.00 45 ASN A O 7
ATOM 12904 N N . GLY A 1 46 ? 23.739 49.556 24.793 1.00 0.00 46 GLY A N 7
ATOM 12905 C CA . GLY A 1 46 ? 23.762 50.706 25.717 1.00 0.00 46 GLY A CA 7
ATOM 12906 C C . GLY A 1 46 ? 22.843 50.607 26.941 1.00 0.00 46 GLY A C 7
ATOM 12907 O O . GLY A 1 46 ? 23.197 50.022 27.955 1.00 0.00 46 GLY A O 7
ATOM 12911 N N . ASN A 1 47 ? 21.654 51.202 26.842 1.00 0.00 47 ASN A N 7
ATOM 12912 C CA . ASN A 1 47 ? 20.586 51.173 27.854 1.00 0.00 47 ASN A CA 7
ATOM 12913 C C . ASN A 1 47 ? 19.841 49.808 27.935 1.00 0.00 47 ASN A C 7
ATOM 12914 O O . ASN A 1 47 ? 18.722 49.723 28.429 1.00 0.00 47 ASN A O 7
ATOM 12925 N N . LYS A 1 48 ? 20.422 48.745 27.372 1.00 0.00 48 LYS A N 7
ATOM 12926 C CA . LYS A 1 48 ? 19.957 47.357 27.355 1.00 0.00 48 LYS A CA 7
ATOM 12927 C C . LYS A 1 48 ? 21.171 46.447 27.381 1.00 0.00 48 LYS A C 7
ATOM 12928 O O . LYS A 1 48 ? 21.842 46.322 26.359 1.00 0.00 48 LYS A O 7
ATOM 12947 N N . PHE A 1 49 ? 21.407 45.760 28.490 1.00 0.00 49 PHE A N 7
ATOM 12948 C CA . PHE A 1 49 ? 22.419 44.723 28.546 1.00 0.00 49 PHE A CA 7
ATOM 12949 C C . PHE A 1 49 ? 21.807 43.490 29.280 1.00 0.00 49 PHE A C 7
ATOM 12950 O O . PHE A 1 49 ? 21.316 43.607 30.406 1.00 0.00 49 PHE A O 7
ATOM 12967 N N . THR A 1 50 ? 21.738 42.342 28.590 1.00 0.00 50 THR A N 7
ATOM 12968 C CA . THR A 1 50 ? 21.296 41.014 29.057 1.00 0.00 50 THR A CA 7
ATOM 12969 C C . THR A 1 50 ? 22.298 39.998 28.523 1.00 0.00 50 THR A C 7
ATOM 12970 O O . THR A 1 50 ? 22.703 40.070 27.366 1.00 0.00 50 THR A O 7
ATOM 12981 N N . PHE A 1 51 ? 22.616 38.981 29.316 1.00 0.00 51 PHE A N 7
ATOM 12982 C CA . PHE A 1 51 ? 23.489 37.896 28.903 1.00 0.00 51 PHE A CA 7
ATOM 12983 C C . PHE A 1 51 ? 22.996 36.574 29.487 1.00 0.00 51 PHE A C 7
ATOM 12984 O O . PHE A 1 51 ? 23.001 36.410 30.692 1.00 0.00 51 PHE A O 7
ATOM 13001 N N . LYS A 1 52 ? 22.570 35.613 28.666 1.00 0.00 52 LYS A N 7
ATOM 13002 C CA . LYS A 1 52 ? 21.946 34.370 29.146 1.00 0.00 52 LYS A CA 7
ATOM 13003 C C . LYS A 1 52 ? 22.505 33.091 28.524 1.00 0.00 52 LYS A C 7
ATOM 13004 O O . LYS A 1 52 ? 22.817 33.093 27.341 1.00 0.00 52 LYS A O 7
ATOM 13023 N N . SER A 1 53 ? 22.565 31.994 29.271 1.00 0.00 53 SER A N 7
ATOM 13024 C CA . SER A 1 53 ? 22.852 30.641 28.781 1.00 0.00 53 SER A CA 7
ATOM 13025 C C . SER A 1 53 ? 21.560 29.809 28.733 1.00 0.00 53 SER A C 7
ATOM 13026 O O . SER A 1 53 ? 20.774 29.834 29.675 1.00 0.00 53 SER A O 7
ATOM 13034 N N . SER A 1 54 ? 21.323 29.081 27.639 1.00 0.00 54 SER A N 7
ATOM 13035 C CA . SER A 1 54 ? 20.192 28.154 27.448 1.00 0.00 54 SER A CA 7
ATOM 13036 C C . SER A 1 54 ? 20.670 26.700 27.217 1.00 0.00 54 SER A C 7
ATOM 13037 O O . SER A 1 54 ? 19.897 25.864 26.747 1.00 0.00 54 SER A O 7
ATOM 13045 N N . SER A 1 55 ? 21.933 26.364 27.510 1.00 0.00 55 SER A N 7
ATOM 13046 C CA . SER A 1 55 ? 22.595 25.058 27.266 1.00 0.00 55 SER A CA 7
ATOM 13047 C C . SER A 1 55 ? 22.125 23.899 28.162 1.00 0.00 55 SER A C 7
ATOM 13048 O O . SER A 1 55 ? 22.881 22.993 28.517 1.00 0.00 55 SER A O 7
ATOM 13056 N N . GLY A 1 56 ? 20.849 23.933 28.534 1.00 0.00 56 GLY A N 7
ATOM 13057 C CA . GLY A 1 56 ? 20.187 23.025 29.463 1.00 0.00 56 GLY A CA 7
ATOM 13058 C C . GLY A 1 56 ? 19.849 23.743 30.757 1.00 0.00 56 GLY A C 7
ATOM 13059 O O . GLY A 1 56 ? 18.723 23.655 31.239 1.00 0.00 56 GLY A O 7
ATOM 13063 N N . MET A 1 57 ? 20.757 24.571 31.261 1.00 0.00 57 MET A N 7
ATOM 13064 C CA . MET A 1 57 ? 20.476 25.482 32.364 1.00 0.00 57 MET A CA 7
ATOM 13065 C C . MET A 1 57 ? 19.804 26.749 31.842 1.00 0.00 57 MET A C 7
ATOM 13066 O O . MET A 1 57 ? 20.434 27.522 31.135 1.00 0.00 57 MET A O 7
ATOM 13080 N N . ASN A 1 58 ? 18.533 26.958 32.177 1.00 0.00 58 ASN A N 7
ATOM 13081 C CA . ASN A 1 58 ? 17.770 28.161 31.838 1.00 0.00 58 ASN A CA 7
ATOM 13082 C C . ASN A 1 58 ? 18.151 29.375 32.712 1.00 0.00 58 ASN A C 7
ATOM 13083 O O . ASN A 1 58 ? 17.433 29.741 33.647 1.00 0.00 58 ASN A O 7
ATOM 13094 N N . SER A 1 59 ? 19.260 30.039 32.383 1.00 0.00 59 SER A N 7
ATOM 13095 C CA . SER A 1 59 ? 19.839 31.116 33.201 1.00 0.00 59 SER A CA 7
ATOM 13096 C C . SER A 1 59 ? 20.132 32.400 32.412 1.00 0.00 59 SER A C 7
ATOM 13097 O O . SER A 1 59 ? 20.778 32.351 31.367 1.00 0.00 59 SER A O 7
ATOM 13105 N N . THR A 1 60 ? 19.746 33.566 32.951 1.00 0.00 60 THR A N 7
ATOM 13106 C CA . THR A 1 60 ? 20.034 34.890 32.380 1.00 0.00 60 THR A CA 7
ATOM 13107 C C . THR A 1 60 ? 20.569 35.812 33.455 1.00 0.00 60 THR A C 7
ATOM 13108 O O . THR A 1 60 ? 20.064 35.819 34.569 1.00 0.00 60 THR A O 7
ATOM 13119 N N . LEU A 1 61 ? 21.602 36.563 33.092 1.00 0.00 61 LEU A N 7
ATOM 13120 C CA . LEU A 1 61 ? 22.328 37.520 33.905 1.00 0.00 61 LEU A CA 7
ATOM 13121 C C . LEU A 1 61 ? 22.229 38.884 33.212 1.00 0.00 61 LEU A C 7
ATOM 13122 O O . LEU A 1 61 ? 22.814 39.131 32.156 1.00 0.00 61 LEU A O 7
ATOM 13138 N N . ILE A 1 62 ? 21.462 39.780 33.813 1.00 0.00 62 ILE A N 7
ATOM 13139 C CA . ILE A 1 62 ? 21.343 41.184 33.394 1.00 0.00 62 ILE A CA 7
ATOM 13140 C C . ILE A 1 62 ? 22.532 42.038 33.904 1.00 0.00 62 ILE A C 7
ATOM 13141 O O . ILE A 1 62 ? 23.558 41.507 34.338 1.00 0.00 62 ILE A O 7
ATOM 13157 N N . VAL A 1 63 ? 22.409 43.363 33.817 1.00 0.00 63 VAL A N 7
ATOM 13158 C CA . VAL A 1 63 ? 23.423 44.357 34.215 1.00 0.00 63 VAL A CA 7
ATOM 13159 C C . VAL A 1 63 ? 23.610 44.335 35.725 1.00 0.00 63 VAL A C 7
ATOM 13160 O O . VAL A 1 63 ? 22.621 44.453 36.437 1.00 0.00 63 VAL A O 7
ATOM 13173 N N . ASN A 1 64 ? 24.854 44.273 36.211 1.00 0.00 64 ASN A N 7
ATOM 13174 C CA . ASN A 1 64 ? 25.179 44.416 37.641 1.00 0.00 64 ASN A CA 7
ATOM 13175 C C . ASN A 1 64 ? 24.290 43.568 38.581 1.00 0.00 64 ASN A C 7
ATOM 13176 O O . ASN A 1 64 ? 23.639 44.129 39.457 1.00 0.00 64 ASN A O 7
ATOM 13187 N N . GLU A 1 65 ? 24.278 42.241 38.411 1.00 0.00 65 GLU A N 7
ATOM 13188 C CA . GLU A 1 65 ? 23.435 41.302 39.167 1.00 0.00 65 GLU A CA 7
ATOM 13189 C C . GLU A 1 65 ? 24.186 40.005 39.520 1.00 0.00 65 GLU A C 7
ATOM 13190 O O . GLU A 1 65 ? 25.373 39.863 39.277 1.00 0.00 65 GLU A O 7
ATOM 13202 N N . GLU A 1 66 ? 23.497 39.014 40.070 1.00 0.00 66 GLU A N 7
ATOM 13203 C CA . GLU A 1 66 ? 24.048 37.734 40.486 1.00 0.00 66 GLU A CA 7
ATOM 13204 C C . GLU A 1 66 ? 23.231 36.577 39.923 1.00 0.00 66 GLU A C 7
ATOM 13205 O O . GLU A 1 66 ? 22.081 36.747 39.519 1.00 0.00 66 GLU A O 7
ATOM 13217 N N . VAL A 1 67 ? 23.836 35.391 39.903 1.00 0.00 67 VAL A N 7
ATOM 13218 C CA . VAL A 1 67 ? 23.339 34.244 39.135 1.00 0.00 67 VAL A CA 7
ATOM 13219 C C . VAL A 1 67 ? 23.950 32.921 39.588 1.00 0.00 67 VAL A C 7
ATOM 13220 O O . VAL A 1 67 ? 25.082 32.858 40.079 1.00 0.00 67 VAL A O 7
ATOM 13233 N N . GLU A 1 68 ? 23.207 31.848 39.346 1.00 0.00 68 GLU A N 7
ATOM 13234 C CA . GLU A 1 68 ? 23.579 30.480 39.674 1.00 0.00 68 GLU A CA 7
ATOM 13235 C C . GLU A 1 68 ? 23.273 29.589 38.470 1.00 0.00 68 GLU A C 7
ATOM 13236 O O . GLU A 1 68 ? 22.174 29.635 37.913 1.00 0.00 68 GLU A O 7
ATOM 13248 N N . GLU A 1 69 ? 24.244 28.791 38.029 1.00 0.00 69 GLU A N 7
ATOM 13249 C CA . GLU A 1 69 ? 24.018 27.818 36.963 1.00 0.00 69 GLU A CA 7
ATOM 13250 C C . GLU A 1 69 ? 24.599 26.473 37.350 1.00 0.00 69 GLU A C 7
ATOM 13251 O O . GLU A 1 69 ? 25.646 26.382 37.988 1.00 0.00 69 GLU A O 7
ATOM 13263 N N . VAL A 1 70 ? 23.904 25.425 36.926 1.00 0.00 70 VAL A N 7
ATOM 13264 C CA . VAL A 1 70 ? 24.494 24.105 36.756 1.00 0.00 70 VAL A CA 7
ATOM 13265 C C . VAL A 1 70 ? 24.825 23.881 35.270 1.00 0.00 70 VAL A C 7
ATOM 13266 O O . VAL A 1 70 ? 24.297 24.575 34.407 1.00 0.00 70 VAL A O 7
ATOM 13279 N N . LEU A 1 71 ? 25.689 22.923 34.948 1.00 0.00 71 LEU A N 7
ATOM 13280 C CA . LEU A 1 71 ? 25.977 22.459 33.587 1.00 0.00 71 LEU A CA 7
ATOM 13281 C C . LEU A 1 71 ? 25.627 20.969 33.408 1.00 0.00 71 LEU A C 7
ATOM 13282 O O . LEU A 1 71 ? 25.753 20.198 34.351 1.00 0.00 71 LEU A O 7
ATOM 13298 N N . GLY A 1 72 ? 25.305 20.532 32.187 1.00 0.00 72 GLY A N 7
ATOM 13299 C CA . GLY A 1 72 ? 24.745 19.196 31.920 1.00 0.00 72 GLY A CA 7
ATOM 13300 C C . GLY A 1 72 ? 25.780 18.086 31.769 1.00 0.00 72 GLY A C 7
ATOM 13301 O O . GLY A 1 72 ? 25.715 17.078 32.465 1.00 0.00 72 GLY A O 7
ATOM 13305 N N . THR A 1 73 ? 26.759 18.264 30.873 1.00 0.00 73 THR A N 7
ATOM 13306 C CA . THR A 1 73 ? 27.777 17.234 30.562 1.00 0.00 73 THR A CA 7
ATOM 13307 C C . THR A 1 73 ? 28.950 17.196 31.539 1.00 0.00 73 THR A C 7
ATOM 13308 O O . THR A 1 73 ? 29.762 16.282 31.489 1.00 0.00 73 THR A O 7
ATOM 13319 N N . VAL A 1 74 ? 29.015 18.183 32.427 1.00 0.00 74 VAL A N 7
ATOM 13320 C CA . VAL A 1 74 ? 30.031 18.340 33.480 1.00 0.00 74 VAL A CA 7
ATOM 13321 C C . VAL A 1 74 ? 29.450 18.291 34.886 1.00 0.00 74 VAL A C 7
ATOM 13322 O O . VAL A 1 74 ? 30.167 17.958 35.824 1.00 0.00 74 VAL A O 7
ATOM 13335 N N . ASN A 1 75 ? 28.170 18.636 35.054 1.00 0.00 75 ASN A N 7
ATOM 13336 C CA . ASN A 1 75 ? 27.506 18.688 36.355 1.00 0.00 75 ASN A CA 7
ATOM 13337 C C . ASN A 1 75 ? 28.016 19.843 37.237 1.00 0.00 75 ASN A C 7
ATOM 13338 O O . ASN A 1 75 ? 27.661 19.865 38.404 1.00 0.00 75 ASN A O 7
ATOM 13349 N N . MET A 1 76 ? 28.774 20.820 36.710 1.00 0.00 76 MET A N 7
ATOM 13350 C CA . MET A 1 76 ? 29.291 21.988 37.455 1.00 0.00 76 MET A CA 7
ATOM 13351 C C . MET A 1 76 ? 28.157 22.910 37.891 1.00 0.00 76 MET A C 7
ATOM 13352 O O . MET A 1 76 ? 27.588 23.584 37.044 1.00 0.00 76 MET A O 7
ATOM 13366 N N . ASN A 1 77 ? 27.860 22.935 39.189 1.00 0.00 77 ASN A N 7
ATOM 13367 C CA . ASN A 1 77 ? 26.946 23.847 39.885 1.00 0.00 77 ASN A CA 7
ATOM 13368 C C . ASN A 1 77 ? 27.746 24.972 40.546 1.00 0.00 77 ASN A C 7
ATOM 13369 O O . ASN A 1 77 ? 28.119 24.917 41.722 1.00 0.00 77 ASN A O 7
ATOM 13380 N N . ILE A 1 78 ? 28.047 25.996 39.752 1.00 0.00 78 ILE A N 7
ATOM 13381 C CA . ILE A 1 78 ? 28.881 27.123 40.167 1.00 0.00 78 ILE A CA 7
ATOM 13382 C C . ILE A 1 78 ? 28.060 28.404 40.236 1.00 0.00 78 ILE A C 7
ATOM 13383 O O . ILE A 1 78 ? 26.988 28.529 39.641 1.00 0.00 78 ILE A O 7
ATOM 13399 N N . LYS A 1 79 ? 28.576 29.379 40.974 1.00 0.00 79 LYS A N 7
ATOM 13400 C CA . LYS A 1 79 ? 27.923 30.676 41.086 1.00 0.00 79 LYS A CA 7
ATOM 13401 C C . LYS A 1 79 ? 28.694 31.775 40.381 1.00 0.00 79 LYS A C 7
ATOM 13402 O O . LYS A 1 79 ? 29.893 31.679 40.116 1.00 0.00 79 LYS A O 7
ATOM 13421 N N . SER A 1 80 ? 27.973 32.847 40.105 1.00 0.00 80 SER A N 7
ATOM 13422 C CA . SER A 1 80 ? 28.432 33.931 39.270 1.00 0.00 80 SER A CA 7
ATOM 13423 C C . SER A 1 80 ? 27.837 35.267 39.762 1.00 0.00 80 SER A C 7
ATOM 13424 O O . SER A 1 80 ? 26.705 35.322 40.251 1.00 0.00 80 SER A O 7
ATOM 13432 N N . PHE A 1 81 ? 28.618 36.348 39.682 1.00 0.00 81 PHE A N 7
ATOM 13433 C CA . PHE A 1 81 ? 28.245 37.672 40.196 1.00 0.00 81 PHE A CA 7
ATOM 13434 C C . PHE A 1 81 ? 28.629 38.733 39.165 1.00 0.00 81 PHE A C 7
ATOM 13435 O O . PHE A 1 81 ? 29.776 39.174 39.124 1.00 0.00 81 PHE A O 7
ATOM 13452 N N . THR A 1 82 ? 27.687 39.096 38.299 1.00 0.00 82 THR A N 7
ATOM 13453 C CA . THR A 1 82 ? 27.865 40.007 37.170 1.00 0.00 82 THR A CA 7
ATOM 13454 C C . THR A 1 82 ? 27.908 41.456 37.617 1.00 0.00 82 THR A C 7
ATOM 13455 O O . THR A 1 82 ? 27.319 41.863 38.610 1.00 0.00 82 THR A O 7
ATOM 13466 N N . LYS A 1 83 ? 28.629 42.256 36.845 1.00 0.00 83 LYS A N 7
ATOM 13467 C CA . LYS A 1 83 ? 28.888 43.664 37.102 1.00 0.00 83 LYS A CA 7
ATOM 13468 C C . LYS A 1 83 ? 29.384 44.364 35.834 1.00 0.00 83 LYS A C 7
ATOM 13469 O O . LYS A 1 83 ? 30.437 44.040 35.287 1.00 0.00 83 LYS A O 7
ATOM 13488 N N . LEU A 1 84 ? 28.558 45.253 35.284 1.00 0.00 84 LEU A N 7
ATOM 13489 C CA . LEU A 1 84 ? 28.788 45.942 34.018 1.00 0.00 84 LEU A CA 7
ATOM 13490 C C . LEU A 1 84 ? 29.408 47.314 34.250 1.00 0.00 84 LEU A C 7
ATOM 13491 O O . LEU A 1 84 ? 29.004 48.061 35.141 1.00 0.00 84 LEU A O 7
ATOM 13507 N N . GLU A 1 85 ? 30.390 47.624 33.413 1.00 0.00 85 GLU A N 7
ATOM 13508 C CA . GLU A 1 85 ? 31.275 48.768 33.558 1.00 0.00 85 GLU A CA 7
ATOM 13509 C C . GLU A 1 85 ? 31.348 49.557 32.247 1.00 0.00 85 GLU A C 7
ATOM 13510 O O . GLU A 1 85 ? 32.409 49.920 31.741 1.00 0.00 85 GLU A O 7
ATOM 13522 N N . GLY A 1 86 ? 30.163 49.804 31.676 1.00 0.00 86 GLY A N 7
ATOM 13523 C CA . GLY A 1 86 ? 29.991 50.504 30.410 1.00 0.00 86 GLY A CA 7
ATOM 13524 C C . GLY A 1 86 ? 30.336 49.599 29.242 1.00 0.00 86 GLY A C 7
ATOM 13525 O O . GLY A 1 86 ? 29.533 48.772 28.823 1.00 0.00 86 GLY A O 7
ATOM 13529 N N . SER A 1 87 ? 31.529 49.775 28.690 1.00 0.00 87 SER A N 7
ATOM 13530 C CA . SER A 1 87 ? 32.006 49.072 27.494 1.00 0.00 87 SER A CA 7
ATOM 13531 C C . SER A 1 87 ? 32.775 47.785 27.803 1.00 0.00 87 SER A C 7
ATOM 13532 O O . SER A 1 87 ? 33.673 47.397 27.060 1.00 0.00 87 SER A O 7
ATOM 13540 N N . LYS A 1 88 ? 32.438 47.121 28.905 1.00 0.00 88 LYS A N 7
ATOM 13541 C CA . LYS A 1 88 ? 32.966 45.820 29.318 1.00 0.00 88 LYS A CA 7
ATOM 13542 C C . LYS A 1 88 ? 32.140 45.311 30.505 1.00 0.00 88 LYS A C 7
ATOM 13543 O O . LYS A 1 88 ? 31.731 46.093 31.368 1.00 0.00 88 LYS A O 7
ATOM 13562 N N . LEU A 1 89 ? 31.794 44.030 30.519 1.00 0.00 89 LEU A N 7
ATOM 13563 C CA . LEU A 1 89 ? 31.092 43.405 31.633 1.00 0.00 89 LEU A CA 7
ATOM 13564 C C . LEU A 1 89 ? 32.116 42.589 32.420 1.00 0.00 89 LEU A C 7
ATOM 13565 O O . LEU A 1 89 ? 33.056 42.076 31.847 1.00 0.00 89 LEU A O 7
ATOM 13581 N N . VAL A 1 90 ? 31.957 42.420 33.722 1.00 0.00 90 VAL A N 7
ATOM 13582 C CA . VAL A 1 90 ? 32.738 41.469 34.520 1.00 0.00 90 VAL A CA 7
ATOM 13583 C C . VAL A 1 90 ? 31.770 40.536 35.262 1.00 0.00 90 VAL A C 7
ATOM 13584 O O . VAL A 1 90 ? 30.646 40.949 35.516 1.00 0.00 90 VAL A O 7
ATOM 13597 N N . VAL A 1 91 ? 32.141 39.289 35.575 1.00 0.00 91 VAL A N 7
ATOM 13598 C CA . VAL A 1 91 ? 31.350 38.408 36.454 1.00 0.00 91 VAL A CA 7
ATOM 13599 C C . VAL A 1 91 ? 32.269 37.635 37.400 1.00 0.00 91 VAL A C 7
ATOM 13600 O O . VAL A 1 91 ? 33.138 36.912 36.958 1.00 0.00 91 VAL A O 7
ATOM 13613 N N . ASN A 1 92 ? 32.135 37.760 38.711 1.00 0.00 92 ASN A N 7
ATOM 13614 C CA . ASN A 1 92 ? 32.973 36.997 39.636 1.00 0.00 92 ASN A CA 7
ATOM 13615 C C . ASN A 1 92 ? 32.434 35.565 39.787 1.00 0.00 92 ASN A C 7
ATOM 13616 O O . ASN A 1 92 ? 31.324 35.383 40.285 1.00 0.00 92 ASN A O 7
ATOM 13627 N N . SER A 1 93 ? 33.187 34.557 39.340 1.00 0.00 93 SER A N 7
ATOM 13628 C CA . SER A 1 93 ? 32.745 33.158 39.342 1.00 0.00 93 SER A CA 7
ATOM 13629 C C . SER A 1 93 ? 33.344 32.388 40.506 1.00 0.00 93 SER A C 7
ATOM 13630 O O . SER A 1 93 ? 34.561 32.185 40.571 1.00 0.00 93 SER A O 7
ATOM 13638 N N . GLU A 1 94 ? 32.476 31.901 41.384 1.00 0.00 94 GLU A N 7
ATOM 13639 C CA . GLU A 1 94 ? 32.872 31.089 42.515 1.00 0.00 94 GLU A CA 7
ATOM 13640 C C . GLU A 1 94 ? 32.749 29.625 42.157 1.00 0.00 94 GLU A C 7
ATOM 13641 O O . GLU A 1 94 ? 31.755 29.173 41.589 1.00 0.00 94 GLU A O 7
ATOM 13653 N N . LEU A 1 95 ? 33.795 28.893 42.510 1.00 0.00 95 LEU A N 7
ATOM 13654 C CA . LEU A 1 95 ? 33.884 27.465 42.332 1.00 0.00 95 LEU A CA 7
ATOM 13655 C C . LEU A 1 95 ? 33.810 26.862 43.736 1.00 0.00 95 LEU A C 7
ATOM 13656 O O . LEU A 1 95 ? 34.767 27.034 44.502 1.00 0.00 95 LEU A O 7
ATOM 13672 N N . PRO A 1 96 ? 32.663 26.256 44.104 1.00 0.00 96 PRO A N 7
ATOM 13673 C CA . PRO A 1 96 ? 32.420 25.742 45.441 1.00 0.00 96 PRO A CA 7
ATOM 13674 C C . PRO A 1 96 ? 33.473 24.780 45.986 1.00 0.00 96 PRO A C 7
ATOM 13675 O O . PRO A 1 96 ? 33.664 24.743 47.197 1.00 0.00 96 PRO A O 7
ATOM 13686 N N . ASP A 1 97 ? 34.200 24.089 45.104 1.00 0.00 97 ASP A N 7
ATOM 13687 C CA . ASP A 1 97 ? 35.337 23.207 45.392 1.00 0.00 97 ASP A CA 7
ATOM 13688 C C . ASP A 1 97 ? 36.573 23.915 45.988 1.00 0.00 97 ASP A C 7
ATOM 13689 O O . ASP A 1 97 ? 37.579 23.264 46.263 1.00 0.00 97 ASP A O 7
ATOM 13698 N N . GLY A 1 98 ? 36.521 25.237 46.184 1.00 0.00 98 GLY A N 7
ATOM 13699 C CA . GLY A 1 98 ? 37.532 26.053 46.880 1.00 0.00 98 GLY A CA 7
ATOM 13700 C C . GLY A 1 98 ? 38.341 26.975 45.968 1.00 0.00 98 GLY A C 7
ATOM 13701 O O . GLY A 1 98 ? 38.854 27.996 46.429 1.00 0.00 98 GLY A O 7
ATOM 13705 N N . ARG A 1 99 ? 38.418 26.627 44.679 1.00 0.00 99 ARG A N 7
ATOM 13706 C CA . ARG A 1 99 ? 39.246 27.292 43.665 1.00 0.00 99 ARG A CA 7
ATOM 13707 C C . ARG A 1 99 ? 38.458 28.330 42.849 1.00 0.00 99 ARG A C 7
ATOM 13708 O O . ARG A 1 99 ? 38.478 28.339 41.616 1.00 0.00 99 ARG A O 7
ATOM 13729 N N . LYS A 1 100 ? 37.722 29.219 43.523 1.00 0.00 100 LYS A N 7
ATOM 13730 C CA . LYS A 1 100 ? 37.063 30.369 42.881 1.00 0.00 100 LYS A CA 7
ATOM 13731 C C . LYS A 1 100 ? 38.037 31.304 42.133 1.00 0.00 100 LYS A C 7
ATOM 13732 O O . LYS A 1 100 ? 39.249 31.276 42.344 1.00 0.00 100 LYS A O 7
ATOM 13751 N N . GLY A 1 101 ? 37.510 32.159 41.256 1.00 0.00 101 GLY A N 7
ATOM 13752 C CA . GLY A 1 101 ? 38.285 33.175 40.532 1.00 0.00 101 GLY A CA 7
ATOM 13753 C C . GLY A 1 101 ? 37.403 34.335 40.084 1.00 0.00 101 GLY A C 7
ATOM 13754 O O . GLY A 1 101 ? 36.309 34.499 40.613 1.00 0.00 101 GLY A O 7
ATOM 13758 N N . THR A 1 102 ? 37.823 35.109 39.081 1.00 0.00 102 THR A N 7
ATOM 13759 C CA . THR A 1 102 ? 37.024 36.218 38.536 1.00 0.00 102 THR A CA 7
ATOM 13760 C C . THR A 1 102 ? 36.916 36.122 37.022 1.00 0.00 102 THR A C 7
ATOM 13761 O O . THR A 1 102 ? 37.899 36.184 36.292 1.00 0.00 102 THR A O 7
ATOM 13772 N N . ARG A 1 103 ? 35.692 35.974 36.526 1.00 0.00 103 ARG A N 7
ATOM 13773 C CA . ARG A 1 103 ? 35.376 36.011 35.100 1.00 0.00 103 ARG A CA 7
ATOM 13774 C C . ARG A 1 103 ? 35.249 37.473 34.613 1.00 0.00 103 ARG A C 7
ATOM 13775 O O . ARG A 1 103 ? 34.705 38.322 35.315 1.00 0.00 103 ARG A O 7
ATOM 13796 N N . THR A 1 104 ? 35.710 37.811 33.404 1.00 0.00 104 THR A N 7
ATOM 13797 C CA . THR A 1 104 ? 35.544 39.148 32.802 1.00 0.00 104 THR A CA 7
ATOM 13798 C C . THR A 1 104 ? 35.155 39.059 31.332 1.00 0.00 104 THR A C 7
ATOM 13799 O O . THR A 1 104 ? 35.677 38.252 30.569 1.00 0.00 104 THR A O 7
ATOM 13810 N N . TYR A 1 105 ? 34.092 39.759 30.959 1.00 0.00 105 TYR A N 7
ATOM 13811 C CA . TYR A 1 105 ? 33.389 39.597 29.689 1.00 0.00 105 TYR A CA 7
ATOM 13812 C C . TYR A 1 105 ? 33.447 40.855 28.806 1.00 0.00 105 TYR A C 7
ATOM 13813 O O . TYR A 1 105 ? 32.621 41.764 28.933 1.00 0.00 105 TYR A O 7
ATOM 13831 N N . GLU A 1 106 ? 34.416 40.892 27.889 1.00 0.00 106 GLU A N 7
ATOM 13832 C CA . GLU A 1 106 ? 34.661 42.096 27.091 1.00 0.00 106 GLU A CA 7
ATOM 13833 C C . GLU A 1 106 ? 33.517 42.336 26.126 1.00 0.00 106 GLU A C 7
ATOM 13834 O O . GLU A 1 106 ? 33.015 41.401 25.506 1.00 0.00 106 GLU A O 7
ATOM 13846 N N . PHE A 1 107 ? 33.147 43.603 25.999 1.00 0.00 107 PHE A N 7
ATOM 13847 C CA . PHE A 1 107 ? 32.067 44.063 25.156 1.00 0.00 107 PHE A CA 7
ATOM 13848 C C . PHE A 1 107 ? 32.588 44.507 23.784 1.00 0.00 107 PHE A C 7
ATOM 13849 O O . PHE A 1 107 ? 33.445 45.389 23.681 1.00 0.00 107 PHE A O 7
ATOM 13866 N N . CYS A 1 108 ? 32.033 43.891 22.736 1.00 0.00 108 CYS A N 7
ATOM 13867 C CA . CYS A 1 108 ? 32.320 44.149 21.327 1.00 0.00 108 CYS A CA 7
ATOM 13868 C C . CYS A 1 108 ? 31.230 43.532 20.444 1.00 0.00 108 CYS A C 7
ATOM 13869 O O . CYS A 1 108 ? 30.719 42.461 20.746 1.00 0.00 108 CYS A O 7
ATOM 13877 N N . ASP A 1 109 ? 30.925 44.174 19.315 1.00 0.00 109 ASP A N 7
ATOM 13878 C CA . ASP A 1 109 ? 29.887 43.709 18.387 1.00 0.00 109 ASP A CA 7
ATOM 13879 C C . ASP A 1 109 ? 30.302 42.424 17.670 1.00 0.00 109 ASP A C 7
ATOM 13880 O O . ASP A 1 109 ? 29.613 41.410 17.673 1.00 0.00 109 ASP A O 7
ATOM 13889 N N . LYS A 1 110 ? 31.506 42.460 17.111 1.00 0.00 110 LYS A N 7
ATOM 13890 C CA . LYS A 1 110 ? 32.166 41.334 16.464 1.00 0.00 110 LYS A CA 7
ATOM 13891 C C . LYS A 1 110 ? 32.606 40.230 17.446 1.00 0.00 110 LYS A C 7
ATOM 13892 O O . LYS A 1 110 ? 33.411 39.399 17.025 1.00 0.00 110 LYS A O 7
ATOM 13911 N N . GLY A 1 111 ? 32.169 40.213 18.713 1.00 0.00 111 GLY A N 7
ATOM 13912 C CA . GLY A 1 111 ? 32.530 39.181 19.693 1.00 0.00 111 GLY A CA 7
ATOM 13913 C C . GLY A 1 111 ? 32.563 39.658 21.136 1.00 0.00 111 GLY A C 7
ATOM 13914 O O . GLY A 1 111 ? 32.969 40.774 21.408 1.00 0.00 111 GLY A O 7
ATOM 13918 N N . PHE A 1 112 ? 32.241 38.770 22.066 1.00 0.00 112 PHE A N 7
ATOM 13919 C CA . PHE A 1 112 ? 32.204 38.992 23.503 1.00 0.00 112 PHE A CA 7
ATOM 13920 C C . PHE A 1 112 ? 33.032 37.915 24.170 1.00 0.00 112 PHE A C 7
ATOM 13921 O O . PHE A 1 112 ? 32.712 36.735 24.029 1.00 0.00 112 PHE A O 7
ATOM 13938 N N . VAL A 1 113 ? 34.097 38.283 24.868 1.00 0.00 113 VAL A N 7
ATOM 13939 C CA . VAL A 1 113 ? 35.019 37.253 25.370 1.00 0.00 113 VAL A CA 7
ATOM 13940 C C . VAL A 1 113 ? 34.738 36.950 26.826 1.00 0.00 113 VAL A C 7
ATOM 13941 O O . VAL A 1 113 ? 35.099 37.716 27.704 1.00 0.00 113 VAL A O 7
ATOM 13954 N N . LEU A 1 114 ? 34.157 35.782 27.061 1.00 0.00 114 LEU A N 7
ATOM 13955 C CA . LEU A 1 114 ? 34.009 35.092 28.329 1.00 0.00 114 LEU A CA 7
ATOM 13956 C C . LEU A 1 114 ? 35.397 34.685 28.867 1.00 0.00 114 LEU A C 7
ATOM 13957 O O . LEU A 1 114 ? 35.855 33.582 28.583 1.00 0.00 114 LEU A O 7
ATOM 13973 N N . THR A 1 115 ? 36.098 35.530 29.640 1.00 0.00 115 THR A N 7
ATOM 13974 C CA . THR A 1 115 ? 37.371 35.139 30.286 1.00 0.00 115 THR A CA 7
ATOM 13975 C C . THR A 1 115 ? 37.170 34.831 31.767 1.00 0.00 115 THR A C 7
ATOM 13976 O O . THR A 1 115 ? 36.207 35.321 32.328 1.00 0.00 115 THR A O 7
ATOM 13987 N N . MET A 1 116 ? 38.004 33.978 32.373 1.00 0.00 116 MET A N 7
ATOM 13988 C CA . MET A 1 116 ? 38.074 33.547 33.782 1.00 0.00 116 MET A CA 7
ATOM 13989 C C . MET A 1 116 ? 39.525 33.665 34.221 1.00 0.00 116 MET A C 7
ATOM 13990 O O . MET A 1 116 ? 40.338 32.789 33.933 1.00 0.00 116 MET A O 7
ATOM 14004 N N . CYS A 1 117 ? 39.840 34.738 34.927 1.00 0.00 117 CYS A N 7
ATOM 14005 C CA . CYS A 1 117 ? 41.138 34.982 35.522 1.00 0.00 117 CYS A CA 7
ATOM 14006 C C . CYS A 1 117 ? 41.236 34.336 36.919 1.00 0.00 117 CYS A C 7
ATOM 14007 O O . CYS A 1 117 ? 40.271 34.269 37.687 1.00 0.00 117 CYS A O 7
ATOM 14015 N N . ALA A 1 118 ? 42.422 33.836 37.248 1.00 0.00 118 ALA A N 7
ATOM 14016 C CA . ALA A 1 118 ? 42.837 33.416 38.580 1.00 0.00 118 ALA A CA 7
ATOM 14017 C C . ALA A 1 118 ? 44.278 33.868 38.842 1.00 0.00 118 ALA A C 7
ATOM 14018 O O . ALA A 1 118 ? 45.104 33.916 37.938 1.00 0.00 118 ALA A O 7
ATOM 14025 N N . GLY A 1 119 ? 44.620 34.051 40.114 1.00 0.00 119 GLY A N 7
ATOM 14026 C CA . GLY A 1 119 ? 46.007 34.052 40.571 1.00 0.00 119 GLY A CA 7
ATOM 14027 C C . GLY A 1 119 ? 46.730 32.722 40.341 1.00 0.00 119 GLY A C 7
ATOM 14028 O O . GLY A 1 119 ? 47.935 32.674 40.535 1.00 0.00 119 GLY A O 7
ATOM 14032 N N . ASP A 1 120 ? 46.037 31.675 39.890 1.00 0.00 120 ASP A N 7
ATOM 14033 C CA . ASP A 1 120 ? 46.568 30.366 39.502 1.00 0.00 120 ASP A CA 7
ATOM 14034 C C . ASP A 1 120 ? 46.652 30.222 37.966 1.00 0.00 120 ASP A C 7
ATOM 14035 O O . ASP A 1 120 ? 47.580 29.591 37.470 1.00 0.00 120 ASP A O 7
ATOM 14044 N N . MET A 1 121 ? 45.756 30.865 37.195 1.00 0.00 121 MET A N 7
ATOM 14045 C CA . MET A 1 121 ? 45.587 30.642 35.748 1.00 0.00 121 MET A CA 7
ATOM 14046 C C . MET A 1 121 ? 44.704 31.684 35.032 1.00 0.00 121 MET A C 7
ATOM 14047 O O . MET A 1 121 ? 44.382 32.739 35.568 1.00 0.00 121 MET A O 7
ATOM 14061 N N . VAL A 1 122 ? 44.354 31.450 33.774 1.00 0.00 122 VAL A N 7
ATOM 14062 C CA . VAL A 1 122 ? 43.502 32.336 32.965 1.00 0.00 122 VAL A CA 7
ATOM 14063 C C . VAL A 1 122 ? 42.885 31.526 31.844 1.00 0.00 122 VAL A C 7
ATOM 14064 O O . VAL A 1 122 ? 43.504 30.609 31.303 1.00 0.00 122 VAL A O 7
ATOM 14077 N N . ALA A 1 123 ? 41.659 31.901 31.495 1.00 0.00 123 ALA A N 7
ATOM 14078 C CA . ALA A 1 123 ? 40.863 31.152 30.559 1.00 0.00 123 ALA A CA 7
ATOM 14079 C C . ALA A 1 123 ? 39.900 31.986 29.748 1.00 0.00 123 ALA A C 7
ATOM 14080 O O . ALA A 1 123 ? 39.165 32.729 30.360 1.00 0.00 123 ALA A O 7
ATOM 14087 N N . LYS A 1 124 ? 39.761 31.798 28.438 1.00 0.00 124 LYS A N 7
ATOM 14088 C CA . LYS A 1 124 ? 38.902 32.643 27.603 1.00 0.00 124 LYS A CA 7
ATOM 14089 C C . LYS A 1 124 ? 38.159 31.862 26.526 1.00 0.00 124 LYS A C 7
ATOM 14090 O O . LYS A 1 124 ? 38.677 30.939 25.934 1.00 0.00 124 LYS A O 7
ATOM 14109 N N . ARG A 1 125 ? 36.901 32.213 26.311 1.00 0.00 125 ARG A N 7
ATOM 14110 C CA . ARG A 1 125 ? 36.002 31.639 25.317 1.00 0.00 125 ARG A CA 7
ATOM 14111 C C . ARG A 1 125 ? 35.202 32.799 24.717 1.00 0.00 125 ARG A C 7
ATOM 14112 O O . ARG A 1 125 ? 35.011 33.792 25.405 1.00 0.00 125 ARG A O 7
ATOM 14133 N N . TYR A 1 126 ? 34.775 32.759 23.456 1.00 0.00 126 TYR A N 7
ATOM 14134 C CA . TYR A 1 126 ? 34.221 33.950 22.793 1.00 0.00 126 TYR A CA 7
ATOM 14135 C C . TYR A 1 126 ? 32.928 33.743 22.005 1.00 0.00 126 TYR A C 7
ATOM 14136 O O . TYR A 1 126 ? 32.727 32.789 21.252 1.00 0.00 126 TYR A O 7
ATOM 14154 N N . PHE A 1 127 ? 32.005 34.662 22.266 1.00 0.00 127 PHE A N 7
ATOM 14155 C CA . PHE A 1 127 ? 30.605 34.608 21.907 1.00 0.00 127 PHE A CA 7
ATOM 14156 C C . PHE A 1 127 ? 30.331 35.745 20.935 1.00 0.00 127 PHE A C 7
ATOM 14157 O O . PHE A 1 127 ? 30.489 36.902 21.289 1.00 0.00 127 PHE A O 7
ATOM 14174 N N . ILE A 1 128 ? 29.983 35.448 19.694 1.00 0.00 128 ILE A N 7
ATOM 14175 C CA . ILE A 1 128 ? 29.942 36.412 18.595 1.00 0.00 128 ILE A CA 7
ATOM 14176 C C . ILE A 1 128 ? 28.540 36.440 17.980 1.00 0.00 128 ILE A C 7
ATOM 14177 O O . ILE A 1 128 ? 27.765 35.497 18.113 1.00 0.00 128 ILE A O 7
ATOM 14193 N N . ARG A 1 129 ? 28.183 37.584 17.395 1.00 0.00 129 ARG A N 7
ATOM 14194 C CA . ARG A 1 129 ? 26.934 37.799 16.672 1.00 0.00 129 ARG A CA 7
ATOM 14195 C C . ARG A 1 129 ? 26.538 36.631 15.758 1.00 0.00 129 ARG A C 7
ATOM 14196 O O . ARG A 1 129 ? 27.372 36.065 15.057 1.00 0.00 129 ARG A O 7
ATOM 14217 N N . THR A 1 130 ? 25.244 36.310 15.861 1.00 0.00 130 THR A N 7
ATOM 14218 C CA . THR A 1 130 ? 24.497 35.175 15.278 1.00 0.00 130 THR A CA 7
ATOM 14219 C C . THR A 1 130 ? 24.660 35.014 13.776 1.00 0.00 130 THR A C 7
ATOM 14220 O O . THR A 1 130 ? 24.774 36.025 13.072 1.00 0.00 130 THR A O 7
ATOM 14232 N N . MET A 1 1 ? 15.784 48.420 22.810 1.00 0.00 1 MET A N 8
ATOM 14233 C CA . MET A 1 1 ? 15.614 49.854 22.403 1.00 0.00 1 MET A CA 8
ATOM 14234 C C . MET A 1 1 ? 16.915 50.601 22.048 1.00 0.00 1 MET A C 8
ATOM 14235 O O . MET A 1 1 ? 17.161 50.851 20.876 1.00 0.00 1 MET A O 8
ATOM 14251 N N . VAL A 1 2 ? 17.769 50.926 23.025 1.00 0.00 2 VAL A N 8
ATOM 14252 C CA . VAL A 1 2 ? 19.166 51.318 22.749 1.00 0.00 2 VAL A CA 8
ATOM 14253 C C . VAL A 1 2 ? 19.840 50.288 21.829 1.00 0.00 2 VAL A C 8
ATOM 14254 O O . VAL A 1 2 ? 19.537 49.096 21.917 1.00 0.00 2 VAL A O 8
ATOM 14267 N N . GLN A 1 3 ? 20.782 50.741 20.999 1.00 0.00 3 GLN A N 8
ATOM 14268 C CA . GLN A 1 3 ? 21.733 49.893 20.286 1.00 0.00 3 GLN A CA 8
ATOM 14269 C C . GLN A 1 3 ? 23.160 50.416 20.548 1.00 0.00 3 GLN A C 8
ATOM 14270 O O . GLN A 1 3 ? 23.456 51.554 20.190 1.00 0.00 3 GLN A O 8
ATOM 14284 N N . LEU A 1 4 ? 24.047 49.622 21.171 1.00 0.00 4 LEU A N 8
ATOM 14285 C CA . LEU A 1 4 ? 25.483 49.959 21.330 1.00 0.00 4 LEU A CA 8
ATOM 14286 C C . LEU A 1 4 ? 26.313 49.222 20.286 1.00 0.00 4 LEU A C 8
ATOM 14287 O O . LEU A 1 4 ? 27.107 49.849 19.584 1.00 0.00 4 LEU A O 8
ATOM 14303 N N . ALA A 1 5 ? 26.121 47.904 20.193 1.00 0.00 5 ALA A N 8
ATOM 14304 C CA . ALA A 1 5 ? 26.940 47.024 19.361 1.00 0.00 5 ALA A CA 8
ATOM 14305 C C . ALA A 1 5 ? 26.138 45.997 18.544 1.00 0.00 5 ALA A C 8
ATOM 14306 O O . ALA A 1 5 ? 26.478 45.760 17.392 1.00 0.00 5 ALA A O 8
ATOM 14313 N N . GLY A 1 6 ? 25.105 45.387 19.140 1.00 0.00 6 GLY A N 8
ATOM 14314 C CA . GLY A 1 6 ? 24.367 44.253 18.566 1.00 0.00 6 GLY A CA 8
ATOM 14315 C C . GLY A 1 6 ? 24.166 43.127 19.580 1.00 0.00 6 GLY A C 8
ATOM 14316 O O . GLY A 1 6 ? 24.379 43.333 20.780 1.00 0.00 6 GLY A O 8
ATOM 14320 N N . THR A 1 7 ? 23.709 41.958 19.121 1.00 0.00 7 THR A N 8
ATOM 14321 C CA . THR A 1 7 ? 23.508 40.750 19.940 1.00 0.00 7 THR A CA 8
ATOM 14322 C C . THR A 1 7 ? 24.475 39.673 19.537 1.00 0.00 7 THR A C 8
ATOM 14323 O O . THR A 1 7 ? 24.778 39.505 18.358 1.00 0.00 7 THR A O 8
ATOM 14334 N N . TYR A 1 8 ? 24.922 38.918 20.534 1.00 0.00 8 TYR A N 8
ATOM 14335 C CA . TYR A 1 8 ? 25.827 37.798 20.336 1.00 0.00 8 TYR A CA 8
ATOM 14336 C C . TYR A 1 8 ? 25.199 36.497 20.812 1.00 0.00 8 TYR A C 8
ATOM 14337 O O . TYR A 1 8 ? 24.368 36.470 21.726 1.00 0.00 8 TYR A O 8
ATOM 14355 N N . LYS A 1 9 ? 25.595 35.414 20.155 1.00 0.00 9 LYS A N 8
ATOM 14356 C CA . LYS A 1 9 ? 25.322 34.049 20.576 1.00 0.00 9 LYS A CA 8
ATOM 14357 C C . LYS A 1 9 ? 26.646 33.348 20.876 1.00 0.00 9 LYS A C 8
ATOM 14358 O O . LYS A 1 9 ? 27.707 33.907 20.629 1.00 0.00 9 LYS A O 8
ATOM 14377 N N . LEU A 1 10 ? 26.648 32.137 21.426 1.00 0.00 10 LEU A N 8
ATOM 14378 C CA . LEU A 1 10 ? 27.880 31.335 21.482 1.00 0.00 10 LEU A CA 8
ATOM 14379 C C . LEU A 1 10 ? 28.511 31.260 20.078 1.00 0.00 10 LEU A C 8
ATOM 14380 O O . LEU A 1 10 ? 27.780 31.124 19.104 1.00 0.00 10 LEU A O 8
ATOM 14396 N N . GLU A 1 11 ? 29.841 31.322 19.992 1.00 0.00 11 GLU A N 8
ATOM 14397 C CA . GLU A 1 11 ? 30.619 30.783 18.872 1.00 0.00 11 GLU A CA 8
ATOM 14398 C C . GLU A 1 11 ? 31.467 29.632 19.416 1.00 0.00 11 GLU A C 8
ATOM 14399 O O . GLU A 1 11 ? 31.252 28.463 19.098 1.00 0.00 11 GLU A O 8
ATOM 14411 N N . LYS A 1 12 ? 32.429 29.959 20.283 1.00 0.00 12 LYS A N 8
ATOM 14412 C CA . LYS A 1 12 ? 33.416 29.023 20.804 1.00 0.00 12 LYS A CA 8
ATOM 14413 C C . LYS A 1 12 ? 33.624 29.171 22.319 1.00 0.00 12 LYS A C 8
ATOM 14414 O O . LYS A 1 12 ? 33.095 30.049 22.991 1.00 0.00 12 LYS A O 8
ATOM 14433 N N . ASN A 1 13 ? 34.488 28.319 22.854 1.00 0.00 13 ASN A N 8
ATOM 14434 C CA . ASN A 1 13 ? 34.918 28.290 24.248 1.00 0.00 13 ASN A CA 8
ATOM 14435 C C . ASN A 1 13 ? 36.411 27.878 24.255 1.00 0.00 13 ASN A C 8
ATOM 14436 O O . ASN A 1 13 ? 36.798 27.052 23.428 1.00 0.00 13 ASN A O 8
ATOM 14447 N N . GLU A 1 14 ? 37.252 28.366 25.172 1.00 0.00 14 GLU A N 8
ATOM 14448 C CA . GLU A 1 14 ? 38.586 27.803 25.470 1.00 0.00 14 GLU A CA 8
ATOM 14449 C C . GLU A 1 14 ? 38.766 27.795 26.991 1.00 0.00 14 GLU A C 8
ATOM 14450 O O . GLU A 1 14 ? 38.066 28.527 27.688 1.00 0.00 14 GLU A O 8
ATOM 14462 N N . ASN A 1 15 ? 39.690 26.994 27.528 1.00 0.00 15 ASN A N 8
ATOM 14463 C CA . ASN A 1 15 ? 40.287 27.197 28.857 1.00 0.00 15 ASN A CA 8
ATOM 14464 C C . ASN A 1 15 ? 39.322 27.159 30.065 1.00 0.00 15 ASN A C 8
ATOM 14465 O O . ASN A 1 15 ? 39.753 27.235 31.212 1.00 0.00 15 ASN A O 8
ATOM 14476 N N . PHE A 1 16 ? 38.036 26.886 29.819 1.00 0.00 16 PHE A N 8
ATOM 14477 C CA . PHE A 1 16 ? 37.144 26.157 30.714 1.00 0.00 16 PHE A CA 8
ATOM 14478 C C . PHE A 1 16 ? 37.875 24.965 31.327 1.00 0.00 16 PHE A C 8
ATOM 14479 O O . PHE A 1 16 ? 37.679 24.715 32.509 1.00 0.00 16 PHE A O 8
ATOM 14496 N N . GLU A 1 17 ? 38.739 24.286 30.553 1.00 0.00 17 GLU A N 8
ATOM 14497 C CA . GLU A 1 17 ? 39.489 23.148 31.052 1.00 0.00 17 GLU A CA 8
ATOM 14498 C C . GLU A 1 17 ? 40.396 23.547 32.195 1.00 0.00 17 GLU A C 8
ATOM 14499 O O . GLU A 1 17 ? 40.258 22.973 33.255 1.00 0.00 17 GLU A O 8
ATOM 14511 N N . GLU A 1 18 ? 41.217 24.578 32.035 1.00 0.00 18 GLU A N 8
ATOM 14512 C CA . GLU A 1 18 ? 42.149 25.030 33.063 1.00 0.00 18 GLU A CA 8
ATOM 14513 C C . GLU A 1 18 ? 41.478 25.341 34.396 1.00 0.00 18 GLU A C 8
ATOM 14514 O O . GLU A 1 18 ? 41.883 24.769 35.406 1.00 0.00 18 GLU A O 8
ATOM 14526 N N . TYR A 1 19 ? 40.435 26.189 34.443 1.00 0.00 19 TYR A N 8
ATOM 14527 C CA . TYR A 1 19 ? 39.788 26.407 35.739 1.00 0.00 19 TYR A CA 8
ATOM 14528 C C . TYR A 1 19 ? 39.082 25.147 36.233 1.00 0.00 19 TYR A C 8
ATOM 14529 O O . TYR A 1 19 ? 39.366 24.767 37.358 1.00 0.00 19 TYR A O 8
ATOM 14547 N N . LEU A 1 20 ? 38.263 24.450 35.427 1.00 0.00 20 LEU A N 8
ATOM 14548 C CA . LEU A 1 20 ? 37.559 23.214 35.833 1.00 0.00 20 LEU A CA 8
ATOM 14549 C C . LEU A 1 20 ? 38.528 22.077 36.241 1.00 0.00 20 LEU A C 8
ATOM 14550 O O . LEU A 1 20 ? 38.172 21.227 37.057 1.00 0.00 20 LEU A O 8
ATOM 14566 N N . ALA A 1 21 ? 39.762 22.078 35.737 1.00 0.00 21 ALA A N 8
ATOM 14567 C CA . ALA A 1 21 ? 40.844 21.153 36.069 1.00 0.00 21 ALA A CA 8
ATOM 14568 C C . ALA A 1 21 ? 41.701 21.632 37.250 1.00 0.00 21 ALA A C 8
ATOM 14569 O O . ALA A 1 21 ? 42.163 20.793 38.021 1.00 0.00 21 ALA A O 8
ATOM 14576 N N . ALA A 1 22 ? 41.801 22.943 37.489 1.00 0.00 22 ALA A N 8
ATOM 14577 C CA . ALA A 1 22 ? 42.227 23.512 38.769 1.00 0.00 22 ALA A CA 8
ATOM 14578 C C . ALA A 1 22 ? 41.234 23.181 39.903 1.00 0.00 22 ALA A C 8
ATOM 14579 O O . ALA A 1 22 ? 41.628 23.188 41.065 1.00 0.00 22 ALA A O 8
ATOM 14586 N N . LEU A 1 23 ? 39.991 22.793 39.582 1.00 0.00 23 LEU A N 8
ATOM 14587 C CA . LEU A 1 23 ? 39.036 22.135 40.498 1.00 0.00 23 LEU A CA 8
ATOM 14588 C C . LEU A 1 23 ? 39.004 20.599 40.324 1.00 0.00 23 LEU A C 8
ATOM 14589 O O . LEU A 1 23 ? 38.299 19.905 41.050 1.00 0.00 23 LEU A O 8
ATOM 14605 N N . GLY A 1 24 ? 39.757 20.051 39.367 1.00 0.00 24 GLY A N 8
ATOM 14606 C CA . GLY A 1 24 ? 40.033 18.617 39.241 1.00 0.00 24 GLY A CA 8
ATOM 14607 C C . GLY A 1 24 ? 39.122 17.798 38.329 1.00 0.00 24 GLY A C 8
ATOM 14608 O O . GLY A 1 24 ? 39.258 16.579 38.313 1.00 0.00 24 GLY A O 8
ATOM 14612 N N . VAL A 1 25 ? 38.237 18.410 37.540 1.00 0.00 25 VAL A N 8
ATOM 14613 C CA . VAL A 1 25 ? 37.380 17.671 36.583 1.00 0.00 25 VAL A CA 8
ATOM 14614 C C . VAL A 1 25 ? 38.243 17.072 35.434 1.00 0.00 25 VAL A C 8
ATOM 14615 O O . VAL A 1 25 ? 39.249 17.696 35.088 1.00 0.00 25 VAL A O 8
ATOM 14628 N N . PRO A 1 26 ? 37.917 15.889 34.853 1.00 0.00 26 PRO A N 8
ATOM 14629 C CA . PRO A 1 26 ? 38.701 15.257 33.780 1.00 0.00 26 PRO A CA 8
ATOM 14630 C C . PRO A 1 26 ? 38.590 15.973 32.434 1.00 0.00 26 PRO A C 8
ATOM 14631 O O . PRO A 1 26 ? 37.488 16.354 32.050 1.00 0.00 26 PRO A O 8
ATOM 14642 N N . GLN A 1 27 ? 39.697 16.077 31.686 1.00 0.00 27 GLN A N 8
ATOM 14643 C CA . GLN A 1 27 ? 39.835 16.898 30.475 1.00 0.00 27 GLN A CA 8
ATOM 14644 C C . GLN A 1 27 ? 38.822 16.582 29.362 1.00 0.00 27 GLN A C 8
ATOM 14645 O O . GLN A 1 27 ? 38.140 17.481 28.886 1.00 0.00 27 GLN A O 8
ATOM 14659 N N . ASP A 1 28 ? 38.645 15.327 28.950 1.00 0.00 28 ASP A N 8
ATOM 14660 C CA . ASP A 1 28 ? 37.724 15.010 27.852 1.00 0.00 28 ASP A CA 8
ATOM 14661 C C . ASP A 1 28 ? 36.262 15.016 28.304 1.00 0.00 28 ASP A C 8
ATOM 14662 O O . ASP A 1 28 ? 35.377 15.180 27.471 1.00 0.00 28 ASP A O 8
ATOM 14671 N N . SER A 1 29 ? 35.989 14.912 29.607 1.00 0.00 29 SER A N 8
ATOM 14672 C CA . SER A 1 29 ? 34.679 15.261 30.179 1.00 0.00 29 SER A CA 8
ATOM 14673 C C . SER A 1 29 ? 34.463 16.784 30.241 1.00 0.00 29 SER A C 8
ATOM 14674 O O . SER A 1 29 ? 33.341 17.256 30.090 1.00 0.00 29 SER A O 8
ATOM 14682 N N . ILE A 1 30 ? 35.539 17.558 30.379 1.00 0.00 30 ILE A N 8
ATOM 14683 C CA . ILE A 1 30 ? 35.598 19.025 30.449 1.00 0.00 30 ILE A CA 8
ATOM 14684 C C . ILE A 1 30 ? 35.252 19.664 29.088 1.00 0.00 30 ILE A C 8
ATOM 14685 O O . ILE A 1 30 ? 34.440 20.587 29.000 1.00 0.00 30 ILE A O 8
ATOM 14701 N N . LYS A 1 31 ? 35.798 19.126 27.993 1.00 0.00 31 LYS A N 8
ATOM 14702 C CA . LYS A 1 31 ? 35.577 19.617 26.622 1.00 0.00 31 LYS A CA 8
ATOM 14703 C C . LYS A 1 31 ? 34.167 19.295 26.092 1.00 0.00 31 LYS A C 8
ATOM 14704 O O . LYS A 1 31 ? 33.730 19.868 25.094 1.00 0.00 31 LYS A O 8
ATOM 14723 N N . LYS A 1 32 ? 33.439 18.414 26.791 1.00 0.00 32 LYS A N 8
ATOM 14724 C CA . LYS A 1 32 ? 32.000 18.150 26.627 1.00 0.00 32 LYS A CA 8
ATOM 14725 C C . LYS A 1 32 ? 31.149 18.662 27.822 1.00 0.00 32 LYS A C 8
ATOM 14726 O O . LYS A 1 32 ? 29.954 18.393 27.899 1.00 0.00 32 LYS A O 8
ATOM 14745 N N . ALA A 1 33 ? 31.745 19.371 28.785 1.00 0.00 33 ALA A N 8
ATOM 14746 C CA . ALA A 1 33 ? 31.073 20.026 29.919 1.00 0.00 33 ALA A CA 8
ATOM 14747 C C . ALA A 1 33 ? 30.946 21.537 29.730 1.00 0.00 33 ALA A C 8
ATOM 14748 O O . ALA A 1 33 ? 30.049 22.169 30.276 1.00 0.00 33 ALA A O 8
ATOM 14755 N N . ASN A 1 34 ? 31.891 22.109 28.991 1.00 0.00 34 ASN A N 8
ATOM 14756 C CA . ASN A 1 34 ? 31.875 23.475 28.488 1.00 0.00 34 ASN A CA 8
ATOM 14757 C C . ASN A 1 34 ? 32.066 23.466 26.963 1.00 0.00 34 ASN A C 8
ATOM 14758 O O . ASN A 1 34 ? 32.707 24.342 26.376 1.00 0.00 34 ASN A O 8
ATOM 14769 N N . SER A 1 35 ? 31.553 22.425 26.314 1.00 0.00 35 SER A N 8
ATOM 14770 C CA . SER A 1 35 ? 31.407 22.333 24.864 1.00 0.00 35 SER A CA 8
ATOM 14771 C C . SER A 1 35 ? 30.625 23.541 24.321 1.00 0.00 35 SER A C 8
ATOM 14772 O O . SER A 1 35 ? 29.793 24.111 25.039 1.00 0.00 35 SER A O 8
ATOM 14780 N N . PRO A 1 36 ? 30.850 23.929 23.054 1.00 0.00 36 PRO A N 8
ATOM 14781 C CA . PRO A 1 36 ? 30.035 24.914 22.362 1.00 0.00 36 PRO A CA 8
ATOM 14782 C C . PRO A 1 36 ? 28.630 24.341 22.100 1.00 0.00 36 PRO A C 8
ATOM 14783 O O . PRO A 1 36 ? 28.194 23.416 22.787 1.00 0.00 36 PRO A O 8
ATOM 14794 N N . GLY A 1 37 ? 27.852 24.940 21.194 1.00 0.00 37 GLY A N 8
ATOM 14795 C CA . GLY A 1 37 ? 26.464 24.537 20.925 1.00 0.00 37 GLY A CA 8
ATOM 14796 C C . GLY A 1 37 ? 25.484 24.859 22.053 1.00 0.00 37 GLY A C 8
ATOM 14797 O O . GLY A 1 37 ? 24.286 24.674 21.870 1.00 0.00 37 GLY A O 8
ATOM 14801 N N . VAL A 1 38 ? 25.981 25.373 23.181 1.00 0.00 38 VAL A N 8
ATOM 14802 C CA . VAL A 1 38 ? 25.190 26.118 24.164 1.00 0.00 38 VAL A CA 8
ATOM 14803 C C . VAL A 1 38 ? 24.614 27.343 23.473 1.00 0.00 38 VAL A C 8
ATOM 14804 O O . VAL A 1 38 ? 25.332 28.102 22.833 1.00 0.00 38 VAL A O 8
ATOM 14817 N N . VAL A 1 39 ? 23.329 27.573 23.655 1.00 0.00 39 VAL A N 8
ATOM 14818 C CA . VAL A 1 39 ? 22.690 28.863 23.437 1.00 0.00 39 VAL A CA 8
ATOM 14819 C C . VAL A 1 39 ? 23.080 29.767 24.606 1.00 0.00 39 VAL A C 8
ATOM 14820 O O . VAL A 1 39 ? 22.401 29.829 25.628 1.00 0.00 39 VAL A O 8
ATOM 14833 N N . TYR A 1 40 ? 24.206 30.463 24.463 1.00 0.00 40 TYR A N 8
ATOM 14834 C CA . TYR A 1 40 ? 24.420 31.717 25.179 1.00 0.00 40 TYR A CA 8
ATOM 14835 C C . TYR A 1 40 ? 23.767 32.842 24.361 1.00 0.00 40 TYR A C 8
ATOM 14836 O O . TYR A 1 40 ? 23.940 32.846 23.146 1.00 0.00 40 TYR A O 8
ATOM 14854 N N . GLU A 1 41 ? 23.025 33.768 24.979 1.00 0.00 41 GLU A N 8
ATOM 14855 C CA . GLU A 1 41 ? 22.499 34.980 24.317 1.00 0.00 41 GLU A CA 8
ATOM 14856 C C . GLU A 1 41 ? 22.966 36.187 25.128 1.00 0.00 41 GLU A C 8
ATOM 14857 O O . GLU A 1 41 ? 22.795 36.211 26.344 1.00 0.00 41 GLU A O 8
ATOM 14869 N N . ILE A 1 42 ? 23.600 37.160 24.483 1.00 0.00 42 ILE A N 8
ATOM 14870 C CA . ILE A 1 42 ? 24.321 38.244 25.156 1.00 0.00 42 ILE A CA 8
ATOM 14871 C C . ILE A 1 42 ? 24.065 39.540 24.391 1.00 0.00 42 ILE A C 8
ATOM 14872 O O . ILE A 1 42 ? 24.560 39.759 23.286 1.00 0.00 42 ILE A O 8
ATOM 14888 N N . ILE A 1 43 ? 23.200 40.376 24.948 1.00 0.00 43 ILE A N 8
ATOM 14889 C CA . ILE A 1 43 ? 22.586 41.510 24.256 1.00 0.00 43 ILE A CA 8
ATOM 14890 C C . ILE A 1 43 ? 23.134 42.794 24.886 1.00 0.00 43 ILE A C 8
ATOM 14891 O O . ILE A 1 43 ? 22.756 43.122 26.009 1.00 0.00 43 ILE A O 8
ATOM 14907 N N . VAL A 1 44 ? 24.107 43.478 24.266 1.00 0.00 44 VAL A N 8
ATOM 14908 C CA . VAL A 1 44 ? 24.683 44.713 24.842 1.00 0.00 44 VAL A CA 8
ATOM 14909 C C . VAL A 1 44 ? 24.392 45.977 24.045 1.00 0.00 44 VAL A C 8
ATOM 14910 O O . VAL A 1 44 ? 24.695 46.098 22.859 1.00 0.00 44 VAL A O 8
ATOM 14923 N N . ASN A 1 45 ? 23.804 46.927 24.770 1.00 0.00 45 ASN A N 8
ATOM 14924 C CA . ASN A 1 45 ? 23.229 48.175 24.301 1.00 0.00 45 ASN A CA 8
ATOM 14925 C C . ASN A 1 45 ? 23.234 49.256 25.408 1.00 0.00 45 ASN A C 8
ATOM 14926 O O . ASN A 1 45 ? 22.205 49.875 25.663 1.00 0.00 45 ASN A O 8
ATOM 14937 N N . GLY A 1 46 ? 24.353 49.468 26.113 1.00 0.00 46 GLY A N 8
ATOM 14938 C CA . GLY A 1 46 ? 24.521 50.570 27.080 1.00 0.00 46 GLY A CA 8
ATOM 14939 C C . GLY A 1 46 ? 23.513 50.511 28.233 1.00 0.00 46 GLY A C 8
ATOM 14940 O O . GLY A 1 46 ? 23.696 49.785 29.199 1.00 0.00 46 GLY A O 8
ATOM 14944 N N . ASN A 1 47 ? 22.397 51.234 28.108 1.00 0.00 47 ASN A N 8
ATOM 14945 C CA . ASN A 1 47 ? 21.249 51.148 29.027 1.00 0.00 47 ASN A CA 8
ATOM 14946 C C . ASN A 1 47 ? 20.370 49.891 28.780 1.00 0.00 47 ASN A C 8
ATOM 14947 O O . ASN A 1 47 ? 19.152 49.921 28.960 1.00 0.00 47 ASN A O 8
ATOM 14958 N N . LYS A 1 48 ? 20.974 48.794 28.319 1.00 0.00 48 LYS A N 8
ATOM 14959 C CA . LYS A 1 48 ? 20.360 47.485 28.076 1.00 0.00 48 LYS A CA 8
ATOM 14960 C C . LYS A 1 48 ? 21.492 46.446 27.985 1.00 0.00 48 LYS A C 8
ATOM 14961 O O . LYS A 1 48 ? 22.235 46.453 27.007 1.00 0.00 48 LYS A O 8
ATOM 14980 N N . PHE A 1 49 ? 21.630 45.571 28.983 1.00 0.00 49 PHE A N 8
ATOM 14981 C CA . PHE A 1 49 ? 22.613 44.482 28.992 1.00 0.00 49 PHE A CA 8
ATOM 14982 C C . PHE A 1 49 ? 21.964 43.198 29.576 1.00 0.00 49 PHE A C 8
ATOM 14983 O O . PHE A 1 49 ? 21.503 43.253 30.714 1.00 0.00 49 PHE A O 8
ATOM 15000 N N . THR A 1 50 ? 21.915 42.071 28.836 1.00 0.00 50 THR A N 8
ATOM 15001 C CA . THR A 1 50 ? 21.358 40.764 29.280 1.00 0.00 50 THR A CA 8
ATOM 15002 C C . THR A 1 50 ? 22.230 39.611 28.786 1.00 0.00 50 THR A C 8
ATOM 15003 O O . THR A 1 50 ? 22.461 39.524 27.584 1.00 0.00 50 THR A O 8
ATOM 15014 N N . PHE A 1 51 ? 22.651 38.707 29.676 1.00 0.00 51 PHE A N 8
ATOM 15015 C CA . PHE A 1 51 ? 23.652 37.668 29.407 1.00 0.00 51 PHE A CA 8
ATOM 15016 C C . PHE A 1 51 ? 23.182 36.285 29.915 1.00 0.00 51 PHE A C 8
ATOM 15017 O O . PHE A 1 51 ? 23.324 35.948 31.089 1.00 0.00 51 PHE A O 8
ATOM 15034 N N . LYS A 1 52 ? 22.623 35.455 29.033 1.00 0.00 52 LYS A N 8
ATOM 15035 C CA . LYS A 1 52 ? 21.953 34.196 29.396 1.00 0.00 52 LYS A CA 8
ATOM 15036 C C . LYS A 1 52 ? 22.673 32.934 28.891 1.00 0.00 52 LYS A C 8
ATOM 15037 O O . LYS A 1 52 ? 23.353 32.984 27.869 1.00 0.00 52 LYS A O 8
ATOM 15056 N N . SER A 1 53 ? 22.427 31.799 29.540 1.00 0.00 53 SER A N 8
ATOM 15057 C CA . SER A 1 53 ? 22.793 30.426 29.160 1.00 0.00 53 SER A CA 8
ATOM 15058 C C . SER A 1 53 ? 21.494 29.607 29.005 1.00 0.00 53 SER A C 8
ATOM 15059 O O . SER A 1 53 ? 20.586 29.742 29.820 1.00 0.00 53 SER A O 8
ATOM 15067 N N . SER A 1 54 ? 21.363 28.756 27.985 1.00 0.00 54 SER A N 8
ATOM 15068 C CA . SER A 1 54 ? 20.114 28.011 27.713 1.00 0.00 54 SER A CA 8
ATOM 15069 C C . SER A 1 54 ? 20.348 26.515 27.405 1.00 0.00 54 SER A C 8
ATOM 15070 O O . SER A 1 54 ? 19.483 25.840 26.848 1.00 0.00 54 SER A O 8
ATOM 15078 N N . SER A 1 55 ? 21.513 25.961 27.753 1.00 0.00 55 SER A N 8
ATOM 15079 C CA . SER A 1 55 ? 21.949 24.584 27.428 1.00 0.00 55 SER A CA 8
ATOM 15080 C C . SER A 1 55 ? 21.257 23.452 28.202 1.00 0.00 55 SER A C 8
ATOM 15081 O O . SER A 1 55 ? 21.691 22.302 28.128 1.00 0.00 55 SER A O 8
ATOM 15089 N N . GLY A 1 56 ? 20.167 23.762 28.905 1.00 0.00 56 GLY A N 8
ATOM 15090 C CA . GLY A 1 56 ? 19.395 22.849 29.755 1.00 0.00 56 GLY A CA 8
ATOM 15091 C C . GLY A 1 56 ? 19.079 23.473 31.111 1.00 0.00 56 GLY A C 8
ATOM 15092 O O . GLY A 1 56 ? 18.014 23.232 31.680 1.00 0.00 56 GLY A O 8
ATOM 15096 N N . MET A 1 57 ? 19.953 24.372 31.559 1.00 0.00 57 MET A N 8
ATOM 15097 C CA . MET A 1 57 ? 19.696 25.354 32.611 1.00 0.00 57 MET A CA 8
ATOM 15098 C C . MET A 1 57 ? 19.068 26.596 31.966 1.00 0.00 57 MET A C 8
ATOM 15099 O O . MET A 1 57 ? 19.579 27.097 30.965 1.00 0.00 57 MET A O 8
ATOM 15113 N N . ASN A 1 58 ? 17.950 27.081 32.509 1.00 0.00 58 ASN A N 8
ATOM 15114 C CA . ASN A 1 58 ? 17.225 28.258 32.001 1.00 0.00 58 ASN A CA 8
ATOM 15115 C C . ASN A 1 58 ? 17.787 29.568 32.596 1.00 0.00 58 ASN A C 8
ATOM 15116 O O . ASN A 1 58 ? 17.084 30.348 33.244 1.00 0.00 58 ASN A O 8
ATOM 15127 N N . SER A 1 59 ? 19.080 29.799 32.413 1.00 0.00 59 SER A N 8
ATOM 15128 C CA . SER A 1 59 ? 19.866 30.807 33.131 1.00 0.00 59 SER A CA 8
ATOM 15129 C C . SER A 1 59 ? 19.847 32.170 32.434 1.00 0.00 59 SER A C 8
ATOM 15130 O O . SER A 1 59 ? 20.460 32.295 31.381 1.00 0.00 59 SER A O 8
ATOM 15138 N N . THR A 1 60 ? 19.246 33.222 33.011 1.00 0.00 60 THR A N 8
ATOM 15139 C CA . THR A 1 60 ? 19.391 34.592 32.484 1.00 0.00 60 THR A CA 8
ATOM 15140 C C . THR A 1 60 ? 19.605 35.591 33.600 1.00 0.00 60 THR A C 8
ATOM 15141 O O . THR A 1 60 ? 18.918 35.545 34.618 1.00 0.00 60 THR A O 8
ATOM 15152 N N . LEU A 1 61 ? 20.537 36.506 33.356 1.00 0.00 61 LEU A N 8
ATOM 15153 C CA . LEU A 1 61 ? 20.881 37.631 34.211 1.00 0.00 61 LEU A CA 8
ATOM 15154 C C . LEU A 1 61 ? 20.978 38.899 33.352 1.00 0.00 61 LEU A C 8
ATOM 15155 O O . LEU A 1 61 ? 21.261 38.843 32.155 1.00 0.00 61 LEU A O 8
ATOM 15171 N N . ILE A 1 62 ? 20.663 40.047 33.940 1.00 0.00 62 ILE A N 8
ATOM 15172 C CA . ILE A 1 62 ? 20.683 41.369 33.305 1.00 0.00 62 ILE A CA 8
ATOM 15173 C C . ILE A 1 62 ? 21.971 42.084 33.761 1.00 0.00 62 ILE A C 8
ATOM 15174 O O . ILE A 1 62 ? 23.038 41.477 33.695 1.00 0.00 62 ILE A O 8
ATOM 15190 N N . VAL A 1 63 ? 21.934 43.337 34.221 1.00 0.00 63 VAL A N 8
ATOM 15191 C CA . VAL A 1 63 ? 23.143 44.077 34.617 1.00 0.00 63 VAL A CA 8
ATOM 15192 C C . VAL A 1 63 ? 23.394 43.883 36.108 1.00 0.00 63 VAL A C 8
ATOM 15193 O O . VAL A 1 63 ? 22.442 43.799 36.878 1.00 0.00 63 VAL A O 8
ATOM 15206 N N . ASN A 1 64 ? 24.664 43.901 36.526 1.00 0.00 64 ASN A N 8
ATOM 15207 C CA . ASN A 1 64 ? 25.049 44.124 37.924 1.00 0.00 64 ASN A CA 8
ATOM 15208 C C . ASN A 1 64 ? 24.305 43.194 38.911 1.00 0.00 64 ASN A C 8
ATOM 15209 O O . ASN A 1 64 ? 23.633 43.687 39.816 1.00 0.00 64 ASN A O 8
ATOM 15220 N N . GLU A 1 65 ? 24.376 41.871 38.742 1.00 0.00 65 GLU A N 8
ATOM 15221 C CA . GLU A 1 65 ? 23.606 40.927 39.561 1.00 0.00 65 GLU A CA 8
ATOM 15222 C C . GLU A 1 65 ? 24.378 39.639 39.893 1.00 0.00 65 GLU A C 8
ATOM 15223 O O . GLU A 1 65 ? 25.595 39.684 40.015 1.00 0.00 65 GLU A O 8
ATOM 15235 N N . GLU A 1 66 ? 23.724 38.489 40.071 1.00 0.00 66 GLU A N 8
ATOM 15236 C CA . GLU A 1 66 ? 24.391 37.207 40.306 1.00 0.00 66 GLU A CA 8
ATOM 15237 C C . GLU A 1 66 ? 23.449 36.031 40.031 1.00 0.00 66 GLU A C 8
ATOM 15238 O O . GLU A 1 66 ? 22.235 36.166 40.170 1.00 0.00 66 GLU A O 8
ATOM 15250 N N . VAL A 1 67 ? 24.007 34.866 39.695 1.00 0.00 67 VAL A N 8
ATOM 15251 C CA . VAL A 1 67 ? 23.227 33.657 39.370 1.00 0.00 67 VAL A CA 8
ATOM 15252 C C . VAL A 1 67 ? 23.965 32.365 39.737 1.00 0.00 67 VAL A C 8
ATOM 15253 O O . VAL A 1 67 ? 25.190 32.377 39.872 1.00 0.00 67 VAL A O 8
ATOM 15266 N N . GLU A 1 68 ? 23.220 31.265 39.853 1.00 0.00 68 GLU A N 8
ATOM 15267 C CA . GLU A 1 68 ? 23.711 29.900 40.046 1.00 0.00 68 GLU A CA 8
ATOM 15268 C C . GLU A 1 68 ? 23.237 28.990 38.902 1.00 0.00 68 GLU A C 8
ATOM 15269 O O . GLU A 1 68 ? 22.101 29.102 38.432 1.00 0.00 68 GLU A O 8
ATOM 15281 N N . GLU A 1 69 ? 24.117 28.114 38.410 1.00 0.00 69 GLU A N 8
ATOM 15282 C CA . GLU A 1 69 ? 23.815 27.175 37.318 1.00 0.00 69 GLU A CA 8
ATOM 15283 C C . GLU A 1 69 ? 24.689 25.923 37.390 1.00 0.00 69 GLU A C 8
ATOM 15284 O O . GLU A 1 69 ? 25.898 26.019 37.595 1.00 0.00 69 GLU A O 8
ATOM 15296 N N . VAL A 1 70 ? 24.077 24.756 37.191 1.00 0.00 70 VAL A N 8
ATOM 15297 C CA . VAL A 1 70 ? 24.772 23.468 37.018 1.00 0.00 70 VAL A CA 8
ATOM 15298 C C . VAL A 1 70 ? 25.240 23.266 35.549 1.00 0.00 70 VAL A C 8
ATOM 15299 O O . VAL A 1 70 ? 24.745 23.947 34.650 1.00 0.00 70 VAL A O 8
ATOM 15312 N N . LEU A 1 71 ? 26.208 22.371 35.281 1.00 0.00 71 LEU A N 8
ATOM 15313 C CA . LEU A 1 71 ? 26.601 21.940 33.918 1.00 0.00 71 LEU A CA 8
ATOM 15314 C C . LEU A 1 71 ? 26.547 20.410 33.738 1.00 0.00 71 LEU A C 8
ATOM 15315 O O . LEU A 1 71 ? 26.676 19.652 34.698 1.00 0.00 71 LEU A O 8
ATOM 15331 N N . GLY A 1 72 ? 26.387 19.971 32.479 1.00 0.00 72 GLY A N 8
ATOM 15332 C CA . GLY A 1 72 ? 25.958 18.618 32.082 1.00 0.00 72 GLY A CA 8
ATOM 15333 C C . GLY A 1 72 ? 26.890 17.473 32.488 1.00 0.00 72 GLY A C 8
ATOM 15334 O O . GLY A 1 72 ? 26.581 16.745 33.427 1.00 0.00 72 GLY A O 8
ATOM 15338 N N . THR A 1 73 ? 27.986 17.265 31.743 1.00 0.00 73 THR A N 8
ATOM 15339 C CA . THR A 1 73 ? 28.911 16.118 31.904 1.00 0.00 73 THR A CA 8
ATOM 15340 C C . THR A 1 73 ? 29.595 16.092 33.259 1.00 0.00 73 THR A C 8
ATOM 15341 O O . THR A 1 73 ? 29.556 15.110 33.980 1.00 0.00 73 THR A O 8
ATOM 15352 N N . VAL A 1 74 ? 30.232 17.207 33.551 1.00 0.00 74 VAL A N 8
ATOM 15353 C CA . VAL A 1 74 ? 30.897 17.609 34.792 1.00 0.00 74 VAL A CA 8
ATOM 15354 C C . VAL A 1 74 ? 30.022 17.468 36.046 1.00 0.00 74 VAL A C 8
ATOM 15355 O O . VAL A 1 74 ? 30.565 17.261 37.131 1.00 0.00 74 VAL A O 8
ATOM 15368 N N . ASN A 1 75 ? 28.691 17.581 35.907 1.00 0.00 75 ASN A N 8
ATOM 15369 C CA . ASN A 1 75 ? 27.705 17.338 36.965 1.00 0.00 75 ASN A CA 8
ATOM 15370 C C . ASN A 1 75 ? 27.866 18.275 38.193 1.00 0.00 75 ASN A C 8
ATOM 15371 O O . ASN A 1 75 ? 27.493 17.906 39.310 1.00 0.00 75 ASN A O 8
ATOM 15382 N N . MET A 1 76 ? 28.427 19.483 38.019 1.00 0.00 76 MET A N 8
ATOM 15383 C CA . MET A 1 76 ? 28.670 20.451 39.107 1.00 0.00 76 MET A CA 8
ATOM 15384 C C . MET A 1 76 ? 27.803 21.711 39.005 1.00 0.00 76 MET A C 8
ATOM 15385 O O . MET A 1 76 ? 27.457 22.125 37.908 1.00 0.00 76 MET A O 8
ATOM 15399 N N . ASN A 1 77 ? 27.495 22.293 40.169 1.00 0.00 77 ASN A N 8
ATOM 15400 C CA . ASN A 1 77 ? 26.800 23.553 40.447 1.00 0.00 77 ASN A CA 8
ATOM 15401 C C . ASN A 1 77 ? 27.777 24.630 40.983 1.00 0.00 77 ASN A C 8
ATOM 15402 O O . ASN A 1 77 ? 28.576 24.340 41.875 1.00 0.00 77 ASN A O 8
ATOM 15413 N N . ILE A 1 78 ? 27.734 25.857 40.442 1.00 0.00 78 ILE A N 8
ATOM 15414 C CA . ILE A 1 78 ? 28.617 26.996 40.773 1.00 0.00 78 ILE A CA 8
ATOM 15415 C C . ILE A 1 78 ? 27.878 28.331 40.604 1.00 0.00 78 ILE A C 8
ATOM 15416 O O . ILE A 1 78 ? 26.828 28.408 39.959 1.00 0.00 78 ILE A O 8
ATOM 15432 N N . LYS A 1 79 ? 28.466 29.407 41.137 1.00 0.00 79 LYS A N 8
ATOM 15433 C CA . LYS A 1 79 ? 27.883 30.750 41.095 1.00 0.00 79 LYS A CA 8
ATOM 15434 C C . LYS A 1 79 ? 28.734 31.803 40.372 1.00 0.00 79 LYS A C 8
ATOM 15435 O O . LYS A 1 79 ? 29.965 31.762 40.360 1.00 0.00 79 LYS A O 8
ATOM 15454 N N . SER A 1 80 ? 28.047 32.792 39.806 1.00 0.00 80 SER A N 8
ATOM 15455 C CA . SER A 1 80 ? 28.608 33.892 39.019 1.00 0.00 80 SER A CA 8
ATOM 15456 C C . SER A 1 80 ? 27.981 35.225 39.448 1.00 0.00 80 SER A C 8
ATOM 15457 O O . SER A 1 80 ? 26.759 35.355 39.380 1.00 0.00 80 SER A O 8
ATOM 15465 N N . PHE A 1 81 ? 28.797 36.200 39.877 1.00 0.00 81 PHE A N 8
ATOM 15466 C CA . PHE A 1 81 ? 28.369 37.517 40.369 1.00 0.00 81 PHE A CA 8
ATOM 15467 C C . PHE A 1 81 ? 28.761 38.623 39.386 1.00 0.00 81 PHE A C 8
ATOM 15468 O O . PHE A 1 81 ? 29.922 39.033 39.351 1.00 0.00 81 PHE A O 8
ATOM 15485 N N . THR A 1 82 ? 27.808 39.100 38.586 1.00 0.00 82 THR A N 8
ATOM 15486 C CA . THR A 1 82 ? 28.039 39.998 37.453 1.00 0.00 82 THR A CA 8
ATOM 15487 C C . THR A 1 82 ? 28.107 41.452 37.907 1.00 0.00 82 THR A C 8
ATOM 15488 O O . THR A 1 82 ? 27.344 41.901 38.755 1.00 0.00 82 THR A O 8
ATOM 15499 N N . LYS A 1 83 ? 29.038 42.213 37.339 1.00 0.00 83 LYS A N 8
ATOM 15500 C CA . LYS A 1 83 ? 29.300 43.616 37.675 1.00 0.00 83 LYS A CA 8
ATOM 15501 C C . LYS A 1 83 ? 29.833 44.356 36.445 1.00 0.00 83 LYS A C 8
ATOM 15502 O O . LYS A 1 83 ? 30.795 43.918 35.813 1.00 0.00 83 LYS A O 8
ATOM 15521 N N . LEU A 1 84 ? 29.210 45.468 36.074 1.00 0.00 84 LEU A N 8
ATOM 15522 C CA . LEU A 1 84 ? 29.580 46.286 34.920 1.00 0.00 84 LEU A CA 8
ATOM 15523 C C . LEU A 1 84 ? 30.750 47.209 35.297 1.00 0.00 84 LEU A C 8
ATOM 15524 O O . LEU A 1 84 ? 30.750 47.788 36.384 1.00 0.00 84 LEU A O 8
ATOM 15540 N N . GLU A 1 85 ? 31.740 47.363 34.420 1.00 0.00 85 GLU A N 8
ATOM 15541 C CA . GLU A 1 85 ? 32.837 48.318 34.594 1.00 0.00 85 GLU A CA 8
ATOM 15542 C C . GLU A 1 85 ? 33.029 49.126 33.297 1.00 0.00 85 GLU A C 8
ATOM 15543 O O . GLU A 1 85 ? 33.810 48.806 32.401 1.00 0.00 85 GLU A O 8
ATOM 15555 N N . GLY A 1 86 ? 32.213 50.173 33.151 1.00 0.00 86 GLY A N 8
ATOM 15556 C CA . GLY A 1 86 ? 32.261 51.048 31.980 1.00 0.00 86 GLY A CA 8
ATOM 15557 C C . GLY A 1 86 ? 31.715 50.358 30.737 1.00 0.00 86 GLY A C 8
ATOM 15558 O O . GLY A 1 86 ? 30.507 50.232 30.564 1.00 0.00 86 GLY A O 8
ATOM 15562 N N . SER A 1 87 ? 32.619 49.953 29.857 1.00 0.00 87 SER A N 8
ATOM 15563 C CA . SER A 1 87 ? 32.333 49.407 28.523 1.00 0.00 87 SER A CA 8
ATOM 15564 C C . SER A 1 87 ? 32.610 47.899 28.419 1.00 0.00 87 SER A C 8
ATOM 15565 O O . SER A 1 87 ? 32.937 47.395 27.348 1.00 0.00 87 SER A O 8
ATOM 15573 N N . LYS A 1 88 ? 32.536 47.178 29.543 1.00 0.00 88 LYS A N 8
ATOM 15574 C CA . LYS A 1 88 ? 32.859 45.749 29.664 1.00 0.00 88 LYS A CA 8
ATOM 15575 C C . LYS A 1 88 ? 32.297 45.179 30.986 1.00 0.00 88 LYS A C 8
ATOM 15576 O O . LYS A 1 88 ? 32.034 45.942 31.922 1.00 0.00 88 LYS A O 8
ATOM 15595 N N . LEU A 1 89 ? 32.071 43.868 31.107 1.00 0.00 89 LEU A N 8
ATOM 15596 C CA . LEU A 1 89 ? 31.477 43.270 32.314 1.00 0.00 89 LEU A CA 8
ATOM 15597 C C . LEU A 1 89 ? 32.498 42.386 33.057 1.00 0.00 89 LEU A C 8
ATOM 15598 O O . LEU A 1 89 ? 33.452 41.893 32.479 1.00 0.00 89 LEU A O 8
ATOM 15614 N N . VAL A 1 90 ? 32.314 42.188 34.356 1.00 0.00 90 VAL A N 8
ATOM 15615 C CA . VAL A 1 90 ? 33.015 41.225 35.218 1.00 0.00 90 VAL A CA 8
ATOM 15616 C C . VAL A 1 90 ? 31.994 40.190 35.701 1.00 0.00 90 VAL A C 8
ATOM 15617 O O . VAL A 1 90 ? 30.848 40.575 35.904 1.00 0.00 90 VAL A O 8
ATOM 15630 N N . VAL A 1 91 ? 32.373 38.924 35.922 1.00 0.00 91 VAL A N 8
ATOM 15631 C CA . VAL A 1 91 ? 31.590 37.994 36.767 1.00 0.00 91 VAL A CA 8
ATOM 15632 C C . VAL A 1 91 ? 32.499 37.303 37.781 1.00 0.00 91 VAL A C 8
ATOM 15633 O O . VAL A 1 91 ? 33.393 36.564 37.408 1.00 0.00 91 VAL A O 8
ATOM 15646 N N . ASN A 1 92 ? 32.296 37.513 39.076 1.00 0.00 92 ASN A N 8
ATOM 15647 C CA . ASN A 1 92 ? 33.012 36.776 40.123 1.00 0.00 92 ASN A CA 8
ATOM 15648 C C . ASN A 1 92 ? 32.543 35.308 40.079 1.00 0.00 92 ASN A C 8
ATOM 15649 O O . ASN A 1 92 ? 31.370 35.048 40.330 1.00 0.00 92 ASN A O 8
ATOM 15660 N N . SER A 1 93 ? 33.387 34.356 39.680 1.00 0.00 93 SER A N 8
ATOM 15661 C CA . SER A 1 93 ? 32.991 32.944 39.585 1.00 0.00 93 SER A CA 8
ATOM 15662 C C . SER A 1 93 ? 33.483 32.172 40.807 1.00 0.00 93 SER A C 8
ATOM 15663 O O . SER A 1 93 ? 34.691 31.951 40.950 1.00 0.00 93 SER A O 8
ATOM 15671 N N . GLU A 1 94 ? 32.553 31.739 41.661 1.00 0.00 94 GLU A N 8
ATOM 15672 C CA . GLU A 1 94 ? 32.860 30.951 42.848 1.00 0.00 94 GLU A CA 8
ATOM 15673 C C . GLU A 1 94 ? 32.682 29.473 42.549 1.00 0.00 94 GLU A C 8
ATOM 15674 O O . GLU A 1 94 ? 31.661 29.054 42.015 1.00 0.00 94 GLU A O 8
ATOM 15686 N N . LEU A 1 95 ? 33.701 28.692 42.898 1.00 0.00 95 LEU A N 8
ATOM 15687 C CA . LEU A 1 95 ? 33.769 27.263 42.655 1.00 0.00 95 LEU A CA 8
ATOM 15688 C C . LEU A 1 95 ? 33.749 26.571 44.036 1.00 0.00 95 LEU A C 8
ATOM 15689 O O . LEU A 1 95 ? 34.773 26.636 44.724 1.00 0.00 95 LEU A O 8
ATOM 15705 N N . PRO A 1 96 ? 32.610 25.980 44.469 1.00 0.00 96 PRO A N 8
ATOM 15706 C CA . PRO A 1 96 ? 32.399 25.429 45.812 1.00 0.00 96 PRO A CA 8
ATOM 15707 C C . PRO A 1 96 ? 33.395 24.386 46.324 1.00 0.00 96 PRO A C 8
ATOM 15708 O O . PRO A 1 96 ? 33.477 24.207 47.535 1.00 0.00 96 PRO A O 8
ATOM 15719 N N . ASP A 1 97 ? 34.196 23.747 45.463 1.00 0.00 97 ASP A N 8
ATOM 15720 C CA . ASP A 1 97 ? 35.322 22.897 45.893 1.00 0.00 97 ASP A CA 8
ATOM 15721 C C . ASP A 1 97 ? 36.433 23.697 46.619 1.00 0.00 97 ASP A C 8
ATOM 15722 O O . ASP A 1 97 ? 37.358 23.131 47.191 1.00 0.00 97 ASP A O 8
ATOM 15731 N N . GLY A 1 98 ? 36.336 25.032 46.635 1.00 0.00 98 GLY A N 8
ATOM 15732 C CA . GLY A 1 98 ? 37.200 25.951 47.390 1.00 0.00 98 GLY A CA 8
ATOM 15733 C C . GLY A 1 98 ? 38.024 26.882 46.508 1.00 0.00 98 GLY A C 8
ATOM 15734 O O . GLY A 1 98 ? 38.483 27.925 46.976 1.00 0.00 98 GLY A O 8
ATOM 15738 N N . ARG A 1 99 ? 38.173 26.528 45.229 1.00 0.00 99 ARG A N 8
ATOM 15739 C CA . ARG A 1 99 ? 39.043 27.171 44.235 1.00 0.00 99 ARG A CA 8
ATOM 15740 C C . ARG A 1 99 ? 38.294 28.240 43.410 1.00 0.00 99 ARG A C 8
ATOM 15741 O O . ARG A 1 99 ? 38.342 28.281 42.183 1.00 0.00 99 ARG A O 8
ATOM 15762 N N . LYS A 1 100 ? 37.564 29.129 44.094 1.00 0.00 100 LYS A N 8
ATOM 15763 C CA . LYS A 1 100 ? 36.917 30.318 43.503 1.00 0.00 100 LYS A CA 8
ATOM 15764 C C . LYS A 1 100 ? 37.913 31.275 42.812 1.00 0.00 100 LYS A C 8
ATOM 15765 O O . LYS A 1 100 ? 39.086 31.326 43.176 1.00 0.00 100 LYS A O 8
ATOM 15784 N N . GLY A 1 101 ? 37.453 32.030 41.808 1.00 0.00 101 GLY A N 8
ATOM 15785 C CA . GLY A 1 101 ? 38.252 33.003 41.043 1.00 0.00 101 GLY A CA 8
ATOM 15786 C C . GLY A 1 101 ? 37.419 34.196 40.566 1.00 0.00 101 GLY A C 8
ATOM 15787 O O . GLY A 1 101 ? 36.301 34.398 41.041 1.00 0.00 101 GLY A O 8
ATOM 15791 N N . THR A 1 102 ? 37.913 34.965 39.587 1.00 0.00 102 THR A N 8
ATOM 15792 C CA . THR A 1 102 ? 37.142 36.052 38.957 1.00 0.00 102 THR A CA 8
ATOM 15793 C C . THR A 1 102 ? 37.155 35.907 37.442 1.00 0.00 102 THR A C 8
ATOM 15794 O O . THR A 1 102 ? 38.206 35.861 36.809 1.00 0.00 102 THR A O 8
ATOM 15805 N N . ARG A 1 103 ? 35.967 35.841 36.838 1.00 0.00 103 ARG A N 8
ATOM 15806 C CA . ARG A 1 103 ? 35.759 35.947 35.392 1.00 0.00 103 ARG A CA 8
ATOM 15807 C C . ARG A 1 103 ? 35.542 37.406 34.944 1.00 0.00 103 ARG A C 8
ATOM 15808 O O . ARG A 1 103 ? 35.035 38.224 35.709 1.00 0.00 103 ARG A O 8
ATOM 15829 N N . THR A 1 104 ? 35.860 37.715 33.684 1.00 0.00 104 THR A N 8
ATOM 15830 C CA . THR A 1 104 ? 35.706 39.023 33.026 1.00 0.00 104 THR A CA 8
ATOM 15831 C C . THR A 1 104 ? 35.155 38.796 31.627 1.00 0.00 104 THR A C 8
ATOM 15832 O O . THR A 1 104 ? 35.630 37.935 30.892 1.00 0.00 104 THR A O 8
ATOM 15843 N N . TYR A 1 105 ? 34.080 39.499 31.305 1.00 0.00 105 TYR A N 8
ATOM 15844 C CA . TYR A 1 105 ? 33.237 39.343 30.120 1.00 0.00 105 TYR A CA 8
ATOM 15845 C C . TYR A 1 105 ? 33.278 40.628 29.254 1.00 0.00 105 TYR A C 8
ATOM 15846 O O . TYR A 1 105 ? 32.360 41.455 29.328 1.00 0.00 105 TYR A O 8
ATOM 15864 N N . GLU A 1 106 ? 34.327 40.805 28.434 1.00 0.00 106 GLU A N 8
ATOM 15865 C CA . GLU A 1 106 ? 34.362 41.915 27.461 1.00 0.00 106 GLU A CA 8
ATOM 15866 C C . GLU A 1 106 ? 33.237 41.702 26.454 1.00 0.00 106 GLU A C 8
ATOM 15867 O O . GLU A 1 106 ? 32.979 40.558 26.070 1.00 0.00 106 GLU A O 8
ATOM 15879 N N . PHE A 1 107 ? 32.570 42.785 26.059 1.00 0.00 107 PHE A N 8
ATOM 15880 C CA . PHE A 1 107 ? 31.386 42.783 25.216 1.00 0.00 107 PHE A CA 8
ATOM 15881 C C . PHE A 1 107 ? 31.555 43.731 24.022 1.00 0.00 107 PHE A C 8
ATOM 15882 O O . PHE A 1 107 ? 31.868 44.914 24.164 1.00 0.00 107 PHE A O 8
ATOM 15899 N N . CYS A 1 108 ? 31.381 43.183 22.818 1.00 0.00 108 CYS A N 8
ATOM 15900 C CA . CYS A 1 108 ? 31.755 43.817 21.557 1.00 0.00 108 CYS A CA 8
ATOM 15901 C C . CYS A 1 108 ? 31.062 43.113 20.385 1.00 0.00 108 CYS A C 8
ATOM 15902 O O . CYS A 1 108 ? 30.860 41.903 20.459 1.00 0.00 108 CYS A O 8
ATOM 15910 N N . ASP A 1 109 ? 30.730 43.840 19.307 1.00 0.00 109 ASP A N 8
ATOM 15911 C CA . ASP A 1 109 ? 30.080 43.262 18.115 1.00 0.00 109 ASP A CA 8
ATOM 15912 C C . ASP A 1 109 ? 30.838 42.034 17.602 1.00 0.00 109 ASP A C 8
ATOM 15913 O O . ASP A 1 109 ? 30.268 40.960 17.431 1.00 0.00 109 ASP A O 8
ATOM 15922 N N . LYS A 1 110 ? 32.158 42.161 17.472 1.00 0.00 110 LYS A N 8
ATOM 15923 C CA . LYS A 1 110 ? 33.032 41.071 17.041 1.00 0.00 110 LYS A CA 8
ATOM 15924 C C . LYS A 1 110 ? 33.303 39.990 18.106 1.00 0.00 110 LYS A C 8
ATOM 15925 O O . LYS A 1 110 ? 34.083 39.082 17.815 1.00 0.00 110 LYS A O 8
ATOM 15944 N N . GLY A 1 111 ? 32.707 40.059 19.306 1.00 0.00 111 GLY A N 8
ATOM 15945 C CA . GLY A 1 111 ? 32.754 38.980 20.298 1.00 0.00 111 GLY A CA 8
ATOM 15946 C C . GLY A 1 111 ? 32.681 39.373 21.771 1.00 0.00 111 GLY A C 8
ATOM 15947 O O . GLY A 1 111 ? 33.174 40.410 22.209 1.00 0.00 111 GLY A O 8
ATOM 15951 N N . PHE A 1 112 ? 32.100 38.462 22.545 1.00 0.00 112 PHE A N 8
ATOM 15952 C CA . PHE A 1 112 ? 31.838 38.544 23.971 1.00 0.00 112 PHE A CA 8
ATOM 15953 C C . PHE A 1 112 ? 32.674 37.494 24.705 1.00 0.00 112 PHE A C 8
ATOM 15954 O O . PHE A 1 112 ? 32.383 36.305 24.589 1.00 0.00 112 PHE A O 8
ATOM 15971 N N . VAL A 1 113 ? 33.722 37.897 25.422 1.00 0.00 113 VAL A N 8
ATOM 15972 C CA . VAL A 1 113 ? 34.803 36.961 25.804 1.00 0.00 113 VAL A CA 8
ATOM 15973 C C . VAL A 1 113 ? 34.845 36.731 27.307 1.00 0.00 113 VAL A C 8
ATOM 15974 O O . VAL A 1 113 ? 35.069 37.666 28.065 1.00 0.00 113 VAL A O 8
ATOM 15987 N N . LEU A 1 114 ? 34.684 35.473 27.719 1.00 0.00 114 LEU A N 8
ATOM 15988 C CA . LEU A 1 114 ? 34.557 35.013 29.100 1.00 0.00 114 LEU A CA 8
ATOM 15989 C C . LEU A 1 114 ? 35.942 34.577 29.616 1.00 0.00 114 LEU A C 8
ATOM 15990 O O . LEU A 1 114 ? 36.279 33.389 29.570 1.00 0.00 114 LEU A O 8
ATOM 16006 N N . THR A 1 115 ? 36.765 35.523 30.074 1.00 0.00 115 THR A N 8
ATOM 16007 C CA . THR A 1 115 ? 38.111 35.286 30.633 1.00 0.00 115 THR A CA 8
ATOM 16008 C C . THR A 1 115 ? 38.011 34.932 32.118 1.00 0.00 115 THR A C 8
ATOM 16009 O O . THR A 1 115 ? 37.081 35.415 32.745 1.00 0.00 115 THR A O 8
ATOM 16020 N N . MET A 1 116 ? 38.914 34.139 32.711 1.00 0.00 116 MET A N 8
ATOM 16021 C CA . MET A 1 116 ? 38.965 33.872 34.175 1.00 0.00 116 MET A CA 8
ATOM 16022 C C . MET A 1 116 ? 40.393 33.971 34.704 1.00 0.00 116 MET A C 8
ATOM 16023 O O . MET A 1 116 ? 41.157 33.024 34.549 1.00 0.00 116 MET A O 8
ATOM 16037 N N . CYS A 1 117 ? 40.775 35.092 35.316 1.00 0.00 117 CYS A N 8
ATOM 16038 C CA . CYS A 1 117 ? 42.106 35.270 35.886 1.00 0.00 117 CYS A CA 8
ATOM 16039 C C . CYS A 1 117 ? 42.195 34.668 37.304 1.00 0.00 117 CYS A C 8
ATOM 16040 O O . CYS A 1 117 ? 41.518 35.095 38.241 1.00 0.00 117 CYS A O 8
ATOM 16048 N N . ALA A 1 118 ? 43.077 33.687 37.470 1.00 0.00 118 ALA A N 8
ATOM 16049 C CA . ALA A 1 118 ? 43.513 33.161 38.760 1.00 0.00 118 ALA A CA 8
ATOM 16050 C C . ALA A 1 118 ? 44.985 33.534 39.006 1.00 0.00 118 ALA A C 8
ATOM 16051 O O . ALA A 1 118 ? 45.682 33.967 38.086 1.00 0.00 118 ALA A O 8
ATOM 16058 N N . GLY A 1 119 ? 45.486 33.341 40.230 1.00 0.00 119 GLY A N 8
ATOM 16059 C CA . GLY A 1 119 ? 46.932 33.407 40.495 1.00 0.00 119 GLY A CA 8
ATOM 16060 C C . GLY A 1 119 ? 47.679 32.270 39.791 1.00 0.00 119 GLY A C 8
ATOM 16061 O O . GLY A 1 119 ? 48.778 32.471 39.279 1.00 0.00 119 GLY A O 8
ATOM 16065 N N . ASP A 1 120 ? 47.034 31.108 39.714 1.00 0.00 120 ASP A N 8
ATOM 16066 C CA . ASP A 1 120 ? 47.514 29.879 39.079 1.00 0.00 120 ASP A CA 8
ATOM 16067 C C . ASP A 1 120 ? 47.554 30.017 37.538 1.00 0.00 120 ASP A C 8
ATOM 16068 O O . ASP A 1 120 ? 48.625 29.915 36.933 1.00 0.00 120 ASP A O 8
ATOM 16077 N N . MET A 1 121 ? 46.409 30.326 36.905 1.00 0.00 121 MET A N 8
ATOM 16078 C CA . MET A 1 121 ? 46.189 30.308 35.443 1.00 0.00 121 MET A CA 8
ATOM 16079 C C . MET A 1 121 ? 45.271 31.449 34.952 1.00 0.00 121 MET A C 8
ATOM 16080 O O . MET A 1 121 ? 44.849 32.296 35.735 1.00 0.00 121 MET A O 8
ATOM 16094 N N . VAL A 1 122 ? 44.978 31.508 33.645 1.00 0.00 122 VAL A N 8
ATOM 16095 C CA . VAL A 1 122 ? 44.023 32.470 33.055 1.00 0.00 122 VAL A CA 8
ATOM 16096 C C . VAL A 1 122 ? 43.197 31.781 31.969 1.00 0.00 122 VAL A C 8
ATOM 16097 O O . VAL A 1 122 ? 43.775 31.207 31.047 1.00 0.00 122 VAL A O 8
ATOM 16110 N N . ALA A 1 123 ? 41.869 31.848 32.076 1.00 0.00 123 ALA A N 8
ATOM 16111 C CA . ALA A 1 123 ? 40.923 31.294 31.104 1.00 0.00 123 ALA A CA 8
ATOM 16112 C C . ALA A 1 123 ? 40.342 32.329 30.163 1.00 0.00 123 ALA A C 8
ATOM 16113 O O . ALA A 1 123 ? 40.538 33.499 30.424 1.00 0.00 123 ALA A O 8
ATOM 16120 N N . LYS A 1 124 ? 39.642 31.905 29.102 1.00 0.00 124 LYS A N 8
ATOM 16121 C CA . LYS A 1 124 ? 39.077 32.734 28.017 1.00 0.00 124 LYS A CA 8
ATOM 16122 C C . LYS A 1 124 ? 38.288 31.890 26.996 1.00 0.00 124 LYS A C 8
ATOM 16123 O O . LYS A 1 124 ? 38.815 30.943 26.431 1.00 0.00 124 LYS A O 8
ATOM 16142 N N . ARG A 1 125 ? 36.997 32.201 26.843 1.00 0.00 125 ARG A N 8
ATOM 16143 C CA . ARG A 1 125 ? 35.959 31.566 26.002 1.00 0.00 125 ARG A CA 8
ATOM 16144 C C . ARG A 1 125 ? 35.286 32.683 25.175 1.00 0.00 125 ARG A C 8
ATOM 16145 O O . ARG A 1 125 ? 35.477 33.828 25.568 1.00 0.00 125 ARG A O 8
ATOM 16166 N N . TYR A 1 126 ? 34.452 32.444 24.146 1.00 0.00 126 TYR A N 8
ATOM 16167 C CA . TYR A 1 126 ? 33.873 33.574 23.376 1.00 0.00 126 TYR A CA 8
ATOM 16168 C C . TYR A 1 126 ? 32.581 33.349 22.563 1.00 0.00 126 TYR A C 8
ATOM 16169 O O . TYR A 1 126 ? 32.449 32.444 21.741 1.00 0.00 126 TYR A O 8
ATOM 16187 N N . PHE A 1 127 ? 31.635 34.273 22.737 1.00 0.00 127 PHE A N 8
ATOM 16188 C CA . PHE A 1 127 ? 30.308 34.275 22.130 1.00 0.00 127 PHE A CA 8
ATOM 16189 C C . PHE A 1 127 ? 30.189 35.465 21.130 1.00 0.00 127 PHE A C 8
ATOM 16190 O O . PHE A 1 127 ? 30.378 36.600 21.540 1.00 0.00 127 PHE A O 8
ATOM 16207 N N . ILE A 1 128 ? 29.924 35.275 19.827 1.00 0.00 128 ILE A N 8
ATOM 16208 C CA . ILE A 1 128 ? 29.877 36.360 18.802 1.00 0.00 128 ILE A CA 8
ATOM 16209 C C . ILE A 1 128 ? 28.510 36.390 18.083 1.00 0.00 128 ILE A C 8
ATOM 16210 O O . ILE A 1 128 ? 27.714 35.469 18.235 1.00 0.00 128 ILE A O 8
ATOM 16226 N N . ARG A 1 129 ? 28.185 37.474 17.362 1.00 0.00 129 ARG A N 8
ATOM 16227 C CA . ARG A 1 129 ? 26.897 37.630 16.673 1.00 0.00 129 ARG A CA 8
ATOM 16228 C C . ARG A 1 129 ? 26.489 36.457 15.780 1.00 0.00 129 ARG A C 8
ATOM 16229 O O . ARG A 1 129 ? 27.309 35.827 15.114 1.00 0.00 129 ARG A O 8
ATOM 16250 N N . THR A 1 130 ? 25.173 36.233 15.828 1.00 0.00 130 THR A N 8
ATOM 16251 C CA . THR A 1 130 ? 24.370 35.207 15.149 1.00 0.00 130 THR A CA 8
ATOM 16252 C C . THR A 1 130 ? 24.496 35.246 13.639 1.00 0.00 130 THR A C 8
ATOM 16253 O O . THR A 1 130 ? 24.352 34.140 13.084 1.00 0.00 130 THR A O 8
ATOM 16265 N N . MET A 1 1 ? 15.214 52.209 21.463 1.00 0.00 1 MET A N 9
ATOM 16266 C CA . MET A 1 1 ? 15.646 53.499 22.081 1.00 0.00 1 MET A CA 9
ATOM 16267 C C . MET A 1 1 ? 17.187 53.724 22.035 1.00 0.00 1 MET A C 9
ATOM 16268 O O . MET A 1 1 ? 17.690 54.222 21.033 1.00 0.00 1 MET A O 9
ATOM 16284 N N . VAL A 1 2 ? 17.928 53.338 23.081 1.00 0.00 2 VAL A N 9
ATOM 16285 C CA . VAL A 1 2 ? 19.392 53.471 23.196 1.00 0.00 2 VAL A CA 9
ATOM 16286 C C . VAL A 1 2 ? 20.060 52.291 22.484 1.00 0.00 2 VAL A C 9
ATOM 16287 O O . VAL A 1 2 ? 19.614 51.158 22.628 1.00 0.00 2 VAL A O 9
ATOM 16300 N N . GLN A 1 3 ? 21.143 52.536 21.744 1.00 0.00 3 GLN A N 9
ATOM 16301 C CA . GLN A 1 3 ? 21.866 51.506 20.999 1.00 0.00 3 GLN A CA 9
ATOM 16302 C C . GLN A 1 3 ? 23.363 51.859 20.946 1.00 0.00 3 GLN A C 9
ATOM 16303 O O . GLN A 1 3 ? 23.772 52.686 20.138 1.00 0.00 3 GLN A O 9
ATOM 16317 N N . LEU A 1 4 ? 24.186 51.291 21.842 1.00 0.00 4 LEU A N 9
ATOM 16318 C CA . LEU A 1 4 ? 25.628 51.614 21.918 1.00 0.00 4 LEU A CA 9
ATOM 16319 C C . LEU A 1 4 ? 26.493 50.742 21.000 1.00 0.00 4 LEU A C 9
ATOM 16320 O O . LEU A 1 4 ? 27.481 51.206 20.434 1.00 0.00 4 LEU A O 9
ATOM 16336 N N . ALA A 1 5 ? 26.104 49.481 20.838 1.00 0.00 5 ALA A N 9
ATOM 16337 C CA . ALA A 1 5 ? 26.820 48.499 20.037 1.00 0.00 5 ALA A CA 9
ATOM 16338 C C . ALA A 1 5 ? 25.825 47.618 19.281 1.00 0.00 5 ALA A C 9
ATOM 16339 O O . ALA A 1 5 ? 25.745 47.697 18.062 1.00 0.00 5 ALA A O 9
ATOM 16346 N N . GLY A 1 6 ? 25.033 46.819 20.003 1.00 0.00 6 GLY A N 9
ATOM 16347 C CA . GLY A 1 6 ? 24.207 45.781 19.392 1.00 0.00 6 GLY A CA 9
ATOM 16348 C C . GLY A 1 6 ? 23.787 44.719 20.397 1.00 0.00 6 GLY A C 9
ATOM 16349 O O . GLY A 1 6 ? 23.223 45.024 21.453 1.00 0.00 6 GLY A O 9
ATOM 16353 N N . THR A 1 7 ? 24.079 43.475 20.034 1.00 0.00 7 THR A N 9
ATOM 16354 C CA . THR A 1 7 ? 23.634 42.249 20.689 1.00 0.00 7 THR A CA 9
ATOM 16355 C C . THR A 1 7 ? 24.559 41.139 20.260 1.00 0.00 7 THR A C 9
ATOM 16356 O O . THR A 1 7 ? 24.881 41.066 19.080 1.00 0.00 7 THR A O 9
ATOM 16367 N N . TYR A 1 8 ? 24.920 40.251 21.178 1.00 0.00 8 TYR A N 9
ATOM 16368 C CA . TYR A 1 8 ? 25.836 39.144 20.939 1.00 0.00 8 TYR A CA 9
ATOM 16369 C C . TYR A 1 8 ? 25.281 37.811 21.486 1.00 0.00 8 TYR A C 9
ATOM 16370 O O . TYR A 1 8 ? 24.571 37.790 22.487 1.00 0.00 8 TYR A O 9
ATOM 16388 N N . LYS A 1 9 ? 25.611 36.673 20.862 1.00 0.00 9 LYS A N 9
ATOM 16389 C CA . LYS A 1 9 ? 25.393 35.342 21.447 1.00 0.00 9 LYS A CA 9
ATOM 16390 C C . LYS A 1 9 ? 26.523 34.352 21.170 1.00 0.00 9 LYS A C 9
ATOM 16391 O O . LYS A 1 9 ? 27.424 34.623 20.397 1.00 0.00 9 LYS A O 9
ATOM 16410 N N . LEU A 1 10 ? 26.577 33.224 21.869 1.00 0.00 10 LEU A N 9
ATOM 16411 C CA . LEU A 1 10 ? 27.775 32.377 21.860 1.00 0.00 10 LEU A CA 9
ATOM 16412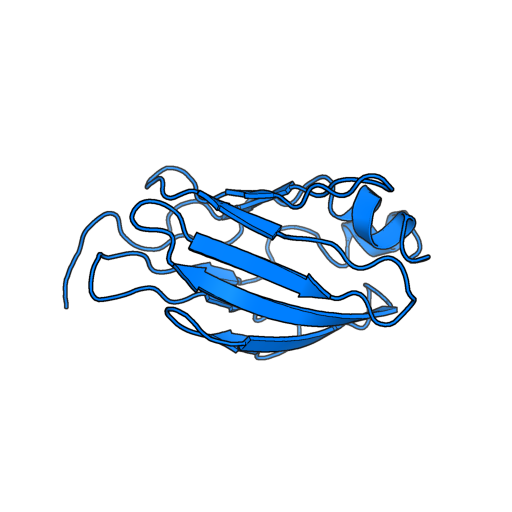 C C . LEU A 1 10 ? 28.284 32.014 20.449 1.00 0.00 10 LEU A C 9
ATOM 16413 O O . LEU A 1 10 ? 27.497 31.542 19.638 1.00 0.00 10 LEU A O 9
ATOM 16429 N N . GLU A 1 11 ? 29.578 32.220 20.182 1.00 0.00 11 GLU A N 9
ATOM 16430 C CA . GLU A 1 11 ? 30.274 31.675 19.008 1.00 0.00 11 GLU A CA 9
ATOM 16431 C C . GLU A 1 11 ? 31.351 30.649 19.387 1.00 0.00 11 GLU A C 9
ATOM 16432 O O . GLU A 1 11 ? 31.525 29.664 18.673 1.00 0.00 11 GLU A O 9
ATOM 16444 N N . LYS A 1 12 ? 32.112 30.896 20.464 1.00 0.00 12 LYS A N 9
ATOM 16445 C CA . LYS A 1 12 ? 33.218 30.055 20.949 1.00 0.00 12 LYS A CA 9
ATOM 16446 C C . LYS A 1 12 ? 33.420 30.225 22.466 1.00 0.00 12 LYS A C 9
ATOM 16447 O O . LYS A 1 12 ? 33.230 31.321 22.970 1.00 0.00 12 LYS A O 9
ATOM 16466 N N . ASN A 1 13 ? 33.915 29.217 23.191 1.00 0.00 13 ASN A N 9
ATOM 16467 C CA . ASN A 1 13 ? 34.379 29.364 24.581 1.00 0.00 13 ASN A CA 9
ATOM 16468 C C . ASN A 1 13 ? 35.734 28.656 24.741 1.00 0.00 13 ASN A C 9
ATOM 16469 O O . ASN A 1 13 ? 35.848 27.501 24.349 1.00 0.00 13 ASN A O 9
ATOM 16480 N N . GLU A 1 14 ? 36.725 29.349 25.314 1.00 0.00 14 GLU A N 9
ATOM 16481 C CA . GLU A 1 14 ? 38.065 28.837 25.620 1.00 0.00 14 GLU A CA 9
ATOM 16482 C C . GLU A 1 14 ? 38.373 29.125 27.099 1.00 0.00 14 GLU A C 9
ATOM 16483 O O . GLU A 1 14 ? 37.883 30.098 27.669 1.00 0.00 14 GLU A O 9
ATOM 16495 N N . ASN A 1 15 ? 39.160 28.276 27.754 1.00 0.00 15 ASN A N 9
ATOM 16496 C CA . ASN A 1 15 ? 39.680 28.453 29.113 1.00 0.00 15 ASN A CA 9
ATOM 16497 C C . ASN A 1 15 ? 38.622 28.616 30.227 1.00 0.00 15 ASN A C 9
ATOM 16498 O O . ASN A 1 15 ? 39.012 28.757 31.388 1.00 0.00 15 ASN A O 9
ATOM 16509 N N . PHE A 1 16 ? 37.308 28.526 29.959 1.00 0.00 16 PHE A N 9
ATOM 16510 C CA . PHE A 1 16 ? 36.357 28.118 31.009 1.00 0.00 16 PHE A CA 9
ATOM 16511 C C . PHE A 1 16 ? 36.917 26.837 31.658 1.00 0.00 16 PHE A C 9
ATOM 16512 O O . PHE A 1 16 ? 36.900 26.706 32.877 1.00 0.00 16 PHE A O 9
ATOM 16529 N N . GLU A 1 17 ? 37.573 26.010 30.830 1.00 0.00 17 GLU A N 9
ATOM 16530 C CA . GLU A 1 17 ? 38.334 24.828 31.201 1.00 0.00 17 GLU A CA 9
ATOM 16531 C C . GLU A 1 17 ? 39.553 25.098 32.096 1.00 0.00 17 GLU A C 9
ATOM 16532 O O . GLU A 1 17 ? 39.903 24.233 32.884 1.00 0.00 17 GLU A O 9
ATOM 16544 N N . GLU A 1 18 ? 40.216 26.253 32.025 1.00 0.00 18 GLU A N 9
ATOM 16545 C CA . GLU A 1 18 ? 41.393 26.507 32.865 1.00 0.00 18 GLU A CA 9
ATOM 16546 C C . GLU A 1 18 ? 40.988 26.876 34.281 1.00 0.00 18 GLU A C 9
ATOM 16547 O O . GLU A 1 18 ? 41.532 26.296 35.220 1.00 0.00 18 GLU A O 9
ATOM 16559 N N . TYR A 1 19 ? 39.974 27.738 34.472 1.00 0.00 19 TYR A N 9
ATOM 16560 C CA . TYR A 1 19 ? 39.412 27.825 35.816 1.00 0.00 19 TYR A CA 9
ATOM 16561 C C . TYR A 1 19 ? 38.782 26.491 36.211 1.00 0.00 19 TYR A C 9
ATOM 16562 O O . TYR A 1 19 ? 39.246 25.929 37.190 1.00 0.00 19 TYR A O 9
ATOM 16580 N N . LEU A 1 20 ? 37.834 25.906 35.466 1.00 0.00 20 LEU A N 9
ATOM 16581 C CA . LEU A 1 20 ? 37.165 24.660 35.885 1.00 0.00 20 LEU A CA 9
ATOM 16582 C C . LEU A 1 20 ? 38.164 23.502 36.180 1.00 0.00 20 LEU A C 9
ATOM 16583 O O . LEU A 1 20 ? 37.899 22.699 37.075 1.00 0.00 20 LEU A O 9
ATOM 16599 N N . ALA A 1 21 ? 39.347 23.435 35.555 1.00 0.00 21 ALA A N 9
ATOM 16600 C CA . ALA A 1 21 ? 40.388 22.455 35.889 1.00 0.00 21 ALA A CA 9
ATOM 16601 C C . ALA A 1 21 ? 41.171 22.867 37.144 1.00 0.00 21 ALA A C 9
ATOM 16602 O O . ALA A 1 21 ? 41.381 22.030 38.020 1.00 0.00 21 ALA A O 9
ATOM 16609 N N . ALA A 1 22 ? 41.489 24.153 37.313 1.00 0.00 22 ALA A N 9
ATOM 16610 C CA . ALA A 1 22 ? 41.983 24.732 38.568 1.00 0.00 22 ALA A CA 9
ATOM 16611 C C . ALA A 1 22 ? 40.964 24.699 39.738 1.00 0.00 22 ALA A C 9
ATOM 16612 O O . ALA A 1 22 ? 41.317 25.091 40.851 1.00 0.00 22 ALA A O 9
ATOM 16619 N N . LEU A 1 23 ? 39.726 24.239 39.496 1.00 0.00 23 LEU A N 9
ATOM 16620 C CA . LEU A 1 23 ? 38.703 23.882 40.499 1.00 0.00 23 LEU A CA 9
ATOM 16621 C C . LEU A 1 23 ? 38.512 22.354 40.645 1.00 0.00 23 LEU A C 9
ATOM 16622 O O . LEU A 1 23 ? 37.842 21.899 41.573 1.00 0.00 23 LEU A O 9
ATOM 16638 N N . GLY A 1 24 ? 39.082 21.554 39.736 1.00 0.00 24 GLY A N 9
ATOM 16639 C CA . GLY A 1 24 ? 39.040 20.088 39.779 1.00 0.00 24 GLY A CA 9
ATOM 16640 C C . GLY A 1 24 ? 37.886 19.452 38.997 1.00 0.00 24 GLY A C 9
ATOM 16641 O O . GLY A 1 24 ? 37.326 18.453 39.445 1.00 0.00 24 GLY A O 9
ATOM 16645 N N . VAL A 1 25 ? 37.540 19.996 37.828 1.00 0.00 25 VAL A N 9
ATOM 16646 C CA . VAL A 1 25 ? 36.650 19.355 36.840 1.00 0.00 25 VAL A CA 9
ATOM 16647 C C . VAL A 1 25 ? 37.490 18.592 35.764 1.00 0.00 25 VAL A C 9
ATOM 16648 O O . VAL A 1 25 ? 38.441 19.173 35.234 1.00 0.00 25 VAL A O 9
ATOM 16661 N N . PRO A 1 26 ? 37.186 17.311 35.433 1.00 0.00 26 PRO A N 9
ATOM 16662 C CA . PRO A 1 26 ? 37.968 16.453 34.521 1.00 0.00 26 PRO A CA 9
ATOM 16663 C C . PRO A 1 26 ? 38.075 16.915 33.065 1.00 0.00 26 PRO A C 9
ATOM 16664 O O . PRO A 1 26 ? 37.054 17.246 32.491 1.00 0.00 26 PRO A O 9
ATOM 16675 N N . GLN A 1 27 ? 39.261 16.853 32.435 1.00 0.00 27 GLN A N 9
ATOM 16676 C CA . GLN A 1 27 ? 39.542 17.438 31.105 1.00 0.00 27 GLN A CA 9
ATOM 16677 C C . GLN A 1 27 ? 38.592 17.072 29.946 1.00 0.00 27 GLN A C 9
ATOM 16678 O O . GLN A 1 27 ? 38.380 17.909 29.084 1.00 0.00 27 GLN A O 9
ATOM 16692 N N . ASP A 1 28 ? 38.000 15.876 29.898 1.00 0.00 28 ASP A N 9
ATOM 16693 C CA . ASP A 1 28 ? 37.037 15.496 28.846 1.00 0.00 28 ASP A CA 9
ATOM 16694 C C . ASP A 1 28 ? 35.573 15.644 29.285 1.00 0.00 28 ASP A C 9
ATOM 16695 O O . ASP A 1 28 ? 34.673 15.528 28.453 1.00 0.00 28 ASP A O 9
ATOM 16704 N N . SER A 1 29 ? 35.329 15.955 30.563 1.00 0.00 29 SER A N 9
ATOM 16705 C CA . SER A 1 29 ? 34.021 16.372 31.075 1.00 0.00 29 SER A CA 9
ATOM 16706 C C . SER A 1 29 ? 33.862 17.894 31.011 1.00 0.00 29 SER A C 9
ATOM 16707 O O . SER A 1 29 ? 32.918 18.415 30.426 1.00 0.00 29 SER A O 9
ATOM 16715 N N . ILE A 1 30 ? 34.862 18.611 31.504 1.00 0.00 30 ILE A N 9
ATOM 16716 C CA . ILE A 1 30 ? 35.055 20.049 31.394 1.00 0.00 30 ILE A CA 9
ATOM 16717 C C . ILE A 1 30 ? 35.141 20.514 29.938 1.00 0.00 30 ILE A C 9
ATOM 16718 O O . ILE A 1 30 ? 34.514 21.505 29.615 1.00 0.00 30 ILE A O 9
ATOM 16734 N N . LYS A 1 31 ? 35.831 19.826 29.019 1.00 0.00 31 LYS A N 9
ATOM 16735 C CA . LYS A 1 31 ? 35.905 20.288 27.627 1.00 0.00 31 LYS A CA 9
ATOM 16736 C C . LYS A 1 31 ? 34.602 20.003 26.864 1.00 0.00 31 LYS A C 9
ATOM 16737 O O . LYS A 1 31 ? 34.219 20.829 26.044 1.00 0.00 31 LYS A O 9
ATOM 16756 N N . LYS A 1 32 ? 33.833 18.950 27.192 1.00 0.00 32 LYS A N 9
ATOM 16757 C CA . LYS A 1 32 ? 32.469 18.776 26.640 1.00 0.00 32 LYS A CA 9
ATOM 16758 C C . LYS A 1 32 ? 31.425 19.699 27.282 1.00 0.00 32 LYS A C 9
ATOM 16759 O O . LYS A 1 32 ? 30.423 20.035 26.656 1.00 0.00 32 LYS A O 9
ATOM 16778 N N . ALA A 1 33 ? 31.661 20.115 28.523 1.00 0.00 33 ALA A N 9
ATOM 16779 C CA . ALA A 1 33 ? 30.880 21.103 29.248 1.00 0.00 33 ALA A CA 9
ATOM 16780 C C . ALA A 1 33 ? 31.078 22.501 28.703 1.00 0.00 33 ALA A C 9
ATOM 16781 O O . ALA A 1 33 ? 30.146 23.166 28.266 1.00 0.00 33 ALA A O 9
ATOM 16788 N N . ASN A 1 34 ? 32.327 22.928 28.779 1.00 0.00 34 ASN A N 9
ATOM 16789 C CA . ASN A 1 34 ? 32.785 24.249 28.447 1.00 0.00 34 ASN A CA 9
ATOM 16790 C C . ASN A 1 34 ? 32.952 24.434 26.943 1.00 0.00 34 ASN A C 9
ATOM 16791 O O . ASN A 1 34 ? 33.057 25.574 26.492 1.00 0.00 34 ASN A O 9
ATOM 16802 N N . SER A 1 35 ? 32.847 23.336 26.188 1.00 0.00 35 SER A N 9
ATOM 16803 C CA . SER A 1 35 ? 32.289 23.340 24.845 1.00 0.00 35 SER A CA 9
ATOM 16804 C C . SER A 1 35 ? 31.208 24.421 24.747 1.00 0.00 35 SER A C 9
ATOM 16805 O O . SER A 1 35 ? 30.298 24.457 25.585 1.00 0.00 35 SER A O 9
ATOM 16813 N N . PRO A 1 36 ? 31.317 25.329 23.774 1.00 0.00 36 PRO A N 9
ATOM 16814 C CA . PRO A 1 36 ? 30.307 26.337 23.527 1.00 0.00 36 PRO A CA 9
ATOM 16815 C C . PRO A 1 36 ? 29.033 25.686 22.950 1.00 0.00 36 PRO A C 9
ATOM 16816 O O . PRO A 1 36 ? 28.490 24.760 23.546 1.00 0.00 36 PRO A O 9
ATOM 16827 N N . GLY A 1 37 ? 28.452 26.171 21.852 1.00 0.00 37 GLY A N 9
ATOM 16828 C CA . GLY A 1 37 ? 27.153 25.693 21.355 1.00 0.00 37 GLY A CA 9
ATOM 16829 C C . GLY A 1 37 ? 25.946 26.169 22.169 1.00 0.00 37 GLY A C 9
ATOM 16830 O O . GLY A 1 37 ? 24.861 26.280 21.602 1.00 0.00 37 GLY A O 9
ATOM 16834 N N . VAL A 1 38 ? 26.138 26.499 23.453 1.00 0.00 38 VAL A N 9
ATOM 16835 C CA . VAL A 1 38 ? 25.169 27.201 24.320 1.00 0.00 38 VAL A CA 9
ATOM 16836 C C . VAL A 1 38 ? 24.582 28.418 23.582 1.00 0.00 38 VAL A C 9
ATOM 16837 O O . VAL A 1 38 ? 25.308 29.158 22.933 1.00 0.00 38 VAL A O 9
ATOM 16850 N N . VAL A 1 39 ? 23.281 28.675 23.672 1.00 0.00 39 VAL A N 9
ATOM 16851 C CA . VAL A 1 39 ? 22.743 30.002 23.299 1.00 0.00 39 VAL A CA 9
ATOM 16852 C C . VAL A 1 39 ? 22.980 30.974 24.458 1.00 0.00 39 VAL A C 9
ATOM 16853 O O . VAL A 1 39 ? 22.272 30.918 25.459 1.00 0.00 39 VAL A O 9
ATOM 16866 N N . TYR A 1 40 ? 23.987 31.852 24.352 1.00 0.00 40 TYR A N 9
ATOM 16867 C CA . TYR A 1 40 ? 24.291 32.843 25.400 1.00 0.00 40 TYR A CA 9
ATOM 16868 C C . TYR A 1 40 ? 23.901 34.280 25.004 1.00 0.00 40 TYR A C 9
ATOM 16869 O O . TYR A 1 40 ? 24.744 35.050 24.557 1.00 0.00 40 TYR A O 9
ATOM 16887 N N . GLU A 1 41 ? 22.626 34.635 25.135 1.00 0.00 41 GLU A N 9
ATOM 16888 C CA . GLU A 1 41 ? 22.041 35.874 24.619 1.00 0.00 41 GLU A CA 9
ATOM 16889 C C . GLU A 1 41 ? 22.413 37.078 25.490 1.00 0.00 41 GLU A C 9
ATOM 16890 O O . GLU A 1 41 ? 21.976 37.194 26.632 1.00 0.00 41 GLU A O 9
ATOM 16902 N N . ILE A 1 42 ? 23.220 37.993 24.961 1.00 0.00 42 ILE A N 9
ATOM 16903 C CA . ILE A 1 42 ? 23.622 39.223 25.641 1.00 0.00 42 ILE A CA 9
ATOM 16904 C C . ILE A 1 42 ? 23.252 40.432 24.781 1.00 0.00 42 ILE A C 9
ATOM 16905 O O . ILE A 1 42 ? 23.825 40.673 23.724 1.00 0.00 42 ILE A O 9
ATOM 16921 N N . ILE A 1 43 ? 22.284 41.224 25.239 1.00 0.00 43 ILE A N 9
ATOM 16922 C CA . ILE A 1 43 ? 21.840 42.439 24.547 1.00 0.00 43 ILE A CA 9
ATOM 16923 C C . ILE A 1 43 ? 22.371 43.656 25.308 1.00 0.00 43 ILE A C 9
ATOM 16924 O O . ILE A 1 43 ? 21.969 43.893 26.449 1.00 0.00 43 ILE A O 9
ATOM 16940 N N . VAL A 1 44 ? 23.271 44.439 24.708 1.00 0.00 44 VAL A N 9
ATOM 16941 C CA . VAL A 1 44 ? 23.896 45.585 25.394 1.00 0.00 44 VAL A CA 9
ATOM 16942 C C . VAL A 1 44 ? 23.917 46.863 24.566 1.00 0.00 44 VAL A C 9
ATOM 16943 O O . VAL A 1 44 ? 24.202 46.882 23.370 1.00 0.00 44 VAL A O 9
ATOM 16956 N N . ASN A 1 45 ? 23.573 47.948 25.250 1.00 0.00 45 ASN A N 9
ATOM 16957 C CA . ASN A 1 45 ? 23.285 49.247 24.676 1.00 0.00 45 ASN A CA 9
ATOM 16958 C C . ASN A 1 45 ? 23.100 50.283 25.795 1.00 0.00 45 ASN A C 9
ATOM 16959 O O . ASN A 1 45 ? 21.982 50.621 26.167 1.00 0.00 45 ASN A O 9
ATOM 16970 N N . GLY A 1 46 ? 24.228 50.759 26.338 1.00 0.00 46 GLY A N 9
ATOM 16971 C CA . GLY A 1 46 ? 24.340 51.832 27.330 1.00 0.00 46 GLY A CA 9
ATOM 16972 C C . GLY A 1 46 ? 23.428 51.642 28.537 1.00 0.00 46 GLY A C 9
ATOM 16973 O O . GLY A 1 46 ? 23.678 50.846 29.428 1.00 0.00 46 GLY A O 9
ATOM 16977 N N . ASN A 1 47 ? 22.301 52.338 28.514 1.00 0.00 47 ASN A N 9
ATOM 16978 C CA . ASN A 1 47 ? 21.265 52.291 29.545 1.00 0.00 47 ASN A CA 9
ATOM 16979 C C . ASN A 1 47 ? 20.511 50.936 29.645 1.00 0.00 47 ASN A C 9
ATOM 16980 O O . ASN A 1 47 ? 19.520 50.831 30.367 1.00 0.00 47 ASN A O 9
ATOM 16991 N N . LYS A 1 48 ? 20.952 49.900 28.923 1.00 0.00 48 LYS A N 9
ATOM 16992 C CA . LYS A 1 48 ? 20.270 48.615 28.762 1.00 0.00 48 LYS A CA 9
ATOM 16993 C C . LYS A 1 48 ? 21.294 47.480 28.595 1.00 0.00 48 LYS A C 9
ATOM 16994 O O . LYS A 1 48 ? 21.807 47.291 27.491 1.00 0.00 48 LYS A O 9
ATOM 17013 N N . PHE A 1 49 ? 21.555 46.677 29.633 1.00 0.00 49 PHE A N 9
ATOM 17014 C CA . PHE A 1 49 ? 22.420 45.490 29.536 1.00 0.00 49 PHE A CA 9
ATOM 17015 C C . PHE A 1 49 ? 21.719 44.245 30.123 1.00 0.00 49 PHE A C 9
ATOM 17016 O O . PHE A 1 49 ? 21.318 44.260 31.291 1.00 0.00 49 PHE A O 9
ATOM 17033 N N . THR A 1 50 ? 21.599 43.179 29.317 1.00 0.00 50 THR A N 9
ATOM 17034 C CA . THR A 1 50 ? 21.020 41.859 29.658 1.00 0.00 50 THR A CA 9
ATOM 17035 C C . THR A 1 50 ? 21.953 40.782 29.137 1.00 0.00 50 THR A C 9
ATOM 17036 O O . THR A 1 50 ? 22.545 40.972 28.079 1.00 0.00 50 THR A O 9
ATOM 17047 N N . PHE A 1 51 ? 22.062 39.659 29.844 1.00 0.00 51 PHE A N 9
ATOM 17048 C CA . PHE A 1 51 ? 22.988 38.571 29.542 1.00 0.00 51 PHE A CA 9
ATOM 17049 C C . PHE A 1 51 ? 22.379 37.256 30.047 1.00 0.00 51 PHE A C 9
ATOM 17050 O O . PHE A 1 51 ? 21.991 37.183 31.207 1.00 0.00 51 PHE A O 9
ATOM 17067 N N . LYS A 1 52 ? 22.304 36.208 29.226 1.00 0.00 52 LYS A N 9
ATOM 17068 C CA . LYS A 1 52 ? 21.607 34.971 29.608 1.00 0.00 52 LYS A CA 9
ATOM 17069 C C . LYS A 1 52 ? 22.167 33.713 28.940 1.00 0.00 52 LYS A C 9
ATOM 17070 O O . LYS A 1 52 ? 22.566 33.780 27.786 1.00 0.00 52 LYS A O 9
ATOM 17089 N N . SER A 1 53 ? 22.153 32.560 29.598 1.00 0.00 53 SER A N 9
ATOM 17090 C CA . SER A 1 53 ? 22.315 31.260 28.938 1.00 0.00 53 SER A CA 9
ATOM 17091 C C . SER A 1 53 ? 20.956 30.562 28.748 1.00 0.00 53 SER A C 9
ATOM 17092 O O . SER A 1 53 ? 20.054 30.658 29.581 1.00 0.00 53 SER A O 9
ATOM 17100 N N . SER A 1 54 ? 20.816 29.889 27.606 1.00 0.00 54 SER A N 9
ATOM 17101 C CA . SER A 1 54 ? 19.612 29.187 27.136 1.00 0.00 54 SER A CA 9
ATOM 17102 C C . SER A 1 54 ? 19.943 27.725 26.731 1.00 0.00 54 SER A C 9
ATOM 17103 O O . SER A 1 54 ? 19.229 27.092 25.949 1.00 0.00 54 SER A O 9
ATOM 17111 N N . SER A 1 55 ? 21.042 27.162 27.240 1.00 0.00 55 SER A N 9
ATOM 17112 C CA . SER A 1 55 ? 21.549 25.801 26.972 1.00 0.00 55 SER A CA 9
ATOM 17113 C C . SER A 1 55 ? 20.814 24.682 27.721 1.00 0.00 55 SER A C 9
ATOM 17114 O O . SER A 1 55 ? 21.429 23.744 28.227 1.00 0.00 55 SER A O 9
ATOM 17122 N N . GLY A 1 56 ? 19.486 24.782 27.807 1.00 0.00 56 GLY A N 9
ATOM 17123 C CA . GLY A 1 56 ? 18.626 23.855 28.549 1.00 0.00 56 GLY A CA 9
ATOM 17124 C C . GLY A 1 56 ? 18.316 24.380 29.948 1.00 0.00 56 GLY A C 9
ATOM 17125 O O . GLY A 1 56 ? 17.148 24.395 30.345 1.00 0.00 56 GLY A O 9
ATOM 17129 N N . MET A 1 57 ? 19.329 24.881 30.660 1.00 0.00 57 MET A N 9
ATOM 17130 C CA . MET A 1 57 ? 19.168 25.858 31.740 1.00 0.00 57 MET A CA 9
ATOM 17131 C C . MET A 1 57 ? 18.702 27.190 31.149 1.00 0.00 57 MET A C 9
ATOM 17132 O O . MET A 1 57 ? 19.322 27.722 30.229 1.00 0.00 57 MET A O 9
ATOM 17146 N N . ASN A 1 58 ? 17.604 27.720 31.686 1.00 0.00 58 ASN A N 9
ATOM 17147 C CA . ASN A 1 58 ? 17.156 29.085 31.422 1.00 0.00 58 ASN A CA 9
ATOM 17148 C C . ASN A 1 58 ? 17.702 30.022 32.508 1.00 0.00 58 ASN A C 9
ATOM 17149 O O . ASN A 1 58 ? 17.199 30.038 33.632 1.00 0.00 58 ASN A O 9
ATOM 17160 N N . SER A 1 59 ? 18.725 30.801 32.175 1.00 0.00 59 SER A N 9
ATOM 17161 C CA . SER A 1 59 ? 19.484 31.573 33.162 1.00 0.00 59 SER A CA 9
ATOM 17162 C C . SER A 1 59 ? 19.734 32.992 32.654 1.00 0.00 59 SER A C 9
ATOM 17163 O O . SER A 1 59 ? 20.643 33.180 31.847 1.00 0.00 59 SER A O 9
ATOM 17171 N N . THR A 1 60 ? 18.964 33.995 33.099 1.00 0.00 60 THR A N 9
ATOM 17172 C CA . THR A 1 60 ? 19.109 35.392 32.654 1.00 0.00 60 THR A CA 9
ATOM 17173 C C . THR A 1 60 ? 19.437 36.308 33.816 1.00 0.00 60 THR A C 9
ATOM 17174 O O . THR A 1 60 ? 18.957 36.113 34.927 1.00 0.00 60 THR A O 9
ATOM 17185 N N . LEU A 1 61 ? 20.242 37.321 33.517 1.00 0.00 61 LEU A N 9
ATOM 17186 C CA . LEU A 1 61 ? 20.665 38.382 34.416 1.00 0.00 61 LEU A CA 9
ATOM 17187 C C . LEU A 1 61 ? 20.728 39.710 33.642 1.00 0.00 61 LEU A C 9
ATOM 17188 O O . LEU A 1 61 ? 20.597 39.763 32.417 1.00 0.00 61 LEU A O 9
ATOM 17204 N N . ILE A 1 62 ? 20.949 40.808 34.354 1.00 0.00 62 ILE A N 9
ATOM 17205 C CA . ILE A 1 62 ? 20.969 42.175 33.806 1.00 0.00 62 ILE A CA 9
ATOM 17206 C C . ILE A 1 62 ? 22.203 42.959 34.286 1.00 0.00 62 ILE A C 9
ATOM 17207 O O . ILE A 1 62 ? 23.136 42.382 34.852 1.00 0.00 62 ILE A O 9
ATOM 17223 N N . VAL A 1 63 ? 22.220 44.268 34.021 1.00 0.00 63 VAL A N 9
ATOM 17224 C CA . VAL A 1 63 ? 23.219 45.226 34.517 1.00 0.00 63 VAL A CA 9
ATOM 17225 C C . VAL A 1 63 ? 23.474 45.016 36.008 1.00 0.00 63 VAL A C 9
ATOM 17226 O O . VAL A 1 63 ? 22.524 44.990 36.778 1.00 0.00 63 VAL A O 9
ATOM 17239 N N . ASN A 1 64 ? 24.749 44.928 36.389 1.00 0.00 64 ASN A N 9
ATOM 17240 C CA . ASN A 1 64 ? 25.249 44.979 37.768 1.00 0.00 64 ASN A CA 9
ATOM 17241 C C . ASN A 1 64 ? 24.524 44.130 38.854 1.00 0.00 64 ASN A C 9
ATOM 17242 O O . ASN A 1 64 ? 24.532 44.507 40.026 1.00 0.00 64 ASN A O 9
ATOM 17253 N N . GLU A 1 65 ? 23.964 42.981 38.450 1.00 0.00 65 GLU A N 9
ATOM 17254 C CA . GLU A 1 65 ? 23.205 42.010 39.256 1.00 0.00 65 GLU A CA 9
ATOM 17255 C C . GLU A 1 65 ? 23.992 40.707 39.536 1.00 0.00 65 GLU A C 9
ATOM 17256 O O . GLU A 1 65 ? 25.210 40.676 39.481 1.00 0.00 65 GLU A O 9
ATOM 17268 N N . GLU A 1 66 ? 23.333 39.591 39.842 1.00 0.00 66 GLU A N 9
ATOM 17269 C CA . GLU A 1 66 ? 23.964 38.318 40.204 1.00 0.00 66 GLU A CA 9
ATOM 17270 C C . GLU A 1 66 ? 23.136 37.124 39.719 1.00 0.00 66 GLU A C 9
ATOM 17271 O O . GLU A 1 66 ? 21.927 37.246 39.515 1.00 0.00 66 GLU A O 9
ATOM 17283 N N . VAL A 1 67 ? 23.766 35.959 39.563 1.00 0.00 67 VAL A N 9
ATOM 17284 C CA . VAL A 1 67 ? 23.114 34.758 39.011 1.00 0.00 67 VAL A CA 9
ATOM 17285 C C . VAL A 1 67 ? 23.719 33.465 39.556 1.00 0.00 67 VAL A C 9
ATOM 17286 O O . VAL A 1 67 ? 24.876 33.452 39.990 1.00 0.00 67 VAL A O 9
ATOM 17299 N N . GLU A 1 68 ? 22.956 32.373 39.455 1.00 0.00 68 GLU A N 9
ATOM 17300 C CA . GLU A 1 68 ? 23.317 31.054 39.963 1.00 0.00 68 GLU A CA 9
ATOM 17301 C C . GLU A 1 68 ? 22.888 29.932 39.013 1.00 0.00 68 GLU A C 9
ATOM 17302 O O . GLU A 1 68 ? 21.771 29.938 38.497 1.00 0.00 68 GLU A O 9
ATOM 17314 N N . GLU A 1 69 ? 23.767 28.960 38.750 1.00 0.00 69 GLU A N 9
ATOM 17315 C CA . GLU A 1 69 ? 23.520 27.884 37.780 1.00 0.00 69 GLU A CA 9
ATOM 17316 C C . GLU A 1 69 ? 24.441 26.694 38.045 1.00 0.00 69 GLU A C 9
ATOM 17317 O O . GLU A 1 69 ? 25.608 26.841 38.406 1.00 0.00 69 GLU A O 9
ATOM 17329 N N . VAL A 1 70 ? 23.876 25.502 37.863 1.00 0.00 70 VAL A N 9
ATOM 17330 C CA . VAL A 1 70 ? 24.604 24.239 37.813 1.00 0.00 70 VAL A CA 9
ATOM 17331 C C . VAL A 1 70 ? 24.722 23.778 36.365 1.00 0.00 70 VAL A C 9
ATOM 17332 O O . VAL A 1 70 ? 23.718 23.587 35.674 1.00 0.00 70 VAL A O 9
ATOM 17345 N N . LEU A 1 71 ? 25.963 23.604 35.914 1.00 0.00 71 LEU A N 9
ATOM 17346 C CA . LEU A 1 71 ? 26.269 23.085 34.592 1.00 0.00 71 LEU A CA 9
ATOM 17347 C C . LEU A 1 71 ? 26.214 21.539 34.621 1.00 0.00 71 LEU A C 9
ATOM 17348 O O . LEU A 1 71 ? 26.865 20.897 35.456 1.00 0.00 71 LEU A O 9
ATOM 17364 N N . GLY A 1 72 ? 25.481 20.916 33.689 1.00 0.00 72 GLY A N 9
ATOM 17365 C CA . GLY A 1 72 ? 25.132 19.485 33.731 1.00 0.00 72 GLY A CA 9
ATOM 17366 C C . GLY A 1 72 ? 26.148 18.536 33.098 1.00 0.00 72 GLY A C 9
ATOM 17367 O O . GLY A 1 72 ? 26.347 17.437 33.611 1.00 0.00 72 GLY A O 9
ATOM 17371 N N . THR A 1 73 ? 26.896 18.960 32.070 1.00 0.00 73 THR A N 9
ATOM 17372 C CA . THR A 1 73 ? 27.981 18.172 31.424 1.00 0.00 73 THR A CA 9
ATOM 17373 C C . THR A 1 73 ? 29.249 18.006 32.277 1.00 0.00 73 THR A C 9
ATOM 17374 O O . THR A 1 73 ? 30.251 17.476 31.801 1.00 0.00 73 THR A O 9
ATOM 17385 N N . VAL A 1 74 ? 29.176 18.527 33.502 1.00 0.00 74 VAL A N 9
ATOM 17386 C CA . VAL A 1 74 ? 30.251 19.080 34.346 1.00 0.00 74 VAL A CA 9
ATOM 17387 C C . VAL A 1 74 ? 29.978 18.822 35.835 1.00 0.00 74 VAL A C 9
ATOM 17388 O O . VAL A 1 74 ? 30.904 18.855 36.643 1.00 0.00 74 VAL A O 9
ATOM 17401 N N . ASN A 1 75 ? 28.706 18.621 36.202 1.00 0.00 75 ASN A N 9
ATOM 17402 C CA . ASN A 1 75 ? 28.197 18.439 37.564 1.00 0.00 75 ASN A CA 9
ATOM 17403 C C . ASN A 1 75 ? 28.519 19.595 38.536 1.00 0.00 75 ASN A C 9
ATOM 17404 O O . ASN A 1 75 ? 28.531 19.395 39.750 1.00 0.00 75 ASN A O 9
ATOM 17415 N N . MET A 1 76 ? 28.846 20.791 38.027 1.00 0.00 76 MET A N 9
ATOM 17416 C CA . MET A 1 76 ? 29.373 21.892 38.842 1.00 0.00 76 MET A CA 9
ATOM 17417 C C . MET A 1 76 ? 28.368 23.018 39.027 1.00 0.00 76 MET A C 9
ATOM 17418 O O . MET A 1 76 ? 27.880 23.581 38.056 1.00 0.00 76 MET A O 9
ATOM 17432 N N . ASN A 1 77 ? 28.109 23.342 40.290 1.00 0.00 77 ASN A N 9
ATOM 17433 C CA . ASN A 1 77 ? 27.151 24.338 40.771 1.00 0.00 77 ASN A CA 9
ATOM 17434 C C . ASN A 1 77 ? 27.914 25.552 41.302 1.00 0.00 77 ASN A C 9
ATOM 17435 O O . ASN A 1 77 ? 28.730 25.418 42.217 1.00 0.00 77 ASN A O 9
ATOM 17446 N N . ILE A 1 78 ? 27.706 26.726 40.695 1.00 0.00 78 ILE A N 9
ATOM 17447 C CA . ILE A 1 78 ? 28.483 27.939 41.000 1.00 0.00 78 ILE A CA 9
ATOM 17448 C C . ILE A 1 78 ? 27.645 29.209 40.891 1.00 0.00 78 ILE A C 9
ATOM 17449 O O . ILE A 1 78 ? 26.488 29.191 40.466 1.00 0.00 78 ILE A O 9
ATOM 17465 N N . LYS A 1 79 ? 28.274 30.339 41.212 1.00 0.00 79 LYS A N 9
ATOM 17466 C CA . LYS A 1 79 ? 27.655 31.650 41.075 1.00 0.00 79 LYS A CA 9
ATOM 17467 C C . LYS A 1 79 ? 28.528 32.692 40.375 1.00 0.00 79 LYS A C 9
ATOM 17468 O O . LYS A 1 79 ? 29.755 32.584 40.284 1.00 0.00 79 LYS A O 9
ATOM 17487 N N . SER A 1 80 ? 27.862 33.716 39.860 1.00 0.00 80 SER A N 9
ATOM 17488 C CA . SER A 1 80 ? 28.446 34.799 39.075 1.00 0.00 80 SER A CA 9
ATOM 17489 C C . SER A 1 80 ? 27.805 36.123 39.495 1.00 0.00 80 SER A C 9
ATOM 17490 O O . SER A 1 80 ? 26.575 36.219 39.555 1.00 0.00 80 SER A O 9
ATOM 17498 N N . PHE A 1 81 ? 28.630 37.132 39.780 1.00 0.00 81 PHE A N 9
ATOM 17499 C CA . PHE A 1 81 ? 28.193 38.403 40.353 1.00 0.00 81 PHE A CA 9
ATOM 17500 C C . PHE A 1 81 ? 28.547 39.554 39.409 1.00 0.00 81 PHE A C 9
ATOM 17501 O O . PHE A 1 81 ? 29.672 40.051 39.423 1.00 0.00 81 PHE A O 9
ATOM 17518 N N . THR A 1 82 ? 27.603 39.939 38.551 1.00 0.00 82 THR A N 9
ATOM 17519 C CA . THR A 1 82 ? 27.786 40.951 37.512 1.00 0.00 82 THR A CA 9
ATOM 17520 C C . THR A 1 82 ? 27.915 42.324 38.151 1.00 0.00 82 THR A C 9
ATOM 17521 O O . THR A 1 82 ? 27.175 42.700 39.047 1.00 0.00 82 THR A O 9
ATOM 17532 N N . LYS A 1 83 ? 28.878 43.105 37.689 1.00 0.00 83 LYS A N 9
ATOM 17533 C CA . LYS A 1 83 ? 29.032 44.503 38.079 1.00 0.00 83 LYS A CA 9
ATOM 17534 C C . LYS A 1 83 ? 29.466 45.301 36.853 1.00 0.00 83 LYS A C 9
ATOM 17535 O O . LYS A 1 83 ? 30.332 44.870 36.087 1.00 0.00 83 LYS A O 9
ATOM 17554 N N . LEU A 1 84 ? 28.817 46.431 36.594 1.00 0.00 84 LEU A N 9
ATOM 17555 C CA . LEU A 1 84 ? 29.136 47.272 35.446 1.00 0.00 84 LEU A CA 9
ATOM 17556 C C . LEU A 1 84 ? 30.206 48.279 35.872 1.00 0.00 84 LEU A C 9
ATOM 17557 O O . LEU A 1 84 ? 30.112 48.858 36.952 1.00 0.00 84 LEU A O 9
ATOM 17573 N N . GLU A 1 85 ? 31.232 48.449 35.046 1.00 0.00 85 GLU A N 9
ATOM 17574 C CA . GLU A 1 85 ? 32.301 49.422 35.229 1.00 0.00 85 GLU A CA 9
ATOM 17575 C C . GLU A 1 85 ? 32.420 50.231 33.928 1.00 0.00 85 GLU A C 9
ATOM 17576 O O . GLU A 1 85 ? 33.268 49.966 33.071 1.00 0.00 85 GLU A O 9
ATOM 17588 N N . GLY A 1 86 ? 31.490 51.176 33.750 1.00 0.00 86 GLY A N 9
ATOM 17589 C CA . GLY A 1 86 ? 31.483 52.140 32.648 1.00 0.00 86 GLY A CA 9
ATOM 17590 C C . GLY A 1 86 ? 31.227 51.506 31.284 1.00 0.00 86 GLY A C 9
ATOM 17591 O O . GLY A 1 86 ? 30.085 51.380 30.849 1.00 0.00 86 GLY A O 9
ATOM 17595 N N . SER A 1 87 ? 32.303 51.177 30.574 1.00 0.00 87 SER A N 9
ATOM 17596 C CA . SER A 1 87 ? 32.298 50.606 29.217 1.00 0.00 87 SER A CA 9
ATOM 17597 C C . SER A 1 87 ? 32.786 49.145 29.184 1.00 0.00 87 SER A C 9
ATOM 17598 O O . SER A 1 87 ? 33.419 48.699 28.223 1.00 0.00 87 SER A O 9
ATOM 17606 N N . LYS A 1 88 ? 32.500 48.400 30.256 1.00 0.00 88 LYS A N 9
ATOM 17607 C CA . LYS A 1 88 ? 32.789 46.970 30.406 1.00 0.00 88 LYS A CA 9
ATOM 17608 C C . LYS A 1 88 ? 32.018 46.366 31.595 1.00 0.00 88 LYS A C 9
ATOM 17609 O O . LYS A 1 88 ? 31.858 47.017 32.630 1.00 0.00 88 LYS A O 9
ATOM 17628 N N . LEU A 1 89 ? 31.545 45.119 31.488 1.00 0.00 89 LEU A N 9
ATOM 17629 C CA . LEU A 1 89 ? 30.987 44.385 32.630 1.00 0.00 89 LEU A CA 9
ATOM 17630 C C . LEU A 1 89 ? 32.107 43.548 33.272 1.00 0.00 89 LEU A C 9
ATOM 17631 O O . LEU A 1 89 ? 33.008 43.077 32.587 1.00 0.00 89 LEU A O 9
ATOM 17647 N N . VAL A 1 90 ? 32.055 43.355 34.585 1.00 0.00 90 VAL A N 9
ATOM 17648 C CA . VAL A 1 90 ? 32.808 42.330 35.321 1.00 0.00 90 VAL A CA 9
ATOM 17649 C C . VAL A 1 90 ? 31.819 41.314 35.893 1.00 0.00 90 VAL A C 9
ATOM 17650 O O . VAL A 1 90 ? 30.633 41.609 35.983 1.00 0.00 90 VAL A O 9
ATOM 17663 N N . VAL A 1 91 ? 32.284 40.132 36.283 1.00 0.00 91 VAL A N 9
ATOM 17664 C CA . VAL A 1 91 ? 31.454 39.079 36.886 1.00 0.00 91 VAL A CA 9
ATOM 17665 C C . VAL A 1 91 ? 32.284 38.293 37.888 1.00 0.00 91 VAL A C 9
ATOM 17666 O O . VAL A 1 91 ? 33.107 37.471 37.510 1.00 0.00 91 VAL A O 9
ATOM 17679 N N . ASN A 1 92 ? 32.105 38.534 39.178 1.00 0.00 92 ASN A N 9
ATOM 17680 C CA . ASN A 1 92 ? 32.882 37.836 40.198 1.00 0.00 92 ASN A CA 9
ATOM 17681 C C . ASN A 1 92 ? 32.405 36.370 40.279 1.00 0.00 92 ASN A C 9
ATOM 17682 O O . ASN A 1 92 ? 31.266 36.104 40.658 1.00 0.00 92 ASN A O 9
ATOM 17693 N N . SER A 1 93 ? 33.242 35.412 39.876 1.00 0.00 93 SER A N 9
ATOM 17694 C CA . SER A 1 93 ? 32.891 33.986 39.887 1.00 0.00 93 SER A CA 9
ATOM 17695 C C . SER A 1 93 ? 33.165 33.399 41.269 1.00 0.00 93 SER A C 9
ATOM 17696 O O . SER A 1 93 ? 34.320 33.331 41.702 1.00 0.00 93 SER A O 9
ATOM 17704 N N . GLU A 1 94 ? 32.128 32.922 41.950 1.00 0.00 94 GLU A N 9
ATOM 17705 C CA . GLU A 1 94 ? 32.292 32.220 43.215 1.00 0.00 94 GLU A CA 9
ATOM 17706 C C . GLU A 1 94 ? 32.141 30.716 43.002 1.00 0.00 94 GLU A C 9
ATOM 17707 O O . GLU A 1 94 ? 31.213 30.250 42.346 1.00 0.00 94 GLU A O 9
ATOM 17719 N N . LEU A 1 95 ? 33.100 29.963 43.533 1.00 0.00 95 LEU A N 9
ATOM 17720 C CA . LEU A 1 95 ? 33.233 28.526 43.344 1.00 0.00 95 LEU A CA 9
ATOM 17721 C C . LEU A 1 95 ? 33.159 27.890 44.739 1.00 0.00 95 LEU A C 9
ATOM 17722 O O . LEU A 1 95 ? 34.157 27.992 45.466 1.00 0.00 95 LEU A O 9
ATOM 17738 N N . PRO A 1 96 ? 31.981 27.370 45.150 1.00 0.00 96 PRO A N 9
ATOM 17739 C CA . PRO A 1 96 ? 31.677 27.023 46.538 1.00 0.00 96 PRO A CA 9
ATOM 17740 C C . PRO A 1 96 ? 32.739 26.172 47.232 1.00 0.00 96 PRO A C 9
ATOM 17741 O O . PRO A 1 96 ? 33.060 26.470 48.380 1.00 0.00 96 PRO A O 9
ATOM 17752 N N . ASP A 1 97 ? 33.333 25.216 46.506 1.00 0.00 97 ASP A N 9
ATOM 17753 C CA . ASP A 1 97 ? 34.394 24.286 46.934 1.00 0.00 97 ASP A CA 9
ATOM 17754 C C . ASP A 1 97 ? 35.595 24.926 47.663 1.00 0.00 97 ASP A C 9
ATOM 17755 O O . ASP A 1 97 ? 36.252 24.268 48.468 1.00 0.00 97 ASP A O 9
ATOM 17764 N N . GLY A 1 98 ? 35.878 26.210 47.395 1.00 0.00 98 GLY A N 9
ATOM 17765 C CA . GLY A 1 98 ? 36.946 26.970 48.063 1.00 0.00 98 GLY A CA 9
ATOM 17766 C C . GLY A 1 98 ? 37.890 27.741 47.140 1.00 0.00 98 GLY A C 9
ATOM 17767 O O . GLY A 1 98 ? 38.773 28.433 47.647 1.00 0.00 98 GLY A O 9
ATOM 17771 N N . ARG A 1 99 ? 37.726 27.665 45.816 1.00 0.00 99 ARG A N 9
ATOM 17772 C CA . ARG A 1 99 ? 38.636 28.267 44.828 1.00 0.00 99 ARG A CA 9
ATOM 17773 C C . ARG A 1 99 ? 38.003 29.454 44.067 1.00 0.00 99 ARG A C 9
ATOM 17774 O O . ARG A 1 99 ? 37.719 29.372 42.876 1.00 0.00 99 ARG A O 9
ATOM 17795 N N . LYS A 1 100 ? 37.754 30.578 44.751 1.00 0.00 100 LYS A N 9
ATOM 17796 C CA . LYS A 1 100 ? 37.129 31.784 44.167 1.00 0.00 100 LYS A CA 9
ATOM 17797 C C . LYS A 1 100 ? 37.910 32.372 42.960 1.00 0.00 100 LYS A C 9
ATOM 17798 O O . LYS A 1 100 ? 39.125 32.191 42.845 1.00 0.00 100 LYS A O 9
ATOM 17817 N N . GLY A 1 101 ? 37.233 33.101 42.060 1.00 0.00 101 GLY A N 9
ATOM 17818 C CA . GLY A 1 101 ? 37.863 33.809 40.930 1.00 0.00 101 GLY A CA 9
ATOM 17819 C C . GLY A 1 101 ? 37.150 35.098 40.514 1.00 0.00 101 GLY A C 9
ATOM 17820 O O . GLY A 1 101 ? 36.055 35.396 40.996 1.00 0.00 101 GLY A O 9
ATOM 17824 N N . THR A 1 102 ? 37.724 35.851 39.569 1.00 0.00 102 THR A N 9
ATOM 17825 C CA . THR A 1 102 ? 37.116 37.083 39.033 1.00 0.00 102 THR A CA 9
ATOM 17826 C C . THR A 1 102 ? 37.065 37.044 37.513 1.00 0.00 102 THR A C 9
ATOM 17827 O O . THR A 1 102 ? 38.087 37.035 36.831 1.00 0.00 102 THR A O 9
ATOM 17838 N N . ARG A 1 103 ? 35.839 36.968 36.992 1.00 0.00 103 ARG A N 9
ATOM 17839 C CA . ARG A 1 103 ? 35.506 36.953 35.567 1.00 0.00 103 ARG A CA 9
ATOM 17840 C C . ARG A 1 103 ? 35.278 38.397 35.087 1.00 0.00 103 ARG A C 9
ATOM 17841 O O . ARG A 1 103 ? 34.833 39.243 35.866 1.00 0.00 103 ARG A O 9
ATOM 17862 N N . THR A 1 104 ? 35.558 38.696 33.818 1.00 0.00 104 THR A N 9
ATOM 17863 C CA . THR A 1 104 ? 35.464 40.038 33.224 1.00 0.00 104 THR A CA 9
ATOM 17864 C C . THR A 1 104 ? 34.952 39.933 31.795 1.00 0.00 104 THR A C 9
ATOM 17865 O O . THR A 1 104 ? 35.393 39.098 31.014 1.00 0.00 104 THR A O 9
ATOM 17876 N N . TYR A 1 105 ? 33.922 40.707 31.492 1.00 0.00 105 TYR A N 9
ATOM 17877 C CA . TYR A 1 105 ? 33.026 40.520 30.353 1.00 0.00 105 TYR A CA 9
ATOM 17878 C C . TYR A 1 105 ? 32.950 41.812 29.494 1.00 0.00 105 TYR A C 9
ATOM 17879 O O . TYR A 1 105 ? 32.065 42.654 29.689 1.00 0.00 105 TYR A O 9
ATOM 17897 N N . GLU A 1 106 ? 33.855 41.960 28.515 1.00 0.00 106 GLU A N 9
ATOM 17898 C CA . GLU A 1 106 ? 33.836 43.098 27.575 1.00 0.00 106 GLU A CA 9
ATOM 17899 C C . GLU A 1 106 ? 32.660 42.996 26.604 1.00 0.00 106 GLU A C 9
ATOM 17900 O O . GLU A 1 106 ? 32.139 41.903 26.378 1.00 0.00 106 GLU A O 9
ATOM 17912 N N . PHE A 1 107 ? 32.268 44.116 25.998 1.00 0.00 107 PHE A N 9
ATOM 17913 C CA . PHE A 1 107 ? 31.134 44.182 25.087 1.00 0.00 107 PHE A CA 9
ATOM 17914 C C . PHE A 1 107 ? 31.417 45.014 23.832 1.00 0.00 107 PHE A C 9
ATOM 17915 O O . PHE A 1 107 ? 31.618 46.225 23.897 1.00 0.00 107 PHE A O 9
ATOM 17932 N N . CYS A 1 108 ? 31.354 44.351 22.676 1.00 0.00 108 CYS A N 9
ATOM 17933 C CA . CYS A 1 108 ? 31.639 44.904 21.353 1.00 0.00 108 CYS A CA 9
ATOM 17934 C C . CYS A 1 108 ? 30.787 44.148 20.315 1.00 0.00 108 CYS A C 9
ATOM 17935 O O . CYS A 1 108 ? 30.566 42.953 20.483 1.00 0.00 108 CYS A O 9
ATOM 17943 N N . ASP A 1 109 ? 30.346 44.797 19.235 1.00 0.00 109 ASP A N 9
ATOM 17944 C CA . ASP A 1 109 ? 29.442 44.208 18.221 1.00 0.00 109 ASP A CA 9
ATOM 17945 C C . ASP A 1 109 ? 30.047 42.980 17.521 1.00 0.00 109 ASP A C 9
ATOM 17946 O O . ASP A 1 109 ? 29.384 41.970 17.295 1.00 0.00 109 ASP A O 9
ATOM 17955 N N . LYS A 1 110 ? 31.357 43.025 17.276 1.00 0.00 110 LYS A N 9
ATOM 17956 C CA . LYS A 1 110 ? 32.154 41.893 16.794 1.00 0.00 110 LYS A CA 9
ATOM 17957 C C . LYS A 1 110 ? 32.504 40.850 17.895 1.00 0.00 110 LYS A C 9
ATOM 17958 O O . LYS A 1 110 ? 33.289 39.935 17.645 1.00 0.00 110 LYS A O 9
ATOM 17977 N N . GLY A 1 111 ? 31.933 40.954 19.105 1.00 0.00 111 GLY A N 9
ATOM 17978 C CA . GLY A 1 111 ? 32.096 39.985 20.198 1.00 0.00 111 GLY A CA 9
ATOM 17979 C C . GLY A 1 111 ? 32.136 40.554 21.616 1.00 0.00 111 GLY A C 9
ATOM 17980 O O . GLY A 1 111 ? 32.977 41.387 21.938 1.00 0.00 111 GLY A O 9
ATOM 17984 N N . PHE A 1 112 ? 31.279 39.996 22.467 1.00 0.00 112 PHE A N 9
ATOM 17985 C CA . PHE A 1 112 ? 31.435 39.822 23.910 1.00 0.00 112 PHE A CA 9
ATOM 17986 C C . PHE A 1 112 ? 32.603 38.867 24.194 1.00 0.00 112 PHE A C 9
ATOM 17987 O O . PHE A 1 112 ? 32.753 37.899 23.451 1.00 0.00 112 PHE A O 9
ATOM 18004 N N . VAL A 1 113 ? 33.351 39.036 25.287 1.00 0.00 113 VAL A N 9
ATOM 18005 C CA . VAL A 1 113 ? 34.444 38.115 25.659 1.00 0.00 113 VAL A CA 9
ATOM 18006 C C . VAL A 1 113 ? 34.518 37.929 27.177 1.00 0.00 113 VAL A C 9
ATOM 18007 O O . VAL A 1 113 ? 34.721 38.883 27.926 1.00 0.00 113 VAL A O 9
ATOM 18020 N N . LEU A 1 114 ? 34.387 36.677 27.615 1.00 0.00 114 LEU A N 9
ATOM 18021 C CA . LEU A 1 114 ? 34.300 36.242 29.005 1.00 0.00 114 LEU A CA 9
ATOM 18022 C C . LEU A 1 114 ? 35.684 35.790 29.490 1.00 0.00 114 LEU A C 9
ATOM 18023 O O . LEU A 1 114 ? 36.045 34.619 29.340 1.00 0.00 114 LEU A O 9
ATOM 18039 N N . THR A 1 115 ? 36.469 36.708 30.056 1.00 0.00 115 THR A N 9
ATOM 18040 C CA . THR A 1 115 ? 37.790 36.416 30.631 1.00 0.00 115 THR A CA 9
ATOM 18041 C C . THR A 1 115 ? 37.648 35.995 32.091 1.00 0.00 115 THR A C 9
ATOM 18042 O O . THR A 1 115 ? 36.682 36.404 32.721 1.00 0.00 115 THR A O 9
ATOM 18053 N N . MET A 1 116 ? 38.580 35.225 32.658 1.00 0.00 116 MET A N 9
ATOM 18054 C CA . MET A 1 116 ? 38.676 35.012 34.118 1.00 0.00 116 MET A CA 9
ATOM 18055 C C . MET A 1 116 ? 40.126 35.074 34.562 1.00 0.00 116 MET A C 9
ATOM 18056 O O . MET A 1 116 ? 40.911 34.230 34.148 1.00 0.00 116 MET A O 9
ATOM 18070 N N . CYS A 1 117 ? 40.498 36.066 35.369 1.00 0.00 117 CYS A N 9
ATOM 18071 C CA . CYS A 1 117 ? 41.873 36.221 35.836 1.00 0.00 117 CYS A CA 9
ATOM 18072 C C . CYS A 1 117 ? 42.056 35.571 37.219 1.00 0.00 117 CYS A C 9
ATOM 18073 O O . CYS A 1 117 ? 41.434 35.969 38.210 1.00 0.00 117 CYS A O 9
ATOM 18081 N N . ALA A 1 118 ? 42.927 34.565 37.291 1.00 0.00 118 ALA A N 9
ATOM 18082 C CA . ALA A 1 118 ? 43.429 34.034 38.553 1.00 0.00 118 ALA A CA 9
ATOM 18083 C C . ALA A 1 118 ? 44.786 34.672 38.901 1.00 0.00 118 ALA A C 9
ATOM 18084 O O . ALA A 1 118 ? 45.414 35.335 38.076 1.00 0.00 118 ALA A O 9
ATOM 18091 N N . GLY A 1 119 ? 45.271 34.433 40.122 1.00 0.00 119 GLY A N 9
ATOM 18092 C CA . GLY A 1 119 ? 46.698 34.593 40.436 1.00 0.00 119 GLY A CA 9
ATOM 18093 C C . GLY A 1 119 ? 47.547 33.459 39.843 1.00 0.00 119 GLY A C 9
ATOM 18094 O O . GLY A 1 119 ? 48.762 33.588 39.731 1.00 0.00 119 GLY A O 9
ATOM 18098 N N . ASP A 1 120 ? 46.907 32.355 39.454 1.00 0.00 120 ASP A N 9
ATOM 18099 C CA . ASP A 1 120 ? 47.531 31.090 39.047 1.00 0.00 120 ASP A CA 9
ATOM 18100 C C . ASP A 1 120 ? 47.510 30.858 37.521 1.00 0.00 120 ASP A C 9
ATOM 18101 O O . ASP A 1 120 ? 48.461 30.312 36.963 1.00 0.00 120 ASP A O 9
ATOM 18110 N N . MET A 1 121 ? 46.463 31.346 36.839 1.00 0.00 121 MET A N 9
ATOM 18111 C CA . MET A 1 121 ? 46.166 31.211 35.398 1.00 0.00 121 MET A CA 9
ATOM 18112 C C . MET A 1 121 ? 45.283 32.380 34.913 1.00 0.00 121 MET A C 9
ATOM 18113 O O . MET A 1 121 ? 45.061 33.338 35.657 1.00 0.00 121 MET A O 9
ATOM 18127 N N . VAL A 1 122 ? 44.782 32.330 33.678 1.00 0.00 122 VAL A N 9
ATOM 18128 C CA . VAL A 1 122 ? 43.757 33.244 33.147 1.00 0.00 122 VAL A CA 9
ATOM 18129 C C . VAL A 1 122 ? 42.753 32.443 32.311 1.00 0.00 122 VAL A C 9
ATOM 18130 O O . VAL A 1 122 ? 42.866 31.225 32.218 1.00 0.00 122 VAL A O 9
ATOM 18143 N N . ALA A 1 123 ? 41.782 33.114 31.688 1.00 0.00 123 ALA A N 9
ATOM 18144 C CA . ALA A 1 123 ? 40.816 32.491 30.794 1.00 0.00 123 ALA A CA 9
ATOM 18145 C C . ALA A 1 123 ? 40.175 33.486 29.831 1.00 0.00 123 ALA A C 9
ATOM 18146 O O . ALA A 1 123 ? 40.170 34.669 30.153 1.00 0.00 123 ALA A O 9
ATOM 18153 N N . LYS A 1 124 ? 39.627 33.049 28.689 1.00 0.00 124 LYS A N 9
ATOM 18154 C CA . LYS A 1 124 ? 38.903 33.882 27.711 1.00 0.00 124 LYS A CA 9
ATOM 18155 C C . LYS A 1 124 ? 38.021 33.068 26.746 1.00 0.00 124 LYS A C 9
ATOM 18156 O O . LYS A 1 124 ? 38.502 32.260 25.969 1.00 0.00 124 LYS A O 9
ATOM 18175 N N . ARG A 1 125 ? 36.719 33.354 26.764 1.00 0.00 125 ARG A N 9
ATOM 18176 C CA . ARG A 1 125 ? 35.639 32.759 25.957 1.00 0.00 125 ARG A CA 9
ATOM 18177 C C . ARG A 1 125 ? 34.930 33.885 25.178 1.00 0.00 125 ARG A C 9
ATOM 18178 O O . ARG A 1 125 ? 35.173 35.027 25.538 1.00 0.00 125 ARG A O 9
ATOM 18199 N N . TYR A 1 126 ? 33.988 33.656 24.250 1.00 0.00 126 TYR A N 9
ATOM 18200 C CA . TYR A 1 126 ? 33.366 34.763 23.485 1.00 0.00 126 TYR A CA 9
ATOM 18201 C C . TYR A 1 126 ? 32.010 34.527 22.772 1.00 0.00 126 TYR A C 9
ATOM 18202 O O . TYR A 1 126 ? 31.788 33.577 22.017 1.00 0.00 126 TYR A O 9
ATOM 18220 N N . PHE A 1 127 ? 31.085 35.475 22.979 1.00 0.00 127 PHE A N 9
ATOM 18221 C CA . PHE A 1 127 ? 29.740 35.506 22.393 1.00 0.00 127 PHE A CA 9
ATOM 18222 C C . PHE A 1 127 ? 29.669 36.648 21.357 1.00 0.00 127 PHE A C 9
ATOM 18223 O O . PHE A 1 127 ? 29.882 37.787 21.727 1.00 0.00 127 PHE A O 9
ATOM 18240 N N . ILE A 1 128 ? 29.368 36.412 20.077 1.00 0.00 128 ILE A N 9
ATOM 18241 C CA . ILE A 1 128 ? 29.277 37.445 19.019 1.00 0.00 128 ILE A CA 9
ATOM 18242 C C . ILE A 1 128 ? 27.865 37.469 18.410 1.00 0.00 128 ILE A C 9
ATOM 18243 O O . ILE A 1 128 ? 27.143 36.487 18.515 1.00 0.00 128 ILE A O 9
ATOM 18259 N N . ARG A 1 129 ? 27.442 38.583 17.806 1.00 0.00 129 ARG A N 9
ATOM 18260 C CA . ARG A 1 129 ? 26.102 38.785 17.231 1.00 0.00 129 ARG A CA 9
ATOM 18261 C C . ARG A 1 129 ? 25.393 37.546 16.642 1.00 0.00 129 ARG A C 9
ATOM 18262 O O . ARG A 1 129 ? 25.968 36.742 15.905 1.00 0.00 129 ARG A O 9
ATOM 18283 N N . THR A 1 130 ? 24.104 37.429 16.979 1.00 0.00 130 THR A N 9
ATOM 18284 C CA . THR A 1 130 ? 23.115 36.586 16.282 1.00 0.00 130 THR A CA 9
ATOM 18285 C C . THR A 1 130 ? 23.167 36.861 14.786 1.00 0.00 130 THR A C 9
ATOM 18286 O O . THR A 1 130 ? 23.070 35.874 14.026 1.00 0.00 130 THR A O 9
ATOM 18298 N N . MET A 1 1 ? 16.127 46.884 23.630 1.00 0.00 1 MET A N 10
ATOM 18299 C CA . MET A 1 1 ? 15.942 48.337 23.310 1.00 0.00 1 MET A CA 10
ATOM 18300 C C . MET A 1 1 ? 17.208 49.062 22.795 1.00 0.00 1 MET A C 10
ATOM 18301 O O . MET A 1 1 ? 17.367 49.137 21.584 1.00 0.00 1 MET A O 10
ATOM 18317 N N . VAL A 1 2 ? 18.106 49.565 23.654 1.00 0.00 2 VAL A N 10
ATOM 18318 C CA . VAL A 1 2 ? 19.390 50.176 23.234 1.00 0.00 2 VAL A CA 10
ATOM 18319 C C . VAL A 1 2 ? 20.174 49.243 22.301 1.00 0.00 2 VAL A C 10
ATOM 18320 O O . VAL A 1 2 ? 20.056 48.020 22.398 1.00 0.00 2 VAL A O 10
ATOM 18333 N N . GLN A 1 3 ? 20.992 49.828 21.423 1.00 0.00 3 GLN A N 10
ATOM 18334 C CA . GLN A 1 3 ? 21.934 49.128 20.561 1.00 0.00 3 GLN A CA 10
ATOM 18335 C C . GLN A 1 3 ? 23.313 49.818 20.692 1.00 0.00 3 GLN A C 10
ATOM 18336 O O . GLN A 1 3 ? 23.425 51.021 20.450 1.00 0.00 3 GLN A O 10
ATOM 18350 N N . LEU A 1 4 ? 24.351 49.089 21.137 1.00 0.00 4 LEU A N 10
ATOM 18351 C CA . LEU A 1 4 ? 25.744 49.584 21.222 1.00 0.00 4 LEU A CA 10
ATOM 18352 C C . LEU A 1 4 ? 26.721 48.734 20.399 1.00 0.00 4 LEU A C 10
ATOM 18353 O O . LEU A 1 4 ? 27.648 49.280 19.795 1.00 0.00 4 LEU A O 10
ATOM 18369 N N . ALA A 1 5 ? 26.514 47.417 20.355 1.00 0.00 5 ALA A N 10
ATOM 18370 C CA . ALA A 1 5 ? 27.386 46.488 19.646 1.00 0.00 5 ALA A CA 10
ATOM 18371 C C . ALA A 1 5 ? 26.567 45.507 18.798 1.00 0.00 5 ALA A C 10
ATOM 18372 O O . ALA A 1 5 ? 26.454 45.732 17.598 1.00 0.00 5 ALA A O 10
ATOM 18379 N N . GLY A 1 6 ? 25.894 44.523 19.407 1.00 0.00 6 GLY A N 10
ATOM 18380 C CA . GLY A 1 6 ? 25.053 43.547 18.691 1.00 0.00 6 GLY A CA 10
ATOM 18381 C C . GLY A 1 6 ? 24.490 42.483 19.626 1.00 0.00 6 GLY A C 10
ATOM 18382 O O . GLY A 1 6 ? 24.051 42.839 20.720 1.00 0.00 6 GLY A O 10
ATOM 18386 N N . THR A 1 7 ? 24.560 41.196 19.251 1.00 0.00 7 THR A N 10
ATOM 18387 C CA . THR A 1 7 ? 24.158 40.023 20.065 1.00 0.00 7 THR A CA 10
ATOM 18388 C C . THR A 1 7 ? 24.954 38.780 19.682 1.00 0.00 7 THR A C 10
ATOM 18389 O O . THR A 1 7 ? 25.150 38.517 18.495 1.00 0.00 7 THR A O 10
ATOM 18400 N N . TYR A 1 8 ? 25.437 38.035 20.688 1.00 0.00 8 TYR A N 10
ATOM 18401 C CA . TYR A 1 8 ? 26.371 36.903 20.541 1.00 0.00 8 TYR A CA 10
ATOM 18402 C C . TYR A 1 8 ? 25.877 35.602 21.192 1.00 0.00 8 TYR A C 10
ATOM 18403 O O . TYR A 1 8 ? 25.294 35.604 22.275 1.00 0.00 8 TYR A O 10
ATOM 18421 N N . LYS A 1 9 ? 26.099 34.471 20.524 1.00 0.00 9 LYS A N 10
ATOM 18422 C CA . LYS A 1 9 ? 25.858 33.116 21.037 1.00 0.00 9 LYS A CA 10
ATOM 18423 C C . LYS A 1 9 ? 27.198 32.386 21.263 1.00 0.00 9 LYS A C 10
ATOM 18424 O O . LYS A 1 9 ? 28.260 32.916 20.951 1.00 0.00 9 LYS A O 10
ATOM 18443 N N . LEU A 1 10 ? 27.226 31.181 21.836 1.00 0.00 10 LEU A N 10
ATOM 18444 C CA . LEU A 1 10 ? 28.498 30.471 22.031 1.00 0.00 10 LEU A CA 10
ATOM 18445 C C . LEU A 1 10 ? 28.912 29.694 20.765 1.00 0.00 10 LEU A C 10
ATOM 18446 O O . LEU A 1 10 ? 28.304 28.679 20.420 1.00 0.00 10 LEU A O 10
ATOM 18462 N N . GLU A 1 11 ? 29.990 30.163 20.122 1.00 0.00 11 GLU A N 10
ATOM 18463 C CA . GLU A 1 11 ? 30.704 29.432 19.068 1.00 0.00 11 GLU A CA 10
ATOM 18464 C C . GLU A 1 11 ? 31.966 28.714 19.578 1.00 0.00 11 GLU A C 10
ATOM 18465 O O . GLU A 1 11 ? 32.290 27.631 19.109 1.00 0.00 11 GLU A O 10
ATOM 18477 N N . LYS A 1 12 ? 32.699 29.291 20.538 1.00 0.00 12 LYS A N 10
ATOM 18478 C CA . LYS A 1 12 ? 34.019 28.811 20.943 1.00 0.00 12 LYS A CA 10
ATOM 18479 C C . LYS A 1 12 ? 34.254 28.960 22.440 1.00 0.00 12 LYS A C 10
ATOM 18480 O O . LYS A 1 12 ? 33.757 29.859 23.101 1.00 0.00 12 LYS A O 10
ATOM 18499 N N . ASN A 1 13 ? 35.089 28.089 22.980 1.00 0.00 13 ASN A N 10
ATOM 18500 C CA . ASN A 1 13 ? 35.499 28.115 24.371 1.00 0.00 13 ASN A CA 10
ATOM 18501 C C . ASN A 1 13 ? 36.946 27.588 24.441 1.00 0.00 13 ASN A C 10
ATOM 18502 O O . ASN A 1 13 ? 37.307 26.719 23.647 1.00 0.00 13 ASN A O 10
ATOM 18513 N N . GLU A 1 14 ? 37.768 28.082 25.371 1.00 0.00 14 GLU A N 10
ATOM 18514 C CA . GLU A 1 14 ? 39.129 27.603 25.652 1.00 0.00 14 GLU A CA 10
ATOM 18515 C C . GLU A 1 14 ? 39.407 27.769 27.157 1.00 0.00 14 GLU A C 10
ATOM 18516 O O . GLU A 1 14 ? 38.781 28.587 27.836 1.00 0.00 14 GLU A O 10
ATOM 18528 N N . ASN A 1 15 ? 40.304 26.952 27.704 1.00 0.00 15 ASN A N 10
ATOM 18529 C CA . ASN A 1 15 ? 40.816 26.998 29.081 1.00 0.00 15 ASN A CA 10
ATOM 18530 C C . ASN A 1 15 ? 39.758 26.883 30.213 1.00 0.00 15 ASN A C 10
ATOM 18531 O O . ASN A 1 15 ? 40.096 26.912 31.398 1.00 0.00 15 ASN A O 10
ATOM 18542 N N . PHE A 1 16 ? 38.476 26.701 29.882 1.00 0.00 16 PHE A N 10
ATOM 18543 C CA . PHE A 1 16 ? 37.424 26.238 30.790 1.00 0.00 16 PHE A CA 10
ATOM 18544 C C . PHE A 1 16 ? 37.865 24.961 31.515 1.00 0.00 16 PHE A C 10
ATOM 18545 O O . PHE A 1 16 ? 37.597 24.800 32.702 1.00 0.00 16 PHE A O 10
ATOM 18562 N N . GLU A 1 17 ? 38.589 24.102 30.796 1.00 0.00 17 GLU A N 10
ATOM 18563 C CA . GLU A 1 17 ? 39.165 22.852 31.242 1.00 0.00 17 GLU A CA 10
ATOM 18564 C C . GLU A 1 17 ? 40.296 23.065 32.236 1.00 0.00 17 GLU A C 10
ATOM 18565 O O . GLU A 1 17 ? 40.523 22.166 33.018 1.00 0.00 17 GLU A O 10
ATOM 18577 N N . GLU A 1 18 ? 40.973 24.214 32.276 1.00 0.00 18 GLU A N 10
ATOM 18578 C CA . GLU A 1 18 ? 42.099 24.430 33.191 1.00 0.00 18 GLU A CA 10
ATOM 18579 C C . GLU A 1 18 ? 41.664 24.936 34.562 1.00 0.00 18 GLU A C 10
ATOM 18580 O O . GLU A 1 18 ? 42.203 24.446 35.553 1.00 0.00 18 GLU A O 10
ATOM 18592 N N . TYR A 1 19 ? 40.677 25.844 34.676 1.00 0.00 19 TYR A N 10
ATOM 18593 C CA . TYR A 1 19 ? 40.071 26.031 36.000 1.00 0.00 19 TYR A CA 10
ATOM 18594 C C . TYR A 1 19 ? 39.294 24.777 36.391 1.00 0.00 19 TYR A C 10
ATOM 18595 O O . TYR A 1 19 ? 39.613 24.228 37.433 1.00 0.00 19 TYR A O 10
ATOM 18613 N N . LEU A 1 20 ? 38.365 24.251 35.577 1.00 0.00 20 LEU A N 10
ATOM 18614 C CA . LEU A 1 20 ? 37.590 23.052 35.943 1.00 0.00 20 LEU A CA 10
ATOM 18615 C C . LEU A 1 20 ? 38.481 21.801 36.205 1.00 0.00 20 LEU A C 10
ATOM 18616 O O . LEU A 1 20 ? 38.128 21.002 37.070 1.00 0.00 20 LEU A O 10
ATOM 18632 N N . ALA A 1 21 ? 39.669 21.641 35.599 1.00 0.00 21 ALA A N 10
ATOM 18633 C CA . ALA A 1 21 ? 40.654 20.616 36.002 1.00 0.00 21 ALA A CA 10
ATOM 18634 C C . ALA A 1 21 ? 41.541 21.015 37.193 1.00 0.00 21 ALA A C 10
ATOM 18635 O O . ALA A 1 21 ? 41.948 20.125 37.934 1.00 0.00 21 ALA A O 10
ATOM 18642 N N . ALA A 1 22 ? 41.771 22.302 37.479 1.00 0.00 22 ALA A N 10
ATOM 18643 C CA . ALA A 1 22 ? 42.277 22.727 38.792 1.00 0.00 22 ALA A CA 10
ATOM 18644 C C . ALA A 1 22 ? 41.317 22.319 39.933 1.00 0.00 22 ALA A C 10
ATOM 18645 O O . ALA A 1 22 ? 41.785 21.977 41.018 1.00 0.00 22 ALA A O 10
ATOM 18652 N N . LEU A 1 23 ? 40.000 22.277 39.666 1.00 0.00 23 LEU A N 10
ATOM 18653 C CA . LEU A 1 23 ? 38.966 21.698 40.553 1.00 0.00 23 LEU A CA 10
ATOM 18654 C C . LEU A 1 23 ? 38.874 20.165 40.423 1.00 0.00 23 LEU A C 10
ATOM 18655 O O . LEU A 1 23 ? 38.156 19.523 41.189 1.00 0.00 23 LEU A O 10
ATOM 18671 N N . GLY A 1 24 ? 39.563 19.578 39.436 1.00 0.00 24 GLY A N 10
ATOM 18672 C CA . GLY A 1 24 ? 39.783 18.137 39.264 1.00 0.00 24 GLY A CA 10
ATOM 18673 C C . GLY A 1 24 ? 39.013 17.434 38.151 1.00 0.00 24 GLY A C 10
ATOM 18674 O O . GLY A 1 24 ? 39.136 16.219 38.032 1.00 0.00 24 GLY A O 10
ATOM 18678 N N . VAL A 1 25 ? 38.253 18.140 37.317 1.00 0.00 25 VAL A N 10
ATOM 18679 C CA . VAL A 1 25 ? 37.417 17.507 36.278 1.00 0.00 25 VAL A CA 10
ATOM 18680 C C . VAL A 1 25 ? 38.272 16.950 35.107 1.00 0.00 25 VAL A C 10
ATOM 18681 O O . VAL A 1 25 ? 39.147 17.675 34.628 1.00 0.00 25 VAL A O 10
ATOM 18694 N N . PRO A 1 26 ? 38.011 15.717 34.602 1.00 0.00 26 PRO A N 10
ATOM 18695 C CA . PRO A 1 26 ? 38.740 15.100 33.486 1.00 0.00 26 PRO A CA 10
ATOM 18696 C C . PRO A 1 26 ? 38.748 15.919 32.198 1.00 0.00 26 PRO A C 10
ATOM 18697 O O . PRO A 1 26 ? 37.675 16.302 31.749 1.00 0.00 26 PRO A O 10
ATOM 18708 N N . GLN A 1 27 ? 39.912 16.087 31.549 1.00 0.00 27 GLN A N 10
ATOM 18709 C CA . GLN A 1 27 ? 40.047 16.818 30.275 1.00 0.00 27 GLN A CA 10
ATOM 18710 C C . GLN A 1 27 ? 38.987 16.466 29.210 1.00 0.00 27 GLN A C 10
ATOM 18711 O O . GLN A 1 27 ? 38.316 17.367 28.726 1.00 0.00 27 GLN A O 10
ATOM 18725 N N . ASP A 1 28 ? 38.761 15.196 28.858 1.00 0.00 28 ASP A N 10
ATOM 18726 C CA . ASP A 1 28 ? 37.829 14.850 27.772 1.00 0.00 28 ASP A CA 10
ATOM 18727 C C . ASP A 1 28 ? 36.367 14.664 28.235 1.00 0.00 28 ASP A C 10
ATOM 18728 O O . ASP A 1 28 ? 35.482 14.552 27.387 1.00 0.00 28 ASP A O 10
ATOM 18737 N N . SER A 1 29 ? 36.092 14.692 29.548 1.00 0.00 29 SER A N 10
ATOM 18738 C CA . SER A 1 29 ? 34.729 14.856 30.106 1.00 0.00 29 SER A CA 10
ATOM 18739 C C . SER A 1 29 ? 34.354 16.342 30.259 1.00 0.00 29 SER A C 10
ATOM 18740 O O . SER A 1 29 ? 33.211 16.737 30.047 1.00 0.00 29 SER A O 10
ATOM 18748 N N . ILE A 1 30 ? 35.319 17.205 30.582 1.00 0.00 30 ILE A N 10
ATOM 18749 C CA . ILE A 1 30 ? 35.099 18.644 30.747 1.00 0.00 30 ILE A CA 10
ATOM 18750 C C . ILE A 1 30 ? 35.023 19.334 29.382 1.00 0.00 30 ILE A C 10
ATOM 18751 O O . ILE A 1 30 ? 34.127 20.148 29.154 1.00 0.00 30 ILE A O 10
ATOM 18767 N N . LYS A 1 31 ? 35.889 18.962 28.436 1.00 0.00 31 LYS A N 10
ATOM 18768 C CA . LYS A 1 31 ? 35.849 19.454 27.056 1.00 0.00 31 LYS A CA 10
ATOM 18769 C C . LYS A 1 31 ? 34.513 19.131 26.371 1.00 0.00 31 LYS A C 10
ATOM 18770 O O . LYS A 1 31 ? 33.972 20.002 25.698 1.00 0.00 31 LYS A O 10
ATOM 18789 N N . LYS A 1 32 ? 33.870 17.994 26.670 1.00 0.00 32 LYS A N 10
ATOM 18790 C CA . LYS A 1 32 ? 32.509 17.696 26.183 1.00 0.00 32 LYS A CA 10
ATOM 18791 C C . LYS A 1 32 ? 31.379 18.368 26.989 1.00 0.00 32 LYS A C 10
ATOM 18792 O O . LYS A 1 32 ? 30.205 18.191 26.654 1.00 0.00 32 LYS A O 10
ATOM 18811 N N . ALA A 1 33 ? 31.696 19.096 28.063 1.00 0.00 33 ALA A N 10
ATOM 18812 C CA . ALA A 1 33 ? 30.726 19.793 28.907 1.00 0.00 33 ALA A CA 10
ATOM 18813 C C . ALA A 1 33 ? 30.726 21.304 28.685 1.00 0.00 33 ALA A C 10
ATOM 18814 O O . ALA A 1 33 ? 29.670 21.923 28.590 1.00 0.00 33 ALA A O 10
ATOM 18821 N N . ASN A 1 34 ? 31.922 21.882 28.587 1.00 0.00 34 ASN A N 10
ATOM 18822 C CA . ASN A 1 34 ? 32.151 23.264 28.176 1.00 0.00 34 ASN A CA 10
ATOM 18823 C C . ASN A 1 34 ? 32.526 23.337 26.674 1.00 0.00 34 ASN A C 10
ATOM 18824 O O . ASN A 1 34 ? 33.151 24.298 26.213 1.00 0.00 34 ASN A O 10
ATOM 18835 N N . SER A 1 35 ? 32.153 22.319 25.894 1.00 0.00 35 SER A N 10
ATOM 18836 C CA . SER A 1 35 ? 32.122 22.362 24.430 1.00 0.00 35 SER A CA 10
ATOM 18837 C C . SER A 1 35 ? 31.193 23.494 23.955 1.00 0.00 35 SER A C 10
ATOM 18838 O O . SER A 1 35 ? 30.214 23.823 24.638 1.00 0.00 35 SER A O 10
ATOM 18846 N N . PRO A 1 36 ? 31.447 24.098 22.783 1.00 0.00 36 PRO A N 10
ATOM 18847 C CA . PRO A 1 36 ? 30.502 25.008 22.166 1.00 0.00 36 PRO A CA 10
ATOM 18848 C C . PRO A 1 36 ? 29.292 24.239 21.618 1.00 0.00 36 PRO A C 10
ATOM 18849 O O . PRO A 1 36 ? 29.121 23.046 21.867 1.00 0.00 36 PRO A O 10
ATOM 18860 N N . GLY A 1 37 ? 28.389 24.930 20.920 1.00 0.00 37 GLY A N 10
ATOM 18861 C CA . GLY A 1 37 ? 27.087 24.372 20.521 1.00 0.00 37 GLY A CA 10
ATOM 18862 C C . GLY A 1 37 ? 26.036 24.577 21.601 1.00 0.00 37 GLY A C 10
ATOM 18863 O O . GLY A 1 37 ? 24.875 24.809 21.282 1.00 0.00 37 GLY A O 10
ATOM 18867 N N . VAL A 1 38 ? 26.470 24.617 22.861 1.00 0.00 38 VAL A N 10
ATOM 18868 C CA . VAL A 1 38 ? 25.775 25.308 23.952 1.00 0.00 38 VAL A CA 10
ATOM 18869 C C . VAL A 1 38 ? 25.195 26.625 23.438 1.00 0.00 38 VAL A C 10
ATOM 18870 O O . VAL A 1 38 ? 25.913 27.465 22.901 1.00 0.00 38 VAL A O 10
ATOM 18883 N N . VAL A 1 39 ? 23.897 26.808 23.639 1.00 0.00 39 VAL A N 10
ATOM 18884 C CA . VAL A 1 39 ? 23.258 28.118 23.528 1.00 0.00 39 VAL A CA 10
ATOM 18885 C C . VAL A 1 39 ? 23.683 28.938 24.742 1.00 0.00 39 VAL A C 10
ATOM 18886 O O . VAL A 1 39 ? 23.309 28.624 25.871 1.00 0.00 39 VAL A O 10
ATOM 18899 N N . TYR A 1 40 ? 24.465 29.987 24.495 1.00 0.00 40 TYR A N 10
ATOM 18900 C CA . TYR A 1 40 ? 24.866 30.970 25.502 1.00 0.00 40 TYR A CA 10
ATOM 18901 C C . TYR A 1 40 ? 24.558 32.373 24.947 1.00 0.00 40 TYR A C 10
ATOM 18902 O O . TYR A 1 40 ? 25.374 32.931 24.218 1.00 0.00 40 TYR A O 10
ATOM 18920 N N . GLU A 1 41 ? 23.380 32.941 25.215 1.00 0.00 41 GLU A N 10
ATOM 18921 C CA . GLU A 1 41 ? 22.957 34.240 24.671 1.00 0.00 41 GLU A CA 10
ATOM 18922 C C . GLU A 1 41 ? 23.566 35.356 25.527 1.00 0.00 41 GLU A C 10
ATOM 18923 O O . GLU A 1 41 ? 23.230 35.507 26.697 1.00 0.00 41 GLU A O 10
ATOM 18935 N N . ILE A 1 42 ? 24.494 36.125 24.966 1.00 0.00 42 ILE A N 10
ATOM 18936 C CA . ILE A 1 42 ? 24.941 37.399 25.534 1.00 0.00 42 ILE A CA 10
ATOM 18937 C C . ILE A 1 42 ? 24.424 38.495 24.619 1.00 0.00 42 ILE A C 10
ATOM 18938 O O . ILE A 1 42 ? 24.578 38.449 23.396 1.00 0.00 42 ILE A O 10
ATOM 18954 N N . ILE A 1 43 ? 23.749 39.463 25.214 1.00 0.00 43 ILE A N 10
ATOM 18955 C CA . ILE A 1 43 ? 23.299 40.677 24.554 1.00 0.00 43 ILE A CA 10
ATOM 18956 C C . ILE A 1 43 ? 23.924 41.832 25.336 1.00 0.00 43 ILE A C 10
ATOM 18957 O O . ILE A 1 43 ? 23.713 41.955 26.542 1.00 0.00 43 ILE A O 10
ATOM 18973 N N . VAL A 1 44 ? 24.743 42.644 24.682 1.00 0.00 44 VAL A N 10
ATOM 18974 C CA . VAL A 1 44 ? 25.270 43.887 25.227 1.00 0.00 44 VAL A CA 10
ATOM 18975 C C . VAL A 1 44 ? 25.010 45.070 24.324 1.00 0.00 44 VAL A C 10
ATOM 18976 O O . VAL A 1 44 ? 25.330 45.072 23.138 1.00 0.00 44 VAL A O 10
ATOM 18989 N N . ASN A 1 45 ? 24.455 46.097 24.956 1.00 0.00 45 ASN A N 10
ATOM 18990 C CA . ASN A 1 45 ? 23.983 47.322 24.352 1.00 0.00 45 ASN A CA 10
ATOM 18991 C C . ASN A 1 45 ? 23.862 48.426 25.427 1.00 0.00 45 ASN A C 10
ATOM 18992 O O . ASN A 1 45 ? 22.762 48.868 25.743 1.00 0.00 45 ASN A O 10
ATOM 19003 N N . GLY A 1 46 ? 24.983 48.839 26.039 1.00 0.00 46 GLY A N 10
ATOM 19004 C CA . GLY A 1 46 ? 25.068 49.951 27.000 1.00 0.00 46 GLY A CA 10
ATOM 19005 C C . GLY A 1 46 ? 24.139 49.769 28.202 1.00 0.00 46 GLY A C 10
ATOM 19006 O O . GLY A 1 46 ? 24.416 48.994 29.109 1.00 0.00 46 GLY A O 10
ATOM 19010 N N . ASN A 1 47 ? 22.989 50.440 28.185 1.00 0.00 47 ASN A N 10
ATOM 19011 C CA . ASN A 1 47 ? 21.922 50.281 29.186 1.00 0.00 47 ASN A CA 10
ATOM 19012 C C . ASN A 1 47 ? 21.079 49.003 28.963 1.00 0.00 47 ASN A C 10
ATOM 19013 O O . ASN A 1 47 ? 19.861 49.002 29.118 1.00 0.00 47 ASN A O 10
ATOM 19024 N N . LYS A 1 48 ? 21.734 47.907 28.574 1.00 0.00 48 LYS A N 10
ATOM 19025 C CA . LYS A 1 48 ? 21.135 46.612 28.246 1.00 0.00 48 LYS A CA 10
ATOM 19026 C C . LYS A 1 48 ? 22.243 45.553 28.154 1.00 0.00 48 LYS A C 10
ATOM 19027 O O . LYS A 1 48 ? 22.804 45.348 27.084 1.00 0.00 48 LYS A O 10
ATOM 19046 N N . PHE A 1 49 ? 22.570 44.894 29.271 1.00 0.00 49 PHE A N 10
ATOM 19047 C CA . PHE A 1 49 ? 23.463 43.730 29.291 1.00 0.00 49 PHE A CA 10
ATOM 19048 C C . PHE A 1 49 ? 22.712 42.524 29.910 1.00 0.00 49 PHE A C 10
ATOM 19049 O O . PHE A 1 49 ? 22.215 42.633 31.040 1.00 0.00 49 PHE A O 10
ATOM 19066 N N . THR A 1 50 ? 22.617 41.399 29.182 1.00 0.00 50 THR A N 10
ATOM 19067 C CA . THR A 1 50 ? 21.971 40.129 29.600 1.00 0.00 50 THR A CA 10
ATOM 19068 C C . THR A 1 50 ? 22.831 38.973 29.118 1.00 0.00 50 THR A C 10
ATOM 19069 O O . THR A 1 50 ? 23.310 39.012 27.990 1.00 0.00 50 THR A O 10
ATOM 19080 N N . PHE A 1 51 ? 23.027 37.964 29.964 1.00 0.00 51 PHE A N 10
ATOM 19081 C CA . PHE A 1 51 ? 23.911 36.828 29.716 1.00 0.00 51 PHE A CA 10
ATOM 19082 C C . PHE A 1 51 ? 23.192 35.564 30.176 1.00 0.00 51 PHE A C 10
ATOM 19083 O O . PHE A 1 51 ? 22.728 35.496 31.311 1.00 0.00 51 PHE A O 10
ATOM 19100 N N . LYS A 1 52 ? 23.139 34.525 29.353 1.00 0.00 52 LYS A N 10
ATOM 19101 C CA . LYS A 1 52 ? 22.344 33.340 29.678 1.00 0.00 52 LYS A CA 10
ATOM 19102 C C . LYS A 1 52 ? 22.852 32.085 29.004 1.00 0.00 52 LYS A C 10
ATOM 19103 O O . LYS A 1 52 ? 23.377 32.151 27.900 1.00 0.00 52 LYS A O 10
ATOM 19122 N N . SER A 1 53 ? 22.646 30.940 29.619 1.00 0.00 53 SER A N 10
ATOM 19123 C CA . SER A 1 53 ? 23.004 29.636 29.082 1.00 0.00 53 SER A CA 10
ATOM 19124 C C . SER A 1 53 ? 21.783 28.712 29.125 1.00 0.00 53 SER A C 10
ATOM 19125 O O . SER A 1 53 ? 20.944 28.791 30.025 1.00 0.00 53 SER A O 10
ATOM 19133 N N . SER A 1 54 ? 21.630 27.892 28.087 1.00 0.00 54 SER A N 10
ATOM 19134 C CA . SER A 1 54 ? 20.456 27.037 27.871 1.00 0.00 54 SER A CA 10
ATOM 19135 C C . SER A 1 54 ? 20.860 25.586 27.553 1.00 0.00 54 SER A C 10
ATOM 19136 O O . SER A 1 54 ? 20.073 24.817 26.998 1.00 0.00 54 SER A O 10
ATOM 19144 N N . SER A 1 55 ? 22.100 25.187 27.853 1.00 0.00 55 SER A N 10
ATOM 19145 C CA . SER A 1 55 ? 22.668 23.881 27.482 1.00 0.00 55 SER A CA 10
ATOM 19146 C C . SER A 1 55 ? 22.258 22.741 28.418 1.00 0.00 55 SER A C 10
ATOM 19147 O O . SER A 1 55 ? 23.051 21.857 28.748 1.00 0.00 55 SER A O 10
ATOM 19155 N N . GLY A 1 56 ? 21.009 22.769 28.871 1.00 0.00 56 GLY A N 10
ATOM 19156 C CA . GLY A 1 56 ? 20.446 21.872 29.874 1.00 0.00 56 GLY A CA 10
ATOM 19157 C C . GLY A 1 56 ? 20.181 22.597 31.180 1.00 0.00 56 GLY A C 10
ATOM 19158 O O . GLY A 1 56 ? 19.113 22.422 31.758 1.00 0.00 56 GLY A O 10
ATOM 19162 N N . MET A 1 57 ? 21.072 23.480 31.621 1.00 0.00 57 MET A N 10
ATOM 19163 C CA . MET A 1 57 ? 20.720 24.461 32.649 1.00 0.00 57 MET A CA 10
ATOM 19164 C C . MET A 1 57 ? 20.009 25.643 31.989 1.00 0.00 57 MET A C 10
ATOM 19165 O O . MET A 1 57 ? 20.474 26.142 30.969 1.00 0.00 57 MET A O 10
ATOM 19179 N N . ASN A 1 58 ? 18.858 26.046 32.527 1.00 0.00 58 ASN A N 10
ATOM 19180 C CA . ASN A 1 58 ? 18.066 27.189 32.060 1.00 0.00 58 ASN A CA 10
ATOM 19181 C C . ASN A 1 58 ? 18.400 28.418 32.930 1.00 0.00 58 ASN A C 10
ATOM 19182 O O . ASN A 1 58 ? 17.682 28.717 33.888 1.00 0.00 58 ASN A O 10
ATOM 19193 N N . SER A 1 59 ? 19.505 29.104 32.624 1.00 0.00 59 SER A N 10
ATOM 19194 C CA . SER A 1 59 ? 20.122 30.110 33.510 1.00 0.00 59 SER A CA 10
ATOM 19195 C C . SER A 1 59 ? 20.243 31.480 32.810 1.00 0.00 59 SER A C 10
ATOM 19196 O O . SER A 1 59 ? 20.889 31.533 31.762 1.00 0.00 59 SER A O 10
ATOM 19204 N N . THR A 1 60 ? 19.687 32.589 33.345 1.00 0.00 60 THR A N 10
ATOM 19205 C CA . THR A 1 60 ? 19.674 33.911 32.658 1.00 0.00 60 THR A CA 10
ATOM 19206 C C . THR A 1 60 ? 19.782 35.105 33.606 1.00 0.00 60 THR A C 10
ATOM 19207 O O . THR A 1 60 ? 18.815 35.486 34.267 1.00 0.00 60 THR A O 10
ATOM 19218 N N . LEU A 1 61 ? 20.951 35.747 33.581 1.00 0.00 61 LEU A N 10
ATOM 19219 C CA . LEU A 1 61 ? 21.307 36.899 34.409 1.00 0.00 61 LEU A CA 10
ATOM 19220 C C . LEU A 1 61 ? 21.391 38.191 33.587 1.00 0.00 61 LEU A C 10
ATOM 19221 O O . LEU A 1 61 ? 21.255 38.198 32.363 1.00 0.00 61 LEU A O 10
ATOM 19237 N N . ILE A 1 62 ? 21.694 39.302 34.255 1.00 0.00 62 ILE A N 10
ATOM 19238 C CA . ILE A 1 62 ? 21.747 40.658 33.681 1.00 0.00 62 ILE A CA 10
ATOM 19239 C C . ILE A 1 62 ? 22.964 41.474 34.172 1.00 0.00 62 ILE A C 10
ATOM 19240 O O . ILE A 1 62 ? 23.830 40.959 34.879 1.00 0.00 62 ILE A O 10
ATOM 19256 N N . VAL A 1 63 ? 23.033 42.753 33.776 1.00 0.00 63 VAL A N 10
ATOM 19257 C CA . VAL A 1 63 ? 23.956 43.780 34.300 1.00 0.00 63 VAL A CA 10
ATOM 19258 C C . VAL A 1 63 ? 24.099 43.660 35.824 1.00 0.00 63 VAL A C 10
ATOM 19259 O O . VAL A 1 63 ? 23.101 43.786 36.525 1.00 0.00 63 VAL A O 10
ATOM 19272 N N . ASN A 1 64 ? 25.333 43.497 36.311 1.00 0.00 64 ASN A N 10
ATOM 19273 C CA . ASN A 1 64 ? 25.716 43.569 37.731 1.00 0.00 64 ASN A CA 10
ATOM 19274 C C . ASN A 1 64 ? 24.850 42.754 38.730 1.00 0.00 64 ASN A C 10
ATOM 19275 O O . ASN A 1 64 ? 24.546 43.223 39.825 1.00 0.00 64 ASN A O 10
ATOM 19286 N N . GLU A 1 65 ? 24.502 41.517 38.368 1.00 0.00 65 GLU A N 10
ATOM 19287 C CA . GLU A 1 65 ? 23.733 40.584 39.204 1.00 0.00 65 GLU A CA 10
ATOM 19288 C C . GLU A 1 65 ? 24.534 39.313 39.537 1.00 0.00 65 GLU A C 10
ATOM 19289 O O . GLU A 1 65 ? 25.748 39.279 39.398 1.00 0.00 65 GLU A O 10
ATOM 19301 N N . GLU A 1 66 ? 23.877 38.247 39.978 1.00 0.00 66 GLU A N 10
ATOM 19302 C CA . GLU A 1 66 ? 24.481 36.991 40.408 1.00 0.00 66 GLU A CA 10
ATOM 19303 C C . GLU A 1 66 ? 23.756 35.816 39.724 1.00 0.00 66 GLU A C 10
ATOM 19304 O O . GLU A 1 66 ? 22.678 35.998 39.151 1.00 0.00 66 GLU A O 10
ATOM 19316 N N . VAL A 1 67 ? 24.380 34.635 39.710 1.00 0.00 67 VAL A N 10
ATOM 19317 C CA . VAL A 1 67 ? 23.810 33.388 39.178 1.00 0.00 67 VAL A CA 10
ATOM 19318 C C . VAL A 1 67 ? 24.394 32.160 39.875 1.00 0.00 67 VAL A C 10
ATOM 19319 O O . VAL A 1 67 ? 25.584 32.122 40.213 1.00 0.00 67 VAL A O 10
ATOM 19332 N N . GLU A 1 68 ? 23.571 31.120 39.987 1.00 0.00 68 GLU A N 10
ATOM 19333 C CA . GLU A 1 68 ? 23.975 29.770 40.356 1.00 0.00 68 GLU A CA 10
ATOM 19334 C C . GLU A 1 68 ? 23.615 28.802 39.232 1.00 0.00 68 GLU A C 10
ATOM 19335 O O . GLU A 1 68 ? 22.534 28.877 38.641 1.00 0.00 68 GLU A O 10
ATOM 19347 N N . GLU A 1 69 ? 24.530 27.879 38.935 1.00 0.00 69 GLU A N 10
ATOM 19348 C CA . GLU A 1 69 ? 24.323 26.894 37.886 1.00 0.00 69 GLU A CA 10
ATOM 19349 C C . GLU A 1 69 ? 25.206 25.669 38.067 1.00 0.00 69 GLU A C 10
ATOM 19350 O O . GLU A 1 69 ? 26.312 25.715 38.608 1.00 0.00 69 GLU A O 10
ATOM 19362 N N . VAL A 1 70 ? 24.657 24.545 37.624 1.00 0.00 70 VAL A N 10
ATOM 19363 C CA . VAL A 1 70 ? 25.375 23.282 37.498 1.00 0.00 70 VAL A CA 10
ATOM 19364 C C . VAL A 1 70 ? 25.598 22.962 36.014 1.00 0.00 70 VAL A C 10
ATOM 19365 O O . VAL A 1 70 ? 24.917 23.483 35.132 1.00 0.00 70 VAL A O 10
ATOM 19378 N N . LEU A 1 71 ? 26.576 22.113 35.721 1.00 0.00 71 LEU A N 10
ATOM 19379 C CA . LEU A 1 71 ? 26.932 21.700 34.362 1.00 0.00 71 LEU A CA 10
ATOM 19380 C C . LEU A 1 71 ? 26.605 20.221 34.125 1.00 0.00 71 LEU A C 10
ATOM 19381 O O . LEU A 1 71 ? 26.946 19.386 34.955 1.00 0.00 71 LEU A O 10
ATOM 19397 N N . GLY A 1 72 ? 26.057 19.861 32.959 1.00 0.00 72 GLY A N 10
ATOM 19398 C CA . GLY A 1 72 ? 25.572 18.499 32.685 1.00 0.00 72 GLY A CA 10
ATOM 19399 C C . GLY A 1 72 ? 26.670 17.448 32.548 1.00 0.00 72 GLY A C 10
ATOM 19400 O O . GLY A 1 72 ? 26.634 16.444 33.255 1.00 0.00 72 GLY A O 10
ATOM 19404 N N . THR A 1 73 ? 27.632 17.639 31.634 1.00 0.00 73 THR A N 10
ATOM 19405 C CA . THR A 1 73 ? 28.652 16.617 31.287 1.00 0.00 73 THR A CA 10
ATOM 19406 C C . THR A 1 73 ? 29.900 16.626 32.173 1.00 0.00 73 THR A C 10
ATOM 19407 O O . THR A 1 73 ? 30.769 15.785 32.013 1.00 0.00 73 THR A O 10
ATOM 19418 N N . VAL A 1 74 ? 29.981 17.578 33.100 1.00 0.00 74 VAL A N 10
ATOM 19419 C CA . VAL A 1 74 ? 31.004 17.669 34.160 1.00 0.00 74 VAL A CA 10
ATOM 19420 C C . VAL A 1 74 ? 30.387 17.507 35.569 1.00 0.00 74 VAL A C 10
ATOM 19421 O O . VAL A 1 74 ? 31.110 17.241 36.526 1.00 0.00 74 VAL A O 10
ATOM 19434 N N . ASN A 1 75 ? 29.061 17.654 35.727 1.00 0.00 75 ASN A N 10
ATOM 19435 C CA . ASN A 1 75 ? 28.325 17.548 37.001 1.00 0.00 75 ASN A CA 10
ATOM 19436 C C . ASN A 1 75 ? 28.836 18.506 38.108 1.00 0.00 75 ASN A C 10
ATOM 19437 O O . ASN A 1 75 ? 28.624 18.275 39.301 1.00 0.00 75 ASN A O 10
ATOM 19448 N N . MET A 1 76 ? 29.521 19.590 37.718 1.00 0.00 76 MET A N 10
ATOM 19449 C CA . MET A 1 76 ? 30.073 20.619 38.609 1.00 0.00 76 MET A CA 10
ATOM 19450 C C . MET A 1 76 ? 29.043 21.711 38.862 1.00 0.00 76 MET A C 10
ATOM 19451 O O . MET A 1 76 ? 28.477 22.248 37.916 1.00 0.00 76 MET A O 10
ATOM 19465 N N . ASN A 1 77 ? 28.820 22.002 40.138 1.00 0.00 77 ASN A N 10
ATOM 19466 C CA . ASN A 1 77 ? 27.873 22.984 40.660 1.00 0.00 77 ASN A CA 10
ATOM 19467 C C . ASN A 1 77 ? 28.653 24.198 41.177 1.00 0.00 77 ASN A C 10
ATOM 19468 O O . ASN A 1 77 ? 29.334 24.113 42.202 1.00 0.00 77 ASN A O 10
ATOM 19479 N N . ILE A 1 78 ? 28.605 25.315 40.447 1.00 0.00 78 ILE A N 10
ATOM 19480 C CA . ILE A 1 78 ? 29.399 26.515 40.760 1.00 0.00 78 ILE A CA 10
ATOM 19481 C C . ILE A 1 78 ? 28.494 27.737 40.929 1.00 0.00 78 ILE A C 10
ATOM 19482 O O . ILE A 1 78 ? 27.277 27.672 40.756 1.00 0.00 78 ILE A O 10
ATOM 19498 N N . LYS A 1 79 ? 29.086 28.872 41.284 1.00 0.00 79 LYS A N 10
ATOM 19499 C CA . LYS A 1 79 ? 28.366 30.142 41.340 1.00 0.00 79 LYS A CA 10
ATOM 19500 C C . LYS A 1 79 ? 29.163 31.264 40.683 1.00 0.00 79 LYS A C 10
ATOM 19501 O O . LYS A 1 79 ? 30.367 31.161 40.431 1.00 0.00 79 LYS A O 10
ATOM 19520 N N . SER A 1 80 ? 28.487 32.365 40.394 1.00 0.00 80 SER A N 10
ATOM 19521 C CA . SER A 1 80 ? 29.011 33.366 39.472 1.00 0.00 80 SER A CA 10
ATOM 19522 C C . SER A 1 80 ? 28.375 34.737 39.752 1.00 0.00 80 SER A C 10
ATOM 19523 O O . SER A 1 80 ? 27.155 34.825 39.868 1.00 0.00 80 SER A O 10
ATOM 19531 N N . PHE A 1 81 ? 29.194 35.784 39.924 1.00 0.00 81 PHE A N 10
ATOM 19532 C CA . PHE A 1 81 ? 28.770 37.091 40.449 1.00 0.00 81 PHE A CA 10
ATOM 19533 C C . PHE A 1 81 ? 29.173 38.219 39.496 1.00 0.00 81 PHE A C 10
ATOM 19534 O O . PHE A 1 81 ? 30.314 38.692 39.516 1.00 0.00 81 PHE A O 10
ATOM 19551 N N . THR A 1 82 ? 28.243 38.645 38.646 1.00 0.00 82 THR A N 10
ATOM 19552 C CA . THR A 1 82 ? 28.471 39.642 37.601 1.00 0.00 82 THR A CA 10
ATOM 19553 C C . THR A 1 82 ? 28.558 41.030 38.209 1.00 0.00 82 THR A C 10
ATOM 19554 O O . THR A 1 82 ? 27.854 41.389 39.146 1.00 0.00 82 THR A O 10
ATOM 19565 N N . LYS A 1 83 ? 29.460 41.830 37.661 1.00 0.00 83 LYS A N 10
ATOM 19566 C CA . LYS A 1 83 ? 29.700 43.215 38.050 1.00 0.00 83 LYS A CA 10
ATOM 19567 C C . LYS A 1 83 ? 30.114 43.979 36.799 1.00 0.00 83 LYS A C 10
ATOM 19568 O O . LYS A 1 83 ? 31.042 43.572 36.094 1.00 0.00 83 LYS A O 10
ATOM 19587 N N . LEU A 1 84 ? 29.435 45.075 36.476 1.00 0.00 84 LEU A N 10
ATOM 19588 C CA . LEU A 1 84 ? 29.772 45.874 35.302 1.00 0.00 84 LEU A CA 10
ATOM 19589 C C . LEU A 1 84 ? 30.862 46.894 35.644 1.00 0.00 84 LEU A C 10
ATOM 19590 O O . LEU A 1 84 ? 30.814 47.567 36.674 1.00 0.00 84 LEU A O 10
ATOM 19606 N N . GLU A 1 85 ? 31.853 46.986 34.773 1.00 0.00 85 GLU A N 10
ATOM 19607 C CA . GLU A 1 85 ? 33.015 47.852 34.873 1.00 0.00 85 GLU A CA 10
ATOM 19608 C C . GLU A 1 85 ? 33.073 48.705 33.597 1.00 0.00 85 GLU A C 10
ATOM 19609 O O . GLU A 1 85 ? 33.987 48.620 32.781 1.00 0.00 85 GLU A O 10
ATOM 19621 N N . GLY A 1 86 ? 32.003 49.486 33.396 1.00 0.00 86 GLY A N 10
ATOM 19622 C CA . GLY A 1 86 ? 31.790 50.395 32.270 1.00 0.00 86 GLY A CA 10
ATOM 19623 C C . GLY A 1 86 ? 31.796 49.703 30.916 1.00 0.00 86 GLY A C 10
ATOM 19624 O O . GLY A 1 86 ? 30.760 49.235 30.459 1.00 0.00 86 GLY A O 10
ATOM 19628 N N . SER A 1 87 ? 32.937 49.713 30.233 1.00 0.00 87 SER A N 10
ATOM 19629 C CA . SER A 1 87 ? 33.100 49.070 28.924 1.00 0.00 87 SER A CA 10
ATOM 19630 C C . SER A 1 87 ? 33.649 47.633 29.024 1.00 0.00 87 SER A C 10
ATOM 19631 O O . SER A 1 87 ? 34.264 47.138 28.082 1.00 0.00 87 SER A O 10
ATOM 19639 N N . LYS A 1 88 ? 33.448 46.950 30.159 1.00 0.00 88 LYS A N 10
ATOM 19640 C CA . LYS A 1 88 ? 33.606 45.493 30.303 1.00 0.00 88 LYS A CA 10
ATOM 19641 C C . LYS A 1 88 ? 32.811 44.936 31.497 1.00 0.00 88 LYS A C 10
ATOM 19642 O O . LYS A 1 88 ? 32.713 45.576 32.542 1.00 0.00 88 LYS A O 10
ATOM 19661 N N . LEU A 1 89 ? 32.238 43.740 31.387 1.00 0.00 89 LEU A N 10
ATOM 19662 C CA . LEU A 1 89 ? 31.654 43.007 32.510 1.00 0.00 89 LEU A CA 10
ATOM 19663 C C . LEU A 1 89 ? 32.733 42.144 33.189 1.00 0.00 89 LEU A C 10
ATOM 19664 O O . LEU A 1 89 ? 33.542 41.508 32.532 1.00 0.00 89 LEU A O 10
ATOM 19680 N N . VAL A 1 90 ? 32.705 42.085 34.513 1.00 0.00 90 VAL A N 10
ATOM 19681 C CA . VAL A 1 90 ? 33.463 41.159 35.362 1.00 0.00 90 VAL A CA 10
ATOM 19682 C C . VAL A 1 90 ? 32.491 40.119 35.926 1.00 0.00 90 VAL A C 10
ATOM 19683 O O . VAL A 1 90 ? 31.293 40.383 35.988 1.00 0.00 90 VAL A O 10
ATOM 19696 N N . VAL A 1 91 ? 32.976 38.946 36.335 1.00 0.00 91 VAL A N 10
ATOM 19697 C CA . VAL A 1 91 ? 32.143 37.855 36.857 1.00 0.00 91 VAL A CA 10
ATOM 19698 C C . VAL A 1 91 ? 32.939 37.044 37.875 1.00 0.00 91 VAL A C 10
ATOM 19699 O O . VAL A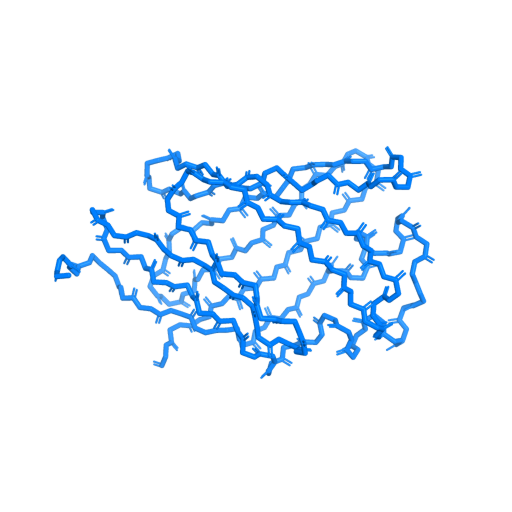 1 91 ? 33.738 36.197 37.502 1.00 0.00 91 VAL A O 10
ATOM 19712 N N . ASN A 1 92 ? 32.752 37.279 39.171 1.00 0.00 92 ASN A N 10
ATOM 19713 C CA . ASN A 1 92 ? 33.439 36.503 40.204 1.00 0.00 92 ASN A CA 10
ATOM 19714 C C . ASN A 1 92 ? 32.915 35.053 40.224 1.00 0.00 92 ASN A C 10
ATOM 19715 O O . ASN A 1 92 ? 31.871 34.750 40.802 1.00 0.00 92 ASN A O 10
ATOM 19726 N N . SER A 1 93 ? 33.614 34.154 39.528 1.00 0.00 93 SER A N 10
ATOM 19727 C CA . SER A 1 93 ? 33.256 32.741 39.474 1.00 0.00 93 SER A CA 10
ATOM 19728 C C . SER A 1 93 ? 33.843 32.049 40.688 1.00 0.00 93 SER A C 10
ATOM 19729 O O . SER A 1 93 ? 35.063 31.927 40.814 1.00 0.00 93 SER A O 10
ATOM 19737 N N . GLU A 1 94 ? 32.955 31.596 41.564 1.00 0.00 94 GLU A N 10
ATOM 19738 C CA . GLU A 1 94 ? 33.298 30.889 42.776 1.00 0.00 94 GLU A CA 10
ATOM 19739 C C . GLU A 1 94 ? 33.114 29.389 42.560 1.00 0.00 94 GLU A C 10
ATOM 19740 O O . GLU A 1 94 ? 32.140 28.936 41.957 1.00 0.00 94 GLU A O 10
ATOM 19752 N N . LEU A 1 95 ? 34.083 28.628 43.052 1.00 0.00 95 LEU A N 10
ATOM 19753 C CA . LEU A 1 95 ? 34.203 27.197 42.871 1.00 0.00 95 LEU A CA 10
ATOM 19754 C C . LEU A 1 95 ? 34.140 26.575 44.286 1.00 0.00 95 LEU A C 10
ATOM 19755 O O . LEU A 1 95 ? 35.100 26.735 45.050 1.00 0.00 95 LEU A O 10
ATOM 19771 N N . PRO A 1 96 ? 32.974 26.025 44.706 1.00 0.00 96 PRO A N 10
ATOM 19772 C CA . PRO A 1 96 ? 32.711 25.618 46.093 1.00 0.00 96 PRO A CA 10
ATOM 19773 C C . PRO A 1 96 ? 33.563 24.464 46.631 1.00 0.00 96 PRO A C 10
ATOM 19774 O O . PRO A 1 96 ? 33.545 24.225 47.835 1.00 0.00 96 PRO A O 10
ATOM 19785 N N . ASP A 1 97 ? 34.333 23.782 45.780 1.00 0.00 97 ASP A N 10
ATOM 19786 C CA . ASP A 1 97 ? 35.381 22.837 46.178 1.00 0.00 97 ASP A CA 10
ATOM 19787 C C . ASP A 1 97 ? 36.522 23.502 46.969 1.00 0.00 97 ASP A C 10
ATOM 19788 O O . ASP A 1 97 ? 37.221 22.833 47.730 1.00 0.00 97 ASP A O 10
ATOM 19797 N N . GLY A 1 98 ? 36.687 24.823 46.827 1.00 0.00 98 GLY A N 10
ATOM 19798 C CA . GLY A 1 98 ? 37.663 25.644 47.550 1.00 0.00 98 GLY A CA 10
ATOM 19799 C C . GLY A 1 98 ? 38.452 26.600 46.663 1.00 0.00 98 GLY A C 10
ATOM 19800 O O . GLY A 1 98 ? 38.814 27.679 47.138 1.00 0.00 98 GLY A O 10
ATOM 19804 N N . ARG A 1 99 ? 38.687 26.249 45.392 1.00 0.00 99 ARG A N 10
ATOM 19805 C CA . ARG A 1 99 ? 39.548 26.997 44.459 1.00 0.00 99 ARG A CA 10
ATOM 19806 C C . ARG A 1 99 ? 38.828 28.192 43.812 1.00 0.00 99 ARG A C 10
ATOM 19807 O O . ARG A 1 99 ? 38.752 28.323 42.592 1.00 0.0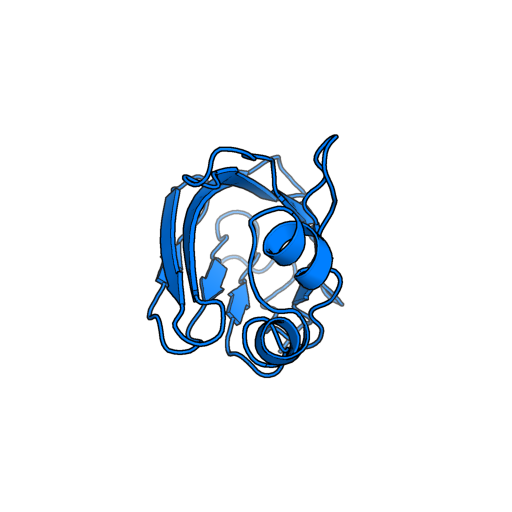0 99 ARG A O 10
ATOM 19828 N N . LYS A 1 100 ? 38.259 29.073 44.637 1.00 0.00 100 LYS A N 10
ATOM 19829 C CA . LYS A 1 100 ? 37.552 30.283 44.200 1.00 0.00 100 LYS A CA 10
ATOM 19830 C C . LYS A 1 100 ? 38.467 31.286 43.479 1.00 0.00 100 LYS A C 10
ATOM 19831 O O . LYS A 1 100 ? 39.584 31.542 43.938 1.00 0.00 100 LYS A O 10
ATOM 19850 N N . GLY A 1 101 ? 37.962 31.868 42.383 1.00 0.00 101 GLY A N 10
ATOM 19851 C CA . GLY A 1 101 ? 38.686 32.793 41.509 1.00 0.00 101 GLY A CA 10
ATOM 19852 C C . GLY A 1 101 ? 37.828 33.936 40.979 1.00 0.00 101 GLY A C 10
ATOM 19853 O O . GLY A 1 101 ? 36.807 34.274 41.569 1.00 0.00 101 GLY A O 10
ATOM 19857 N N . THR A 1 102 ? 38.230 34.526 39.847 1.00 0.00 102 THR A N 10
ATOM 19858 C CA . THR A 1 102 ? 37.508 35.625 39.190 1.00 0.00 102 THR A CA 10
ATOM 19859 C C . THR A 1 102 ? 37.511 35.427 37.677 1.00 0.00 102 THR A C 10
ATOM 19860 O O . THR A 1 102 ? 38.565 35.386 37.047 1.00 0.00 102 THR A O 10
ATOM 19871 N N . ARG A 1 103 ? 36.320 35.304 37.077 1.00 0.00 103 ARG A N 10
ATOM 19872 C CA . ARG A 1 103 ? 36.135 35.470 35.631 1.00 0.00 103 ARG A CA 10
ATOM 19873 C C . ARG A 1 103 ? 36.002 36.963 35.278 1.00 0.00 103 ARG A C 10
ATOM 19874 O O . ARG A 1 103 ? 35.526 37.781 36.073 1.00 0.00 103 ARG A O 10
ATOM 19895 N N . THR A 1 104 ? 36.370 37.326 34.052 1.00 0.00 104 THR A N 10
ATOM 19896 C CA . THR A 1 104 ? 36.085 38.635 33.455 1.00 0.00 104 THR A CA 10
ATOM 19897 C C . THR A 1 104 ? 35.709 38.436 32.002 1.00 0.00 104 THR A C 10
ATOM 19898 O O . THR A 1 104 ? 36.343 37.681 31.267 1.00 0.00 104 THR A O 10
ATOM 19909 N N . TYR A 1 105 ? 34.587 39.020 31.617 1.00 0.00 105 TYR A N 10
ATOM 19910 C CA . TYR A 1 105 ? 33.955 38.803 30.329 1.00 0.00 105 TYR A CA 10
ATOM 19911 C C . TYR A 1 105 ? 33.994 40.124 29.541 1.00 0.00 105 TYR A C 10
ATOM 19912 O O . TYR A 1 105 ? 33.159 41.000 29.761 1.00 0.00 105 TYR A O 10
ATOM 19930 N N . GLU A 1 106 ? 34.959 40.294 28.636 1.00 0.00 106 GLU A N 10
ATOM 19931 C CA . GLU A 1 106 ? 35.078 41.515 27.814 1.00 0.00 106 GLU A CA 10
ATOM 19932 C C . GLU A 1 106 ? 33.958 41.593 26.766 1.00 0.00 106 GLU A C 10
ATOM 19933 O O . GLU A 1 106 ? 33.312 40.579 26.524 1.00 0.00 106 GLU A O 10
ATOM 19945 N N . PHE A 1 107 ? 33.698 42.769 26.170 1.00 0.00 107 PHE A N 10
ATOM 19946 C CA . PHE A 1 107 ? 32.737 42.883 25.066 1.00 0.00 107 PHE A CA 10
ATOM 19947 C C . PHE A 1 107 ? 33.357 43.399 23.764 1.00 0.00 107 PHE A C 10
ATOM 19948 O O . PHE A 1 107 ? 34.148 44.345 23.745 1.00 0.00 107 PHE A O 10
ATOM 19965 N N . CYS A 1 108 ? 32.862 42.826 22.669 1.00 0.00 108 CYS A N 10
ATOM 19966 C CA . CYS A 1 108 ? 33.247 43.094 21.293 1.00 0.00 108 CYS A CA 10
ATOM 19967 C C . CYS A 1 108 ? 32.094 42.664 20.364 1.00 0.00 108 CYS A C 10
ATOM 19968 O O . CYS A 1 108 ? 31.448 41.649 20.594 1.00 0.00 108 CYS A O 10
ATOM 19976 N N . ASP A 1 109 ? 31.822 43.386 19.281 1.00 0.00 109 ASP A N 10
ATOM 19977 C CA . ASP A 1 109 ? 30.760 43.001 18.330 1.00 0.00 109 ASP A CA 10
ATOM 19978 C C . ASP A 1 109 ? 31.090 41.703 17.568 1.00 0.00 109 ASP A C 10
ATOM 19979 O O . ASP A 1 109 ? 30.203 40.939 17.190 1.00 0.00 109 ASP A O 10
ATOM 19988 N N . LYS A 1 110 ? 32.383 41.390 17.420 1.00 0.00 110 LYS A N 10
ATOM 19989 C CA . LYS A 1 110 ? 32.827 40.068 16.971 1.00 0.00 110 LYS A CA 10
ATOM 19990 C C . LYS A 1 110 ? 33.026 39.054 18.120 1.00 0.00 110 LYS A C 10
ATOM 19991 O O . LYS A 1 110 ? 33.435 37.935 17.835 1.00 0.00 110 LYS A O 10
ATOM 20010 N N . GLY A 1 111 ? 32.738 39.366 19.392 1.00 0.00 111 GLY A N 10
ATOM 20011 C CA . GLY A 1 111 ? 32.831 38.369 20.468 1.00 0.00 111 GLY A CA 10
ATOM 20012 C C . GLY A 1 111 ? 32.782 38.864 21.910 1.00 0.00 111 GLY A C 10
ATOM 20013 O O . GLY A 1 111 ? 32.943 40.036 22.203 1.00 0.00 111 GLY A O 10
ATOM 20017 N N . PHE A 1 112 ? 32.567 37.925 22.823 1.00 0.00 112 PHE A N 10
ATOM 20018 C CA . PHE A 1 112 ? 32.533 38.139 24.259 1.00 0.00 112 PHE A CA 10
ATOM 20019 C C . PHE A 1 112 ? 33.500 37.156 24.897 1.00 0.00 112 PHE A C 10
ATOM 20020 O O . PHE A 1 112 ? 33.159 35.979 25.037 1.00 0.00 112 PHE A O 10
ATOM 20037 N N . VAL A 1 113 ? 34.711 37.601 25.222 1.00 0.00 113 VAL A N 10
ATOM 20038 C CA . VAL A 1 113 ? 35.753 36.694 25.728 1.00 0.00 113 VAL A CA 10
ATOM 20039 C C . VAL A 1 113 ? 35.689 36.557 27.253 1.00 0.00 113 VAL A C 10
ATOM 20040 O O . VAL A 1 113 ? 36.013 37.470 28.015 1.00 0.00 113 VAL A O 10
ATOM 20053 N N . LEU A 1 114 ? 35.297 35.353 27.667 1.00 0.00 114 LEU A N 10
ATOM 20054 C CA . LEU A 1 114 ? 35.122 34.851 29.020 1.00 0.00 114 LEU A CA 10
ATOM 20055 C C . LEU A 1 114 ? 36.472 34.373 29.580 1.00 0.00 114 LEU A C 10
ATOM 20056 O O . LEU A 1 114 ? 36.816 33.192 29.471 1.00 0.00 114 LEU A O 10
ATOM 20072 N N . THR A 1 115 ? 37.259 35.259 30.188 1.00 0.00 115 THR A N 10
ATOM 20073 C CA . THR A 1 115 ? 38.540 34.900 30.827 1.00 0.00 115 THR A CA 10
ATOM 20074 C C . THR A 1 115 ? 38.349 34.574 32.310 1.00 0.00 115 THR A C 10
ATOM 20075 O O . THR A 1 115 ? 37.315 34.925 32.866 1.00 0.00 115 THR A O 10
ATOM 20086 N N . MET A 1 116 ? 39.308 33.881 32.941 1.00 0.00 116 MET A N 10
ATOM 20087 C CA . MET A 1 116 ? 39.364 33.616 34.401 1.00 0.00 116 MET A CA 10
ATOM 20088 C C . MET A 1 116 ? 40.806 33.744 34.871 1.00 0.00 116 MET A C 10
ATOM 20089 O O . MET A 1 116 ? 41.630 32.955 34.425 1.00 0.00 116 MET A O 10
ATOM 20103 N N . CYS A 1 117 ? 41.154 34.728 35.700 1.00 0.00 117 CYS A N 10
ATOM 20104 C CA . CYS A 1 117 ? 42.533 34.865 36.177 1.00 0.00 117 CYS A CA 10
ATOM 20105 C C . CYS A 1 117 ? 42.719 34.132 37.516 1.00 0.00 117 CYS A C 10
ATOM 20106 O O . CYS A 1 117 ? 41.896 34.231 38.433 1.00 0.00 117 CYS A O 10
ATOM 20114 N N . ALA A 1 118 ? 43.805 33.370 37.625 1.00 0.00 118 ALA A N 10
ATOM 20115 C CA . ALA A 1 118 ? 44.232 32.692 38.842 1.00 0.00 118 ALA A CA 10
ATOM 20116 C C . ALA A 1 118 ? 45.724 32.931 39.088 1.00 0.00 118 ALA A C 10
ATOM 20117 O O . ALA A 1 118 ? 46.466 33.235 38.151 1.00 0.00 118 ALA A O 10
ATOM 20124 N N . GLY A 1 119 ? 46.184 32.733 40.327 1.00 0.00 119 GLY A N 10
ATOM 20125 C CA . GLY A 1 119 ? 47.622 32.764 40.630 1.00 0.00 119 GLY A CA 10
ATOM 20126 C C . GLY A 1 119 ? 48.370 31.701 39.822 1.00 0.00 119 GLY A C 10
ATOM 20127 O O . GLY A 1 119 ? 49.442 31.958 39.274 1.00 0.00 119 GLY A O 10
ATOM 20131 N N . ASP A 1 120 ? 47.738 30.539 39.665 1.00 0.00 120 ASP A N 10
ATOM 20132 C CA . ASP A 1 120 ? 48.330 29.351 39.056 1.00 0.00 120 ASP A CA 10
ATOM 20133 C C . ASP A 1 120 ? 48.109 29.266 37.522 1.00 0.00 120 ASP A C 10
ATOM 20134 O O . ASP A 1 120 ? 49.002 28.801 36.819 1.00 0.00 120 ASP A O 10
ATOM 20143 N N . MET A 1 121 ? 47.001 29.795 36.968 1.00 0.00 121 MET A N 10
ATOM 20144 C CA . MET A 1 121 ? 46.624 29.704 35.531 1.00 0.00 121 MET A CA 10
ATOM 20145 C C . MET A 1 121 ? 45.799 30.914 35.038 1.00 0.00 121 MET A C 10
ATOM 20146 O O . MET A 1 121 ? 45.396 31.750 35.840 1.00 0.00 121 MET A O 10
ATOM 20160 N N . VAL A 1 122 ? 45.515 31.013 33.729 1.00 0.00 122 VAL A N 10
ATOM 20161 C CA . VAL A 1 122 ? 44.600 32.031 33.160 1.00 0.00 122 VAL A CA 10
ATOM 20162 C C . VAL A 1 122 ? 43.735 31.425 32.053 1.00 0.00 122 VAL A C 10
ATOM 20163 O O . VAL A 1 122 ? 44.270 30.808 31.131 1.00 0.00 122 VAL A O 10
ATOM 20176 N N . ALA A 1 123 ? 42.418 31.629 32.136 1.00 0.00 123 ALA A N 10
ATOM 20177 C CA . ALA A 1 123 ? 41.432 31.129 31.180 1.00 0.00 123 ALA A CA 10
ATOM 20178 C C . ALA A 1 123 ? 40.905 32.169 30.201 1.00 0.00 123 ALA A C 10
ATOM 20179 O O . ALA A 1 123 ? 41.101 33.353 30.435 1.00 0.00 123 ALA A O 10
ATOM 20186 N N . LYS A 1 124 ? 40.242 31.710 29.128 1.00 0.00 124 LYS A N 10
ATOM 20187 C CA . LYS A 1 124 ? 39.877 32.448 27.898 1.00 0.00 124 LYS A CA 10
ATOM 20188 C C . LYS A 1 124 ? 38.934 31.606 27.010 1.00 0.00 124 LYS A C 10
ATOM 20189 O O . LYS A 1 124 ? 39.388 30.737 26.283 1.00 0.00 124 LYS A O 10
ATOM 20208 N N . ARG A 1 125 ? 37.624 31.838 27.100 1.00 0.00 125 ARG A N 10
ATOM 20209 C CA . ARG A 1 125 ? 36.544 31.177 26.340 1.00 0.00 125 ARG A CA 10
ATOM 20210 C C . ARG A 1 125 ? 35.802 32.273 25.533 1.00 0.00 125 ARG A C 10
ATOM 20211 O O . ARG A 1 125 ? 35.985 33.421 25.910 1.00 0.00 125 ARG A O 10
ATOM 20232 N N . TYR A 1 126 ? 34.959 32.035 24.506 1.00 0.00 126 TYR A N 10
ATOM 20233 C CA . TYR A 1 126 ? 34.430 33.159 23.679 1.00 0.00 126 TYR A CA 10
ATOM 20234 C C . TYR A 1 126 ? 33.102 33.000 22.886 1.00 0.00 126 TYR A C 10
ATOM 20235 O O . TYR A 1 126 ? 32.956 32.207 21.953 1.00 0.00 126 TYR A O 10
ATOM 20253 N N . PHE A 1 127 ? 32.120 33.857 23.209 1.00 0.00 127 PHE A N 10
ATOM 20254 C CA . PHE A 1 127 ? 30.775 33.871 22.611 1.00 0.00 127 PHE A CA 10
ATOM 20255 C C . PHE A 1 127 ? 30.691 34.894 21.464 1.00 0.00 127 PHE A C 10
ATOM 20256 O O . PHE A 1 127 ? 30.920 36.069 21.698 1.00 0.00 127 PHE A O 10
ATOM 20273 N N . ILE A 1 128 ? 30.356 34.494 20.233 1.00 0.00 128 ILE A N 10
ATOM 20274 C CA . ILE A 1 128 ? 30.368 35.350 19.027 1.00 0.00 128 ILE A CA 10
ATOM 20275 C C . ILE A 1 128 ? 28.983 35.400 18.369 1.00 0.00 128 ILE A C 10
ATOM 20276 O O . ILE A 1 128 ? 28.143 34.528 18.572 1.00 0.00 128 ILE A O 10
ATOM 20292 N N . ARG A 1 129 ? 28.726 36.488 17.640 1.00 0.00 129 ARG A N 10
ATOM 20293 C CA . ARG A 1 129 ? 27.485 36.767 16.923 1.00 0.00 129 ARG A CA 10
ATOM 20294 C C . ARG A 1 129 ? 26.890 35.567 16.170 1.00 0.00 129 ARG A C 10
ATOM 20295 O O . ARG A 1 129 ? 27.593 34.746 15.577 1.00 0.00 129 ARG A O 10
ATOM 20316 N N . THR A 1 130 ? 25.557 35.492 16.258 1.00 0.00 130 THR A N 10
ATOM 20317 C CA . THR A 1 130 ? 24.684 34.495 15.612 1.00 0.00 130 THR A CA 10
ATOM 20318 C C . THR A 1 130 ? 24.813 34.522 14.105 1.00 0.00 130 THR A C 10
ATOM 20319 O O . THR A 1 130 ? 24.951 35.625 13.543 1.00 0.00 130 THR A O 10
#

CATH classification: 2.40.128.20

Foldseek 3Di:
DAADAFKWWFDKFWCQCVVVCVLPFDPVLSCVFPPTVWGWIFDDGQVWTKTATDNVDGWIDTEQAWTWDAIDSRRFTWIWTWYDDRQWIWIFIQRVSPQTWIWTWGDHSQWTWTWTDDPVDITTIIIGDD

Secondary structure (DSSP, 8-state):
---SSEEEEEEEE-SHHHHHHHHT--HHHHHHHT-SSS-EEEEE-SS-EEEEE-SSS-EEEESS-EEEEEETTTTEEEEEEEEE-SSEEEEEEE-TTS----EEEE--TT-EEEEEEETTEEEEEEEEE-

InterPro domains:
  IPR000463 Cytosolic fatty-acid binding [PR00178] (4-26)
  IPR000463 Cytosolic fatty-acid binding [PR00178] (109-129)
  IPR000463 Cytosolic fatty-acid binding [PS00214] (6-23)
  IPR012674 Calycin [G3DSA:2.40.128.20] (1-129)
  IPR012674 Calycin [SSF50814] (1-129)
  IPR031259 Intracellular lipid binding protein [PTHR11955] (1-127)